Protein AF-A0A5C5VR71-F1 (afdb_monomer)

Nearest PDB structures (foldseek):
  3ign-assembly1_A  TM=9.700E-01  e=1.292E-13  Marinobacter nauticus VT8
  7e6g-assembly1_B  TM=7.782E-01  e=1.487E-12  Pseudomonas aeruginosa
  5xgb-assembly1_A-2  TM=5.331E-01  e=9.562E-09  Pseudomonas aeruginosa PAO1
  5xgd-assembly1_A  TM=5.312E-01  e=9.153E-09  Pseudomonas aeruginosa PAO1
  5xge-assembly1_A  TM=5.350E-01  e=2.390E-08  Pseudomonas aeruginosa PAO1

Mean predicted aligned error: 22.92 Å

Foldseek 3Di:
DLLVLLVVLVVVVQFQDFDPLLVVLLVQVPDPPHDLVNNLVSCVVDPQLQLLLQVCCQDVNVVDPDRDPGSSVSCVSCDSVLSSLSSRLSRSLPRDPDALADQDDPLLLQLLLQLQLLQQLLCVVVLVQDHSSLSSSLRNLLQSLLVRCCRRPHHLVSVLSVCVVVPVPDDSQRSCCVRSVGGRLSSSLSVCVVSPDDNLSSLLSNCLCVLLVPDPPPSDSSSSSSLSSNLSSLLSCQWSDPDHDLVSLVVSLVSCVSSVHHSVRVLVSSQVSLVCSCVSCVSSVRDTDRGDRSVVSVVCVVQALQEEEEEALDVVCLVVVCVLSVVVPGDYDYDNFLVVVLCCLQPVLHQHYEYEQDHPPAGLLNSLLSCVPDDHSAHHAYEYEYQDPDLVVVLSSVVSPHNYYAYPPGDSVVVVLSSVLSSVVSVVSVVVVVVVVVVVVVVVVVVVVVVVVVQVVQADPLQSAGEQVNVVVVLQVLVVVCVVVVAKKKKKKKFWPPLVVQCVPPNVVSSSLLQNQLSVLLVVLDDDQWGKYAHDRRMIMIIDTRDDLVRVQVSVLSSQVSLQPGWRDDDPDTDGIGMQMFMEIDDPQQPDPVSNVVQRVVQSVVCNVVPHSHYGYRPDDDDDDDDDDDDDDYDDDDDDDDDDDDDDPAFEEEEEAQDPVVLVVLVVLQVVVPYHYHYDNALVSVVVCCVVVVGQEYEFEQDHPDQGRLNSLLVLCVDPSRVLRAYEYEYEPDDPPSVVSNVVSPHSYYAYPVGDSSVVNSVVVSSSVVSVVVVVVVVVVVVVVLVVVLVVLLVVLLVQLVPDLDLLSLQASLQVSLCVSQQAQKKFKWFQDPVAQWIAGSDMHNDDPVLRVPATHGQCAFDFNVCQVPQDKDAAQDPVSQVVCVVVHDCPRDPGDFRIKGFLDDPNHGGIIMTGRGHPVPGGDDPVSVVSVVSSSPSSSVSSVVSVVVVVVVVVVLVVLLVLLQVLCVLAPFDSCLLVQLLVQLLLLLVLCCPPPVCVVPRDPVNSVLSSSQLSLLQSLSSQQDSCLRVPPDDDDPVSVVSNLCSLVSSLVVLVVVCVVPPPDRSSVLNSLLNNALQAFQCQPGDDRSDHHPSRPPSSLSSNLSNQLSVQQTDDPPDGRDDLVVSLVVLVVCDNTRHDVSSNVSCVVCSVVSNVSSVVVPPPPDDDPDPDPPPPDDDDDDDD

Radius of gyration: 42.45 Å; Cα contacts (8 Å, |Δi|>4): 1762; chains: 1; bounding box: 99×74×121 Å

pLDDT: mean 77.54, std 16.05, range [24.03, 97.44]

Solvent-accessible surface area (backbone atoms only — not comparable to full-atom values): 64049 Å² total; per-residue (Å²): 113,52,70,64,52,50,52,54,50,54,73,68,70,39,52,86,67,60,41,74,54,38,53,48,41,53,56,40,71,73,37,91,84,58,47,72,68,57,53,38,53,45,40,61,74,37,65,66,56,41,52,46,52,42,52,47,53,55,30,87,85,53,74,55,96,62,84,58,89,46,63,61,58,48,45,66,73,60,30,66,69,49,48,40,45,49,39,43,53,54,35,51,77,72,71,71,87,78,80,60,26,87,75,58,60,62,71,52,51,51,31,30,27,50,37,11,10,57,41,22,27,71,50,23,69,81,58,71,52,56,55,46,68,56,27,22,39,50,29,39,48,54,54,47,15,49,56,31,44,33,52,59,45,13,63,65,38,29,55,50,54,52,47,42,71,76,39,88,89,54,57,60,54,57,51,32,31,72,76,68,64,44,26,37,34,54,45,21,23,54,52,38,50,76,71,66,50,60,64,58,55,29,56,14,38,56,41,21,89,60,42,89,78,58,68,86,86,66,76,46,61,34,52,38,44,10,42,46,50,35,45,19,49,58,51,9,54,52,49,44,41,96,72,78,53,75,63,61,58,54,52,46,47,57,48,37,43,76,65,73,39,56,62,70,59,46,28,53,54,48,42,56,46,39,72,43,45,39,64,55,30,51,75,74,74,38,87,58,60,70,63,81,51,50,58,61,48,53,56,48,70,76,36,71,77,37,43,34,37,41,33,34,61,48,68,68,57,48,52,54,50,42,49,57,40,41,77,72,70,33,48,68,45,77,25,65,25,26,66,57,39,56,50,45,30,61,76,72,59,46,35,32,38,40,28,33,37,84,33,70,100,28,26,31,49,56,36,35,37,50,61,74,70,46,90,80,54,71,78,58,39,32,33,37,37,31,84,64,90,52,63,69,60,56,52,50,42,48,74,30,61,39,76,43,73,45,53,58,88,67,56,72,68,60,54,54,50,54,49,53,51,38,41,52,52,46,55,48,54,52,52,51,55,50,54,50,51,53,51,53,48,54,50,52,52,50,51,53,48,50,52,49,52,48,45,64,75,34,31,32,90,83,60,70,33,33,16,42,70,45,46,54,53,52,49,52,53,52,49,60,53,23,70,78,70,73,49,44,37,22,38,36,32,35,37,48,52,67,48,68,60,46,27,77,72,62,35,62,70,47,37,53,50,46,50,34,51,44,47,50,35,42,53,71,52,45,53,98,76,43,48,57,25,38,64,53,94,64,33,33,40,34,43,31,68,77,20,48,52,68,57,45,45,58,49,47,48,52,26,37,55,45,32,49,71,39,71,41,76,51,92,99,44,76,47,74,49,40,31,17,26,2,23,19,40,70,44,92,89,27,88,46,72,67,47,33,52,51,36,7,47,52,13,22,51,50,15,53,70,77,72,36,66,34,71,26,54,51,93,64,86,92,79,87,90,82,85,88,83,89,86,85,82,89,85,82,88,87,86,86,82,85,82,78,86,80,78,78,96,46,61,38,35,33,40,33,35,59,50,70,66,60,44,56,49,55,45,52,59,40,46,74,75,52,30,44,74,45,81,24,58,39,35,68,51,38,55,52,49,44,70,76,65,61,44,39,30,35,38,35,31,40,91,33,80,88,48,29,31,40,61,35,40,34,51,43,50,68,34,88,92,42,41,83,47,46,32,33,36,36,41,69,73,87,51,71,66,59,55,53,50,28,47,72,28,63,33,77,43,75,45,54,45,80,77,51,67,66,67,52,54,52,55,52,52,56,49,37,55,58,42,50,59,52,51,56,53,52,54,59,51,49,57,54,50,50,53,53,53,50,52,48,56,54,49,51,49,54,52,51,41,74,68,49,81,49,66,64,57,39,41,47,51,50,26,49,51,50,24,64,74,66,47,32,55,22,25,36,33,30,32,69,42,95,89,46,78,25,33,34,53,74,28,58,36,75,63,59,68,71,56,45,75,66,40,58,46,39,62,65,34,52,67,62,17,33,20,42,69,66,54,54,63,46,76,45,68,44,73,67,55,47,58,74,42,52,89,79,42,71,63,90,70,49,100,63,83,53,40,30,36,37,34,13,47,39,97,91,40,59,66,26,29,42,37,31,61,40,52,75,78,78,66,56,80,50,73,69,54,51,53,51,52,49,51,54,30,40,54,48,22,48,38,49,50,52,45,51,50,50,56,50,51,52,54,50,52,53,52,49,56,53,50,54,30,51,59,39,45,69,76,46,94,67,64,99,54,52,55,64,50,31,32,52,46,30,52,53,34,50,58,47,40,29,73,37,83,90,34,41,89,68,47,49,75,65,48,53,52,23,44,58,69,12,49,49,40,38,62,48,12,50,67,74,45,56,63,81,63,73,66,43,97,63,87,72,51,75,71,52,46,58,52,52,60,45,20,24,58,48,23,21,51,54,39,49,61,48,41,76,76,45,79,88,55,66,28,54,59,53,17,22,47,24,11,37,36,31,58,37,14,28,63,27,82,29,39,85,81,36,40,48,52,81,72,44,53,67,68,11,55,41,42,32,53,22,47,52,52,49,59,40,53,40,70,48,103,87,42,80,47,44,55,70,71,58,43,50,50,54,54,61,76,30,44,61,41,52,36,49,52,70,59,51,50,30,43,60,79,37,43,69,61,52,51,53,50,56,53,68,72,62,72,74,83,66,82,76,78,74,81,71,95,79,72,93,72,87,86,81,87,80,91,132

Structure (mmCIF, N/CA/C/O backbone):
data_AF-A0A5C5VR71-F1
#
_entry.id   AF-A0A5C5VR71-F1
#
loop_
_atom_site.group_PDB
_atom_site.id
_atom_site.type_symbol
_atom_site.label_atom_id
_atom_site.label_alt_id
_atom_site.label_comp_id
_atom_site.label_asym_id
_atom_site.label_entity_id
_atom_site.label_seq_id
_atom_site.pdbx_PDB_ins_code
_atom_site.Cartn_x
_atom_site.Cartn_y
_atom_site.Cartn_z
_atom_site.occupancy
_atom_site.B_iso_or_equiv
_atom_site.auth_seq_id
_atom_site.auth_comp_id
_atom_site.auth_asym_id
_atom_site.auth_atom_id
_atom_site.pdbx_PDB_model_num
ATOM 1 N N . MET A 1 1 ? -26.366 -9.785 -8.229 1.00 52.50 1 MET A N 1
ATOM 2 C CA . MET A 1 1 ? -25.540 -9.684 -7.004 1.00 52.50 1 MET A CA 1
ATOM 3 C C . MET A 1 1 ? -25.015 -8.266 -6.798 1.00 52.50 1 MET A C 1
ATOM 5 O O . MET A 1 1 ? -25.295 -7.715 -5.742 1.00 52.50 1 MET A O 1
ATOM 9 N N . SER A 1 2 ? -24.383 -7.645 -7.802 1.00 58.03 2 SER A N 1
ATOM 10 C CA . SER A 1 2 ? -23.853 -6.264 -7.768 1.00 58.03 2 SER A CA 1
ATOM 11 C C . SER A 1 2 ? -24.792 -5.210 -7.154 1.00 58.03 2 SER A C 1
ATOM 13 O O . SER A 1 2 ? -24.408 -4.524 -6.212 1.00 58.03 2 SER A O 1
ATOM 15 N N . ARG A 1 3 ? -26.062 -5.139 -7.584 1.00 69.50 3 ARG A N 1
ATOM 16 C CA . ARG A 1 3 ? -27.035 -4.157 -7.059 1.00 69.50 3 ARG A CA 1
ATOM 17 C C . ARG A 1 3 ? -27.318 -4.292 -5.555 1.00 69.50 3 ARG A C 1
ATOM 19 O O . ARG A 1 3 ? -27.554 -3.300 -4.882 1.00 69.50 3 ARG A O 1
ATOM 26 N N . SER A 1 4 ? -27.242 -5.505 -5.000 1.00 73.81 4 SER A N 1
ATOM 27 C CA . SER A 1 4 ? -27.402 -5.719 -3.553 1.00 73.81 4 SER A CA 1
ATOM 28 C C . SER A 1 4 ? -26.195 -5.215 -2.755 1.00 73.81 4 SER A C 1
ATOM 30 O O . SER A 1 4 ? -26.366 -4.767 -1.624 1.00 73.81 4 SER A O 1
ATOM 32 N N . ILE A 1 5 ? -24.993 -5.275 -3.332 1.00 81.56 5 ILE A N 1
ATOM 33 C CA . ILE A 1 5 ? -23.760 -4.763 -2.723 1.00 81.56 5 ILE A CA 1
ATOM 34 C C . ILE A 1 5 ? -23.736 -3.234 -2.811 1.00 81.56 5 ILE A C 1
ATOM 36 O O . ILE A 1 5 ? -23.454 -2.573 -1.816 1.00 81.56 5 ILE A O 1
ATOM 40 N N . TYR A 1 6 ? -24.136 -2.670 -3.953 1.00 82.94 6 TYR A N 1
ATOM 41 C CA . TYR A 1 6 ? -24.291 -1.226 -4.122 1.00 82.94 6 TYR A CA 1
ATOM 42 C C . TYR A 1 6 ? -25.230 -0.607 -3.076 1.00 82.94 6 TYR A C 1
ATOM 44 O O . TYR A 1 6 ? -24.843 0.352 -2.414 1.00 82.94 6 TYR A O 1
ATOM 52 N N . GLU A 1 7 ? -26.418 -1.182 -2.852 1.00 82.44 7 GLU A N 1
ATOM 53 C CA . GLU A 1 7 ? -27.359 -0.670 -1.840 1.00 82.44 7 GLU A CA 1
ATOM 54 C C . GLU A 1 7 ? -26.783 -0.733 -0.414 1.00 82.44 7 GLU A C 1
ATOM 56 O O . GLU A 1 7 ? -27.001 0.181 0.383 1.00 82.44 7 GLU A O 1
ATOM 61 N N . LYS A 1 8 ? -25.971 -1.753 -0.097 1.00 78.81 8 LYS A N 1
ATOM 62 C CA . LYS A 1 8 ? -25.251 -1.823 1.187 1.00 78.81 8 LYS A CA 1
ATOM 63 C C . LYS A 1 8 ? -24.247 -0.676 1.328 1.00 78.81 8 LYS A C 1
ATOM 65 O O . LYS A 1 8 ? -24.264 0.013 2.345 1.00 78.81 8 LYS A O 1
ATOM 70 N N . ILE A 1 9 ? -23.424 -0.426 0.307 1.00 79.38 9 ILE A N 1
ATOM 71 C CA . ILE A 1 9 ? -22.436 0.668 0.314 1.00 79.38 9 ILE A CA 1
ATOM 72 C C . ILE A 1 9 ? -23.138 2.036 0.357 1.00 79.38 9 ILE A C 1
ATOM 74 O O . ILE A 1 9 ? -22.729 2.937 1.086 1.00 79.38 9 ILE A O 1
ATOM 78 N N . LYS A 1 10 ? -24.243 2.194 -0.373 1.00 79.44 10 LYS A N 1
ATOM 79 C CA . LYS A 1 10 ? -25.051 3.418 -0.372 1.00 79.44 10 LYS A CA 1
ATOM 80 C C . LYS A 1 10 ? -25.661 3.698 1.001 1.00 79.44 10 LYS A C 1
ATOM 82 O O . LYS A 1 10 ? -25.589 4.830 1.478 1.00 79.44 10 LYS A O 1
ATOM 87 N N . SER A 1 11 ? -26.190 2.671 1.670 1.00 74.75 11 SER A N 1
ATOM 88 C CA . SER A 1 11 ? -26.779 2.792 3.011 1.00 74.75 11 SER A CA 1
ATOM 89 C C . SER A 1 11 ? -25.778 3.219 4.090 1.00 74.75 11 SER A C 1
ATOM 91 O O . SER A 1 11 ? -26.179 3.799 5.097 1.00 74.75 11 SER A O 1
ATOM 93 N N . SER A 1 12 ? -24.474 3.011 3.869 1.00 72.19 12 SER A N 1
ATOM 94 C CA . SER A 1 12 ? -23.434 3.429 4.813 1.00 72.19 12 SER A CA 1
ATOM 95 C C . SER A 1 12 ? -23.118 4.929 4.755 1.00 72.19 12 SER A C 1
ATOM 97 O O . SER A 1 12 ? -22.305 5.397 5.548 1.00 72.19 12 SER A O 1
ATOM 99 N N . GLY A 1 13 ? -23.681 5.678 3.796 1.00 67.69 13 GLY A N 1
ATOM 100 C CA . GLY A 1 13 ? -23.456 7.120 3.639 1.00 67.69 13 GLY A CA 1
ATOM 101 C C . GLY A 1 13 ? -22.035 7.512 3.209 1.00 67.69 13 GLY A C 1
ATOM 102 O O . GLY A 1 13 ? -21.664 8.675 3.339 1.00 67.69 13 GLY A O 1
ATOM 103 N N . LYS A 1 14 ? -21.231 6.559 2.714 1.00 67.19 14 LYS A N 1
ATOM 104 C CA . LYS A 1 14 ? -19.808 6.768 2.375 1.00 67.19 14 LYS A CA 1
ATOM 105 C C . LYS A 1 14 ? -19.541 7.019 0.885 1.00 67.19 14 LYS A C 1
ATOM 107 O O . LYS A 1 14 ? -18.396 7.242 0.507 1.00 67.19 14 LYS A O 1
ATOM 112 N N . LEU A 1 15 ? -20.571 6.966 0.037 1.00 74.75 15 LEU A N 1
ATOM 113 C CA . LEU A 1 15 ? -20.426 7.205 -1.401 1.00 74.75 15 LEU A CA 1
ATOM 114 C C . LEU A 1 15 ? -20.273 8.701 -1.718 1.00 74.75 15 LEU A C 1
ATOM 116 O O . LEU A 1 15 ? -20.960 9.530 -1.108 1.00 74.75 15 LEU A O 1
ATOM 120 N N . PRO A 1 16 ? -19.450 9.062 -2.722 1.00 69.25 16 PRO A N 1
ATOM 121 C CA . PRO A 1 16 ? -19.356 10.434 -3.193 1.00 69.25 16 PRO A CA 1
ATOM 122 C C . PRO A 1 16 ? -20.717 10.851 -3.755 1.00 69.25 16 PRO A C 1
ATOM 124 O O . PRO A 1 16 ? -21.227 10.265 -4.711 1.00 69.25 16 PRO A O 1
ATOM 127 N N . SER A 1 17 ? -21.324 11.847 -3.116 1.00 64.94 17 SER A N 1
ATOM 128 C CA . SER A 1 17 ? -22.650 12.348 -3.469 1.00 64.94 17 SER A CA 1
ATOM 129 C C . SER A 1 17 ? -22.520 13.717 -4.141 1.00 64.94 17 SER A C 1
ATOM 131 O O . SER A 1 17 ? -21.756 14.552 -3.649 1.00 64.94 17 SER A O 1
ATOM 133 N N . PRO A 1 18 ? -23.244 13.979 -5.246 1.00 67.94 18 PRO A N 1
ATOM 134 C CA . PRO A 1 18 ? -23.322 15.317 -5.824 1.00 67.94 18 PRO A CA 1
ATOM 135 C C . PRO A 1 18 ? -23.835 16.337 -4.797 1.00 67.94 18 PRO A C 1
ATOM 137 O O . PRO A 1 18 ? -24.562 15.984 -3.866 1.00 67.94 18 PRO A O 1
ATOM 140 N N . SER A 1 19 ? -23.477 17.609 -4.966 1.00 67.94 19 SER A N 1
ATOM 141 C CA . SER A 1 19 ? -23.917 18.693 -4.089 1.00 67.94 19 SER A CA 1
ATOM 142 C C . SER A 1 19 ? -25.442 18.791 -4.071 1.00 67.94 19 SER A C 1
ATOM 144 O O . SER A 1 19 ? -26.118 18.393 -5.025 1.00 67.94 19 SER A O 1
ATOM 146 N N . GLY A 1 20 ? -25.998 19.368 -3.000 1.00 66.06 20 GLY A N 1
ATOM 147 C CA . GLY A 1 20 ? -27.444 19.599 -2.891 1.00 66.06 20 GLY A CA 1
ATOM 148 C C . GLY A 1 20 ? -28.016 20.334 -4.110 1.00 66.06 20 GLY A C 1
ATOM 149 O O . GLY A 1 20 ? -29.088 19.981 -4.590 1.00 66.06 20 GLY A O 1
ATOM 150 N N . VAL A 1 21 ? -27.244 21.261 -4.686 1.00 68.88 21 VAL A N 1
ATOM 151 C CA . VAL A 1 21 ? -27.597 21.993 -5.910 1.00 68.88 21 VAL A CA 1
ATOM 152 C C . VAL A 1 21 ? -27.585 21.092 -7.150 1.00 68.88 21 VAL A C 1
ATOM 154 O O . VAL A 1 21 ? -28.508 21.160 -7.957 1.00 68.88 21 VAL A O 1
ATOM 157 N N . ALA A 1 22 ? -26.602 20.200 -7.306 1.00 70.06 22 ALA A N 1
ATOM 158 C CA . ALA A 1 22 ? -26.583 19.234 -8.407 1.00 70.06 22 ALA A CA 1
ATOM 159 C C . ALA A 1 22 ? -27.744 18.220 -8.315 1.00 70.06 22 ALA A C 1
ATOM 161 O O . ALA A 1 22 ? -28.361 17.897 -9.332 1.00 70.06 22 ALA A O 1
ATOM 162 N N . LEU A 1 23 ? -28.090 17.766 -7.104 1.00 70.19 23 LEU A N 1
ATOM 163 C CA . LEU A 1 23 ? -29.256 16.910 -6.844 1.00 70.19 23 LEU A CA 1
ATOM 164 C C . LEU A 1 23 ? -30.579 17.625 -7.167 1.00 70.19 23 LEU A C 1
ATOM 166 O O . LEU A 1 23 ? -31.477 17.043 -7.779 1.00 70.19 23 LEU A O 1
ATOM 170 N N . GLU A 1 24 ? -30.689 18.901 -6.804 1.00 73.62 24 GLU A N 1
ATOM 171 C CA . GLU A 1 24 ? -31.865 19.722 -7.083 1.00 73.62 24 GLU A CA 1
ATOM 172 C C . GLU A 1 24 ? -32.029 20.013 -8.583 1.00 73.62 24 GLU A C 1
ATOM 174 O O . GLU A 1 24 ? -33.131 19.880 -9.119 1.00 73.62 24 GLU A O 1
ATOM 179 N N . LEU A 1 25 ? -30.929 20.279 -9.297 1.00 75.38 25 LEU A N 1
ATOM 180 C CA . LEU A 1 25 ? -30.914 20.411 -10.758 1.00 75.38 25 LEU A CA 1
ATOM 181 C C . LEU A 1 25 ? -31.359 19.126 -11.465 1.00 75.38 25 LEU A C 1
ATOM 183 O O . LEU A 1 25 ? -32.098 19.194 -12.450 1.00 75.38 25 LEU A O 1
ATOM 187 N N . MET A 1 26 ? -30.961 17.955 -10.956 1.00 70.38 26 MET A N 1
ATOM 188 C CA . MET A 1 26 ? -31.425 16.669 -11.486 1.00 70.38 26 MET A CA 1
ATOM 189 C C . MET A 1 26 ? -32.938 16.503 -11.335 1.00 70.38 26 MET A C 1
ATOM 191 O O . MET A 1 26 ? -33.598 16.078 -12.280 1.00 70.38 26 MET A O 1
ATOM 195 N N . ARG A 1 27 ? -33.500 16.911 -10.191 1.00 72.19 27 ARG A N 1
ATOM 196 C CA . ARG A 1 27 ? -34.950 16.874 -9.959 1.00 72.19 27 ARG A CA 1
ATOM 197 C C . ARG A 1 27 ? -35.709 17.855 -10.858 1.00 72.19 27 ARG A C 1
ATOM 199 O O . ARG A 1 27 ? -36.800 17.532 -11.314 1.00 72.19 27 ARG A O 1
ATOM 206 N N . MET A 1 28 ? -35.140 19.035 -11.116 1.00 75.19 28 MET A N 1
ATOM 207 C CA . MET A 1 28 ? -35.759 20.073 -11.947 1.00 75.19 28 MET A CA 1
ATOM 208 C C . MET A 1 28 ? -35.788 19.701 -13.433 1.00 75.19 28 MET A C 1
ATOM 210 O O . MET A 1 28 ? -36.789 19.939 -14.096 1.00 75.19 28 MET A O 1
ATOM 214 N N . VAL A 1 29 ? -34.732 19.097 -13.977 1.00 70.31 29 VAL A N 1
ATOM 215 C CA . VAL A 1 29 ? -34.669 18.761 -15.417 1.00 70.31 29 VAL A CA 1
ATOM 216 C C . VAL A 1 29 ? -35.649 17.643 -15.809 1.00 70.31 29 VAL A C 1
ATOM 218 O O . VAL A 1 29 ? -36.062 17.584 -16.967 1.00 70.31 29 VAL A O 1
ATOM 221 N N . ASP A 1 30 ? -36.040 16.793 -14.855 1.00 62.41 30 ASP A N 1
ATOM 222 C CA . ASP A 1 30 ? -37.043 15.733 -15.040 1.00 62.41 30 ASP A CA 1
ATOM 223 C C . ASP A 1 30 ? -38.493 16.240 -14.877 1.00 62.41 30 ASP A C 1
ATOM 225 O O . ASP A 1 30 ? -39.435 15.539 -15.250 1.00 62.41 30 ASP A O 1
ATOM 229 N N . ASP A 1 31 ? -38.691 17.449 -14.339 1.00 73.06 31 ASP A N 1
ATOM 230 C CA . ASP A 1 31 ? -40.006 18.077 -14.207 1.00 73.06 31 ASP A CA 1
ATOM 231 C C . ASP A 1 31 ? -40.330 18.897 -15.475 1.00 73.06 31 ASP A C 1
ATOM 233 O O . ASP A 1 31 ? -39.680 19.917 -15.730 1.00 73.06 31 ASP A O 1
ATOM 237 N N . PRO A 1 32 ? -41.339 18.503 -16.279 1.00 63.09 32 PRO A N 1
ATOM 238 C CA . PRO A 1 32 ? -41.719 19.235 -17.487 1.00 63.09 32 PRO A CA 1
ATOM 239 C C . PRO A 1 32 ? -42.238 20.658 -17.210 1.00 63.09 32 PRO A C 1
ATOM 241 O O . PRO A 1 32 ? -42.348 21.444 -18.151 1.00 63.09 32 PRO A O 1
ATOM 244 N N . ALA A 1 33 ? -42.544 21.009 -15.955 1.00 67.69 33 ALA A N 1
ATOM 245 C CA . ALA A 1 33 ? -42.924 22.361 -15.545 1.00 67.69 33 ALA A CA 1
ATOM 246 C C . ALA A 1 33 ? -41.723 23.282 -15.244 1.00 67.69 33 ALA A C 1
ATOM 248 O O . ALA A 1 33 ? -41.915 24.484 -15.035 1.00 67.69 33 ALA A O 1
ATOM 249 N N . SER A 1 34 ? -40.494 22.756 -15.222 1.00 75.38 34 SER A N 1
ATOM 250 C CA . SER A 1 34 ? -39.306 23.536 -14.874 1.00 75.38 34 SER A CA 1
ATOM 251 C C . SER A 1 34 ? -38.918 24.541 -15.953 1.00 75.38 34 SER A C 1
ATOM 253 O O . SER A 1 34 ? -38.708 24.219 -17.122 1.00 75.38 34 SER A O 1
ATOM 255 N N . THR A 1 35 ? -38.746 25.787 -15.529 1.00 80.12 35 THR A N 1
ATOM 256 C CA . THR A 1 35 ? -38.334 26.904 -16.382 1.00 80.12 35 THR A CA 1
ATOM 257 C C . THR A 1 35 ? -36.819 27.115 -16.350 1.00 80.12 35 THR A C 1
ATOM 259 O O . THR A 1 35 ? -36.144 26.830 -15.358 1.00 80.12 35 THR A O 1
ATOM 262 N N . ILE A 1 36 ? -36.271 27.702 -17.422 1.00 78.44 36 ILE A N 1
ATOM 263 C CA . ILE A 1 36 ? -34.854 28.113 -17.494 1.00 78.44 36 ILE A CA 1
ATOM 264 C C . ILE A 1 36 ? -34.480 29.036 -16.319 1.00 78.44 36 ILE A C 1
ATOM 266 O O . ILE A 1 36 ? -33.361 28.967 -15.817 1.00 78.44 36 ILE A O 1
ATOM 270 N N . GLU A 1 37 ? -35.407 29.866 -15.837 1.00 78.31 37 GLU A N 1
ATOM 271 C CA . GLU A 1 37 ? -35.193 30.774 -14.700 1.00 78.31 37 GLU A CA 1
ATOM 272 C C . GLU A 1 37 ? -35.087 30.054 -13.353 1.00 78.31 37 GLU A C 1
ATOM 274 O O . GLU A 1 37 ? -34.317 30.487 -12.497 1.00 78.31 37 GLU A O 1
ATOM 279 N N . GLN A 1 38 ? -35.823 28.957 -13.153 1.00 78.19 38 GLN A N 1
ATOM 280 C CA . GLN A 1 38 ? -35.696 28.124 -11.951 1.00 78.19 38 GLN A CA 1
ATOM 281 C C . GLN A 1 38 ? -34.359 27.384 -11.935 1.00 78.19 38 GLN A C 1
ATOM 283 O O . GLN A 1 38 ? -33.668 27.393 -10.920 1.00 78.19 38 GLN A O 1
ATOM 288 N N . VAL A 1 39 ? -33.951 26.833 -13.081 1.00 80.19 39 VAL A N 1
ATOM 289 C CA . VAL A 1 39 ? -32.647 26.173 -13.233 1.00 80.19 39 VAL A CA 1
ATOM 290 C C . VAL A 1 39 ? -31.500 27.171 -13.067 1.00 80.19 39 VAL A C 1
ATOM 292 O O . VAL A 1 39 ? -30.529 26.874 -12.381 1.00 80.19 39 VAL A O 1
ATOM 295 N N . THR A 1 40 ? -31.627 28.382 -13.618 1.00 81.38 40 THR A N 1
ATOM 296 C CA . THR A 1 40 ? -30.629 29.448 -13.425 1.00 81.38 40 THR A CA 1
ATOM 297 C C . THR A 1 40 ? -30.493 29.807 -11.944 1.00 81.38 40 THR A C 1
ATOM 299 O O . THR A 1 40 ? -29.376 29.826 -11.441 1.00 81.38 40 THR A O 1
ATOM 302 N N . ARG A 1 41 ? -31.609 29.994 -11.222 1.00 81.06 41 ARG A N 1
ATOM 303 C CA . ARG A 1 41 ? -31.595 30.269 -9.773 1.00 81.06 41 ARG A CA 1
ATOM 304 C C . ARG A 1 41 ? -30.978 29.140 -8.948 1.00 81.06 41 ARG A C 1
ATOM 306 O O . ARG A 1 41 ? -30.274 29.417 -7.984 1.00 81.06 41 ARG A O 1
ATOM 313 N N . ALA A 1 42 ? -31.223 27.885 -9.322 1.00 80.44 42 ALA A N 1
ATOM 314 C CA . ALA A 1 42 ? -30.607 26.742 -8.657 1.00 80.44 42 ALA A CA 1
ATOM 315 C C . ALA A 1 42 ? -29.082 26.740 -8.848 1.00 80.44 42 ALA A C 1
ATOM 317 O O . ALA A 1 42 ? -28.353 26.576 -7.878 1.00 80.44 42 ALA A O 1
ATOM 318 N N . VAL A 1 43 ? -28.585 27.008 -10.063 1.00 80.00 43 VAL A N 1
ATOM 319 C CA . VAL A 1 43 ? -27.137 27.130 -10.311 1.00 80.00 43 VAL A CA 1
ATOM 320 C C . VAL A 1 43 ? -26.532 28.338 -9.574 1.00 80.00 43 VAL A C 1
ATOM 322 O O . VAL A 1 43 ? -25.430 28.224 -9.047 1.00 80.00 43 VAL A O 1
ATOM 325 N N . GLU A 1 44 ? -27.232 29.476 -9.489 1.00 79.94 44 GLU A N 1
ATOM 326 C CA . GLU A 1 44 ? -26.770 30.670 -8.748 1.00 79.94 44 GLU A CA 1
ATOM 327 C C . GLU A 1 44 ? -26.562 30.414 -7.249 1.00 79.94 44 GLU A C 1
ATOM 329 O O . GLU A 1 44 ? -25.741 31.089 -6.627 1.00 79.94 44 GLU A O 1
ATOM 334 N N . ALA A 1 45 ? -27.265 29.432 -6.674 1.00 77.38 45 ALA A N 1
ATOM 335 C CA . ALA A 1 45 ? -27.111 29.048 -5.274 1.00 77.38 45 ALA A CA 1
ATOM 336 C C . ALA A 1 45 ? -25.743 28.407 -4.965 1.00 77.38 45 ALA A C 1
ATOM 338 O O . ALA A 1 45 ? -25.343 28.371 -3.802 1.00 77.38 45 ALA A O 1
ATOM 339 N N . ASP A 1 46 ? -25.010 27.943 -5.986 1.00 75.94 46 ASP A N 1
ATOM 340 C CA . ASP A 1 46 ? -23.639 27.442 -5.866 1.00 75.94 46 ASP A CA 1
ATOM 341 C C . ASP A 1 46 ? -22.673 28.306 -6.708 1.00 75.94 46 ASP A C 1
ATOM 343 O O . ASP A 1 46 ? -22.512 28.092 -7.918 1.00 75.94 46 ASP A O 1
ATOM 347 N N . PRO A 1 47 ? -21.982 29.282 -6.083 1.00 70.62 47 PRO A N 1
ATOM 348 C CA . PRO A 1 47 ? -21.048 30.168 -6.776 1.00 70.62 47 PRO A CA 1
ATOM 349 C C . PRO A 1 47 ? -19.904 29.436 -7.494 1.00 70.62 47 PRO A C 1
ATOM 351 O O . PRO A 1 47 ? -19.359 29.968 -8.466 1.00 70.62 47 PRO A O 1
ATOM 354 N N . ALA A 1 48 ? -19.528 28.231 -7.048 1.00 68.56 48 ALA A N 1
ATOM 355 C CA . ALA A 1 48 ? -18.480 27.441 -7.685 1.00 68.56 48 ALA A CA 1
ATOM 356 C C . ALA A 1 48 ? -18.987 26.821 -8.994 1.00 68.56 48 ALA A C 1
ATOM 358 O O . ALA A 1 48 ? -18.327 26.967 -10.027 1.00 68.56 48 ALA A O 1
ATOM 359 N N . ILE A 1 49 ? -20.182 26.219 -8.980 1.00 74.06 49 ILE A N 1
ATOM 360 C CA . ILE A 1 49 ? -20.823 25.676 -10.188 1.00 74.06 49 ILE A CA 1
ATOM 361 C C . ILE A 1 49 ? -21.137 26.808 -11.180 1.00 74.06 49 ILE A C 1
ATOM 363 O O . ILE A 1 49 ? -20.822 26.688 -12.366 1.00 74.06 49 ILE A O 1
ATOM 367 N N . ALA A 1 50 ? -21.675 27.937 -10.707 1.00 76.12 50 ALA A N 1
ATOM 368 C CA . ALA A 1 50 ? -21.978 29.100 -11.542 1.00 76.12 50 ALA A CA 1
ATOM 369 C C . ALA A 1 50 ? -20.723 29.687 -12.218 1.00 76.12 50 ALA A C 1
ATOM 371 O O . ALA A 1 50 ? -20.728 29.963 -13.422 1.00 76.12 50 ALA A O 1
ATOM 372 N N . SER A 1 51 ? -19.624 29.837 -11.468 1.00 73.56 51 SER A N 1
ATOM 373 C CA . SER A 1 51 ? -18.345 30.336 -11.991 1.00 73.56 51 SER A CA 1
ATOM 374 C C . SER A 1 51 ? -17.736 29.385 -13.022 1.00 73.56 51 SER A C 1
ATOM 376 O O . SER A 1 51 ? -17.266 29.829 -14.072 1.00 73.56 51 SER A O 1
ATOM 378 N N . GLN A 1 52 ? -17.771 28.074 -12.765 1.00 73.00 52 GLN A N 1
ATOM 379 C CA . GLN A 1 52 ? -17.230 27.083 -13.696 1.00 73.00 52 GLN A CA 1
ATOM 380 C C . GLN A 1 52 ? -18.063 26.964 -14.975 1.00 73.00 52 GLN A C 1
ATOM 382 O O . GLN A 1 52 ? -17.480 26.924 -16.057 1.00 73.00 52 GLN A O 1
ATOM 387 N N . LEU A 1 53 ? -19.398 27.012 -14.895 1.00 76.06 53 LEU A N 1
ATOM 388 C CA . LEU A 1 53 ? -20.266 27.040 -16.078 1.00 76.06 53 LEU A CA 1
ATOM 389 C C . LEU A 1 53 ? -19.997 28.267 -16.956 1.00 76.06 53 LEU A C 1
ATOM 391 O O . LEU A 1 53 ? -19.844 28.128 -18.168 1.00 76.06 53 LEU A O 1
ATOM 395 N N . LEU A 1 54 ? -19.875 29.458 -16.363 1.00 75.62 54 LEU A N 1
ATOM 396 C CA . LEU A 1 54 ? -19.554 30.676 -17.114 1.00 75.62 54 LEU A CA 1
ATOM 397 C C . LEU A 1 54 ? -18.163 30.615 -17.751 1.00 75.62 54 LEU A C 1
ATOM 399 O O . LEU A 1 54 ? -18.004 31.006 -18.906 1.00 75.62 54 LEU A O 1
ATOM 403 N N . LYS A 1 55 ? -17.150 30.106 -17.040 1.00 72.69 55 LYS A N 1
ATOM 404 C CA . LYS A 1 55 ? -15.804 29.919 -17.607 1.00 72.69 55 LYS A CA 1
ATOM 405 C C . LYS A 1 55 ? -15.802 28.908 -18.753 1.00 72.69 55 LYS A C 1
ATOM 407 O O . LYS A 1 55 ? -15.100 29.119 -19.735 1.00 72.69 55 LYS A O 1
ATOM 412 N N . LEU A 1 56 ? -16.602 27.848 -18.652 1.00 70.62 56 LEU A N 1
ATOM 413 C CA . LEU A 1 56 ? -16.689 26.800 -19.664 1.00 70.62 56 LEU A CA 1
ATOM 414 C C . LEU A 1 56 ? -17.415 27.284 -20.927 1.00 70.62 56 LEU A C 1
ATOM 416 O O . LEU A 1 56 ? -16.905 27.077 -22.025 1.00 70.62 56 LEU A O 1
ATOM 420 N N . VAL A 1 57 ? -18.522 28.023 -20.788 1.00 71.12 57 VAL A N 1
ATOM 421 C CA . VAL A 1 57 ? -19.232 28.661 -21.919 1.00 71.12 57 VAL A CA 1
ATOM 422 C C . VAL A 1 57 ? -18.386 29.730 -22.614 1.00 71.12 57 VAL A C 1
ATOM 424 O O . VAL A 1 57 ? -18.522 29.945 -23.813 1.00 71.12 57 VAL A O 1
ATOM 427 N N . ASN A 1 58 ? -17.494 30.391 -21.877 1.00 71.06 58 ASN A N 1
ATOM 428 C CA . ASN A 1 58 ? -16.574 31.390 -22.426 1.00 71.06 58 ASN A CA 1
ATOM 429 C C . ASN A 1 58 ? -15.239 30.820 -22.896 1.00 71.06 58 ASN A C 1
ATOM 431 O O . ASN A 1 58 ? -14.377 31.568 -23.360 1.00 71.06 58 ASN A O 1
ATOM 435 N N . SER A 1 59 ? -15.043 29.513 -22.760 1.00 69.88 59 SER A N 1
ATOM 436 C CA . SER A 1 59 ? -13.854 28.855 -23.274 1.00 69.88 59 SER A CA 1
ATOM 437 C C . SER A 1 59 ? -13.998 28.603 -24.784 1.00 69.88 59 SER A C 1
ATOM 439 O O . SER A 1 59 ? -15.124 28.506 -25.284 1.00 69.88 59 SER A O 1
ATOM 441 N N . PRO A 1 60 ? -12.883 28.418 -25.519 1.00 55.66 60 PRO A N 1
ATOM 442 C CA . PRO A 1 60 ? -12.909 28.037 -26.938 1.00 55.66 60 PRO A CA 1
ATOM 443 C C . PRO A 1 60 ? -13.771 26.796 -27.228 1.00 55.66 60 PRO A C 1
ATOM 445 O O . PRO A 1 60 ? -14.230 26.596 -28.347 1.00 55.66 60 PRO A O 1
ATOM 448 N N . LEU A 1 61 ? -14.028 25.992 -26.194 1.00 55.66 61 LEU A N 1
ATOM 449 C CA . LEU A 1 61 ? -14.744 24.729 -26.238 1.00 55.66 61 LEU A CA 1
ATOM 450 C C . LEU A 1 61 ? -16.250 24.843 -26.510 1.00 55.66 61 LEU A C 1
ATOM 452 O O . LEU A 1 61 ? -16.852 23.869 -26.950 1.00 55.66 61 LEU A O 1
ATOM 456 N N . ALA A 1 62 ? -16.875 25.981 -26.204 1.00 58.88 62 ALA A N 1
ATOM 457 C CA . ALA A 1 62 ? -18.325 26.148 -26.337 1.00 58.88 62 ALA A CA 1
ATOM 458 C C . ALA A 1 62 ? -18.745 26.695 -27.714 1.00 58.88 62 ALA A C 1
ATOM 460 O O . ALA A 1 62 ? -19.936 26.844 -27.982 1.00 58.88 62 ALA A O 1
ATOM 461 N N . GLY A 1 63 ? -17.780 27.037 -28.580 1.00 54.59 63 GLY A N 1
ATOM 462 C CA . GLY A 1 63 ? -18.044 27.543 -29.932 1.00 54.59 63 GLY A CA 1
ATOM 463 C C . GLY A 1 63 ? -18.780 28.890 -29.986 1.00 54.59 63 GLY A C 1
ATOM 464 O O . GLY A 1 63 ? -19.257 29.289 -31.048 1.00 54.59 63 GLY A O 1
ATOM 465 N N . VAL A 1 64 ? -18.892 29.608 -28.862 1.00 59.25 64 VAL A N 1
ATOM 466 C CA . VAL A 1 64 ? -19.637 30.871 -28.776 1.00 59.25 64 VAL A CA 1
ATOM 467 C C . VAL A 1 64 ? -18.748 32.034 -29.221 1.00 59.25 64 VAL A C 1
ATOM 469 O O . VAL A 1 64 ? -17.700 32.295 -28.641 1.00 59.25 64 VAL A O 1
ATOM 472 N N . SER A 1 65 ? -19.174 32.785 -30.241 1.00 49.09 65 SER A N 1
ATOM 473 C CA . SER A 1 65 ? -18.373 33.873 -30.833 1.00 49.09 65 SER A CA 1
ATOM 474 C C . SER A 1 65 ? -18.287 35.153 -29.983 1.00 49.09 65 SER A C 1
ATOM 476 O O . SER A 1 65 ? -17.599 36.098 -30.366 1.00 49.09 65 SER A O 1
ATOM 478 N N . ARG A 1 66 ? -19.017 35.237 -28.861 1.00 59.88 66 ARG A N 1
ATOM 479 C CA . ARG A 1 66 ? -19.048 36.395 -27.951 1.00 59.88 66 ARG A CA 1
ATOM 480 C C . ARG A 1 66 ? -19.065 35.934 -26.499 1.00 59.88 66 ARG A C 1
ATOM 482 O O . ARG A 1 66 ? -19.798 35.010 -26.165 1.00 59.88 66 ARG A O 1
ATOM 489 N N . ALA A 1 67 ? -18.319 36.632 -25.645 1.00 69.12 67 ALA A N 1
ATOM 490 C CA . ALA A 1 67 ? -18.275 36.343 -24.218 1.00 69.12 67 ALA A CA 1
ATOM 491 C C . ALA A 1 67 ? -19.664 36.507 -23.565 1.00 69.12 67 ALA A C 1
ATOM 493 O O . ALA A 1 67 ? -20.311 37.551 -23.662 1.00 69.12 67 ALA A O 1
ATOM 494 N N . VAL A 1 68 ? -20.108 35.454 -22.892 1.00 78.50 68 VAL A N 1
ATOM 495 C CA . VAL A 1 68 ? -21.349 35.321 -22.138 1.00 78.50 68 VAL A CA 1
ATOM 496 C C . VAL A 1 68 ? -21.090 35.708 -20.683 1.00 78.50 68 VAL A C 1
ATOM 498 O O . VAL A 1 68 ? -20.486 34.959 -19.923 1.00 78.50 68 VAL A O 1
ATOM 501 N N . ALA A 1 69 ? -21.560 36.885 -20.274 1.00 72.81 69 ALA A N 1
ATOM 502 C CA . ALA A 1 69 ? -21.395 37.378 -18.900 1.00 72.81 69 ALA A CA 1
ATOM 503 C C . ALA A 1 69 ? -22.546 36.983 -17.951 1.00 72.81 69 ALA A C 1
ATOM 505 O O . ALA A 1 69 ? -22.433 37.163 -16.743 1.00 72.81 69 ALA A O 1
ATOM 506 N N . SER A 1 70 ? -23.663 36.476 -18.486 1.00 82.06 70 SER A N 1
ATOM 507 C CA . SER A 1 70 ? -24.872 36.151 -17.720 1.00 82.06 70 SER A CA 1
ATOM 508 C C . SER A 1 70 ? -25.109 34.647 -17.661 1.00 82.06 70 SER A C 1
ATOM 510 O O . SER A 1 70 ? -25.105 33.972 -18.692 1.00 82.06 70 SER A O 1
ATOM 512 N N . LEU A 1 71 ? -25.388 34.135 -16.461 1.00 80.88 71 LEU A N 1
ATOM 513 C CA . LEU A 1 71 ? -25.677 32.721 -16.246 1.00 80.88 71 LEU A CA 1
ATOM 514 C C . LEU A 1 71 ? -26.984 32.286 -16.923 1.00 80.88 71 LEU A C 1
ATOM 516 O O . LEU A 1 71 ? -27.038 31.196 -17.482 1.00 80.88 71 LEU A O 1
ATOM 520 N N . SER A 1 72 ? -28.008 33.145 -16.973 1.00 79.19 72 SER A N 1
ATOM 521 C CA . SER A 1 72 ? -29.263 32.801 -17.662 1.00 79.19 72 SER A CA 1
ATOM 522 C C . SER A 1 72 ? -29.057 32.637 -19.171 1.00 79.19 72 SER A C 1
ATOM 524 O O . SER A 1 72 ? -29.645 31.750 -19.795 1.00 79.19 72 SER A O 1
ATOM 526 N N . LEU A 1 73 ? -28.164 33.443 -19.758 1.00 77.75 73 LEU A N 1
ATOM 527 C CA . LEU A 1 73 ? -27.766 33.310 -21.155 1.00 77.75 73 LEU A CA 1
ATOM 528 C C . LEU A 1 73 ? -26.921 32.046 -21.370 1.00 77.75 73 LEU A C 1
ATOM 530 O O . LEU A 1 73 ? -27.137 31.344 -22.352 1.00 77.75 73 LEU A O 1
ATOM 534 N N . ALA A 1 74 ? -26.028 31.712 -20.434 1.00 77.56 74 ALA A N 1
ATOM 535 C CA . ALA A 1 74 ? -25.249 30.474 -20.464 1.00 77.56 74 ALA A CA 1
ATOM 536 C C . ALA A 1 74 ? -26.143 29.220 -20.412 1.00 77.56 74 ALA A C 1
ATOM 538 O O . ALA A 1 74 ? -26.002 28.332 -21.251 1.00 77.56 74 ALA A O 1
ATOM 539 N N . VAL A 1 75 ? -27.119 29.173 -19.498 1.00 80.38 75 VAL A N 1
ATOM 540 C CA . VAL A 1 75 ? -28.083 28.062 -19.381 1.00 80.38 75 VAL A CA 1
ATOM 541 C C . VAL A 1 75 ? -28.959 27.953 -20.630 1.00 80.38 75 VAL A C 1
ATOM 543 O O . VAL A 1 75 ? -29.253 26.850 -21.085 1.00 80.38 75 VAL A O 1
ATOM 546 N N . ARG A 1 76 ? -29.351 29.087 -21.224 1.00 76.19 76 ARG A N 1
ATOM 547 C CA . ARG A 1 76 ? -30.141 29.113 -22.463 1.00 76.19 76 ARG A CA 1
ATOM 548 C C . ARG A 1 76 ? -29.352 28.614 -23.677 1.00 76.19 76 ARG A C 1
ATOM 550 O O . ARG A 1 76 ? -29.939 27.955 -24.527 1.00 76.19 76 ARG A O 1
ATOM 557 N N . LEU A 1 77 ? -28.059 28.932 -23.760 1.00 71.69 77 LEU A N 1
ATOM 558 C CA . LEU A 1 77 ? -27.181 28.504 -24.854 1.00 71.69 77 LEU A CA 1
ATOM 559 C C . LEU A 1 77 ? -26.811 27.021 -24.759 1.00 71.69 77 LEU A C 1
ATOM 561 O O . LEU A 1 77 ? -26.822 26.334 -25.773 1.00 71.69 77 LEU A O 1
ATOM 565 N N . LEU A 1 78 ? -26.512 26.532 -23.553 1.00 70.56 78 LEU A N 1
ATOM 566 C CA . LEU A 1 78 ? -26.154 25.130 -23.318 1.00 70.56 78 LEU A CA 1
ATOM 567 C C . LEU A 1 78 ? -27.373 24.197 -23.301 1.00 70.56 78 LEU A C 1
ATOM 569 O O . LEU A 1 78 ? -27.281 23.039 -23.692 1.00 70.56 78 LEU A O 1
ATOM 573 N N . GLY A 1 79 ? -28.524 24.686 -22.837 1.00 72.75 79 GLY A N 1
ATOM 574 C CA . GLY A 1 79 ? -29.720 23.877 -22.626 1.00 72.75 79 GLY A CA 1
ATOM 575 C C . GLY A 1 79 ? -29.711 23.102 -21.300 1.00 72.75 79 GLY A C 1
ATOM 576 O O . GLY A 1 79 ? -28.675 22.821 -20.699 1.00 72.75 79 GLY A O 1
ATOM 577 N N . LEU A 1 80 ? -30.909 22.738 -20.830 1.00 74.38 80 LEU A N 1
ATOM 578 C CA . LEU A 1 80 ? -31.126 22.198 -19.478 1.00 74.38 80 LEU A CA 1
ATOM 579 C C . LEU A 1 80 ? -30.405 20.863 -19.227 1.00 74.38 80 LEU A C 1
ATOM 581 O O . LEU A 1 80 ? -29.844 20.658 -18.153 1.00 74.38 80 LEU A O 1
ATOM 585 N N . ARG A 1 81 ? -30.384 19.961 -20.220 1.00 69.38 81 ARG A N 1
ATOM 586 C CA . ARG A 1 81 ? -29.719 18.650 -20.096 1.00 69.38 81 ARG A CA 1
ATOM 587 C C . ARG A 1 81 ? -28.199 18.777 -20.003 1.00 69.38 81 ARG A C 1
ATOM 589 O O . ARG A 1 81 ? -27.598 18.121 -19.159 1.00 69.38 81 ARG A O 1
ATOM 596 N N . THR A 1 82 ? -27.592 19.644 -20.811 1.00 69.75 82 THR A N 1
ATOM 597 C CA . THR A 1 82 ? -26.148 19.910 -20.761 1.00 69.75 82 THR A CA 1
ATOM 598 C C . THR A 1 82 ? -25.761 20.570 -19.440 1.00 69.75 82 THR A C 1
ATOM 600 O O . THR A 1 82 ? -24.797 20.148 -18.810 1.00 69.75 82 THR A O 1
ATOM 603 N N . VAL A 1 83 ? -26.552 21.532 -18.949 1.00 75.81 83 VAL A N 1
ATOM 604 C CA . VAL A 1 83 ? -26.315 22.161 -17.637 1.00 75.81 83 VAL A CA 1
ATOM 605 C C . VAL A 1 83 ? -26.411 21.146 -16.498 1.00 75.81 83 VAL A C 1
ATOM 607 O O . VAL A 1 83 ? -25.535 21.139 -15.638 1.00 75.81 83 VAL A O 1
ATOM 610 N N . LYS A 1 84 ? -27.404 20.244 -16.519 1.00 76.25 84 LYS A N 1
ATOM 611 C CA . LYS A 1 84 ? -27.516 19.133 -15.555 1.00 76.25 84 LYS A CA 1
ATOM 612 C C . LYS A 1 84 ? -26.246 18.281 -15.532 1.00 76.25 84 LYS A C 1
ATOM 614 O O . LYS A 1 84 ? -25.659 18.049 -14.479 1.00 76.25 84 LYS A O 1
ATOM 619 N N . ASN A 1 85 ? -25.828 17.829 -16.710 1.00 70.19 85 ASN A N 1
ATOM 620 C CA . ASN A 1 85 ? -24.724 16.893 -16.879 1.00 70.19 85 ASN A CA 1
ATOM 621 C C . ASN A 1 85 ? -23.361 17.526 -16.531 1.00 70.19 85 ASN A C 1
ATOM 623 O O . ASN A 1 85 ? -22.505 16.865 -15.941 1.00 70.19 85 ASN A O 1
ATOM 627 N N . LEU A 1 86 ? -23.169 18.815 -16.836 1.00 70.44 86 LEU A N 1
ATOM 628 C CA . LEU A 1 86 ? -21.979 19.579 -16.450 1.00 70.44 86 LEU A CA 1
ATOM 629 C C . LEU A 1 86 ? -21.956 19.891 -14.951 1.00 70.44 86 LEU A C 1
ATOM 631 O O . LEU A 1 86 ? -20.911 19.742 -14.326 1.00 70.44 86 LEU A O 1
ATOM 635 N N . ALA A 1 87 ? -23.091 20.277 -14.358 1.00 72.81 87 ALA A N 1
ATOM 636 C CA . ALA A 1 87 ? -23.187 20.551 -12.924 1.00 72.81 87 ALA A CA 1
ATOM 637 C C . ALA A 1 87 ? -22.887 19.302 -12.080 1.00 72.81 87 ALA A C 1
ATOM 639 O O . ALA A 1 87 ? -22.185 19.402 -11.076 1.00 72.81 87 ALA A O 1
ATOM 640 N N . LEU A 1 88 ? -23.343 18.123 -12.523 1.00 71.12 88 LEU A N 1
ATOM 641 C CA . LEU A 1 88 ? -23.015 16.837 -11.903 1.00 71.12 88 LEU A CA 1
ATOM 642 C C . LEU A 1 88 ? -21.497 16.582 -11.906 1.00 71.12 88 LEU A C 1
ATOM 644 O O . LEU A 1 88 ? -20.915 16.262 -10.872 1.00 71.12 88 LEU A O 1
ATOM 648 N N . GLY A 1 89 ? -20.848 16.783 -13.057 1.00 67.75 89 GLY A N 1
ATOM 649 C CA . GLY A 1 89 ? -19.403 16.608 -13.212 1.00 67.75 89 GLY A CA 1
ATOM 650 C C . GLY A 1 89 ? -18.568 17.590 -12.385 1.00 67.75 89 GLY A C 1
ATOM 651 O O . GLY A 1 89 ? -17.649 17.192 -11.671 1.00 67.75 89 GLY A O 1
ATOM 652 N N . VAL A 1 90 ? -18.922 18.876 -12.441 1.00 69.44 90 VAL A N 1
ATOM 653 C CA . VAL A 1 90 ? -18.279 19.965 -11.685 1.00 69.44 90 VAL A CA 1
ATOM 654 C C . VAL A 1 90 ? -18.422 19.760 -10.178 1.00 69.44 90 VAL A C 1
ATOM 656 O O . VAL A 1 90 ? -17.465 19.944 -9.426 1.00 69.44 90 VAL A O 1
ATOM 659 N N . SER A 1 91 ? -19.613 19.363 -9.727 1.00 73.06 91 SER A N 1
ATOM 660 C CA . SER A 1 91 ? -19.886 19.161 -8.309 1.00 73.06 91 SER A CA 1
ATOM 661 C C . SER A 1 91 ? -19.018 18.061 -7.702 1.00 73.06 91 SER A C 1
ATOM 663 O O . SER A 1 91 ? -18.633 18.181 -6.541 1.00 73.06 91 SER A O 1
ATOM 665 N N . LEU A 1 92 ? -18.719 17.002 -8.454 1.00 66.00 92 LEU A N 1
ATOM 666 C CA . LEU A 1 92 ? -17.899 15.894 -7.968 1.00 66.00 92 LEU A CA 1
ATOM 667 C C . LEU A 1 92 ? -16.411 16.275 -7.916 1.00 66.00 92 LEU A C 1
ATOM 669 O O . LEU A 1 92 ? -15.749 15.955 -6.933 1.00 66.00 92 LEU A O 1
ATOM 673 N N . LEU A 1 93 ? -15.925 17.064 -8.885 1.00 63.72 93 LEU A N 1
ATOM 674 C CA . LEU A 1 93 ? -14.560 17.616 -8.895 1.00 63.72 93 LEU A CA 1
ATOM 675 C C . LEU A 1 93 ? -14.256 18.504 -7.668 1.00 63.72 93 LEU A C 1
ATOM 677 O O . LEU A 1 93 ? -13.106 18.596 -7.239 1.00 63.72 93 LEU A O 1
ATOM 681 N N . GLY A 1 94 ? -15.270 19.163 -7.095 1.00 56.25 94 GLY A N 1
ATOM 682 C CA . GLY A 1 94 ? -15.121 20.034 -5.922 1.00 56.25 94 GLY A CA 1
ATOM 683 C C . GLY A 1 94 ? -15.286 19.347 -4.557 1.00 56.25 94 GLY A C 1
ATOM 684 O O . GLY A 1 94 ? -14.795 19.871 -3.557 1.00 56.25 94 GLY A O 1
ATOM 685 N N . ALA A 1 95 ? -15.963 18.194 -4.488 1.00 52.81 95 ALA A N 1
ATOM 686 C CA . ALA A 1 95 ? -16.538 17.671 -3.241 1.00 52.81 95 ALA A CA 1
ATOM 687 C C . ALA A 1 95 ? -15.663 16.678 -2.448 1.00 52.81 95 ALA A C 1
ATOM 689 O O . ALA A 1 95 ? -16.061 16.250 -1.366 1.00 52.81 95 ALA A O 1
ATOM 690 N N . SER A 1 96 ? -14.475 16.284 -2.915 1.00 52.38 96 SER A N 1
ATOM 691 C CA . SER A 1 96 ? -13.686 15.243 -2.227 1.00 52.38 96 SER A CA 1
ATOM 692 C C . SER A 1 96 ? -12.195 15.569 -2.173 1.00 52.38 96 SER A C 1
ATOM 694 O O . SER A 1 96 ? -11.408 15.125 -3.002 1.00 52.38 96 SER A O 1
ATOM 696 N N . ARG A 1 97 ? -11.817 16.355 -1.154 1.00 50.69 97 ARG A N 1
ATOM 697 C CA . ARG A 1 97 ? -10.421 16.587 -0.722 1.00 50.69 97 ARG A CA 1
ATOM 698 C C . ARG A 1 97 ? -10.092 15.993 0.656 1.00 50.69 97 ARG A C 1
ATOM 700 O O . ARG A 1 97 ? -9.001 16.222 1.166 1.00 50.69 97 ARG A O 1
ATOM 707 N N . LYS A 1 98 ? -11.014 15.258 1.291 1.00 51.88 98 LYS A N 1
ATOM 708 C CA . LYS A 1 98 ? -10.732 14.574 2.563 1.00 51.88 98 LYS A CA 1
ATOM 709 C C . LYS A 1 98 ? -10.205 13.170 2.274 1.00 51.88 98 LYS A C 1
ATOM 711 O O . LYS A 1 98 ? -10.949 12.313 1.812 1.00 51.88 98 LYS A O 1
ATOM 716 N N . SER A 1 99 ? -8.908 12.994 2.512 1.00 49.34 99 SER A N 1
ATOM 717 C CA . SER A 1 99 ? -8.185 11.728 2.389 1.00 49.34 99 SER A CA 1
ATOM 718 C C . SER A 1 99 ? -8.722 10.706 3.399 1.00 49.34 99 SER A C 1
ATOM 720 O O . SER A 1 99 ? -8.632 10.921 4.606 1.00 49.34 99 SER A O 1
ATOM 722 N N . VAL A 1 100 ? -9.324 9.628 2.889 1.00 58.16 100 VAL A N 1
ATOM 723 C CA . VAL A 1 100 ? -9.701 8.416 3.652 1.00 58.16 100 VAL A CA 1
ATOM 724 C C . VAL A 1 100 ? -8.816 7.223 3.252 1.00 58.16 100 VAL A C 1
ATOM 726 O O . VAL A 1 100 ? -8.661 6.281 4.022 1.00 58.16 100 VAL A O 1
ATOM 729 N N . SER A 1 101 ? -8.211 7.281 2.064 1.00 56.78 101 SER A N 1
ATOM 730 C CA . SER A 1 101 ? -7.287 6.291 1.503 1.00 56.78 101 SER A CA 1
ATOM 731 C C . SER A 1 101 ? -5.945 6.983 1.245 1.00 56.78 101 SER A C 1
ATOM 733 O O . SER A 1 101 ? -5.912 8.111 0.742 1.00 56.78 101 SER A O 1
ATOM 735 N N . GLN A 1 102 ? -4.851 6.341 1.656 1.00 63.91 102 GLN A N 1
ATOM 736 C CA . GLN A 1 102 ? -3.496 6.898 1.569 1.00 63.91 102 GLN A CA 1
ATOM 737 C C . GLN A 1 102 ? -2.808 6.532 0.251 1.00 63.91 102 GLN A C 1
ATOM 739 O O . GLN A 1 102 ? -1.987 7.305 -0.243 1.00 63.91 102 GLN A O 1
ATOM 744 N N . SER A 1 103 ? -3.168 5.391 -0.342 1.00 68.62 103 SER A N 1
ATOM 745 C CA . SER A 1 103 ? -2.547 4.862 -1.559 1.00 68.62 103 SER A CA 1
ATOM 746 C C . SER A 1 103 ? -3.296 5.264 -2.847 1.00 68.62 103 SER A C 1
ATOM 748 O O . SER A 1 103 ? -2.855 4.917 -3.955 1.00 68.62 103 SER A O 1
ATOM 750 N N . PHE A 1 104 ? -4.414 5.996 -2.729 1.00 77.81 104 PHE A N 1
ATOM 751 C CA . PHE A 1 104 ? -5.182 6.570 -3.840 1.00 77.81 104 PHE A CA 1
ATOM 752 C C . PHE A 1 104 ? -4.808 8.038 -4.088 1.00 77.81 104 PHE A C 1
ATOM 754 O O . PHE A 1 104 ? -5.040 8.918 -3.259 1.00 77.81 104 PHE A O 1
ATOM 761 N N . ASP A 1 105 ? -4.268 8.322 -5.273 1.00 78.06 105 ASP A N 1
ATOM 762 C CA . ASP A 1 105 ? -3.910 9.680 -5.683 1.00 78.06 105 ASP A CA 1
ATOM 763 C C . ASP A 1 105 ? -5.143 10.434 -6.207 1.00 78.06 105 ASP A C 1
ATOM 765 O O . ASP A 1 105 ? -5.540 10.307 -7.370 1.00 78.06 105 ASP A O 1
ATOM 769 N N . PHE A 1 106 ? -5.760 11.224 -5.327 1.00 76.81 106 PHE A N 1
ATOM 770 C CA . PHE A 1 106 ? -6.930 12.037 -5.659 1.00 76.81 106 PHE A CA 1
ATOM 771 C C . PHE A 1 106 ? -6.620 13.124 -6.699 1.00 76.81 106 PHE A C 1
ATOM 773 O O . PHE A 1 106 ? -7.467 13.401 -7.546 1.00 76.81 106 PHE A O 1
ATOM 780 N N . GLU A 1 107 ? -5.434 13.743 -6.662 1.00 74.69 107 GLU A N 1
ATOM 781 C CA . GLU A 1 107 ? -5.066 14.811 -7.605 1.00 74.69 107 GLU A CA 1
ATOM 782 C C . GLU A 1 107 ? -4.935 14.235 -9.019 1.00 74.69 107 GLU A C 1
ATOM 784 O O . GLU A 1 107 ? -5.546 14.748 -9.963 1.00 74.69 107 GLU A O 1
ATOM 789 N N . ARG A 1 108 ? -4.233 13.104 -9.147 1.00 80.06 108 ARG A N 1
ATOM 790 C CA . ARG A 1 108 ? -4.096 12.375 -10.410 1.00 80.06 108 ARG A CA 1
ATOM 791 C C . ARG A 1 108 ? -5.416 11.793 -10.898 1.00 80.06 108 ARG A C 1
ATOM 793 O O . ARG A 1 108 ? -5.704 11.894 -12.087 1.00 80.06 108 ARG A O 1
ATOM 800 N N . PHE A 1 109 ? -6.245 11.231 -10.018 1.00 84.38 109 PHE A N 1
ATOM 801 C CA . PHE A 1 109 ? -7.559 10.706 -10.404 1.00 84.38 109 PHE A CA 1
ATOM 802 C C . PHE A 1 109 ? -8.431 11.784 -11.058 1.00 84.38 109 PHE A C 1
ATOM 804 O O . PHE A 1 109 ? -9.055 11.537 -12.094 1.00 84.38 109 PHE A O 1
ATOM 811 N N . TRP A 1 110 ? -8.469 12.987 -10.482 1.00 81.00 110 TRP A N 1
ATOM 812 C CA . TRP A 1 110 ? -9.248 14.088 -11.044 1.00 81.00 110 TRP A CA 1
ATOM 813 C C . TRP A 1 110 ? -8.641 14.634 -12.337 1.00 81.00 110 TRP A C 1
ATOM 815 O O . TRP A 1 110 ? -9.394 14.963 -13.256 1.00 81.00 110 TRP A O 1
ATOM 825 N N . ALA A 1 111 ? -7.310 14.666 -12.450 1.00 81.62 111 ALA A N 1
ATOM 826 C CA . ALA A 1 111 ? -6.634 14.998 -13.701 1.00 81.62 111 ALA A CA 1
ATOM 827 C C . ALA A 1 111 ? -6.970 13.997 -14.817 1.00 81.62 111 ALA A C 1
ATOM 829 O O . ALA A 1 111 ? -7.400 14.402 -15.896 1.00 81.62 111 ALA A O 1
ATOM 830 N N . GLU A 1 112 ? -6.878 12.695 -14.541 1.00 85.75 112 GLU A N 1
ATOM 831 C CA . GLU A 1 112 ? -7.242 11.632 -15.484 1.00 85.75 112 GLU A CA 1
ATOM 832 C C . GLU A 1 112 ? -8.733 11.681 -15.850 1.00 85.75 112 GLU A C 1
ATOM 834 O O . GLU A 1 112 ? -9.088 11.553 -17.021 1.00 85.75 112 GLU A O 1
ATOM 839 N N . SER A 1 113 ? -9.621 11.915 -14.880 1.00 86.81 113 SER A N 1
ATOM 840 C CA . SER A 1 113 ? -11.069 12.001 -15.117 1.00 86.81 113 SER A CA 1
ATOM 841 C C . SER A 1 113 ? -11.428 13.196 -16.003 1.00 86.81 113 SER A C 1
ATOM 843 O O . SER A 1 113 ? -12.201 13.063 -16.954 1.00 86.81 113 SER A O 1
ATOM 845 N N . LEU A 1 114 ? -10.829 14.364 -15.752 1.00 84.31 114 LEU A N 1
ATOM 846 C CA . LEU A 1 114 ? -11.035 15.540 -16.594 1.00 84.31 114 LEU A CA 1
ATOM 847 C C . LEU A 1 114 ? -10.455 15.329 -18.001 1.00 84.31 114 LEU A C 1
ATOM 849 O O . LEU A 1 114 ? -11.127 15.647 -18.983 1.00 84.31 114 LEU A O 1
ATOM 853 N N . ALA A 1 115 ? -9.258 14.741 -18.115 1.00 86.75 115 ALA A N 1
ATOM 854 C CA . ALA A 1 115 ? -8.639 14.419 -19.401 1.00 86.75 115 ALA A CA 1
ATOM 855 C C . ALA A 1 115 ? -9.511 13.461 -20.228 1.00 86.75 115 ALA A C 1
ATOM 857 O O . ALA A 1 115 ? -9.708 13.694 -21.421 1.00 86.75 115 ALA A O 1
ATOM 858 N N . ARG A 1 116 ? -10.115 12.445 -19.593 1.00 90.88 116 ARG A N 1
ATOM 859 C CA . ARG A 1 116 ? -11.088 11.541 -20.233 1.00 90.88 116 ARG A CA 1
ATOM 860 C C . ARG A 1 116 ? -12.292 12.292 -20.781 1.00 90.88 116 ARG A C 1
ATOM 862 O O . ARG A 1 116 ? -12.679 12.041 -21.916 1.00 90.88 116 ARG A O 1
ATOM 869 N N . GLY A 1 117 ? -12.872 13.213 -20.010 1.00 86.44 117 GLY A N 1
ATOM 870 C CA . GLY A 1 117 ? -14.008 14.022 -20.463 1.00 86.44 117 GLY A CA 1
ATOM 871 C C . GLY A 1 117 ? -13.662 14.886 -21.680 1.00 86.44 117 GLY A C 1
ATOM 872 O O . GLY A 1 117 ? -14.380 14.878 -22.681 1.00 86.44 117 GLY A O 1
ATOM 873 N N . VAL A 1 118 ? -12.528 15.593 -21.637 1.00 84.19 118 VAL A N 1
ATOM 874 C CA . VAL A 1 118 ? -12.079 16.452 -22.748 1.00 84.19 118 VAL A CA 1
ATOM 875 C C . VAL A 1 118 ? -11.753 15.624 -23.997 1.00 84.19 118 VAL A C 1
ATOM 877 O O . VAL A 1 118 ? -12.171 15.986 -25.100 1.00 84.19 118 VAL A O 1
ATOM 880 N N . ALA A 1 119 ? -11.062 14.494 -23.838 1.00 89.06 119 ALA A N 1
ATOM 881 C CA . ALA A 1 119 ? -10.753 13.580 -24.934 1.00 89.06 119 ALA A CA 1
ATOM 882 C C . ALA A 1 119 ? -12.024 12.955 -25.531 1.00 89.06 119 ALA A C 1
ATOM 884 O O . ALA A 1 119 ? -12.188 12.943 -26.750 1.00 89.06 119 ALA A O 1
ATOM 885 N N . ALA A 1 120 ? -12.958 12.497 -24.690 1.00 90.19 120 ALA A N 1
ATOM 886 C CA . ALA A 1 120 ? -14.213 11.893 -25.131 1.00 90.19 120 ALA A CA 1
ATOM 887 C C . ALA A 1 120 ? -15.055 12.863 -25.947 1.00 90.19 120 ALA A C 1
ATOM 889 O O . ALA A 1 120 ? -15.559 12.492 -27.003 1.00 90.19 120 ALA A O 1
ATOM 890 N N . ARG A 1 121 ? -15.144 14.123 -25.517 1.00 85.62 121 ARG A N 1
ATOM 891 C CA . ARG A 1 121 ? -15.846 15.157 -26.277 1.00 85.62 121 ARG A CA 1
ATOM 892 C C . ARG A 1 121 ? -15.267 15.351 -27.677 1.00 85.62 121 ARG A C 1
ATOM 894 O O . ARG A 1 121 ? -16.027 15.432 -28.638 1.00 85.62 121 ARG A O 1
ATOM 901 N N . ASN A 1 122 ? -13.942 15.439 -27.779 1.00 84.44 122 ASN A N 1
ATOM 902 C CA . ASN A 1 122 ? -13.251 15.684 -29.045 1.00 84.44 122 ASN A CA 1
ATOM 903 C C . ASN A 1 122 ? -13.330 14.482 -29.995 1.00 84.44 122 ASN A C 1
ATOM 905 O O . ASN A 1 122 ? -13.483 14.656 -31.201 1.00 84.44 122 ASN A O 1
ATOM 909 N N . LEU A 1 123 ? -13.284 13.263 -29.455 1.00 87.56 123 LEU A N 1
ATOM 910 C CA . LEU A 1 123 ? -13.296 12.036 -30.250 1.00 87.56 123 LEU A CA 1
ATOM 911 C C . LEU A 1 123 ? -14.714 11.521 -30.556 1.00 87.56 123 LEU A C 1
ATOM 913 O O . LEU A 1 123 ? -14.885 10.756 -31.500 1.00 87.56 123 LEU A O 1
ATOM 917 N N . ALA A 1 124 ? -15.754 11.954 -29.832 1.00 87.00 124 ALA A N 1
ATOM 918 C CA . ALA A 1 124 ? -17.122 11.441 -29.984 1.00 87.00 124 ALA A CA 1
ATOM 919 C C . ALA A 1 124 ? -17.707 11.576 -31.397 1.00 87.00 124 ALA A C 1
ATOM 921 O O . ALA A 1 124 ? -18.451 10.692 -31.830 1.00 87.00 124 ALA A O 1
ATOM 922 N N . HIS A 1 125 ? -17.359 12.645 -32.123 1.00 83.44 125 HIS A N 1
ATOM 923 C CA . HIS A 1 125 ? -17.814 12.850 -33.501 1.00 83.44 125 HIS A CA 1
ATOM 924 C C . HIS A 1 125 ? -17.357 11.713 -34.426 1.00 83.44 125 HIS A C 1
ATOM 926 O O . HIS A 1 125 ? -18.131 11.277 -35.274 1.00 83.44 125 HIS A O 1
ATOM 932 N N . HIS A 1 126 ? -16.142 11.186 -34.226 1.00 83.06 126 HIS A N 1
ATOM 933 C CA . HIS A 1 126 ? -15.608 10.065 -35.011 1.00 83.06 126 HIS A CA 1
ATOM 934 C C . HIS A 1 126 ? -16.453 8.800 -34.853 1.00 83.06 126 HIS A C 1
ATOM 936 O O . HIS A 1 126 ? -16.755 8.110 -35.820 1.00 83.06 126 HIS A O 1
ATOM 942 N N . PHE A 1 127 ? -16.882 8.519 -33.623 1.00 82.06 127 PHE A N 1
ATOM 943 C CA . PHE A 1 127 ? -17.679 7.333 -33.311 1.00 82.06 127 PHE A CA 1
ATOM 944 C C . PHE A 1 127 ? -19.172 7.516 -33.621 1.00 82.06 127 PHE A C 1
ATOM 946 O O . PHE A 1 127 ? -19.908 6.530 -33.649 1.00 82.06 127 PHE A O 1
ATOM 953 N N . GLY A 1 128 ? -19.647 8.753 -33.816 1.00 82.44 128 GLY A N 1
ATOM 954 C CA . GLY A 1 128 ? -21.053 9.058 -34.110 1.00 82.44 128 GLY A CA 1
ATOM 955 C C . GLY A 1 128 ? -22.037 8.511 -33.067 1.00 82.44 128 GLY A C 1
ATOM 956 O O . GLY A 1 128 ? -23.139 8.092 -33.418 1.00 82.44 128 GLY A O 1
ATOM 957 N N . CYS A 1 129 ? -21.627 8.434 -31.795 1.00 81.62 129 CYS A N 1
ATOM 958 C CA . CYS A 1 129 ? -22.309 7.622 -30.780 1.00 81.62 129 CYS A CA 1
ATOM 959 C C . CYS A 1 129 ? -23.151 8.419 -29.763 1.00 81.62 129 CYS A C 1
ATOM 961 O O . CYS A 1 129 ? -24.165 7.916 -29.263 1.00 81.62 129 CYS A O 1
ATOM 963 N N . CYS A 1 130 ? -22.781 9.666 -29.475 1.00 83.12 130 CYS A N 1
ATOM 964 C CA . CYS A 1 130 ? -23.512 10.584 -28.600 1.00 83.12 130 CYS A CA 1
ATOM 965 C C . CYS A 1 130 ? -23.126 12.042 -28.891 1.00 83.12 130 CYS A C 1
ATOM 967 O O . CYS A 1 130 ? -22.189 12.307 -29.649 1.00 83.12 130 CYS A O 1
ATOM 969 N N . ALA A 1 131 ? -23.872 12.993 -28.322 1.00 82.00 131 ALA A N 1
ATOM 970 C CA . ALA A 1 131 ? -23.522 14.405 -28.434 1.00 82.00 131 ALA A CA 1
ATOM 971 C C . ALA A 1 131 ? -22.231 14.712 -27.655 1.00 82.00 131 ALA A C 1
ATOM 973 O O . ALA A 1 131 ? -21.928 14.060 -26.657 1.00 82.00 131 ALA A O 1
ATOM 974 N N . ALA A 1 132 ? -21.492 15.739 -28.079 1.00 76.88 132 ALA A N 1
ATOM 975 C CA . ALA A 1 132 ? -20.204 16.109 -27.491 1.00 76.88 132 ALA A CA 1
ATOM 976 C C . ALA A 1 132 ? -20.298 16.334 -25.962 1.00 76.88 132 ALA A C 1
ATOM 978 O O . ALA A 1 132 ? -19.483 15.816 -25.201 1.00 76.88 132 ALA A O 1
ATOM 979 N N . ASP A 1 133 ? -21.339 17.022 -25.492 1.00 71.12 133 ASP A N 1
ATOM 980 C CA . ASP A 1 133 ? -21.549 17.270 -24.058 1.00 71.12 133 ASP A CA 1
ATOM 981 C C . ASP A 1 133 ? -21.869 15.989 -23.272 1.00 71.12 133 ASP A C 1
ATOM 983 O O . ASP A 1 133 ? -21.440 15.826 -22.130 1.00 71.12 133 ASP A O 1
ATOM 987 N N . GLU A 1 134 ? -22.591 15.049 -23.885 1.00 80.25 134 GLU A N 1
ATOM 988 C CA . GLU A 1 134 ? -22.869 13.744 -23.280 1.00 80.25 134 GLU A CA 1
ATOM 989 C C . GLU A 1 134 ? -21.590 12.905 -23.192 1.00 80.25 134 GLU A C 1
ATOM 991 O O . GLU A 1 134 ? -21.339 12.284 -22.160 1.00 80.25 134 GLU A O 1
ATOM 996 N N . ALA A 1 135 ? -20.757 12.944 -24.239 1.00 85.00 135 ALA A N 1
ATOM 997 C CA . ALA A 1 135 ? -19.445 12.307 -24.272 1.00 85.00 135 ALA A CA 1
ATOM 998 C C . ALA A 1 135 ? -18.501 12.875 -23.203 1.00 85.00 135 ALA A C 1
ATOM 1000 O O . ALA A 1 135 ? -17.805 12.115 -22.531 1.00 85.00 135 ALA A O 1
ATOM 1001 N N . PHE A 1 136 ? -18.516 14.196 -23.002 1.00 83.31 136 PHE A N 1
ATOM 1002 C CA . PHE A 1 136 ? -17.746 14.854 -21.948 1.00 83.31 136 PHE A CA 1
ATOM 1003 C C . PHE A 1 136 ? -18.132 14.328 -20.563 1.00 83.31 136 PHE A C 1
ATOM 1005 O O . PHE A 1 136 ? -17.269 13.903 -19.794 1.00 83.31 136 PHE A O 1
ATOM 1012 N N . THR A 1 137 ? -19.431 14.312 -20.254 1.00 80.44 137 THR A N 1
ATOM 1013 C CA . THR A 1 137 ? -19.923 13.863 -18.948 1.00 80.44 137 THR A CA 1
ATOM 1014 C C . THR A 1 137 ? -19.672 12.378 -18.718 1.00 80.44 137 THR A C 1
ATOM 1016 O O . THR A 1 137 ? -19.203 12.014 -17.642 1.00 80.44 137 THR A O 1
ATOM 1019 N N . ILE A 1 138 ? -19.929 11.509 -19.702 1.00 87.19 138 ILE A N 1
ATOM 1020 C CA . ILE A 1 138 ? -19.675 10.075 -19.511 1.00 87.19 138 ILE A CA 1
ATOM 1021 C C . ILE A 1 138 ? -18.178 9.768 -19.431 1.00 87.19 138 ILE A C 1
ATOM 1023 O O . ILE A 1 138 ? -17.782 8.950 -18.609 1.00 87.19 138 ILE A O 1
ATOM 1027 N N . GLY A 1 139 ? -17.329 10.468 -20.191 1.00 88.00 139 GLY A N 1
ATOM 1028 C CA . GLY A 1 139 ? -15.875 10.355 -20.076 1.00 88.00 139 GLY A CA 1
ATOM 1029 C C . GLY A 1 139 ? -15.382 10.730 -18.676 1.00 88.00 139 GLY A C 1
ATOM 1030 O O . GLY A 1 139 ? -14.616 9.972 -18.077 1.00 88.00 139 GLY A O 1
ATOM 1031 N N . LEU A 1 140 ? -15.898 11.835 -18.123 1.00 85.81 140 LEU A N 1
ATOM 1032 C CA . LEU A 1 140 ? -15.583 12.320 -16.775 1.00 85.81 140 LEU A CA 1
ATOM 1033 C C . LEU A 1 140 ? -16.020 11.345 -15.673 1.00 85.81 140 LEU A C 1
ATOM 1035 O O . LEU A 1 140 ? -15.293 11.146 -14.704 1.00 85.81 140 LEU A O 1
ATOM 1039 N N . LEU A 1 141 ? -17.199 10.734 -15.813 1.00 87.94 141 LEU A N 1
ATOM 1040 C CA . LEU A 1 141 ? -17.773 9.852 -14.792 1.00 87.94 141 LEU A CA 1
ATOM 1041 C C . LEU A 1 141 ? -17.407 8.372 -14.977 1.00 87.94 141 LEU A C 1
ATOM 1043 O O . LEU A 1 141 ? -17.663 7.578 -14.076 1.00 87.94 141 LEU A O 1
ATOM 1047 N N . SER A 1 142 ? -16.778 8.000 -16.098 1.00 91.31 142 SER A N 1
ATOM 1048 C CA . SER A 1 142 ? -16.484 6.607 -16.486 1.00 91.31 142 SER A CA 1
ATOM 1049 C C . SER A 1 142 ? -15.693 5.785 -15.460 1.00 91.31 142 SER A C 1
ATOM 1051 O O . SER A 1 142 ? -15.688 4.562 -15.554 1.00 91.31 142 SER A O 1
ATOM 1053 N N . ARG A 1 143 ? -15.023 6.429 -14.493 1.00 91.00 143 ARG A N 1
ATOM 1054 C CA . ARG A 1 143 ? -14.259 5.778 -13.413 1.00 91.00 143 ARG A CA 1
ATOM 1055 C C . ARG A 1 143 ? -14.631 6.248 -12.004 1.00 91.00 143 ARG A C 1
ATOM 1057 O O . ARG A 1 143 ? -13.866 6.032 -11.065 1.00 91.00 143 ARG A O 1
ATOM 1064 N N . VAL A 1 144 ? -15.798 6.870 -11.815 1.00 87.38 144 VAL A N 1
ATOM 1065 C CA . VAL A 1 144 ? -16.213 7.371 -10.487 1.00 87.38 144 VAL A CA 1
ATOM 1066 C C . VAL A 1 144 ? -16.388 6.251 -9.452 1.00 87.38 144 VAL A C 1
ATOM 1068 O O . VAL A 1 144 ? -16.211 6.487 -8.261 1.00 87.38 144 VAL A O 1
ATOM 1071 N N . GLY A 1 145 ? -16.628 5.011 -9.883 1.00 87.88 145 GLY A N 1
ATOM 1072 C CA . GLY A 1 145 ? -16.635 3.833 -9.016 1.00 87.88 145 GLY A CA 1
ATOM 1073 C C . GLY A 1 145 ? -15.291 3.583 -8.327 1.00 87.88 145 GLY A C 1
ATOM 1074 O O . GLY A 1 145 ? -15.266 3.151 -7.182 1.00 87.88 145 GLY A O 1
ATOM 1075 N N . ARG A 1 146 ? -14.167 3.955 -8.950 1.00 88.50 146 ARG A N 1
ATOM 1076 C CA . ARG A 1 146 ? -12.833 3.857 -8.335 1.00 88.50 146 ARG A CA 1
ATOM 1077 C C . ARG A 1 146 ? -12.692 4.813 -7.143 1.00 88.50 146 ARG A C 1
ATOM 1079 O O . ARG A 1 146 ? -12.177 4.443 -6.093 1.00 88.50 146 ARG A O 1
ATOM 1086 N N . LEU A 1 147 ? -13.225 6.029 -7.286 1.00 85.88 147 LEU A N 1
ATOM 1087 C CA . LEU A 1 147 ? -13.339 7.000 -6.193 1.00 85.88 147 LEU A CA 1
ATOM 1088 C C . LEU A 1 147 ? -14.310 6.509 -5.109 1.00 85.88 147 LEU A C 1
ATOM 1090 O O . LEU A 1 147 ? -14.056 6.691 -3.920 1.00 85.88 147 LEU A O 1
ATOM 1094 N N . ALA A 1 148 ? -15.415 5.877 -5.505 1.00 85.06 148 ALA A N 1
ATOM 1095 C CA . ALA A 1 148 ? -16.382 5.301 -4.579 1.00 85.06 148 ALA A CA 1
ATOM 1096 C C . ALA A 1 148 ? -15.787 4.157 -3.743 1.00 85.06 148 ALA A C 1
ATOM 1098 O O . ALA A 1 148 ? -16.021 4.114 -2.539 1.00 85.06 148 ALA A O 1
ATOM 1099 N N . LEU A 1 149 ? -14.965 3.285 -4.334 1.00 87.06 149 LEU A N 1
ATOM 1100 C CA . LEU A 1 149 ? -14.237 2.254 -3.589 1.00 87.06 149 LEU A CA 1
ATOM 1101 C C . LEU A 1 149 ? -13.231 2.877 -2.610 1.00 87.06 149 LEU A C 1
ATOM 1103 O O . LEU A 1 149 ? -13.222 2.517 -1.433 1.00 87.06 149 LEU A O 1
ATOM 1107 N N . ALA A 1 150 ? -12.463 3.877 -3.054 1.00 83.50 150 ALA A N 1
ATOM 1108 C CA . ALA A 1 150 ? -11.497 4.578 -2.204 1.00 83.50 150 ALA A CA 1
ATOM 1109 C C . ALA A 1 150 ? -12.149 5.297 -1.010 1.00 83.50 150 ALA A C 1
ATOM 1111 O O . ALA A 1 150 ? -11.608 5.302 0.094 1.00 83.50 150 ALA A O 1
ATOM 1112 N N . THR A 1 151 ? -13.328 5.885 -1.210 1.00 80.25 151 THR A N 1
ATOM 1113 C CA . THR A 1 151 ? -14.071 6.602 -0.159 1.00 80.25 151 THR A CA 1
ATOM 1114 C C . THR A 1 151 ? -14.851 5.668 0.766 1.00 80.25 151 THR A C 1
ATOM 1116 O O . THR A 1 151 ? -14.906 5.912 1.972 1.00 80.25 151 THR A O 1
ATOM 1119 N N . ALA A 1 152 ? -15.417 4.578 0.241 1.00 81.12 152 ALA A N 1
ATOM 1120 C CA . ALA A 1 152 ? -16.189 3.619 1.027 1.00 81.12 152 ALA A CA 1
ATOM 1121 C C . ALA A 1 152 ? -15.314 2.697 1.886 1.00 81.12 152 ALA A C 1
ATOM 1123 O O . ALA A 1 152 ? -15.676 2.408 3.034 1.00 81.12 152 ALA A O 1
ATOM 1124 N N . PHE A 1 153 ? -14.178 2.255 1.340 1.00 82.62 153 PHE A N 1
ATOM 1125 C CA . PHE A 1 153 ? -13.360 1.188 1.919 1.00 82.62 153 PHE A CA 1
ATOM 1126 C C . PHE A 1 153 ? -11.973 1.642 2.394 1.00 82.62 153 PHE A C 1
ATOM 1128 O O . PHE A 1 153 ? -11.335 0.897 3.135 1.00 82.62 153 PHE A O 1
ATOM 1135 N N . GLY A 1 154 ? -11.523 2.860 2.056 1.00 81.69 154 GLY A N 1
ATOM 1136 C CA . GLY A 1 154 ? -10.311 3.468 2.621 1.00 81.69 154 GLY A CA 1
ATOM 1137 C C . GLY A 1 154 ? -9.084 2.554 2.535 1.00 81.69 154 GLY A C 1
ATOM 1138 O O . GLY A 1 154 ? -8.708 2.113 1.450 1.00 81.69 154 GLY A O 1
ATOM 1139 N N . SER A 1 155 ? -8.513 2.210 3.692 1.00 77.00 155 SER A N 1
ATOM 1140 C CA . SER A 1 155 ? -7.337 1.336 3.816 1.00 77.00 155 SER A CA 1
ATOM 1141 C C . SER A 1 155 ? -7.525 -0.081 3.255 1.00 77.00 155 SER A C 1
ATOM 1143 O O . SER A 1 155 ? -6.555 -0.697 2.818 1.00 77.00 155 SER A O 1
ATOM 1145 N N . ALA A 1 156 ? -8.752 -0.609 3.209 1.00 79.75 156 ALA A N 1
ATOM 1146 C CA . ALA A 1 156 ? -9.009 -1.898 2.565 1.00 79.75 156 ALA A CA 1
ATOM 1147 C C . ALA A 1 156 ? -8.869 -1.800 1.035 1.00 79.75 156 ALA A C 1
ATOM 1149 O O . ALA A 1 156 ? -8.379 -2.726 0.393 1.00 79.75 156 ALA A O 1
ATOM 1150 N N . TYR A 1 157 ? -9.231 -0.654 0.447 1.00 86.44 157 TYR A N 1
ATOM 1151 C CA . TYR A 1 157 ? -8.988 -0.402 -0.974 1.00 86.44 157 TYR A CA 1
ATOM 1152 C C . TYR A 1 157 ? -7.509 -0.122 -1.263 1.00 86.44 157 TYR A C 1
ATOM 1154 O O . TYR A 1 157 ? -7.010 -0.545 -2.304 1.00 86.44 157 TYR A O 1
ATOM 1162 N N . ASP A 1 158 ? -6.788 0.504 -0.325 1.00 79.25 158 ASP A N 1
ATOM 1163 C CA . ASP A 1 158 ? -5.334 0.693 -0.428 1.00 79.25 158 ASP A CA 1
ATOM 1164 C C . ASP A 1 158 ? -4.607 -0.645 -0.617 1.00 79.25 158 ASP A C 1
ATOM 1166 O O . ASP A 1 158 ? -3.798 -0.773 -1.533 1.00 79.25 158 ASP A O 1
ATOM 1170 N N . ALA A 1 159 ? -4.980 -1.680 0.146 1.00 79.12 159 ALA A N 1
ATOM 1171 C CA . ALA A 1 159 ? -4.408 -3.020 0.006 1.00 79.12 159 ALA A CA 1
ATOM 1172 C C . ALA A 1 159 ? -4.631 -3.636 -1.390 1.00 79.12 159 ALA A C 1
ATOM 1174 O O . ALA A 1 159 ? -3.735 -4.286 -1.931 1.00 79.12 159 ALA A O 1
ATOM 1175 N N . VAL A 1 160 ? -5.801 -3.408 -1.998 1.00 84.12 160 VAL A N 1
ATOM 1176 C CA . VAL A 1 160 ? -6.117 -3.883 -3.357 1.00 84.12 160 VAL A CA 1
ATOM 1177 C C . VAL A 1 160 ? -5.321 -3.117 -4.414 1.00 84.12 160 VAL A C 1
ATOM 1179 O O . VAL A 1 160 ? -4.771 -3.727 -5.333 1.00 84.12 160 VAL A O 1
ATOM 1182 N N . LEU A 1 161 ? -5.208 -1.793 -4.275 1.00 80.56 161 LEU A N 1
ATOM 1183 C CA . LEU A 1 161 ? -4.408 -0.959 -5.176 1.00 80.56 161 LEU A CA 1
ATOM 1184 C C . LEU A 1 161 ? -2.914 -1.291 -5.089 1.00 80.56 161 LEU A C 1
ATOM 1186 O O . LEU A 1 161 ? -2.230 -1.306 -6.111 1.00 80.56 161 LEU A O 1
ATOM 1190 N N . ASP A 1 162 ? -2.409 -1.573 -3.891 1.00 78.50 162 ASP A N 1
ATOM 1191 C CA . ASP A 1 162 ? -1.012 -1.943 -3.667 1.00 78.50 162 ASP A CA 1
ATOM 1192 C C . ASP A 1 162 ? -0.713 -3.344 -4.209 1.00 78.50 162 ASP A C 1
ATOM 1194 O O . ASP A 1 162 ? 0.312 -3.536 -4.862 1.00 78.50 162 ASP A O 1
ATOM 1198 N N . HIS A 1 163 ? -1.643 -4.292 -4.063 1.00 76.62 163 HIS A N 1
ATOM 1199 C CA . HIS A 1 163 ? -1.533 -5.610 -4.690 1.00 76.62 163 HIS A CA 1
ATOM 1200 C C . HIS A 1 163 ? -1.537 -5.524 -6.223 1.00 76.62 163 HIS A C 1
ATOM 1202 O O . HIS A 1 163 ? -0.712 -6.149 -6.885 1.00 76.62 163 HIS A O 1
ATOM 1208 N N . ALA A 1 164 ? -2.414 -4.701 -6.804 1.00 73.19 164 ALA A N 1
ATOM 1209 C CA . ALA A 1 164 ? -2.447 -4.483 -8.250 1.00 73.19 164 ALA A CA 1
ATOM 1210 C C . ALA A 1 164 ? -1.158 -3.825 -8.784 1.00 73.19 164 ALA A C 1
ATOM 1212 O O . ALA A 1 164 ? -0.807 -4.012 -9.948 1.00 73.19 164 ALA A O 1
ATOM 1213 N N . ARG A 1 165 ? -0.440 -3.058 -7.949 1.00 68.12 165 ARG A N 1
ATOM 1214 C CA . ARG A 1 165 ? 0.855 -2.453 -8.302 1.00 68.12 165 ARG A CA 1
ATOM 1215 C C . ARG A 1 165 ? 2.019 -3.443 -8.239 1.00 68.12 165 ARG A C 1
ATOM 1217 O O . ARG A 1 165 ? 2.963 -3.296 -9.009 1.00 68.12 165 ARG A O 1
ATOM 1224 N N . THR A 1 166 ? 1.968 -4.426 -7.341 1.00 55.75 166 THR A N 1
ATOM 1225 C CA . THR A 1 166 ? 3.067 -5.379 -7.100 1.00 55.75 166 THR A CA 1
ATOM 1226 C C . THR A 1 166 ? 2.919 -6.700 -7.862 1.00 55.75 166 THR A C 1
ATOM 1228 O O . THR A 1 166 ? 3.927 -7.352 -8.132 1.00 55.75 166 THR A O 1
ATOM 1231 N N . ALA A 1 167 ? 1.702 -7.077 -8.267 1.00 54.78 167 ALA A N 1
ATOM 1232 C CA . ALA A 1 167 ? 1.406 -8.321 -8.980 1.00 54.78 167 ALA A CA 1
ATOM 1233 C C . ALA A 1 167 ? 0.806 -8.059 -10.384 1.00 54.78 167 ALA A C 1
ATOM 1235 O O . ALA A 1 167 ? -0.415 -8.007 -10.535 1.00 54.78 167 ALA A O 1
ATOM 1236 N N . PRO A 1 168 ? 1.628 -7.946 -11.449 1.00 52.75 168 PRO A N 1
ATOM 1237 C CA . PRO A 1 168 ? 1.160 -7.596 -12.799 1.00 52.75 168 PRO A CA 1
ATOM 1238 C C . PRO A 1 168 ? 0.344 -8.688 -13.521 1.00 52.75 168 PRO A C 1
ATOM 1240 O O . PRO A 1 168 ? -0.084 -8.475 -14.653 1.00 52.75 168 PRO A O 1
ATOM 1243 N N . SER A 1 169 ? 0.136 -9.862 -12.913 1.00 49.38 169 SER A N 1
ATOM 1244 C CA . SER A 1 169 ? -0.586 -10.992 -13.516 1.00 49.38 169 SER A CA 1
ATOM 1245 C C . SER A 1 169 ? -2.103 -10.993 -13.277 1.00 49.38 169 SER A C 1
ATOM 1247 O O . SER A 1 169 ? -2.799 -11.727 -13.973 1.00 49.38 169 SER A O 1
ATOM 1249 N N . ALA A 1 170 ? -2.622 -10.199 -12.331 1.00 57.25 170 ALA A N 1
ATOM 1250 C CA . ALA A 1 170 ? -4.052 -10.124 -12.008 1.00 57.25 170 ALA A CA 1
ATOM 1251 C C . ALA A 1 170 ? -4.617 -8.732 -12.330 1.00 57.25 170 ALA A C 1
ATOM 1253 O O . ALA A 1 170 ? -4.007 -7.715 -11.994 1.00 57.25 170 ALA A O 1
ATOM 1254 N N . SER A 1 171 ? -5.791 -8.657 -12.967 1.00 78.25 171 SER A N 1
ATOM 1255 C CA . SER A 1 171 ? -6.403 -7.362 -13.281 1.00 78.25 171 SER A CA 1
ATOM 1256 C C . SER A 1 171 ? -6.986 -6.708 -12.023 1.00 78.25 171 SER A C 1
ATOM 1258 O O . SER A 1 171 ? -7.547 -7.375 -11.152 1.00 78.25 171 SER A O 1
ATOM 1260 N N . LEU A 1 172 ? -6.911 -5.374 -11.931 1.00 83.38 172 LEU A N 1
ATOM 1261 C CA . LEU A 1 172 ? -7.467 -4.626 -10.794 1.00 83.38 172 LEU A CA 1
ATOM 1262 C C . LEU A 1 172 ? -8.956 -4.953 -10.563 1.00 83.38 172 LEU A C 1
ATOM 1264 O O . LEU A 1 172 ? -9.373 -5.119 -9.423 1.00 83.38 172 LEU A O 1
ATOM 1268 N N . ALA A 1 173 ? -9.737 -5.128 -11.632 1.00 84.25 173 ALA A N 1
ATOM 1269 C CA . ALA A 1 173 ? -11.153 -5.482 -11.537 1.00 84.25 173 ALA A CA 1
ATOM 1270 C C . ALA A 1 173 ? -11.393 -6.879 -10.923 1.00 84.25 173 ALA A C 1
ATOM 1272 O O . ALA A 1 173 ? -12.375 -7.089 -10.214 1.00 84.25 173 ALA A O 1
ATOM 1273 N N . GLU A 1 174 ? -10.512 -7.854 -11.168 1.00 84.81 174 GLU A N 1
ATOM 1274 C CA . GLU A 1 174 ? -10.597 -9.177 -10.529 1.00 84.81 174 GLU A CA 1
ATOM 1275 C C . GLU A 1 174 ? -10.285 -9.108 -9.037 1.00 84.81 174 GLU A C 1
ATOM 1277 O O . GLU A 1 174 ? -10.985 -9.730 -8.238 1.00 84.81 174 GLU A O 1
ATOM 1282 N N . LEU A 1 175 ? -9.273 -8.325 -8.661 1.00 86.50 175 LEU A N 1
ATOM 1283 C CA . LEU A 1 175 ? -8.909 -8.109 -7.263 1.00 86.50 175 LEU A CA 1
ATOM 1284 C C . LEU A 1 175 ? -10.033 -7.392 -6.505 1.00 86.50 175 LEU A C 1
ATOM 1286 O O . LEU A 1 175 ? -10.403 -7.813 -5.412 1.00 86.50 175 LEU A O 1
ATOM 1290 N N . GLU A 1 176 ? -10.638 -6.373 -7.118 1.00 91.69 176 GLU A N 1
ATOM 1291 C CA . GLU A 1 176 ? -11.797 -5.663 -6.571 1.00 91.69 176 GLU A CA 1
ATOM 1292 C C . GLU A 1 176 ? -13.007 -6.589 -6.388 1.00 91.69 176 GLU A C 1
ATOM 1294 O O . GLU A 1 176 ? -13.603 -6.615 -5.312 1.00 91.69 176 GLU A O 1
ATOM 1299 N N . ARG A 1 177 ? -13.345 -7.409 -7.395 1.00 89.62 177 ARG A N 1
ATOM 1300 C CA . ARG A 1 177 ? -14.428 -8.402 -7.277 1.00 89.62 177 ARG A CA 1
ATOM 1301 C C . ARG A 1 177 ? -14.163 -9.424 -6.184 1.00 89.62 177 ARG A C 1
ATOM 1303 O O . ARG A 1 177 ? -15.094 -9.806 -5.481 1.00 89.62 177 ARG A O 1
ATOM 1310 N N . ARG A 1 178 ? -12.922 -9.887 -6.058 1.00 87.81 178 ARG A N 1
ATOM 1311 C CA . ARG A 1 178 ? -12.539 -10.870 -5.046 1.00 87.81 178 ARG A CA 1
ATOM 1312 C C . ARG A 1 178 ? -12.690 -10.307 -3.633 1.00 87.81 178 ARG A C 1
ATOM 1314 O O . ARG A 1 178 ? -13.189 -11.019 -2.770 1.00 87.81 178 ARG A O 1
ATOM 1321 N N . GLU A 1 179 ? -12.276 -9.062 -3.416 1.00 89.38 179 GLU A N 1
ATOM 1322 C CA . GLU A 1 179 ? -12.273 -8.443 -2.087 1.00 89.38 179 GLU A CA 1
ATOM 1323 C C . GLU A 1 179 ? -13.642 -7.857 -1.702 1.00 89.38 179 GLU A C 1
ATOM 1325 O O . GLU A 1 179 ? -14.121 -8.057 -0.589 1.00 89.38 179 GLU A O 1
ATOM 1330 N N . PHE A 1 180 ? -14.312 -7.161 -2.627 1.00 88.38 180 PHE A N 1
ATOM 1331 C CA . PHE A 1 180 ? -15.529 -6.388 -2.335 1.00 88.38 180 PHE A CA 1
ATOM 1332 C C . PHE A 1 180 ? -16.803 -6.969 -2.959 1.00 88.38 180 PHE A C 1
ATOM 1334 O O . PHE A 1 180 ? -17.901 -6.471 -2.704 1.00 88.38 180 PHE A O 1
ATOM 1341 N N . GLY A 1 181 ? -16.688 -8.003 -3.798 1.00 86.75 181 GLY A N 1
ATOM 1342 C CA . GLY A 1 181 ? -17.819 -8.592 -4.523 1.00 86.75 181 GLY A CA 1
ATOM 1343 C C . GLY A 1 181 ? -18.382 -7.717 -5.653 1.00 86.75 181 GLY A C 1
ATOM 1344 O O . GLY A 1 181 ? -19.402 -8.077 -6.240 1.00 86.75 181 GLY A O 1
ATOM 1345 N N . ILE A 1 182 ? -17.749 -6.576 -5.945 1.00 90.94 182 ILE A N 1
ATOM 1346 C CA . ILE A 1 182 ? -18.090 -5.636 -7.021 1.00 90.94 182 ILE A CA 1
ATOM 1347 C C . ILE A 1 182 ? -16.810 -4.924 -7.481 1.00 90.94 182 ILE A C 1
ATOM 1349 O O . ILE A 1 182 ? -15.972 -4.587 -6.644 1.00 90.94 182 ILE A O 1
ATOM 1353 N N . ASP A 1 183 ? -16.644 -4.691 -8.785 1.00 92.12 183 ASP A N 1
ATOM 1354 C CA . ASP A 1 183 ? -15.524 -3.886 -9.302 1.00 92.12 183 ASP A CA 1
ATOM 1355 C C . ASP A 1 183 ? -15.890 -2.415 -9.537 1.00 92.12 183 ASP A C 1
ATOM 1357 O O . ASP A 1 183 ? -17.051 -2.001 -9.451 1.00 92.12 183 ASP A O 1
ATOM 1361 N N . GLN A 1 184 ? -14.881 -1.603 -9.855 1.00 91.19 184 GLN A N 1
ATOM 1362 C CA . GLN A 1 184 ? -15.055 -0.181 -10.144 1.00 91.19 184 GLN A CA 1
ATOM 1363 C C . GLN A 1 184 ? -15.989 0.117 -11.334 1.00 91.19 184 GLN A C 1
ATOM 1365 O O . GLN A 1 184 ? -16.655 1.156 -11.326 1.00 91.19 184 GLN A O 1
ATOM 1370 N N . ASN A 1 185 ? -16.065 -0.744 -12.353 1.00 91.88 185 ASN A N 1
ATOM 1371 C CA . ASN A 1 185 ? -16.895 -0.529 -13.544 1.00 91.88 185 ASN A CA 1
ATOM 1372 C C . ASN A 1 185 ? -18.363 -0.859 -13.250 1.00 91.88 185 ASN A C 1
ATOM 1374 O O . ASN A 1 185 ? -19.259 -0.085 -13.594 1.00 91.88 185 ASN A O 1
ATOM 1378 N N . GLU A 1 186 ? -18.611 -1.967 -12.555 1.00 92.25 186 GLU A N 1
ATOM 1379 C CA . GLU A 1 186 ? -19.920 -2.355 -12.039 1.00 92.25 186 GLU A CA 1
ATOM 1380 C C . GLU A 1 186 ? -20.448 -1.303 -11.061 1.00 92.25 186 GLU A C 1
ATOM 1382 O O . GLU A 1 186 ? -21.579 -0.843 -11.215 1.00 92.25 186 GLU A O 1
ATOM 1387 N N . LEU A 1 187 ? -19.617 -0.853 -10.115 1.00 91.19 187 LEU A N 1
ATOM 1388 C CA . LEU A 1 187 ? -19.993 0.181 -9.153 1.00 91.19 187 LEU A CA 1
ATOM 1389 C C . LEU A 1 187 ? -20.277 1.523 -9.838 1.00 91.19 187 LEU A C 1
ATOM 1391 O O . LEU A 1 187 ? -21.265 2.179 -9.507 1.00 91.19 187 LEU A O 1
ATOM 1395 N N . THR A 1 188 ? -19.470 1.908 -10.834 1.00 92.00 188 THR A N 1
ATOM 1396 C CA . THR A 1 188 ? -19.749 3.097 -11.654 1.00 92.00 188 THR A CA 1
ATOM 1397 C C . THR A 1 188 ? -21.111 2.977 -12.333 1.00 92.00 188 THR A C 1
ATOM 1399 O O . THR A 1 188 ? -21.912 3.904 -12.262 1.00 92.00 188 THR A O 1
ATOM 1402 N N . ALA A 1 189 ? -21.413 1.842 -12.965 1.00 91.62 189 ALA A N 1
ATOM 1403 C CA . ALA A 1 189 ? -22.675 1.653 -13.670 1.00 91.62 189 ALA A CA 1
ATOM 1404 C C . ALA A 1 189 ? -23.898 1.709 -12.737 1.00 91.62 189 ALA A C 1
ATOM 1406 O O . ALA A 1 189 ? -24.915 2.299 -13.108 1.00 91.62 189 ALA A O 1
ATOM 1407 N N . GLU A 1 190 ? -23.809 1.154 -11.522 1.00 91.75 190 GLU A N 1
ATOM 1408 C CA . GLU A 1 190 ? -24.881 1.277 -10.523 1.00 91.75 190 GLU A CA 1
ATOM 1409 C C . GLU A 1 190 ? -25.065 2.736 -10.069 1.00 91.75 190 GLU A C 1
ATOM 1411 O O . GLU A 1 190 ? -26.196 3.218 -10.008 1.00 91.75 190 GLU A O 1
ATOM 1416 N N . MET A 1 191 ? -23.974 3.483 -9.853 1.00 88.12 191 MET A N 1
ATOM 1417 C CA . MET A 1 191 ? -24.039 4.914 -9.518 1.00 88.12 191 MET A CA 1
ATOM 1418 C C . MET A 1 191 ? -24.660 5.753 -10.640 1.00 88.12 191 MET A C 1
ATOM 1420 O O . MET A 1 191 ? -25.518 6.592 -10.379 1.00 88.12 191 MET A O 1
ATOM 1424 N N . LEU A 1 192 ? -24.275 5.516 -11.898 1.00 87.62 192 LEU A N 1
ATOM 1425 C CA . LEU A 1 192 ? -24.850 6.219 -13.049 1.00 87.62 192 LEU A CA 1
ATOM 1426 C C . LEU A 1 192 ? -26.344 5.914 -13.219 1.00 87.62 192 LEU A C 1
ATOM 1428 O O . LEU A 1 192 ? -27.118 6.806 -13.573 1.00 87.62 192 LEU A O 1
ATOM 1432 N N . THR A 1 193 ? -26.749 4.675 -12.932 1.00 87.38 193 THR A N 1
ATOM 1433 C CA . THR A 1 193 ? -28.158 4.258 -12.939 1.00 87.38 193 THR A CA 1
ATOM 1434 C C . THR A 1 193 ? -28.944 4.999 -11.856 1.00 87.38 193 THR A C 1
ATOM 1436 O O . THR A 1 193 ? -30.024 5.524 -12.124 1.00 87.38 193 THR A O 1
ATOM 1439 N N . ASP A 1 194 ? -28.385 5.114 -10.648 1.00 84.25 194 ASP A N 1
ATOM 1440 C CA . ASP A 1 194 ? -28.992 5.866 -9.544 1.00 84.25 194 ASP A CA 1
ATOM 1441 C C . ASP A 1 194 ? -29.105 7.369 -9.850 1.00 84.25 194 ASP A C 1
ATOM 1443 O O . ASP A 1 194 ? -30.103 8.014 -9.524 1.00 84.25 194 ASP A O 1
ATOM 1447 N N . TRP A 1 195 ? -28.126 7.919 -10.574 1.00 80.31 195 TRP A N 1
ATOM 1448 C CA . TRP A 1 195 ? -28.136 9.298 -11.077 1.00 80.31 195 TRP A CA 1
ATOM 1449 C C . TRP A 1 195 ? -28.965 9.489 -12.356 1.00 80.31 195 TRP A C 1
ATOM 1451 O O . TRP A 1 195 ? -28.978 10.581 -12.930 1.00 80.31 195 TRP A O 1
ATOM 1461 N N . ARG A 1 196 ? -29.688 8.450 -12.796 1.00 76.94 196 ARG A N 1
ATOM 1462 C CA . ARG A 1 196 ? -30.604 8.472 -13.947 1.00 76.94 196 ARG A CA 1
ATOM 1463 C C . ARG A 1 196 ? -29.932 8.864 -15.267 1.00 76.94 196 ARG A C 1
ATOM 1465 O O . ARG A 1 196 ? -30.522 9.576 -16.088 1.00 76.94 196 ARG A O 1
ATOM 1472 N N . LEU A 1 197 ? -28.695 8.424 -15.489 1.00 81.88 197 LEU A N 1
ATOM 1473 C CA . LEU A 1 197 ? -28.115 8.436 -16.831 1.00 81.88 197 LEU A CA 1
ATOM 1474 C C . LEU A 1 197 ? -28.743 7.326 -17.686 1.00 81.88 197 LEU A C 1
ATOM 1476 O O . LEU A 1 197 ? -29.245 6.334 -17.169 1.00 81.88 197 LEU A O 1
ATOM 1480 N N . ALA A 1 198 ? -28.742 7.513 -19.008 1.00 82.44 198 ALA A N 1
ATOM 1481 C CA . ALA A 1 198 ? -29.326 6.545 -19.932 1.00 82.44 198 ALA A CA 1
ATOM 1482 C C . ALA A 1 198 ? -28.612 5.185 -19.852 1.00 82.44 198 ALA A C 1
ATOM 1484 O O . ALA A 1 198 ? -27.381 5.144 -19.823 1.00 82.44 198 ALA A O 1
ATOM 1485 N N . ASP A 1 199 ? -29.378 4.091 -19.918 1.00 84.50 199 ASP A N 1
ATOM 1486 C CA . ASP A 1 199 ? -28.870 2.716 -19.773 1.00 84.50 199 ASP A CA 1
ATOM 1487 C C . ASP A 1 199 ? -27.707 2.404 -20.723 1.00 84.50 199 ASP A C 1
ATOM 1489 O O . ASP A 1 199 ? -26.749 1.737 -20.337 1.00 84.50 199 ASP A O 1
ATOM 1493 N N . VAL A 1 200 ? -27.735 2.974 -21.933 1.00 85.38 200 VAL A N 1
ATOM 1494 C CA . VAL A 1 200 ? -26.664 2.860 -22.938 1.00 85.38 200 VAL A CA 1
ATOM 1495 C C . VAL A 1 200 ? -25.281 3.240 -22.375 1.00 85.38 200 VAL A C 1
ATOM 1497 O O . VAL A 1 200 ? -24.277 2.625 -22.724 1.00 85.38 200 VAL A O 1
ATOM 1500 N N . TYR A 1 201 ? -25.218 4.226 -21.472 1.00 88.62 201 TYR A N 1
ATOM 1501 C CA . TYR A 1 201 ? -23.983 4.660 -20.818 1.00 88.62 201 TYR A CA 1
ATOM 1502 C C . TYR A 1 201 ? -23.563 3.693 -19.710 1.00 88.62 201 TYR A C 1
ATOM 1504 O O . TYR A 1 201 ? -22.385 3.360 -19.598 1.00 88.62 201 TYR A O 1
ATOM 1512 N N . CYS A 1 202 ? -24.524 3.200 -18.927 1.00 88.56 202 CYS A N 1
ATOM 1513 C CA . CYS A 1 202 ? -24.280 2.214 -17.877 1.00 88.56 202 CYS A CA 1
ATOM 1514 C C . CYS A 1 202 ? -23.741 0.902 -18.465 1.00 88.56 202 CYS A C 1
ATOM 1516 O O . CYS A 1 202 ? -22.792 0.331 -17.932 1.00 88.56 202 CYS A O 1
ATOM 1518 N N . HIS A 1 203 ? -24.305 0.442 -19.585 1.00 86.94 203 HIS A N 1
ATOM 1519 C CA . HIS A 1 203 ? -23.824 -0.736 -20.306 1.00 86.94 203 HIS A CA 1
ATOM 1520 C C . HIS A 1 203 ? -22.417 -0.528 -20.870 1.00 86.94 203 HIS A C 1
ATOM 1522 O O . HIS A 1 203 ? -21.553 -1.372 -20.644 1.00 86.94 203 HIS A O 1
ATOM 1528 N N . ALA A 1 204 ? -22.159 0.612 -21.517 1.00 89.00 204 ALA A N 1
ATOM 1529 C CA . ALA A 1 204 ? -20.849 0.913 -22.090 1.00 89.00 204 ALA A CA 1
ATOM 1530 C C . ALA A 1 204 ? -19.721 0.975 -21.043 1.00 89.00 204 ALA A C 1
ATOM 1532 O O . ALA A 1 204 ? -18.608 0.526 -21.307 1.00 89.00 204 ALA A O 1
ATOM 1533 N N . VAL A 1 205 ? -19.996 1.498 -19.842 1.00 91.69 205 VAL A N 1
ATOM 1534 C CA . VAL A 1 205 ? -19.007 1.548 -18.754 1.00 91.69 205 VAL A CA 1
ATOM 1535 C C . VAL A 1 205 ? -18.664 0.154 -18.224 1.00 91.69 205 VAL A C 1
ATOM 1537 O O . VAL A 1 205 ? -17.493 -0.112 -17.960 1.00 91.69 205 VAL A O 1
ATOM 1540 N N . ARG A 1 206 ? -19.642 -0.758 -18.110 1.00 88.94 206 ARG A N 1
ATOM 1541 C CA . ARG A 1 206 ? -19.399 -2.124 -17.600 1.00 88.94 206 ARG A CA 1
ATOM 1542 C C . ARG A 1 206 ? -18.381 -2.902 -18.440 1.00 88.94 206 ARG A C 1
ATOM 1544 O O . ARG A 1 206 ? -17.673 -3.736 -17.892 1.00 88.94 206 ARG A O 1
ATOM 1551 N N . CYS A 1 207 ? -18.298 -2.635 -19.743 1.00 84.44 207 CYS A N 1
ATOM 1552 C CA . CYS A 1 207 ? -17.431 -3.370 -20.667 1.00 84.44 207 CYS A CA 1
ATOM 1553 C C . CYS A 1 207 ? -16.227 -2.573 -21.204 1.00 84.44 207 CYS A C 1
ATOM 1555 O O . CYS A 1 207 ? -15.477 -3.111 -22.017 1.00 84.44 207 CYS A O 1
ATOM 1557 N N . GLN A 1 208 ? -15.995 -1.331 -20.753 1.00 86.19 208 GLN A N 1
ATOM 1558 C CA . GLN A 1 208 ? -14.974 -0.435 -21.329 1.00 86.19 208 GLN A CA 1
ATOM 1559 C C . GLN A 1 208 ? -13.543 -1.009 -21.326 1.00 86.19 208 GLN A C 1
ATOM 1561 O O . GLN A 1 208 ? -12.785 -0.773 -22.264 1.00 86.19 208 GLN A O 1
ATOM 1566 N N . ASP A 1 209 ? -13.154 -1.781 -20.306 1.00 80.81 209 ASP A N 1
ATOM 1567 C CA . ASP A 1 209 ? -11.788 -2.317 -20.200 1.00 80.81 209 ASP A CA 1
ATOM 1568 C C . ASP A 1 209 ? -11.610 -3.648 -20.964 1.00 80.81 209 ASP A C 1
ATOM 1570 O O . ASP A 1 209 ? -10.494 -3.976 -21.351 1.00 80.81 209 ASP A O 1
ATOM 1574 N N . ALA A 1 210 ? -12.699 -4.372 -21.259 1.00 76.75 210 ALA A N 1
ATOM 1575 C CA . ALA A 1 210 ? -12.688 -5.645 -21.998 1.00 76.75 210 ALA A CA 1
ATOM 1576 C C . ALA A 1 210 ? -13.046 -5.493 -23.495 1.00 76.75 210 ALA A C 1
ATOM 1578 O O . ALA A 1 210 ? -13.043 -6.459 -24.257 1.00 76.75 210 ALA A O 1
ATOM 1579 N N . ILE A 1 211 ? -13.356 -4.272 -23.950 1.00 79.31 211 ILE A N 1
ATOM 1580 C CA . ILE A 1 211 ? -13.887 -4.016 -25.299 1.00 79.31 211 ILE A CA 1
ATOM 1581 C C . ILE A 1 211 ? -12.899 -4.336 -26.433 1.00 79.31 211 ILE A C 1
ATOM 1583 O O . ILE A 1 211 ? -13.310 -4.501 -27.581 1.00 79.31 211 ILE A O 1
ATOM 1587 N N . SER A 1 212 ? -11.601 -4.442 -26.131 1.00 66.38 212 SER A N 1
ATOM 1588 C CA . SER A 1 212 ? -10.555 -4.831 -27.085 1.00 66.38 212 SER A CA 1
ATOM 1589 C C . SER A 1 212 ? -10.707 -6.257 -27.622 1.00 66.38 212 SER A C 1
ATOM 1591 O O . SER A 1 212 ? -10.135 -6.563 -28.666 1.00 66.38 212 SER A O 1
ATOM 1593 N N . GLU A 1 213 ? -11.480 -7.109 -26.942 1.00 64.56 213 GLU A N 1
ATOM 1594 C CA . GLU A 1 213 ? -11.746 -8.499 -27.337 1.00 64.56 213 GLU A CA 1
ATOM 1595 C C . GLU A 1 213 ? -13.015 -8.645 -28.199 1.00 64.56 213 GLU A C 1
ATOM 1597 O O . GLU A 1 213 ? -13.252 -9.700 -28.787 1.00 64.56 213 GLU A O 1
ATOM 1602 N N . VAL A 1 214 ? -13.822 -7.582 -28.322 1.00 65.25 214 VAL A N 1
ATOM 1603 C CA . VAL A 1 214 ? -15.104 -7.598 -29.044 1.00 65.25 214 VAL A CA 1
ATOM 1604 C C . VAL A 1 214 ? -14.901 -7.232 -30.530 1.00 65.25 214 VAL A C 1
ATOM 1606 O O . VAL A 1 214 ? -14.456 -6.113 -30.825 1.00 65.25 214 VAL A O 1
ATOM 1609 N N . PRO A 1 215 ? -15.255 -8.115 -31.493 1.00 60.41 215 PRO A N 1
ATOM 1610 C CA . PRO A 1 215 ? -15.053 -7.893 -32.931 1.00 60.41 215 PRO A CA 1
ATOM 1611 C C . PRO A 1 215 ? -15.726 -6.624 -33.487 1.00 60.41 215 PRO A C 1
ATOM 1613 O O . PRO A 1 215 ? -16.760 -6.167 -33.001 1.00 60.41 215 PRO A O 1
ATOM 1616 N N . SER A 1 216 ? -15.182 -6.045 -34.566 1.00 59.53 216 SER A N 1
ATOM 1617 C CA . SER A 1 216 ? -15.702 -4.807 -35.1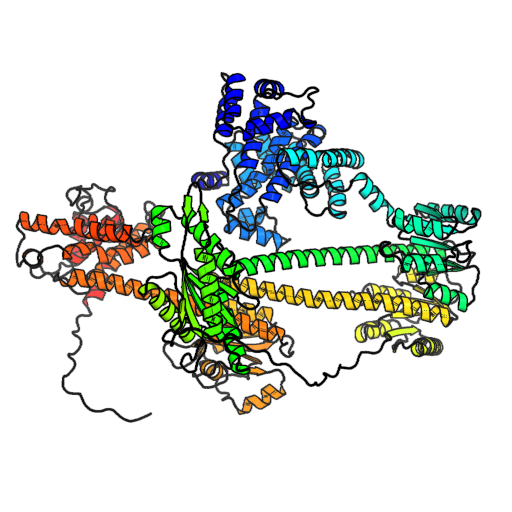87 1.00 59.53 216 SER A CA 1
ATOM 1618 C C . SER A 1 216 ? -17.094 -4.924 -35.821 1.00 59.53 216 SER A C 1
ATOM 1620 O O . SER A 1 216 ? -17.719 -3.900 -36.077 1.00 59.53 216 SER A O 1
ATOM 1622 N N . ALA A 1 217 ? -17.598 -6.142 -36.032 1.00 52.34 217 ALA A N 1
ATOM 1623 C CA . ALA A 1 217 ? -18.855 -6.405 -36.732 1.00 52.34 217 ALA A CA 1
ATOM 1624 C C . ALA A 1 217 ? -20.133 -6.142 -35.899 1.00 52.34 217 ALA A C 1
ATOM 1626 O O . ALA A 1 217 ? -21.204 -5.989 -36.482 1.00 52.34 217 ALA A O 1
ATOM 1627 N N . GLU A 1 218 ? -20.045 -6.048 -34.566 1.00 56.12 218 GLU A N 1
ATOM 1628 C CA . GLU A 1 218 ? -21.188 -5.812 -33.660 1.00 56.12 218 GLU A CA 1
ATOM 1629 C C . GLU A 1 218 ? -21.299 -4.331 -33.246 1.00 56.12 218 GLU A C 1
ATOM 1631 O O . GLU A 1 218 ? -21.182 -3.960 -32.080 1.00 56.12 218 GLU A O 1
ATOM 1636 N N . GLU A 1 219 ? -21.487 -3.434 -34.214 1.00 63.28 219 GLU A N 1
ATOM 1637 C CA . GLU A 1 219 ? -21.456 -1.983 -33.974 1.00 63.28 219 GLU A CA 1
ATOM 1638 C C . GLU A 1 219 ? -22.811 -1.398 -33.525 1.00 63.28 219 GLU A C 1
ATOM 1640 O O . GLU A 1 219 ? -23.435 -0.582 -34.208 1.00 63.28 219 GLU A O 1
ATOM 1645 N N . ASN A 1 220 ? -23.275 -1.785 -32.335 1.00 81.94 220 ASN A N 1
ATOM 1646 C CA . ASN A 1 220 ? -24.377 -1.081 -31.678 1.00 81.94 220 ASN A CA 1
ATOM 1647 C C . ASN A 1 220 ? -23.875 0.194 -30.957 1.00 81.94 220 ASN A C 1
ATOM 1649 O O . ASN A 1 220 ? -22.674 0.418 -30.779 1.00 81.94 220 ASN A O 1
ATOM 1653 N N . ARG A 1 221 ? -24.802 1.069 -30.548 1.00 84.56 221 ARG A N 1
ATOM 1654 C CA . ARG A 1 221 ? -24.466 2.353 -29.906 1.00 84.56 221 ARG A CA 1
ATOM 1655 C C . ARG A 1 221 ? -23.643 2.177 -28.618 1.00 84.56 221 ARG A C 1
ATOM 1657 O O . ARG A 1 221 ? -22.781 3.005 -28.348 1.00 84.56 221 ARG A O 1
ATOM 1664 N N . GLU A 1 222 ? -23.877 1.106 -27.864 1.00 84.94 222 GLU A N 1
ATOM 1665 C CA . GLU A 1 222 ? -23.179 0.793 -26.608 1.00 84.94 222 GLU A CA 1
ATOM 1666 C C . GLU A 1 222 ? -21.711 0.438 -26.855 1.00 84.94 222 GLU A C 1
ATOM 1668 O O . GLU A 1 222 ? -20.829 1.009 -26.219 1.00 84.94 222 GLU A O 1
ATOM 1673 N N . VAL A 1 223 ? -21.438 -0.424 -27.839 1.00 84.25 223 VAL A N 1
ATOM 1674 C CA . VAL A 1 223 ? -20.080 -0.825 -28.238 1.00 84.25 223 VAL A CA 1
ATOM 1675 C C . VAL A 1 223 ? -19.279 0.376 -28.738 1.00 84.25 223 VAL A C 1
ATOM 1677 O O . VAL A 1 223 ? -18.101 0.515 -28.408 1.00 84.25 223 VAL A O 1
ATOM 1680 N N . LYS A 1 224 ? -19.914 1.296 -29.479 1.00 86.31 224 LYS A N 1
ATOM 1681 C CA . LYS A 1 224 ? -19.260 2.538 -29.929 1.00 86.31 224 LYS A CA 1
ATOM 1682 C C . LYS A 1 224 ? -18.854 3.432 -28.756 1.00 86.31 224 LYS A C 1
ATOM 1684 O O . LYS A 1 224 ? -17.741 3.953 -28.752 1.00 86.31 224 LYS A O 1
ATOM 1689 N N . ILE A 1 225 ? -19.718 3.568 -27.748 1.00 88.94 225 ILE A N 1
ATOM 1690 C CA . ILE A 1 225 ? -19.408 4.336 -26.533 1.00 88.94 225 ILE A CA 1
ATOM 1691 C C . ILE A 1 225 ? -18.330 3.620 -25.707 1.00 88.94 225 ILE A C 1
ATOM 1693 O O . ILE A 1 225 ? -17.403 4.273 -25.241 1.00 88.94 225 ILE A O 1
ATOM 1697 N N . ALA A 1 226 ? -18.379 2.293 -25.570 1.00 89.12 226 ALA A N 1
ATOM 1698 C CA . ALA A 1 226 ? -17.369 1.525 -24.838 1.00 89.12 226 ALA A CA 1
ATOM 1699 C C . ALA A 1 226 ? -15.975 1.633 -25.485 1.00 89.12 226 ALA A C 1
ATOM 1701 O O . ALA A 1 226 ? -14.986 1.849 -24.786 1.00 89.12 226 ALA A O 1
ATOM 1702 N N . ARG A 1 227 ? -15.885 1.575 -26.824 1.00 87.75 227 ARG A N 1
ATOM 1703 C CA . ARG A 1 227 ? -14.629 1.800 -27.568 1.00 87.75 227 ARG A CA 1
ATOM 1704 C C . ARG A 1 227 ? -14.105 3.222 -27.410 1.00 87.75 227 ARG A C 1
ATOM 1706 O O . ARG A 1 227 ? -12.902 3.402 -27.221 1.00 87.75 227 ARG A O 1
ATOM 1713 N N . LEU A 1 228 ? -14.997 4.216 -27.444 1.00 90.75 228 LEU A N 1
ATOM 1714 C CA . LEU A 1 228 ? -14.644 5.600 -27.137 1.00 90.75 228 LEU A CA 1
ATOM 1715 C C . LEU A 1 228 ? -14.051 5.702 -25.723 1.00 90.75 228 LEU A C 1
ATOM 1717 O O . LEU A 1 228 ? -12.965 6.254 -25.577 1.00 90.75 228 LEU A O 1
ATOM 1721 N N . LEU A 1 229 ? -14.714 5.134 -24.707 1.00 92.19 229 LEU A N 1
ATOM 1722 C CA . LEU A 1 229 ? -14.265 5.150 -23.306 1.00 92.19 229 LEU A CA 1
ATOM 1723 C C . LEU A 1 229 ? -12.913 4.444 -23.098 1.00 92.19 229 LEU A C 1
ATOM 1725 O O . LEU A 1 229 ? -12.068 4.931 -22.343 1.00 92.19 229 LEU A O 1
ATOM 1729 N N . HIS A 1 230 ? -12.673 3.345 -23.812 1.00 89.44 230 HIS A N 1
ATOM 1730 C CA . HIS A 1 230 ? -11.392 2.642 -23.799 1.00 89.44 230 HIS A CA 1
ATOM 1731 C C . HIS A 1 230 ? -10.259 3.501 -24.378 1.00 89.44 230 HIS A C 1
ATOM 1733 O O . HIS A 1 230 ? -9.223 3.696 -23.739 1.00 89.44 230 HIS A O 1
ATOM 1739 N N . LEU A 1 231 ? -10.472 4.076 -25.569 1.00 89.31 231 LEU A N 1
ATOM 1740 C CA . LEU A 1 231 ? -9.480 4.919 -26.237 1.00 89.31 231 LEU A CA 1
ATOM 1741 C C . LEU A 1 231 ? -9.166 6.182 -25.430 1.00 89.31 231 LEU A C 1
ATOM 1743 O O . LEU A 1 231 ? -7.998 6.503 -25.218 1.00 89.31 231 LEU A O 1
ATOM 1747 N N . VAL A 1 232 ? -10.191 6.892 -24.950 1.00 91.44 232 VAL A N 1
ATOM 1748 C CA . VAL A 1 232 ? -9.995 8.119 -24.155 1.00 91.44 232 VAL A CA 1
ATOM 1749 C C . VAL A 1 232 ? -9.333 7.807 -22.819 1.00 91.44 232 VAL A C 1
ATOM 1751 O O . VAL A 1 232 ? -8.657 8.665 -22.263 1.00 91.44 232 VAL A O 1
ATOM 1754 N N . GLY A 1 233 ? -9.483 6.577 -22.322 1.00 88.94 233 GLY A N 1
ATOM 1755 C CA . GLY A 1 233 ? -8.752 6.088 -21.168 1.00 88.94 233 GLY A CA 1
ATOM 1756 C C . GLY A 1 233 ? -7.246 6.057 -21.399 1.00 88.94 233 GLY A C 1
ATOM 1757 O O . GLY A 1 233 ? -6.513 6.596 -20.575 1.00 88.94 233 GLY A O 1
ATOM 1758 N N . ALA A 1 234 ? -6.802 5.506 -22.531 1.00 85.69 234 ALA A N 1
ATOM 1759 C CA . ALA A 1 234 ? -5.392 5.504 -22.918 1.00 85.69 234 ALA A CA 1
ATOM 1760 C C . ALA A 1 234 ? -4.865 6.926 -23.193 1.00 85.69 234 ALA A C 1
ATOM 1762 O O . ALA A 1 234 ? -3.780 7.282 -22.742 1.00 85.69 234 ALA A O 1
ATOM 1763 N N . VAL A 1 235 ? -5.659 7.770 -23.866 1.00 88.38 235 VAL A N 1
ATOM 1764 C CA . VAL A 1 235 ? -5.318 9.186 -24.108 1.00 88.38 235 VAL A CA 1
ATOM 1765 C C . VAL A 1 235 ? -5.139 9.942 -22.790 1.00 88.38 235 VAL A C 1
ATOM 1767 O O . VAL A 1 235 ? -4.177 10.687 -22.626 1.00 88.38 235 VAL A O 1
ATOM 1770 N N . ALA A 1 236 ? -6.044 9.746 -21.832 1.00 87.56 236 ALA A N 1
ATOM 1771 C CA . ALA A 1 236 ? -5.998 10.425 -20.545 1.00 87.56 236 ALA A CA 1
ATOM 1772 C C . ALA A 1 236 ? -4.795 10.012 -19.694 1.00 87.56 236 ALA A C 1
ATOM 1774 O O . ALA A 1 236 ? -4.229 10.865 -19.019 1.00 87.56 236 ALA A O 1
ATOM 1775 N N . THR A 1 237 ? -4.372 8.744 -19.752 1.00 83.50 237 THR A N 1
ATOM 1776 C CA . THR A 1 237 ? -3.140 8.289 -19.088 1.00 83.50 237 THR A CA 1
ATOM 1777 C C . THR A 1 237 ? -1.915 9.049 -19.597 1.00 83.50 237 THR A C 1
ATOM 1779 O O . THR A 1 237 ? -1.066 9.427 -18.795 1.00 83.50 237 THR A O 1
ATOM 1782 N N . VAL A 1 238 ? -1.856 9.338 -20.902 1.00 82.44 238 VAL A N 1
ATOM 1783 C CA . VAL A 1 238 ? -0.779 10.138 -21.505 1.00 82.44 238 VAL A CA 1
ATOM 1784 C C . VAL A 1 238 ? -0.888 11.618 -21.120 1.00 82.44 238 VAL A C 1
ATOM 1786 O O . VAL A 1 238 ? 0.109 12.225 -20.749 1.00 82.44 238 VAL A O 1
ATOM 1789 N N . LEU A 1 239 ? -2.085 12.213 -21.175 1.00 82.00 239 LEU A N 1
ATOM 1790 C CA . LEU A 1 239 ? -2.275 13.650 -20.911 1.00 82.00 239 LEU A CA 1
ATOM 1791 C C . LEU A 1 239 ? -2.165 14.041 -19.427 1.00 82.00 239 LEU A C 1
ATOM 1793 O O . LEU A 1 239 ? -1.755 15.158 -19.114 1.00 82.00 239 LEU A O 1
ATOM 1797 N N . ALA A 1 240 ? -2.571 13.159 -18.512 1.00 76.31 240 ALA A N 1
ATOM 1798 C CA . ALA A 1 240 ? -2.560 13.408 -17.068 1.00 76.31 240 ALA A CA 1
ATOM 1799 C C . ALA A 1 240 ? -1.327 12.812 -16.355 1.00 76.31 240 ALA A C 1
ATOM 1801 O O . ALA A 1 240 ? -1.205 12.941 -15.136 1.00 76.31 240 ALA A O 1
ATOM 1802 N N . GLY A 1 241 ? -0.422 12.156 -17.091 1.00 69.88 241 GLY A N 1
ATOM 1803 C CA . GLY A 1 241 ? 0.833 11.626 -16.561 1.00 69.88 241 GLY A CA 1
ATOM 1804 C C . GLY A 1 241 ? 1.846 12.727 -16.225 1.00 69.88 241 GLY A C 1
ATOM 1805 O O . GLY A 1 241 ? 1.923 13.747 -16.904 1.00 69.88 241 GLY A O 1
ATOM 1806 N N . SER A 1 242 ? 2.645 12.518 -15.173 1.00 52.75 242 SER A N 1
ATOM 1807 C CA . SER A 1 242 ? 3.734 13.429 -14.778 1.00 52.75 242 SER A CA 1
ATOM 1808 C C . SER A 1 242 ? 4.997 13.279 -15.635 1.00 52.75 242 SER A C 1
ATOM 1810 O O . SER A 1 242 ? 5.809 14.197 -15.692 1.00 52.75 242 SER A O 1
ATOM 1812 N N . GLU A 1 243 ? 5.159 12.134 -16.303 1.00 55.03 243 GLU A N 1
ATOM 1813 C CA . GLU A 1 243 ? 6.224 11.841 -17.264 1.00 55.03 243 GLU A CA 1
ATOM 1814 C C . GLU A 1 243 ? 5.603 11.123 -18.465 1.00 55.03 243 GLU A C 1
ATOM 1816 O O . GLU A 1 243 ? 4.821 10.189 -18.290 1.00 55.03 243 GLU A O 1
ATOM 1821 N N . ILE A 1 244 ? 5.925 11.576 -19.678 1.00 54.91 244 ILE A N 1
ATOM 1822 C CA . ILE A 1 244 ? 5.299 11.092 -20.912 1.00 54.91 244 ILE A CA 1
ATOM 1823 C C . ILE A 1 244 ? 6.343 10.326 -21.717 1.00 54.91 244 ILE A C 1
ATOM 1825 O O . ILE A 1 244 ? 7.304 10.917 -22.214 1.00 54.91 244 ILE A O 1
ATOM 1829 N N . TYR A 1 245 ? 6.166 9.008 -21.834 1.00 55.94 245 TYR A N 1
ATOM 1830 C CA . TYR A 1 245 ? 7.121 8.136 -22.513 1.00 55.94 245 TYR A CA 1
ATOM 1831 C C . TYR A 1 245 ? 6.784 7.957 -23.991 1.00 55.94 245 TYR A C 1
ATOM 1833 O O . TYR A 1 245 ? 5.627 7.893 -24.405 1.00 55.94 245 TYR A O 1
ATOM 1841 N N . GLN A 1 246 ? 7.832 7.811 -24.801 1.00 57.50 246 GLN A N 1
ATOM 1842 C CA . GLN A 1 246 ? 7.716 7.557 -26.235 1.00 57.50 246 GLN A CA 1
ATOM 1843 C C . GLN A 1 246 ? 6.955 6.251 -26.536 1.00 57.50 246 GLN A C 1
ATOM 1845 O O . GLN A 1 246 ? 6.266 6.159 -27.547 1.00 57.50 246 GLN A O 1
ATOM 1850 N N . GLU A 1 247 ? 7.039 5.263 -25.645 1.00 55.34 247 GLU A N 1
ATOM 1851 C CA . GLU A 1 247 ? 6.345 3.975 -25.757 1.00 55.34 247 GLU A CA 1
ATOM 1852 C C . GLU A 1 247 ? 4.834 4.093 -25.515 1.00 55.34 247 GLU A C 1
ATOM 1854 O O . GLU A 1 247 ? 4.061 3.518 -26.280 1.00 55.34 247 GLU A O 1
ATOM 1859 N N . ASP A 1 248 ? 4.399 4.902 -24.542 1.00 61.28 248 ASP A N 1
ATOM 1860 C CA . ASP A 1 248 ? 2.973 5.166 -24.295 1.00 61.28 248 ASP A CA 1
ATOM 1861 C C . ASP A 1 248 ? 2.332 5.881 -25.489 1.00 61.28 248 ASP A C 1
ATOM 1863 O O . ASP A 1 248 ? 1.220 5.554 -25.908 1.00 61.28 248 ASP A O 1
ATOM 1867 N N . LEU A 1 249 ? 3.078 6.807 -26.099 1.00 65.75 249 LEU A N 1
ATOM 1868 C CA . LEU A 1 249 ? 2.690 7.489 -27.333 1.00 65.75 249 LEU A CA 1
ATOM 1869 C C . LEU A 1 249 ? 2.573 6.506 -28.517 1.00 65.75 249 LEU A C 1
ATOM 1871 O O . LEU A 1 249 ? 1.630 6.592 -29.304 1.00 65.75 249 LEU A O 1
ATOM 1875 N N . LEU A 1 250 ? 3.480 5.529 -28.632 1.00 64.38 250 LEU A N 1
ATOM 1876 C CA . LEU A 1 250 ? 3.421 4.495 -29.676 1.00 64.38 250 LEU A CA 1
ATOM 1877 C C . LEU A 1 250 ? 2.275 3.491 -29.451 1.00 64.38 250 LEU A C 1
ATOM 1879 O O . LEU A 1 250 ? 1.588 3.123 -30.410 1.00 64.38 250 LEU A O 1
ATOM 1883 N N . ALA A 1 251 ? 2.032 3.077 -28.205 1.00 67.44 251 ALA A N 1
ATOM 1884 C CA . ALA A 1 251 ? 0.933 2.187 -27.830 1.00 67.44 251 ALA A CA 1
ATOM 1885 C C . ALA A 1 251 ? -0.440 2.830 -28.091 1.00 67.44 251 ALA A C 1
ATOM 1887 O O . ALA A 1 251 ? -1.386 2.150 -28.506 1.00 67.44 251 ALA A O 1
ATOM 1888 N N . LEU A 1 252 ? -0.531 4.152 -27.927 1.00 79.44 252 LEU A N 1
ATOM 1889 C CA . LEU A 1 252 ? -1.738 4.924 -28.193 1.00 79.44 252 LEU A CA 1
ATOM 1890 C C . LEU A 1 252 ? -2.181 4.829 -29.662 1.00 79.44 252 LEU A C 1
ATOM 1892 O O . LEU A 1 252 ? -3.370 4.659 -29.936 1.00 79.44 252 LEU A O 1
ATOM 1896 N N . GLY A 1 253 ? -1.231 4.835 -30.604 1.00 75.25 253 GLY A N 1
ATOM 1897 C CA . GLY A 1 253 ? -1.51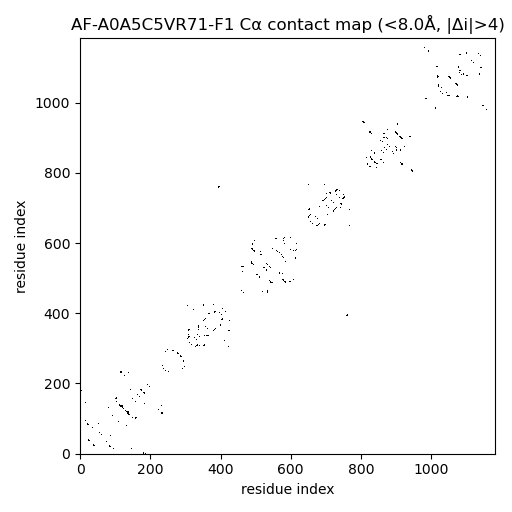3 4.645 -32.030 1.00 75.25 253 GLY A CA 1
ATOM 1898 C C . GLY A 1 253 ? -2.125 3.274 -32.352 1.00 75.25 253 GLY A C 1
ATOM 1899 O O . GLY A 1 253 ? -3.054 3.182 -33.157 1.00 75.25 253 GLY A O 1
ATOM 1900 N N . ALA A 1 254 ? -1.669 2.205 -31.689 1.00 71.56 254 ALA A N 1
ATOM 1901 C CA . ALA A 1 254 ? -2.240 0.865 -31.855 1.00 71.56 254 ALA A CA 1
ATOM 1902 C C . ALA A 1 254 ? -3.673 0.775 -31.301 1.00 71.56 254 ALA A C 1
ATOM 1904 O O . ALA A 1 254 ? -4.542 0.146 -31.909 1.00 71.56 254 ALA A O 1
ATOM 1905 N N . THR A 1 255 ? -3.941 1.436 -30.172 1.00 80.00 255 THR A N 1
ATOM 1906 C CA . THR A 1 255 ? -5.284 1.515 -29.578 1.00 80.00 255 THR A CA 1
ATOM 1907 C C . THR A 1 255 ? -6.241 2.333 -30.447 1.00 80.00 255 THR A C 1
ATOM 1909 O O . THR A 1 255 ? -7.370 1.899 -30.666 1.00 80.00 255 THR A O 1
ATOM 1912 N N . ALA A 1 256 ? -5.787 3.451 -31.022 1.00 82.56 256 ALA A N 1
ATOM 1913 C CA . ALA A 1 256 ? -6.572 4.246 -31.967 1.00 82.56 256 ALA A CA 1
ATOM 1914 C C . ALA A 1 256 ? -6.927 3.460 -33.241 1.00 82.56 256 ALA A C 1
ATOM 1916 O O . ALA A 1 256 ? -8.074 3.488 -33.689 1.00 82.56 256 ALA A O 1
ATOM 1917 N N . SER A 1 257 ? -5.976 2.686 -33.774 1.00 79.56 257 SER A N 1
ATOM 1918 C CA . SER A 1 257 ? -6.208 1.836 -34.945 1.00 79.56 257 SER A CA 1
ATOM 1919 C C . SER A 1 257 ? -7.246 0.740 -34.672 1.00 79.56 257 SER A C 1
ATOM 1921 O O . SER A 1 257 ? -8.156 0.548 -35.478 1.00 79.56 257 SER A O 1
ATOM 1923 N N . ARG A 1 258 ? -7.188 0.079 -33.503 1.00 77.56 258 ARG A N 1
ATOM 1924 C CA . ARG A 1 258 ? -8.221 -0.885 -33.068 1.00 77.56 258 ARG A CA 1
ATOM 1925 C C . ARG A 1 258 ? -9.597 -0.243 -32.881 1.00 77.56 258 ARG A C 1
ATOM 1927 O O . ARG A 1 258 ? -10.610 -0.914 -33.055 1.00 77.56 258 ARG A O 1
ATOM 1934 N N . ALA A 1 259 ? -9.636 1.045 -32.552 1.00 77.44 259 ALA A N 1
ATOM 1935 C CA . ALA A 1 259 ? -10.867 1.815 -32.439 1.00 77.44 259 ALA A CA 1
ATOM 1936 C C . ALA A 1 259 ? -11.397 2.336 -33.793 1.00 77.44 259 ALA A C 1
ATOM 1938 O O . ALA A 1 259 ? -12.425 3.008 -33.819 1.00 77.44 259 ALA A O 1
ATOM 1939 N N . GLY A 1 260 ? -10.729 2.018 -34.910 1.00 75.94 260 GLY A N 1
ATOM 1940 C CA . GLY A 1 260 ? -11.160 2.403 -36.254 1.00 75.94 260 GLY A CA 1
ATOM 1941 C C . GLY A 1 260 ? -10.813 3.843 -36.642 1.00 75.94 260 GLY A C 1
ATOM 1942 O O . GLY A 1 260 ? -11.480 4.412 -37.504 1.00 75.94 260 GLY A O 1
ATOM 1943 N N . ILE A 1 261 ? -9.803 4.450 -36.009 1.00 82.62 261 ILE A N 1
ATOM 1944 C CA . ILE A 1 261 ? -9.286 5.776 -36.378 1.00 82.62 261 ILE A CA 1
ATOM 1945 C C . ILE A 1 261 ? -7.968 5.600 -37.138 1.00 82.62 261 ILE A C 1
ATOM 1947 O O . ILE A 1 261 ? -7.084 4.856 -36.705 1.00 82.62 261 ILE A O 1
ATOM 1951 N N . ASP A 1 262 ? -7.818 6.296 -38.266 1.00 81.06 262 ASP A N 1
ATOM 1952 C CA . ASP A 1 262 ? -6.550 6.340 -38.995 1.00 81.06 262 ASP A CA 1
ATOM 1953 C C . ASP A 1 262 ? -5.445 6.997 -38.148 1.00 81.06 262 ASP A C 1
ATOM 1955 O O . ASP A 1 262 ? -5.666 8.001 -37.473 1.00 81.06 262 ASP A O 1
ATOM 1959 N N . GLY A 1 263 ? -4.220 6.467 -38.206 1.00 74.25 263 GLY A N 1
ATOM 1960 C CA . GLY A 1 263 ? -3.118 6.941 -37.361 1.00 74.25 263 GLY A CA 1
ATOM 1961 C C . GLY A 1 263 ? -2.729 8.407 -37.600 1.00 74.25 263 GLY A C 1
ATOM 1962 O O . GLY A 1 263 ? -2.341 9.106 -36.659 1.00 74.25 263 GLY A O 1
ATOM 1963 N N . ALA A 1 264 ? -2.851 8.905 -38.836 1.00 73.25 264 ALA A N 1
ATOM 1964 C CA . ALA A 1 264 ? -2.545 10.297 -39.159 1.00 73.25 264 ALA A CA 1
ATOM 1965 C C . ALA A 1 264 ? -3.687 11.239 -38.757 1.00 73.25 264 ALA A C 1
ATOM 1967 O O . ALA A 1 264 ? -3.431 12.373 -38.345 1.00 73.25 264 ALA A O 1
ATOM 1968 N N . GLU A 1 265 ? -4.936 10.789 -38.876 1.00 79.88 265 GLU A N 1
ATOM 1969 C CA . GLU A 1 265 ? -6.100 11.493 -38.334 1.00 79.88 265 GLU A CA 1
ATOM 1970 C C . GLU A 1 265 ? -6.043 11.593 -36.809 1.00 79.88 265 GLU A C 1
ATOM 1972 O O . GLU A 1 265 ? -6.153 12.695 -36.267 1.00 79.88 265 GLU A O 1
ATOM 1977 N N . PHE A 1 266 ? -5.763 10.479 -36.134 1.00 84.69 266 PHE A N 1
ATOM 1978 C CA . PHE A 1 266 ? -5.636 10.423 -34.685 1.00 84.69 266 PHE A CA 1
ATOM 1979 C C . PHE A 1 266 ? -4.516 11.329 -34.171 1.00 84.69 266 PHE A C 1
ATOM 1981 O O . PHE A 1 266 ? -4.731 12.092 -33.237 1.00 84.69 266 PHE A O 1
ATOM 1988 N N . SER A 1 267 ? -3.346 11.321 -34.821 1.00 79.81 267 SER A N 1
ATOM 1989 C CA . SER A 1 267 ? -2.227 12.194 -34.436 1.00 79.81 267 SER A CA 1
ATOM 1990 C C . SER A 1 267 ? -2.601 13.681 -34.515 1.00 79.81 267 SER A C 1
ATOM 1992 O O . SER A 1 267 ? -2.252 14.444 -33.622 1.00 79.81 267 SER A O 1
ATOM 1994 N N . ARG A 1 268 ? -3.365 14.105 -35.539 1.00 81.31 268 ARG A N 1
ATOM 1995 C CA . ARG A 1 268 ? -3.860 15.494 -35.638 1.00 81.31 268 ARG A CA 1
ATOM 1996 C C . ARG A 1 268 ? -4.853 15.832 -34.528 1.00 81.31 268 ARG A C 1
ATOM 1998 O O . ARG A 1 268 ? -4.776 16.917 -33.961 1.00 81.31 268 ARG A O 1
ATOM 2005 N N . GLN A 1 269 ? -5.791 14.928 -34.248 1.00 82.50 269 GLN A N 1
ATOM 2006 C CA . GLN A 1 269 ? -6.798 15.126 -33.204 1.00 82.50 269 GLN A CA 1
ATOM 2007 C C . GLN A 1 269 ? -6.170 15.136 -31.804 1.00 82.50 269 GLN A C 1
ATOM 2009 O O . GLN A 1 269 ? -6.559 15.950 -30.973 1.00 82.50 269 GLN A O 1
ATOM 2014 N N . PHE A 1 270 ? -5.172 14.285 -31.557 1.00 85.88 270 PHE A N 1
ATOM 2015 C CA . PHE A 1 270 ? -4.426 14.255 -30.304 1.00 85.88 270 PHE A CA 1
ATOM 2016 C C . PHE A 1 270 ? -3.578 15.510 -30.109 1.00 85.88 270 PHE A C 1
ATOM 2018 O O . PHE A 1 270 ? -3.628 16.086 -29.031 1.00 85.88 270 PHE A O 1
ATOM 2025 N N . ASP A 1 271 ? -2.839 15.966 -31.125 1.00 81.56 271 ASP A N 1
ATOM 2026 C CA . ASP A 1 271 ? -2.020 17.179 -31.003 1.00 81.56 271 ASP A CA 1
ATOM 2027 C C . ASP A 1 271 ? -2.907 18.412 -30.729 1.00 81.56 271 ASP A C 1
ATOM 2029 O O . ASP A 1 271 ? -2.614 19.200 -29.832 1.00 81.56 271 ASP A O 1
ATOM 2033 N N . ALA A 1 272 ? -4.057 18.527 -31.408 1.00 80.75 272 ALA A N 1
ATOM 2034 C CA . ALA A 1 272 ? -5.040 19.580 -31.132 1.00 80.75 272 ALA A CA 1
ATOM 2035 C C . ALA A 1 272 ? -5.619 19.485 -29.707 1.00 80.75 272 ALA A C 1
ATOM 2037 O O . ALA A 1 272 ? -5.724 20.488 -29.002 1.00 80.75 272 ALA A O 1
ATOM 2038 N N . LEU A 1 273 ? -5.955 18.273 -29.257 1.00 84.56 273 LEU A N 1
ATOM 2039 C CA . LEU A 1 273 ? -6.407 18.009 -27.890 1.00 84.56 273 LEU A CA 1
ATOM 2040 C C . LEU A 1 273 ? -5.335 18.379 -26.855 1.00 84.56 273 LEU A C 1
ATOM 2042 O O . LEU A 1 273 ? -5.650 18.952 -25.814 1.00 84.56 273 LEU A O 1
ATOM 2046 N N . ASN A 1 274 ? -4.078 18.060 -27.136 1.00 82.88 274 ASN A N 1
ATOM 2047 C CA . ASN A 1 274 ? -2.939 18.300 -26.266 1.00 82.88 274 ASN A CA 1
ATOM 2048 C C . ASN A 1 274 ? -2.629 19.800 -26.107 1.00 82.88 274 ASN A C 1
ATOM 2050 O O . ASN A 1 274 ? -2.312 20.254 -25.008 1.00 82.88 274 ASN A O 1
ATOM 2054 N N . ASP A 1 275 ? -2.827 20.592 -27.162 1.00 79.56 275 ASP A N 1
ATOM 2055 C CA . ASP A 1 275 ? -2.738 22.059 -27.118 1.00 79.56 275 ASP A CA 1
ATOM 2056 C C . ASP A 1 275 ? -3.889 22.717 -26.334 1.00 79.56 275 ASP A C 1
ATOM 2058 O O . ASP A 1 275 ? -3.779 23.852 -25.842 1.00 79.56 275 ASP A O 1
ATOM 2062 N N . GLU A 1 276 ? -5.037 22.045 -26.252 1.00 74.06 276 GLU A N 1
ATOM 2063 C CA . GLU A 1 276 ? -6.213 22.510 -25.517 1.00 74.06 276 GLU A CA 1
ATOM 2064 C C . GLU A 1 276 ? -6.198 22.079 -24.047 1.00 74.06 276 GLU A C 1
ATOM 2066 O O . GLU A 1 276 ? -6.619 22.850 -23.181 1.00 74.06 276 GLU A O 1
ATOM 2071 N N . TRP A 1 277 ? -5.683 20.885 -23.750 1.00 82.88 277 TRP A N 1
ATOM 2072 C CA . TRP A 1 277 ? -5.727 20.241 -22.437 1.00 82.88 277 TRP A CA 1
ATOM 2073 C C . TRP A 1 277 ? -5.268 21.146 -21.275 1.00 82.88 277 TRP A C 1
ATOM 2075 O O . TRP A 1 277 ? -6.071 21.355 -20.356 1.00 82.88 277 TRP A O 1
ATOM 2085 N N . PRO A 1 278 ? -4.079 21.787 -21.309 1.00 79.44 278 PRO A N 1
ATOM 2086 C CA . PRO A 1 278 ? -3.636 22.667 -20.225 1.00 79.44 278 PRO A CA 1
ATOM 2087 C C . PRO A 1 278 ? -4.565 23.865 -19.989 1.00 79.44 278 PRO A C 1
ATOM 2089 O O . PRO A 1 278 ? -4.759 24.301 -18.852 1.00 79.44 278 PRO A O 1
ATOM 2092 N N . LYS A 1 279 ? -5.187 24.387 -21.055 1.00 77.88 279 LYS A N 1
ATOM 2093 C CA . LYS A 1 279 ? -6.116 25.525 -20.971 1.00 77.88 279 LYS A CA 1
ATOM 2094 C C . LYS A 1 279 ? -7.390 25.108 -20.248 1.00 77.88 279 LYS A C 1
ATOM 2096 O O . LYS A 1 279 ? -7.854 25.833 -19.370 1.00 77.88 279 LYS A O 1
ATOM 2101 N N . VAL A 1 280 ? -7.925 23.928 -20.567 1.00 75.25 280 VAL A N 1
ATOM 2102 C CA . VAL A 1 280 ? -9.126 23.399 -19.908 1.00 75.25 280 VAL A CA 1
ATOM 2103 C C . VAL A 1 280 ? -8.839 23.036 -18.455 1.00 75.25 280 VAL A C 1
ATOM 2105 O O . VAL A 1 280 ? -9.590 23.445 -17.575 1.00 75.25 280 VAL A O 1
ATOM 2108 N N . ALA A 1 281 ? -7.728 22.352 -18.176 1.00 76.62 281 ALA A N 1
ATOM 2109 C CA . ALA A 1 281 ? -7.335 21.976 -16.819 1.00 76.62 281 ALA A CA 1
ATOM 2110 C C . ALA A 1 281 ? -7.198 23.192 -15.882 1.00 76.62 281 ALA A C 1
ATOM 2112 O O . ALA A 1 281 ? -7.634 23.144 -14.728 1.00 76.62 281 ALA A O 1
ATOM 2113 N N . SER A 1 282 ? -6.710 24.327 -16.401 1.00 76.19 282 SER A N 1
ATOM 2114 C CA . SER A 1 282 ? -6.596 25.574 -15.633 1.00 76.19 282 SER A CA 1
ATOM 2115 C C . SER A 1 282 ? -7.946 26.118 -15.131 1.00 76.19 282 SER A C 1
ATOM 2117 O O . SER A 1 282 ? -8.017 26.659 -14.027 1.00 76.19 282 SER A O 1
ATOM 2119 N N . ILE A 1 283 ? -9.040 25.914 -15.880 1.00 70.88 283 ILE A N 1
ATOM 2120 C CA . ILE A 1 283 ? -10.399 26.339 -15.488 1.00 70.88 283 ILE A CA 1
ATOM 2121 C C . ILE A 1 283 ? -10.844 25.618 -14.210 1.00 70.88 283 ILE A C 1
ATOM 2123 O O . ILE A 1 283 ? -11.486 26.223 -13.346 1.00 70.88 283 ILE A O 1
ATOM 2127 N N . PHE A 1 284 ? -10.454 24.351 -14.079 1.00 69.44 284 PHE A N 1
ATOM 2128 C CA . PHE A 1 284 ? -10.800 23.463 -12.972 1.00 69.44 284 PHE A CA 1
ATOM 2129 C C . PHE A 1 284 ? -9.731 23.418 -11.872 1.00 69.44 284 PHE A C 1
ATOM 2131 O O . PHE A 1 284 ? -9.868 22.657 -10.920 1.00 69.44 284 PHE A O 1
ATOM 2138 N N . SER A 1 285 ? -8.688 24.255 -11.961 1.00 67.44 285 SER A N 1
ATOM 2139 C CA . SER A 1 285 ? -7.546 24.255 -11.028 1.00 67.44 285 SER A CA 1
ATOM 2140 C C . SER A 1 285 ? -6.833 22.897 -10.928 1.00 67.44 285 SER A C 1
ATOM 2142 O O . SER A 1 285 ? -6.327 22.534 -9.868 1.00 67.44 285 SER A O 1
ATOM 2144 N N . VAL A 1 286 ? -6.802 22.152 -12.033 1.00 74.19 286 VAL A N 1
ATOM 2145 C CA . VAL A 1 286 ? -6.094 20.875 -12.172 1.00 74.19 286 VAL A CA 1
ATOM 2146 C C . VAL A 1 286 ? -4.717 21.147 -12.779 1.00 74.19 286 VAL A C 1
ATOM 2148 O O . VAL A 1 286 ? -4.602 21.918 -13.735 1.00 74.19 286 VAL A O 1
ATOM 2151 N N . ARG A 1 287 ? -3.659 20.534 -12.233 1.00 69.75 287 ARG A N 1
ATOM 2152 C CA . ARG A 1 287 ? -2.317 20.621 -12.826 1.00 69.75 287 ARG A CA 1
ATOM 2153 C C . ARG A 1 287 ? -2.279 19.836 -14.136 1.00 69.75 287 ARG A C 1
ATOM 2155 O O . ARG A 1 287 ? -2.665 18.675 -14.170 1.00 69.75 287 ARG A O 1
ATOM 2162 N N . ALA A 1 288 ? -1.791 20.470 -15.195 1.00 71.38 288 ALA A N 1
ATOM 2163 C CA . ALA A 1 288 ? -1.642 19.857 -16.508 1.00 71.38 288 ALA A CA 1
ATOM 2164 C C . ALA A 1 288 ? -0.386 20.384 -17.204 1.00 71.38 288 ALA A C 1
ATOM 2166 O O . ALA A 1 288 ? -0.080 21.577 -17.126 1.00 71.38 288 ALA A O 1
ATOM 2167 N N . GLN A 1 289 ? 0.312 19.492 -17.900 1.00 69.12 289 GLN A N 1
ATOM 2168 C CA . GLN A 1 289 ? 1.416 19.809 -18.801 1.00 69.12 289 GLN A CA 1
ATOM 2169 C C . GLN A 1 289 ? 1.073 19.286 -20.199 1.00 69.12 289 GLN A C 1
ATOM 2171 O O . GLN A 1 289 ? 0.314 18.328 -20.334 1.00 69.12 289 GLN A O 1
ATOM 2176 N N . ALA A 1 290 ? 1.588 19.945 -21.237 1.00 67.81 290 ALA A N 1
ATOM 2177 C CA . ALA A 1 290 ? 1.407 19.483 -22.609 1.00 67.81 290 ALA A CA 1
ATOM 2178 C C . ALA A 1 290 ? 2.332 18.289 -22.891 1.00 67.81 290 ALA A C 1
ATOM 2180 O O . ALA A 1 290 ? 3.513 18.314 -22.544 1.00 67.81 290 ALA A O 1
ATOM 2181 N N . ALA A 1 291 ? 1.794 17.269 -23.550 1.00 69.25 291 ALA A N 1
ATOM 2182 C CA . ALA A 1 291 ? 2.532 16.132 -24.073 1.00 69.25 291 ALA A CA 1
ATOM 2183 C C . ALA A 1 291 ? 3.419 16.503 -25.275 1.00 69.25 291 ALA A C 1
ATOM 2185 O O . ALA A 1 291 ? 3.169 17.509 -25.942 1.00 69.25 291 ALA A O 1
ATOM 2186 N N . PRO A 1 292 ? 4.440 15.695 -25.607 1.00 67.69 292 PRO A N 1
ATOM 2187 C CA . PRO A 1 292 ? 5.115 15.778 -26.899 1.00 67.69 292 PRO A CA 1
ATOM 2188 C C . PRO A 1 292 ? 4.139 15.497 -28.054 1.00 67.69 292 PRO A C 1
ATOM 2190 O O . PRO A 1 292 ? 3.238 14.668 -27.914 1.00 67.69 292 PRO A O 1
ATOM 2193 N N . SER A 1 293 ? 4.339 16.137 -29.214 1.00 68.00 293 SER A N 1
ATOM 2194 C CA . SER A 1 293 ? 3.512 15.878 -30.405 1.00 68.00 293 SER A CA 1
ATOM 2195 C C . SER A 1 293 ? 3.629 14.415 -30.844 1.00 68.00 293 SER A C 1
ATOM 2197 O O . SER A 1 293 ? 4.733 13.895 -31.055 1.00 68.00 293 SER A O 1
ATOM 2199 N N . LEU A 1 294 ? 2.486 13.753 -31.050 1.00 63.56 294 LEU A N 1
ATOM 2200 C CA . LEU A 1 294 ? 2.441 12.396 -31.604 1.00 63.56 294 LEU A CA 1
ATOM 2201 C C . LEU A 1 294 ? 2.970 12.376 -33.031 1.00 63.56 294 LEU A C 1
ATOM 2203 O O . LEU A 1 294 ? 3.680 11.447 -33.419 1.00 63.56 294 LEU A O 1
ATOM 2207 N N . ARG A 1 295 ? 2.658 13.418 -33.807 1.00 58.31 295 ARG A N 1
ATOM 2208 C CA . ARG A 1 295 ? 3.115 13.544 -35.188 1.00 58.31 295 ARG A CA 1
ATOM 2209 C C . ARG A 1 295 ? 4.638 13.560 -35.256 1.00 58.31 295 ARG A C 1
ATOM 2211 O O . ARG A 1 295 ? 5.198 12.763 -36.003 1.00 58.31 295 ARG A O 1
ATOM 2218 N N . GLU A 1 296 ? 5.293 14.400 -34.454 1.00 53.53 296 GLU A N 1
ATOM 2219 C CA . GLU A 1 296 ? 6.759 14.509 -34.399 1.00 53.53 296 GLU A CA 1
ATOM 2220 C C . GLU A 1 296 ? 7.418 13.224 -33.875 1.00 53.53 296 GLU A C 1
ATOM 2222 O O . GLU A 1 296 ? 8.411 12.749 -34.442 1.00 53.53 296 GLU A O 1
ATOM 2227 N N . THR A 1 297 ? 6.812 12.610 -32.857 1.00 55.75 297 THR A N 1
ATOM 2228 C CA . THR A 1 297 ? 7.282 11.376 -32.214 1.00 55.75 297 THR A CA 1
ATOM 2229 C C . THR A 1 297 ? 7.204 10.164 -33.145 1.00 55.75 297 THR A C 1
ATOM 2231 O O . THR A 1 297 ? 8.167 9.401 -33.246 1.00 55.75 297 THR A O 1
ATOM 2234 N N . HIS A 1 298 ? 6.110 10.010 -33.899 1.00 51.97 298 HIS A N 1
ATOM 2235 C CA . HIS A 1 298 ? 5.974 8.964 -34.917 1.00 51.97 298 HIS A CA 1
ATOM 2236 C C . HIS A 1 298 ? 6.952 9.159 -36.082 1.00 51.97 298 HIS A C 1
ATOM 2238 O O . HIS A 1 298 ? 7.490 8.171 -36.587 1.00 51.97 298 HIS A O 1
ATOM 2244 N N . THR A 1 299 ? 7.230 10.402 -36.501 1.00 43.81 299 THR A N 1
ATOM 2245 C CA . THR A 1 299 ? 8.279 10.661 -37.503 1.00 43.81 299 THR A CA 1
ATOM 2246 C C . THR A 1 299 ? 9.675 10.303 -37.005 1.00 43.81 299 THR A C 1
ATOM 2248 O O . THR A 1 299 ? 10.437 9.742 -37.785 1.00 43.81 299 THR A O 1
ATOM 2251 N N . ARG A 1 300 ? 10.013 10.569 -35.735 1.00 48.31 300 ARG A N 1
ATOM 2252 C CA . ARG A 1 300 ? 11.311 10.192 -35.138 1.00 48.31 300 ARG A CA 1
ATOM 2253 C C . ARG A 1 300 ? 11.446 8.677 -34.933 1.00 48.31 300 ARG A C 1
ATOM 2255 O O . ARG A 1 300 ? 12.452 8.098 -35.328 1.00 48.31 300 ARG A O 1
ATOM 2262 N N . ALA A 1 301 ? 10.414 8.014 -34.405 1.00 44.78 301 ALA A N 1
ATOM 2263 C CA . ALA A 1 301 ? 10.416 6.567 -34.158 1.00 44.78 301 ALA A CA 1
ATOM 2264 C C . ALA A 1 301 ? 10.464 5.722 -35.447 1.00 44.78 301 ALA A C 1
ATOM 2266 O O . ALA A 1 301 ? 11.064 4.652 -35.461 1.00 44.78 301 ALA A O 1
ATOM 2267 N N . ARG A 1 302 ? 9.862 6.196 -36.550 1.00 42.28 302 ARG A N 1
ATOM 2268 C CA . ARG A 1 302 ? 9.959 5.528 -37.864 1.00 42.28 302 ARG A CA 1
ATOM 2269 C C . ARG A 1 302 ? 11.323 5.699 -38.545 1.00 42.28 302 ARG A C 1
ATOM 2271 O O . ARG A 1 302 ? 11.637 4.907 -39.427 1.00 42.28 302 ARG A O 1
ATOM 2278 N N . ARG A 1 303 ? 12.100 6.713 -38.157 1.00 45.88 303 ARG A N 1
ATOM 2279 C CA . ARG A 1 303 ? 13.360 7.117 -38.801 1.00 45.88 303 ARG A CA 1
ATOM 2280 C C . ARG A 1 303 ? 14.629 6.606 -38.098 1.00 45.88 303 ARG A C 1
ATOM 2282 O O . ARG A 1 303 ? 15.599 6.250 -38.763 1.00 45.88 303 ARG A O 1
ATOM 2289 N N . GLY A 1 304 ? 14.599 6.462 -36.770 1.00 48.06 304 GLY A N 1
ATOM 2290 C CA . GLY A 1 304 ? 15.792 6.307 -35.915 1.00 48.06 304 GLY A CA 1
ATOM 2291 C C . GLY A 1 304 ? 16.744 5.120 -36.157 1.00 48.06 304 GLY A C 1
ATOM 2292 O O . GLY A 1 304 ? 17.857 5.141 -35.650 1.00 48.06 304 GLY A O 1
ATOM 2293 N N . HIS A 1 305 ? 16.380 4.101 -36.942 1.00 54.75 305 HIS A N 1
ATOM 2294 C CA . HIS A 1 305 ? 17.280 2.968 -37.245 1.00 54.75 305 HIS A CA 1
ATOM 2295 C C . HIS A 1 305 ? 17.684 2.861 -38.722 1.00 54.75 305 HIS A C 1
ATOM 2297 O O . HIS A 1 305 ? 18.369 1.913 -39.103 1.00 54.75 305 HIS A O 1
ATOM 2303 N N . ARG A 1 306 ? 17.229 3.792 -39.571 1.00 62.22 306 ARG A N 1
ATOM 2304 C CA . ARG A 1 306 ? 17.517 3.805 -41.017 1.00 62.22 306 ARG A CA 1
ATOM 2305 C C . ARG A 1 306 ? 18.122 5.115 -41.507 1.00 62.22 306 ARG A C 1
ATOM 2307 O O . ARG A 1 306 ? 18.596 5.139 -42.640 1.00 62.22 306 ARG A O 1
ATOM 2314 N N . ASP A 1 307 ? 18.127 6.150 -40.671 1.00 75.00 307 ASP A N 1
ATOM 2315 C CA . ASP A 1 307 ? 18.764 7.427 -40.964 1.00 75.00 307 ASP A CA 1
ATOM 2316 C C . ASP A 1 307 ? 20.293 7.291 -40.905 1.00 75.00 307 ASP A C 1
ATOM 2318 O O . ASP A 1 307 ? 20.872 7.045 -39.846 1.00 75.00 307 ASP A O 1
ATOM 2322 N N . VAL A 1 308 ? 20.946 7.450 -42.056 1.00 88.31 308 VAL A N 1
ATOM 2323 C CA . VAL A 1 308 ? 22.405 7.400 -42.202 1.00 88.31 308 VAL A CA 1
ATOM 2324 C C . VAL A 1 308 ? 22.898 8.753 -42.697 1.00 88.31 308 VAL A C 1
ATOM 2326 O O . VAL A 1 308 ? 22.430 9.257 -43.721 1.00 88.31 308 VAL A O 1
ATOM 2329 N N . LEU A 1 309 ? 23.867 9.334 -41.997 1.00 92.50 309 LEU A N 1
ATOM 2330 C CA . LEU A 1 309 ? 24.589 10.514 -42.458 1.00 92.50 309 LEU A CA 1
ATOM 2331 C C . LEU A 1 309 ? 25.810 10.089 -43.272 1.00 92.50 309 LEU A C 1
ATOM 2333 O O . LEU A 1 309 ? 26.651 9.359 -42.763 1.00 92.50 309 LEU A O 1
ATOM 2337 N N . VAL A 1 310 ? 25.932 10.569 -44.507 1.00 93.50 310 VAL A N 1
ATOM 2338 C CA . VAL A 1 310 ? 27.140 10.423 -45.329 1.00 93.50 310 VAL A CA 1
ATOM 2339 C C . VAL A 1 310 ? 27.862 11.765 -45.391 1.00 93.50 310 VAL A C 1
ATOM 2341 O O . VAL A 1 310 ? 27.261 12.775 -45.753 1.00 93.50 310 VAL A O 1
ATOM 2344 N N . VAL A 1 311 ? 29.146 11.780 -45.050 1.00 94.75 311 VAL A N 1
ATOM 2345 C CA . VAL A 1 311 ? 29.982 12.981 -45.012 1.00 94.75 311 VAL A CA 1
ATOM 2346 C C . VAL A 1 311 ? 31.161 12.796 -45.954 1.00 94.75 311 VAL A C 1
ATOM 2348 O O . VAL A 1 311 ? 31.945 11.868 -45.777 1.00 94.75 311 VAL A O 1
ATOM 2351 N N . ASP A 1 312 ? 31.268 13.655 -46.958 1.00 92.81 312 ASP A N 1
ATOM 2352 C CA . ASP A 1 312 ? 32.349 13.652 -47.945 1.00 92.81 312 ASP A CA 1
ATOM 2353 C C . ASP A 1 312 ? 32.400 15.045 -48.592 1.00 92.81 312 ASP A C 1
ATOM 2355 O O . ASP A 1 312 ? 31.349 15.659 -48.799 1.00 92.81 312 ASP A O 1
ATOM 2359 N N . ASP A 1 313 ? 33.589 15.571 -48.876 1.00 92.25 313 ASP A N 1
ATOM 2360 C CA . ASP A 1 313 ? 33.742 16.884 -49.507 1.00 92.25 313 ASP A CA 1
ATOM 2361 C C . ASP A 1 313 ? 33.536 16.842 -51.031 1.00 92.25 313 ASP A C 1
ATOM 2363 O O . ASP A 1 313 ? 33.306 17.891 -51.639 1.00 92.25 313 ASP A O 1
ATOM 2367 N N . ASP A 1 314 ? 33.536 15.650 -51.649 1.00 90.88 314 ASP A N 1
ATOM 2368 C CA . ASP A 1 314 ? 33.203 15.446 -53.061 1.00 90.88 314 ASP A CA 1
ATOM 2369 C C . ASP A 1 314 ? 31.686 15.200 -53.263 1.00 90.88 314 ASP A C 1
ATOM 2371 O O . ASP A 1 314 ? 31.150 14.133 -52.921 1.00 90.88 314 ASP A O 1
ATOM 2375 N N . PRO A 1 315 ? 30.960 16.126 -53.927 1.00 88.12 315 PRO A N 1
ATOM 2376 C CA . PRO A 1 315 ? 29.532 15.973 -54.217 1.00 88.12 315 PRO A CA 1
ATOM 2377 C C . PRO A 1 315 ? 29.190 14.724 -55.043 1.00 88.12 315 PRO A C 1
ATOM 2379 O O . PRO A 1 315 ? 28.072 14.205 -54.966 1.00 88.12 315 PRO A O 1
ATOM 2382 N N . SER A 1 316 ? 30.137 14.231 -55.844 1.00 86.94 316 SER A N 1
ATOM 2383 C CA . SER A 1 316 ? 29.971 13.037 -56.676 1.00 86.94 316 SER A CA 1
ATOM 2384 C C . SER A 1 316 ? 29.916 11.774 -55.817 1.00 86.94 316 SER A C 1
ATOM 2386 O O . SER A 1 316 ? 29.084 10.894 -56.064 1.00 86.94 316 SER A O 1
ATOM 2388 N N . VAL A 1 317 ? 30.758 11.703 -54.779 1.00 86.06 317 VAL A N 1
ATOM 2389 C CA . VAL A 1 317 ? 30.783 10.598 -53.811 1.00 86.06 317 VAL A CA 1
ATOM 2390 C C . VAL A 1 317 ? 29.511 10.612 -52.970 1.00 86.06 317 VAL A C 1
ATOM 2392 O O . VAL A 1 317 ? 28.852 9.574 -52.850 1.00 86.06 317 VAL A O 1
ATOM 2395 N N . LEU A 1 318 ? 29.088 11.788 -52.490 1.00 90.06 318 LEU A N 1
ATOM 2396 C CA . LEU A 1 318 ? 27.816 11.955 -51.778 1.00 90.06 318 LEU A CA 1
ATOM 2397 C C . LEU A 1 318 ? 26.621 11.464 -52.605 1.00 90.06 318 LEU A C 1
ATOM 2399 O O . LEU A 1 318 ? 25.759 10.749 -52.084 1.00 90.06 318 LEU A O 1
ATOM 2403 N N . HIS A 1 319 ? 26.563 11.811 -53.896 1.00 87.69 319 HIS A N 1
ATOM 2404 C CA . HIS A 1 319 ? 25.483 11.387 -54.787 1.00 87.69 319 HIS A CA 1
ATOM 2405 C C . HIS A 1 319 ? 25.472 9.868 -55.005 1.00 87.69 319 HIS A C 1
ATOM 2407 O O . HIS A 1 319 ? 24.420 9.231 -54.884 1.00 87.69 319 HIS A O 1
ATOM 2413 N N . LEU A 1 320 ? 26.638 9.278 -55.291 1.00 85.12 320 LEU A N 1
ATOM 2414 C CA . LEU A 1 320 ? 26.778 7.838 -55.505 1.00 85.12 320 LEU A CA 1
ATOM 2415 C C . LEU A 1 320 ? 26.374 7.049 -54.256 1.00 85.12 320 LEU A C 1
ATOM 2417 O O . LEU A 1 320 ? 25.600 6.093 -54.348 1.00 85.12 320 LEU A O 1
ATOM 2421 N N . MET A 1 321 ? 26.863 7.471 -53.091 1.00 86.12 321 MET A N 1
ATOM 2422 C CA . MET A 1 321 ? 26.635 6.759 -51.841 1.00 86.12 321 MET A CA 1
ATOM 2423 C C . MET A 1 321 ? 25.207 6.934 -51.331 1.00 86.12 321 MET A C 1
ATOM 2425 O O . MET A 1 321 ? 24.580 5.969 -50.897 1.00 86.12 321 MET A O 1
ATOM 2429 N N . SER A 1 322 ? 24.625 8.122 -51.521 1.00 89.38 322 SER A N 1
ATOM 2430 C CA . SER A 1 322 ? 23.199 8.351 -51.279 1.00 89.38 322 SER A CA 1
ATOM 2431 C C . SER A 1 322 ? 22.318 7.432 -52.109 1.00 89.38 322 SER A C 1
ATOM 2433 O O . SER A 1 322 ? 21.360 6.870 -51.583 1.00 89.38 322 SER A O 1
ATOM 2435 N N . LYS A 1 323 ? 22.627 7.261 -53.399 1.00 85.56 323 LYS A N 1
ATOM 2436 C CA . LYS A 1 323 ? 21.866 6.365 -54.272 1.00 85.56 323 LYS A CA 1
ATOM 2437 C C . LYS A 1 323 ? 21.983 4.911 -53.810 1.00 85.56 323 LYS A C 1
ATOM 2439 O O . LYS A 1 323 ? 20.963 4.255 -53.631 1.00 85.56 323 LYS A O 1
ATOM 2444 N N . LEU A 1 324 ? 23.204 4.439 -53.551 1.00 84.88 324 LEU A N 1
ATOM 2445 C CA . LEU A 1 324 ? 23.463 3.062 -53.122 1.00 84.88 324 LEU A CA 1
ATOM 2446 C C . LEU A 1 324 ? 22.717 2.703 -51.830 1.00 84.88 324 LEU A C 1
ATOM 2448 O O . LEU A 1 324 ? 22.121 1.629 -51.736 1.00 84.88 324 LEU A O 1
ATOM 2452 N N . LEU A 1 325 ? 22.749 3.595 -50.841 1.00 87.75 325 LEU A N 1
ATOM 2453 C CA . LEU A 1 325 ? 22.134 3.373 -49.534 1.00 87.75 325 LEU A CA 1
ATOM 2454 C C . LEU A 1 325 ? 20.606 3.502 -49.577 1.00 87.75 325 LEU A C 1
ATOM 2456 O O . LEU A 1 325 ? 19.912 2.704 -48.948 1.00 87.75 325 LEU A O 1
ATOM 2460 N N . ARG A 1 326 ? 20.068 4.428 -50.382 1.00 86.62 326 ARG A N 1
ATOM 2461 C CA . ARG A 1 326 ? 18.618 4.532 -50.624 1.00 86.62 326 ARG A CA 1
ATOM 2462 C C . ARG A 1 326 ? 18.070 3.301 -51.337 1.00 86.62 326 ARG A C 1
ATOM 2464 O O . ARG A 1 326 ? 17.035 2.786 -50.925 1.00 86.62 326 ARG A O 1
ATOM 2471 N N . ASP A 1 327 ? 18.790 2.779 -52.332 1.00 80.62 327 ASP A N 1
ATOM 2472 C CA . ASP A 1 327 ? 18.433 1.525 -53.013 1.00 80.62 327 ASP A CA 1
ATOM 2473 C C . ASP A 1 327 ? 18.441 0.325 -52.043 1.00 80.62 327 ASP A C 1
ATOM 2475 O O . ASP A 1 327 ? 17.708 -0.644 -52.238 1.00 80.62 327 ASP A O 1
ATOM 2479 N N . ALA A 1 328 ? 19.242 0.393 -50.975 1.00 75.38 328 ALA A N 1
ATOM 2480 C CA . ALA A 1 328 ? 19.279 -0.595 -49.897 1.00 75.38 328 ALA A CA 1
ATOM 2481 C C . ALA A 1 328 ? 18.251 -0.342 -48.771 1.00 75.38 328 ALA A C 1
ATOM 2483 O O . ALA A 1 328 ? 18.181 -1.131 -47.827 1.00 75.38 328 ALA A O 1
ATOM 2484 N N . GLY A 1 329 ? 17.434 0.713 -48.874 1.00 75.19 329 GLY A N 1
ATOM 2485 C CA . GLY A 1 329 ? 16.336 1.011 -47.951 1.00 75.19 329 GLY A CA 1
ATOM 2486 C C . GLY A 1 329 ? 16.689 1.906 -46.758 1.00 75.19 329 GLY A C 1
ATOM 2487 O O . GLY A 1 329 ? 15.918 1.927 -45.795 1.00 75.19 329 GLY A O 1
ATOM 2488 N N . TYR A 1 330 ? 17.819 2.620 -46.811 1.00 82.12 330 TYR A N 1
ATOM 2489 C CA . TYR A 1 330 ? 18.226 3.614 -45.810 1.00 82.12 330 TYR A CA 1
ATOM 2490 C C . TYR A 1 330 ? 17.792 5.031 -46.201 1.00 82.12 330 TYR A C 1
ATOM 2492 O O . TYR A 1 330 ? 17.789 5.405 -47.377 1.00 82.12 330 TYR A O 1
ATOM 2500 N N . ASP A 1 331 ? 17.479 5.842 -45.197 1.00 80.25 331 ASP A N 1
ATOM 2501 C CA . ASP A 1 331 ? 17.178 7.259 -45.351 1.00 80.25 331 ASP A CA 1
ATOM 2502 C C . ASP A 1 331 ? 18.481 8.057 -45.215 1.00 80.25 331 ASP A C 1
ATOM 2504 O O . ASP A 1 331 ? 19.104 8.103 -44.160 1.00 80.25 331 ASP A O 1
ATOM 2508 N N . VAL A 1 332 ? 18.949 8.656 -46.314 1.00 88.12 332 VAL A N 1
ATOM 2509 C CA . VAL A 1 332 ? 20.300 9.243 -46.358 1.00 88.12 332 VAL A CA 1
ATOM 2510 C C . VAL A 1 332 ? 20.270 10.760 -46.219 1.00 88.12 332 VAL A C 1
ATOM 2512 O O . VAL A 1 332 ? 19.632 11.453 -47.026 1.00 88.12 332 VAL A O 1
ATOM 2515 N N . ARG A 1 333 ? 21.024 11.267 -45.242 1.00 91.69 333 ARG A N 1
ATOM 2516 C CA . ARG A 1 333 ? 21.449 12.665 -45.107 1.00 91.69 333 ARG A CA 1
ATOM 2517 C C . ARG A 1 333 ? 22.873 12.819 -45.624 1.00 91.69 333 ARG A C 1
ATOM 2519 O O . ARG A 1 333 ? 23.662 11.885 -45.534 1.00 91.69 333 ARG A O 1
ATOM 2526 N N . THR A 1 334 ? 23.205 13.990 -46.149 1.00 93.06 334 THR A N 1
ATOM 2527 C CA . THR A 1 334 ? 24.545 14.280 -46.669 1.00 93.06 334 THR A CA 1
ATOM 2528 C C . THR A 1 334 ? 25.091 15.554 -46.055 1.00 93.06 334 THR A C 1
ATOM 2530 O O . THR A 1 334 ? 24.331 16.507 -45.903 1.00 93.06 334 THR A O 1
ATOM 2533 N N . ALA A 1 335 ? 26.388 15.582 -45.773 1.00 93.31 335 ALA A N 1
ATOM 2534 C CA . ALA A 1 335 ? 27.115 16.776 -45.355 1.00 93.31 335 ALA A CA 1
ATOM 2535 C C . ALA A 1 335 ? 28.407 16.912 -46.169 1.00 93.31 335 ALA A C 1
ATOM 2537 O O . ALA A 1 335 ? 29.075 15.913 -46.433 1.00 93.31 335 ALA A O 1
ATOM 2538 N N . GLY A 1 336 ? 28.759 18.141 -46.547 1.00 88.75 336 GLY A N 1
ATOM 2539 C CA . GLY A 1 336 ? 29.953 18.441 -47.347 1.00 88.75 336 GLY A CA 1
ATOM 2540 C C . GLY A 1 336 ? 31.248 18.558 -46.535 1.00 88.75 336 GLY A C 1
ATOM 2541 O O . GLY A 1 336 ? 32.301 18.853 -47.092 1.00 88.75 336 GLY A O 1
ATOM 2542 N N . GLY A 1 337 ? 31.187 18.397 -45.209 1.00 90.38 337 GLY A N 1
ATOM 2543 C CA . GLY A 1 337 ? 32.355 18.479 -44.332 1.00 90.38 337 GLY A CA 1
ATOM 2544 C C . GLY A 1 337 ? 32.027 18.256 -42.853 1.00 90.38 337 GLY A C 1
ATOM 2545 O O . GLY A 1 337 ? 30.863 18.261 -42.442 1.00 90.38 337 GLY A O 1
ATOM 2546 N N . GLY A 1 338 ? 33.064 18.083 -42.026 1.00 88.19 338 GLY A N 1
ATOM 2547 C CA . GLY A 1 338 ? 32.911 17.640 -40.635 1.00 88.19 338 GLY A CA 1
ATOM 2548 C C . GLY A 1 338 ? 32.105 18.582 -39.728 1.00 88.19 338 GLY A C 1
ATOM 2549 O O . GLY A 1 338 ? 31.328 18.117 -38.898 1.00 88.19 338 GLY A O 1
ATOM 2550 N N . LYS A 1 339 ? 32.204 19.908 -39.897 1.00 88.44 339 LYS A N 1
ATOM 2551 C CA . LYS A 1 339 ? 31.448 20.864 -39.057 1.00 88.44 339 LYS A CA 1
ATOM 2552 C C . LYS A 1 339 ? 29.937 20.780 -39.275 1.00 88.44 339 LYS A C 1
ATOM 2554 O O . LYS A 1 339 ? 29.180 20.803 -38.307 1.00 88.44 339 LYS A O 1
ATOM 2559 N N . GLU A 1 340 ? 29.513 20.693 -40.534 1.00 91.06 340 GLU A N 1
ATOM 2560 C CA . GLU A 1 340 ? 28.104 20.520 -40.902 1.00 91.06 340 GLU A CA 1
ATOM 2561 C C . GLU A 1 340 ? 27.588 19.172 -40.387 1.00 91.06 340 GLU A C 1
ATOM 2563 O O . GLU A 1 340 ? 26.523 19.102 -39.774 1.00 91.06 340 GLU A O 1
ATOM 2568 N N . ALA A 1 341 ? 28.392 18.114 -40.534 1.00 89.81 341 ALA A N 1
ATOM 2569 C CA . ALA A 1 341 ? 28.057 16.791 -40.025 1.00 89.81 341 ALA A CA 1
ATOM 2570 C C . ALA A 1 341 ? 27.845 16.774 -38.503 1.00 89.81 341 ALA A C 1
ATOM 2572 O O . ALA A 1 341 ? 26.840 16.250 -38.028 1.00 89.81 341 ALA A O 1
ATOM 2573 N N . PHE A 1 342 ? 28.744 17.395 -37.734 1.00 88.50 342 PHE A N 1
ATOM 2574 C CA . PHE A 1 342 ? 28.621 17.494 -36.278 1.00 88.50 342 PHE A CA 1
ATOM 2575 C C . PHE A 1 342 ? 27.325 18.202 -35.848 1.00 88.50 342 PHE A C 1
ATOM 2577 O O . PHE A 1 342 ? 26.654 17.759 -34.911 1.00 88.50 342 PHE A O 1
ATOM 2584 N N . GLN A 1 343 ? 26.941 19.272 -36.555 1.00 84.00 343 GLN A N 1
ATOM 2585 C CA . GLN A 1 343 ? 25.689 19.993 -36.308 1.00 84.00 343 GLN A CA 1
ATOM 2586 C C . GLN A 1 343 ? 24.460 19.138 -36.625 1.00 84.00 343 GLN A C 1
ATOM 2588 O O . GLN A 1 343 ? 23.507 19.133 -35.845 1.00 84.00 343 GLN A O 1
ATOM 2593 N N . LEU A 1 344 ? 24.471 18.397 -37.735 1.00 82.44 344 LEU A N 1
ATOM 2594 C CA . LEU A 1 344 ? 23.366 17.514 -38.121 1.00 82.44 344 LEU A CA 1
ATOM 2595 C C . LEU A 1 344 ? 23.192 16.350 -37.142 1.00 82.44 344 LEU A C 1
ATOM 2597 O O . LEU A 1 344 ? 22.066 16.052 -36.756 1.00 82.44 344 LEU A O 1
ATOM 2601 N N . VAL A 1 345 ? 24.289 15.747 -36.669 1.00 82.00 345 VAL A N 1
ATOM 2602 C CA . VAL A 1 345 ? 24.248 14.693 -35.640 1.00 82.00 345 VAL A CA 1
ATOM 2603 C C . VAL A 1 345 ? 23.540 15.189 -34.376 1.00 82.00 345 VAL A C 1
ATOM 2605 O O . VAL A 1 345 ? 22.651 14.511 -33.871 1.00 82.00 345 VAL A O 1
ATOM 2608 N N . HIS A 1 346 ? 23.857 16.400 -33.910 1.00 76.00 346 HIS A N 1
ATOM 2609 C CA . HIS A 1 346 ? 23.258 16.969 -32.698 1.00 76.00 346 HIS A CA 1
ATOM 2610 C C . HIS A 1 346 ? 21.829 17.492 -32.887 1.00 76.00 346 HIS A C 1
ATOM 2612 O O . HIS A 1 346 ? 20.997 17.348 -31.995 1.00 76.00 346 HIS A O 1
ATOM 2618 N N . SER A 1 347 ? 21.541 18.138 -34.019 1.00 73.50 347 SER A N 1
ATOM 2619 C CA . SER A 1 347 ? 20.243 18.784 -34.264 1.00 73.50 347 SER A CA 1
ATOM 2620 C C . SER A 1 347 ? 19.169 17.810 -34.748 1.00 73.50 347 SER A C 1
ATOM 2622 O O . SER A 1 347 ? 18.007 17.945 -34.361 1.00 73.50 347 SER A O 1
ATOM 2624 N N . GLU A 1 348 ? 19.544 16.818 -35.561 1.00 74.12 348 GLU A N 1
ATOM 2625 C CA . GLU A 1 348 ? 18.629 15.802 -36.090 1.00 74.12 348 GLU A CA 1
ATOM 2626 C C . GLU A 1 348 ? 18.685 14.474 -35.310 1.00 74.12 348 GLU A C 1
ATOM 2628 O O . GLU A 1 348 ? 17.788 13.651 -35.479 1.00 74.12 348 GLU A O 1
ATOM 2633 N N . GLY A 1 349 ? 19.663 14.279 -34.413 1.00 68.12 349 GLY A N 1
ATOM 2634 C CA . GLY A 1 349 ? 19.776 13.074 -33.579 1.00 68.12 349 GLY A CA 1
ATOM 2635 C C . GLY A 1 349 ? 20.198 11.831 -34.366 1.00 68.12 349 GLY A C 1
ATOM 2636 O O . GLY A 1 349 ? 19.646 10.752 -34.159 1.00 68.12 349 GLY A O 1
ATOM 2637 N N . LEU A 1 350 ? 21.128 11.989 -35.312 1.00 81.69 350 LEU A N 1
ATOM 2638 C CA . LEU A 1 350 ? 21.547 10.922 -36.227 1.00 81.69 350 LEU A CA 1
ATOM 2639 C C . LEU A 1 350 ? 22.497 9.941 -35.527 1.00 81.69 350 LEU A C 1
ATOM 2641 O O . LEU A 1 350 ? 23.545 10.339 -35.024 1.00 81.69 350 LEU A O 1
ATOM 2645 N N . GLN A 1 351 ? 22.146 8.653 -35.533 1.00 78.50 351 GLN A N 1
ATOM 2646 C CA . GLN A 1 351 ? 22.864 7.606 -34.790 1.00 78.50 351 GLN A CA 1
ATOM 2647 C C . GLN A 1 351 ? 23.769 6.726 -35.668 1.00 78.50 351 GLN A C 1
ATOM 2649 O O . GLN A 1 351 ? 24.524 5.918 -35.133 1.00 78.50 351 GLN A O 1
ATOM 2654 N N . LEU A 1 352 ? 23.722 6.877 -36.998 1.00 87.38 352 LEU A N 1
ATOM 2655 C CA . LEU A 1 352 ? 24.640 6.235 -37.946 1.00 87.38 352 LEU A CA 1
ATOM 2656 C C . LEU A 1 352 ? 25.328 7.280 -38.828 1.00 87.38 352 LEU A C 1
ATOM 2658 O O . LEU A 1 352 ? 24.661 8.055 -39.517 1.00 87.38 352 LEU A O 1
ATOM 2662 N N . VAL A 1 353 ? 26.661 7.266 -38.842 1.00 91.75 353 VAL A N 1
ATOM 2663 C CA . VAL A 1 353 ? 27.490 8.212 -39.601 1.00 91.75 353 VAL A CA 1
ATOM 2664 C C . VAL A 1 353 ? 28.543 7.461 -40.411 1.00 91.75 353 VAL A C 1
ATOM 2666 O O . VAL A 1 353 ? 29.266 6.625 -39.882 1.00 91.75 353 VAL A O 1
ATOM 2669 N N . ILE A 1 354 ? 28.655 7.784 -41.695 1.00 93.25 354 ILE A N 1
ATOM 2670 C CA . ILE A 1 354 ? 29.753 7.394 -42.579 1.00 93.25 354 ILE A CA 1
ATOM 2671 C C . ILE A 1 354 ? 30.483 8.677 -42.953 1.00 93.25 354 ILE A C 1
ATOM 2673 O O . ILE A 1 354 ? 29.867 9.565 -43.538 1.00 93.25 354 ILE A O 1
ATOM 2677 N N . ALA A 1 355 ? 31.769 8.791 -42.639 1.00 93.38 355 ALA A N 1
ATOM 2678 C CA . ALA A 1 355 ? 32.527 10.010 -42.896 1.00 93.38 355 ALA A CA 1
ATOM 2679 C C . ALA A 1 355 ? 33.830 9.727 -43.631 1.00 93.38 355 ALA A C 1
ATOM 2681 O O . ALA A 1 355 ? 34.549 8.793 -43.281 1.00 93.38 355 ALA A O 1
ATOM 2682 N N . ASP A 1 356 ? 34.161 10.551 -44.623 1.00 92.62 356 ASP A N 1
ATOM 2683 C CA . ASP A 1 356 ? 35.497 10.545 -45.195 1.00 92.62 356 ASP A CA 1
ATOM 2684 C C . ASP A 1 356 ? 36.536 10.927 -44.146 1.00 92.62 356 ASP A C 1
ATOM 2686 O O . ASP A 1 356 ? 36.321 11.793 -43.297 1.00 92.62 356 ASP A O 1
ATOM 2690 N N . TRP A 1 357 ? 37.695 10.287 -44.220 1.00 90.19 357 TRP A N 1
ATOM 2691 C CA . TRP A 1 357 ? 38.842 10.684 -43.438 1.00 90.19 357 TRP A CA 1
ATOM 2692 C C . TRP A 1 357 ? 39.246 12.107 -43.803 1.00 90.19 357 TRP A C 1
ATOM 2694 O O . TRP A 1 357 ? 39.357 12.951 -42.919 1.00 90.19 357 TRP A O 1
ATOM 2704 N N . LYS A 1 358 ? 39.542 12.380 -45.079 1.00 86.25 358 LYS A N 1
ATOM 2705 C CA . LYS A 1 358 ? 40.194 13.629 -45.495 1.00 86.25 358 LYS A CA 1
ATOM 2706 C C . LYS A 1 358 ? 39.159 14.626 -45.979 1.00 86.25 358 LYS A C 1
ATOM 2708 O O . LYS A 1 358 ? 38.718 14.537 -47.108 1.00 86.25 358 LYS A O 1
ATOM 2713 N N . MET A 1 359 ? 38.841 15.607 -45.141 1.00 90.69 359 MET A N 1
ATOM 2714 C CA . MET A 1 359 ? 37.912 16.683 -45.486 1.00 90.69 359 MET A CA 1
ATOM 2715 C C . MET A 1 359 ? 38.484 18.050 -45.075 1.00 90.69 359 MET A C 1
ATOM 2717 O O . MET A 1 359 ? 39.278 18.119 -44.129 1.00 90.69 359 MET A O 1
ATOM 2721 N N . PRO A 1 360 ? 38.096 19.151 -45.744 1.00 79.31 360 PRO A N 1
ATOM 2722 C CA . PRO A 1 360 ? 38.507 20.501 -45.374 1.00 79.31 360 PRO A CA 1
ATOM 2723 C C . PRO A 1 360 ? 37.976 20.921 -43.997 1.00 79.31 360 PRO A C 1
ATOM 2725 O O . PRO A 1 360 ? 36.875 20.551 -43.597 1.00 79.31 360 PRO A O 1
ATOM 2728 N N . GLU A 1 361 ? 38.739 21.777 -43.310 1.00 85.81 361 GLU A N 1
ATOM 2729 C CA . GLU A 1 361 ? 38.454 22.369 -41.988 1.00 85.81 361 GLU A CA 1
ATOM 2730 C C . GLU A 1 361 ? 38.360 21.393 -40.805 1.00 85.81 361 GLU A C 1
ATOM 2732 O O . GLU A 1 361 ? 39.042 21.592 -39.802 1.00 85.81 361 GLU A O 1
ATOM 2737 N N . MET A 1 362 ? 37.498 20.383 -40.896 1.00 88.38 362 MET A N 1
ATOM 2738 C CA . MET A 1 362 ? 37.301 19.339 -39.897 1.00 88.38 362 MET A CA 1
ATOM 2739 C C . MET A 1 362 ? 37.303 17.993 -40.615 1.00 88.38 362 MET A C 1
ATOM 2741 O O . MET A 1 362 ? 36.345 17.654 -41.310 1.00 88.38 362 MET A O 1
ATOM 2745 N N . ASP A 1 363 ? 38.395 17.257 -40.433 1.00 89.75 363 ASP A N 1
ATOM 2746 C CA . ASP A 1 363 ? 38.585 15.920 -40.984 1.00 89.75 363 ASP A CA 1
ATOM 2747 C C . ASP A 1 363 ? 37.761 14.867 -40.209 1.00 89.75 363 ASP A C 1
ATOM 2749 O O . ASP A 1 363 ? 37.183 15.149 -39.152 1.00 89.75 363 ASP A O 1
ATOM 2753 N N . GLY A 1 364 ? 37.658 13.650 -40.745 1.00 86.19 364 GLY A N 1
ATOM 2754 C CA . GLY A 1 364 ? 36.828 12.586 -40.171 1.00 86.19 364 GLY A CA 1
ATOM 2755 C C . GLY A 1 364 ? 37.255 12.174 -38.759 1.00 86.19 364 GLY A C 1
ATOM 2756 O O . GLY A 1 364 ? 36.411 11.850 -37.922 1.00 86.19 364 GLY A O 1
ATOM 2757 N N . LEU A 1 365 ? 38.553 12.259 -38.448 1.00 87.75 365 LEU A N 1
ATOM 2758 C CA . LEU A 1 365 ? 39.075 11.967 -37.111 1.00 87.75 365 LEU A CA 1
ATOM 2759 C C . LEU A 1 365 ? 38.708 13.062 -36.105 1.00 87.75 365 LEU A C 1
ATOM 2761 O O . LEU A 1 365 ? 38.308 12.759 -34.980 1.00 87.75 365 LEU A O 1
ATOM 2765 N N . ALA A 1 366 ? 38.823 14.332 -36.496 1.00 86.19 366 ALA A N 1
ATOM 2766 C CA . ALA A 1 366 ? 38.410 15.468 -35.685 1.00 86.19 366 ALA A CA 1
ATOM 2767 C C . ALA A 1 366 ? 36.894 15.462 -35.445 1.00 86.19 366 ALA A C 1
ATOM 2769 O O . ALA A 1 366 ? 36.466 15.719 -34.319 1.00 86.19 366 ALA A O 1
ATOM 2770 N N . LEU A 1 367 ? 36.095 15.104 -36.457 1.00 89.00 367 LEU A N 1
ATOM 2771 C CA . LEU A 1 367 ? 34.652 14.883 -36.321 1.00 89.00 367 LEU A CA 1
ATOM 2772 C C . LEU A 1 367 ? 34.353 13.775 -35.303 1.00 89.00 367 LEU A C 1
ATOM 2774 O O . LEU A 1 367 ? 33.531 13.967 -34.409 1.00 89.00 367 LEU A O 1
ATOM 2778 N N . CYS A 1 368 ? 35.047 12.639 -35.400 1.00 86.75 368 CYS A N 1
ATOM 2779 C CA . CYS A 1 368 ? 34.869 11.527 -34.474 1.00 86.75 368 CYS A CA 1
ATOM 2780 C C . CYS A 1 368 ? 35.172 11.939 -33.026 1.00 86.75 368 CYS A C 1
ATOM 2782 O O . CYS A 1 368 ? 34.332 11.762 -32.143 1.00 86.75 368 CYS A O 1
ATOM 2784 N N . ARG A 1 369 ? 36.318 12.587 -32.779 1.00 85.50 369 ARG A N 1
ATOM 2785 C CA . ARG A 1 369 ? 36.663 13.094 -31.439 1.00 85.50 369 ARG A CA 1
ATOM 2786 C C . ARG A 1 369 ? 35.649 14.115 -30.929 1.00 85.50 369 ARG A C 1
ATOM 2788 O O . ARG A 1 369 ? 35.328 14.098 -29.745 1.00 85.50 369 ARG A O 1
ATOM 2795 N N . ALA A 1 370 ? 35.132 14.980 -31.803 1.00 83.75 370 ALA A N 1
ATOM 2796 C CA . ALA A 1 370 ? 34.108 15.953 -31.437 1.00 83.75 370 ALA A CA 1
ATOM 2797 C C . ALA A 1 370 ? 32.807 15.266 -30.990 1.00 83.75 370 ALA A C 1
ATOM 2799 O O . ALA A 1 370 ? 32.271 15.629 -29.947 1.00 83.75 370 ALA A O 1
ATOM 2800 N N . ILE A 1 371 ? 32.338 14.244 -31.719 1.00 82.75 371 ILE A N 1
ATOM 2801 C CA . ILE A 1 371 ? 31.144 13.458 -31.356 1.00 82.75 371 ILE A CA 1
ATOM 2802 C C . ILE A 1 371 ? 31.364 12.683 -30.047 1.00 82.75 371 ILE A C 1
ATOM 2804 O O . ILE A 1 371 ? 30.467 12.603 -29.213 1.00 82.75 371 ILE A O 1
ATOM 2808 N N . ARG A 1 372 ? 32.559 12.119 -29.829 1.00 79.88 372 ARG A N 1
ATOM 2809 C CA . ARG A 1 372 ? 32.878 11.394 -28.584 1.00 79.88 372 ARG A CA 1
ATOM 2810 C C . ARG A 1 372 ? 33.047 12.311 -27.373 1.00 79.88 372 ARG A C 1
ATOM 2812 O O . ARG A 1 372 ? 32.799 11.875 -26.256 1.00 79.88 372 ARG A O 1
ATOM 2819 N N . GLY A 1 373 ? 33.469 13.556 -27.589 1.00 74.25 373 GLY A N 1
ATOM 2820 C CA . GLY A 1 373 ? 33.645 14.562 -26.541 1.00 74.25 373 GLY A CA 1
ATOM 2821 C C . GLY A 1 373 ? 32.392 15.380 -26.215 1.00 74.25 373 GLY A C 1
ATOM 2822 O O . GLY A 1 373 ? 32.438 16.194 -25.296 1.00 74.25 373 GLY A O 1
ATOM 2823 N N . SER A 1 374 ? 31.292 15.211 -26.955 1.00 73.69 374 SER A N 1
ATOM 2824 C CA . SER A 1 374 ? 30.056 15.971 -26.750 1.00 73.69 374 SER A CA 1
ATOM 2825 C C . SER A 1 374 ? 29.073 15.259 -25.819 1.00 73.69 374 SER A C 1
ATOM 2827 O O . SER A 1 374 ? 28.620 14.151 -26.110 1.00 73.69 374 SER A O 1
ATOM 2829 N N . GLU A 1 375 ? 28.665 15.927 -24.740 1.00 50.66 375 GLU A N 1
ATOM 2830 C CA . GLU A 1 375 ? 27.536 15.495 -23.911 1.00 50.66 375 GLU A CA 1
ATOM 2831 C C . GLU A 1 375 ? 26.212 15.797 -24.640 1.00 50.66 375 GLU A C 1
ATOM 2833 O O . GLU A 1 375 ? 25.873 16.957 -24.866 1.00 50.66 375 GLU A O 1
ATOM 2838 N N . GLY A 1 376 ? 25.458 14.757 -25.025 1.00 48.06 376 GLY A N 1
ATOM 2839 C CA . GLY A 1 376 ? 24.086 14.901 -25.546 1.00 48.06 376 GLY A CA 1
ATOM 2840 C C . GLY A 1 376 ? 23.763 14.202 -26.873 1.00 48.06 376 GLY A C 1
ATOM 2841 O O . GLY A 1 376 ? 22.584 14.042 -27.175 1.00 48.06 376 GLY A O 1
ATOM 2842 N N . ALA A 1 377 ? 24.755 13.732 -27.638 1.00 52.78 377 ALA A N 1
ATOM 2843 C CA . ALA A 1 377 ? 24.518 13.071 -28.933 1.00 52.78 377 ALA A CA 1
ATOM 2844 C C . ALA A 1 377 ? 23.978 11.624 -28.832 1.00 52.78 377 ALA A C 1
ATOM 2846 O O . ALA A 1 377 ? 23.537 11.059 -29.830 1.00 52.78 377 ALA A O 1
ATOM 2847 N N . GLY A 1 378 ? 23.986 11.019 -27.636 1.00 62.09 378 GLY A N 1
ATOM 2848 C CA . GLY A 1 378 ? 23.695 9.591 -27.463 1.00 62.09 378 GLY A CA 1
ATOM 2849 C C . GLY A 1 378 ? 24.761 8.697 -28.113 1.00 62.09 378 GLY A C 1
ATOM 2850 O O . GLY A 1 378 ? 25.806 9.176 -28.554 1.00 62.09 378 GLY A O 1
ATOM 2851 N N . PHE A 1 379 ? 24.526 7.385 -28.156 1.00 72.06 379 PHE A N 1
ATOM 2852 C CA . PHE A 1 379 ? 25.407 6.470 -28.881 1.00 72.06 379 PHE A CA 1
ATOM 2853 C C . PHE A 1 379 ? 25.270 6.687 -30.396 1.00 72.06 379 PHE A C 1
ATOM 2855 O O . PHE A 1 379 ? 24.184 6.532 -30.960 1.00 72.06 379 PHE A O 1
ATOM 2862 N N . VAL A 1 380 ? 26.382 7.044 -31.045 1.00 79.81 380 VAL A N 1
ATOM 2863 C CA . VAL A 1 380 ? 26.485 7.254 -32.497 1.00 79.81 380 VAL A CA 1
ATOM 2864 C C . VAL A 1 380 ? 27.486 6.258 -33.061 1.00 79.81 380 VAL A C 1
ATOM 2866 O O . VAL A 1 380 ? 28.660 6.310 -32.693 1.00 79.81 380 VAL A O 1
ATOM 2869 N N . TYR A 1 381 ? 27.030 5.399 -33.969 1.00 82.50 381 TYR A N 1
ATOM 2870 C CA . TYR A 1 381 ? 27.869 4.438 -34.674 1.00 82.50 381 TYR A CA 1
ATOM 2871 C C . TYR A 1 381 ? 28.527 5.093 -35.897 1.00 82.50 381 TYR A C 1
ATOM 2873 O O . TYR A 1 381 ? 27.827 5.533 -36.816 1.00 82.50 381 TYR A O 1
ATOM 2881 N N . LEU A 1 382 ? 29.858 5.179 -35.911 1.00 87.25 382 LEU A N 1
ATOM 2882 C CA . LEU A 1 382 ? 30.631 5.971 -36.868 1.00 87.25 382 LEU A CA 1
ATOM 2883 C C . LEU A 1 382 ? 31.638 5.123 -37.661 1.00 87.25 382 LEU A C 1
ATOM 2885 O O . LEU A 1 382 ? 32.536 4.507 -37.088 1.00 87.25 382 LEU A O 1
ATOM 2889 N N . ILE A 1 383 ? 31.499 5.154 -38.989 1.00 89.31 383 ILE A N 1
ATOM 2890 C CA . ILE A 1 383 ? 32.336 4.446 -39.965 1.00 89.31 383 ILE A CA 1
ATOM 2891 C C . ILE A 1 383 ? 33.221 5.458 -40.706 1.00 89.31 383 ILE A C 1
ATOM 2893 O O . ILE A 1 383 ? 32.705 6.353 -41.378 1.00 89.31 383 ILE A O 1
ATOM 2897 N N . ILE A 1 384 ? 34.546 5.306 -40.635 1.00 89.88 384 ILE A N 1
ATOM 2898 C CA . ILE A 1 384 ? 35.499 6.157 -41.370 1.00 89.88 384 ILE A CA 1
ATOM 2899 C C . ILE A 1 384 ? 35.841 5.549 -42.735 1.00 89.88 384 ILE A C 1
ATOM 2901 O O . ILE A 1 384 ? 36.308 4.417 -42.821 1.00 89.88 384 ILE A O 1
ATOM 2905 N N . LEU A 1 385 ? 35.681 6.311 -43.815 1.00 88.38 385 LEU A N 1
ATOM 2906 C CA . LEU A 1 385 ? 36.172 5.945 -45.141 1.00 88.38 385 LEU A CA 1
ATOM 2907 C C . LEU A 1 385 ? 37.613 6.448 -45.310 1.00 88.38 385 LEU A C 1
ATOM 2909 O O . LEU A 1 385 ? 37.862 7.642 -45.205 1.00 88.38 385 LEU A O 1
ATOM 2913 N N . THR A 1 386 ? 38.571 5.568 -45.599 1.00 84.38 386 THR A N 1
ATOM 2914 C CA . THR A 1 386 ? 39.990 5.928 -45.773 1.00 84.38 386 THR A CA 1
ATOM 2915 C C . THR A 1 386 ? 40.507 5.576 -47.162 1.00 84.38 386 THR A C 1
ATOM 2917 O O . THR A 1 386 ? 40.175 4.535 -47.716 1.00 84.38 386 THR A O 1
ATOM 2920 N N . GLY A 1 387 ? 41.351 6.430 -47.743 1.00 77.69 387 GLY A N 1
ATOM 2921 C CA . GLY A 1 387 ? 42.049 6.138 -49.002 1.00 77.69 387 GLY A CA 1
ATOM 2922 C C . GLY A 1 387 ? 43.347 5.339 -48.835 1.00 77.69 387 GLY A C 1
ATOM 2923 O O . GLY A 1 387 ? 43.989 5.034 -49.836 1.00 77.69 387 GLY A O 1
ATOM 2924 N N . SER A 1 388 ? 43.762 5.041 -47.598 1.00 72.38 388 SER A N 1
ATOM 2925 C CA . SER A 1 388 ? 45.031 4.370 -47.308 1.00 72.38 388 SER A CA 1
ATOM 2926 C C . SER A 1 388 ? 44.844 3.080 -46.517 1.00 72.38 388 SER A C 1
ATOM 2928 O O . SER A 1 388 ? 43.960 2.978 -45.670 1.00 72.38 388 SER A O 1
ATOM 2930 N N . THR A 1 389 ? 45.708 2.104 -46.788 1.00 65.88 389 THR A N 1
ATOM 2931 C CA . THR A 1 389 ? 45.752 0.800 -46.109 1.00 65.88 389 THR A CA 1
ATOM 2932 C C . THR A 1 389 ? 46.917 0.684 -45.121 1.00 65.88 389 THR A C 1
ATOM 2934 O O . THR A 1 389 ? 47.256 -0.432 -44.725 1.00 65.88 389 THR A O 1
ATOM 2937 N N . ASP A 1 390 ? 47.599 1.789 -44.798 1.00 72.25 390 ASP A N 1
ATOM 2938 C CA . ASP A 1 390 ? 48.714 1.783 -43.845 1.00 72.25 390 ASP A CA 1
ATOM 2939 C C . ASP A 1 390 ? 48.230 1.607 -42.397 1.00 72.25 390 ASP A C 1
ATOM 2941 O O . ASP A 1 390 ? 47.180 2.116 -42.003 1.00 72.25 390 ASP A O 1
ATOM 2945 N N . GLU A 1 391 ? 48.995 0.843 -41.612 1.00 59.97 391 GLU A N 1
ATOM 2946 C CA . GLU A 1 391 ? 48.621 0.436 -40.250 1.00 59.97 391 GLU A CA 1
ATOM 2947 C C . GLU A 1 391 ? 48.517 1.622 -39.281 1.00 59.97 391 GLU A C 1
ATOM 2949 O O . GLU A 1 391 ? 47.638 1.629 -38.418 1.00 59.97 391 GLU A O 1
ATOM 2954 N N . ASP A 1 392 ? 49.371 2.634 -39.454 1.00 68.94 392 ASP A N 1
ATOM 2955 C CA . ASP A 1 392 ? 49.387 3.834 -38.614 1.00 68.94 392 ASP A CA 1
ATOM 2956 C C . ASP A 1 392 ? 48.095 4.638 -38.782 1.00 68.94 392 ASP A C 1
ATOM 2958 O O . ASP A 1 392 ? 47.528 5.131 -37.805 1.00 68.94 392 ASP A O 1
ATOM 2962 N N . SER A 1 393 ? 47.583 4.724 -40.011 1.00 67.12 393 SER A N 1
ATOM 2963 C CA . SER A 1 393 ? 46.308 5.374 -40.285 1.00 67.12 393 SER A CA 1
ATOM 2964 C C . SER A 1 393 ? 45.137 4.604 -39.652 1.00 67.12 393 SER A C 1
ATOM 2966 O O . SER A 1 393 ? 44.267 5.176 -38.997 1.00 67.12 393 SER A O 1
ATOM 2968 N N . LEU A 1 394 ? 45.113 3.278 -39.757 1.00 66.62 394 LEU A N 1
ATOM 2969 C CA . LEU A 1 394 ? 44.038 2.489 -39.145 1.00 66.62 394 LEU A CA 1
ATOM 2970 C C . LEU A 1 394 ? 44.004 2.630 -37.617 1.00 66.62 394 LEU A C 1
ATOM 2972 O O . LEU A 1 394 ? 42.929 2.802 -37.041 1.00 66.62 394 LEU A O 1
ATOM 2976 N N . ALA A 1 395 ? 45.169 2.635 -36.966 1.00 66.44 395 ALA A N 1
ATOM 2977 C CA . ALA A 1 395 ? 45.270 2.864 -35.528 1.00 66.44 395 ALA A CA 1
ATOM 2978 C C . ALA A 1 395 ? 44.722 4.244 -35.121 1.00 66.44 395 ALA A C 1
ATOM 2980 O O . ALA A 1 395 ? 43.934 4.340 -34.179 1.00 66.44 395 ALA A O 1
ATOM 2981 N N . GLN A 1 396 ? 45.046 5.296 -35.881 1.00 71.88 396 GLN A N 1
ATOM 2982 C CA . GLN A 1 396 ? 44.563 6.657 -35.620 1.00 71.88 396 GLN A CA 1
ATOM 2983 C C . GLN A 1 396 ? 43.034 6.788 -35.710 1.00 71.88 396 GLN A C 1
ATOM 2985 O O . GLN A 1 396 ? 42.446 7.572 -34.960 1.00 71.88 396 GLN A O 1
ATOM 2990 N N . ALA A 1 397 ? 42.378 6.026 -36.592 1.00 72.50 397 ALA A N 1
ATOM 2991 C CA . ALA A 1 397 ? 40.918 6.014 -36.704 1.00 72.50 397 ALA A CA 1
ATOM 2992 C C . ALA A 1 397 ? 40.237 5.479 -35.435 1.00 72.50 397 ALA A C 1
ATOM 2994 O O . ALA A 1 397 ? 39.312 6.106 -34.912 1.00 72.50 397 ALA A O 1
ATOM 2995 N N . PHE A 1 398 ? 40.740 4.374 -34.886 1.00 67.44 398 PHE A N 1
ATOM 2996 C CA . PHE A 1 398 ? 40.212 3.800 -33.647 1.00 67.44 398 PHE A CA 1
ATOM 2997 C C . PHE A 1 398 ? 40.591 4.612 -32.406 1.00 67.44 398 PHE A C 1
ATOM 2999 O O . PHE A 1 398 ? 39.756 4.783 -31.520 1.00 67.44 398 PHE A O 1
ATOM 3006 N N . GLU A 1 399 ? 41.805 5.167 -32.343 1.00 70.75 399 GLU A N 1
ATOM 3007 C CA . GLU A 1 399 ? 42.212 6.073 -31.257 1.00 70.75 399 GLU A CA 1
ATOM 3008 C C . GLU A 1 399 ? 41.351 7.343 -31.210 1.00 70.75 399 GLU A C 1
ATOM 3010 O O . GLU A 1 399 ? 41.045 7.853 -30.133 1.00 70.75 399 GLU A O 1
ATOM 3015 N N . ALA A 1 400 ? 40.902 7.834 -32.370 1.00 74.19 400 ALA A N 1
ATOM 3016 C CA . ALA A 1 400 ? 39.937 8.929 -32.456 1.00 74.19 400 ALA A CA 1
ATOM 3017 C C . ALA A 1 400 ? 38.514 8.527 -32.016 1.00 74.19 400 ALA A C 1
ATOM 3019 O O . ALA A 1 400 ? 37.671 9.406 -31.820 1.00 74.19 400 ALA A O 1
ATOM 3020 N N . GLY A 1 401 ? 38.255 7.228 -31.837 1.00 71.06 401 GLY A N 1
ATOM 3021 C CA . GLY A 1 401 ? 37.005 6.670 -31.329 1.00 71.06 401 GLY A CA 1
ATOM 3022 C C . GLY A 1 401 ? 36.027 6.174 -32.394 1.00 71.06 401 GLY A C 1
ATOM 3023 O O . GLY A 1 401 ? 34.843 6.050 -32.069 1.00 71.06 401 GLY A O 1
ATOM 3024 N N . ALA A 1 402 ? 36.476 5.932 -33.633 1.00 81.19 402 ALA A N 1
ATOM 3025 C CA . ALA A 1 402 ? 35.628 5.369 -34.684 1.00 81.19 402 ALA A CA 1
ATOM 3026 C C . ALA A 1 402 ? 35.213 3.934 -34.328 1.00 81.19 402 ALA A C 1
ATOM 3028 O O . ALA A 1 402 ? 36.003 3.188 -33.747 1.00 81.19 402 ALA A O 1
ATOM 3029 N N . ASP A 1 403 ? 33.978 3.557 -34.663 1.00 75.00 403 ASP A N 1
ATOM 3030 C CA . ASP A 1 403 ? 33.477 2.202 -34.404 1.00 75.00 403 ASP A CA 1
ATOM 3031 C C . ASP A 1 403 ? 33.906 1.227 -35.502 1.00 75.00 403 ASP A C 1
ATOM 3033 O O . ASP A 1 403 ? 34.092 0.043 -35.232 1.00 75.00 403 ASP A O 1
ATOM 3037 N N . ASP A 1 404 ? 34.081 1.728 -36.729 1.00 79.31 404 ASP A N 1
ATOM 3038 C CA . ASP A 1 404 ? 34.531 0.935 -37.870 1.00 79.31 404 ASP A CA 1
ATOM 3039 C C . ASP A 1 404 ? 35.237 1.803 -38.932 1.00 79.31 404 ASP A C 1
ATOM 3041 O O . ASP A 1 404 ? 35.192 3.039 -38.895 1.00 79.31 404 ASP A O 1
ATOM 3045 N N . TYR A 1 405 ? 35.869 1.162 -39.915 1.00 83.69 405 TYR A N 1
ATOM 3046 C CA . TYR A 1 405 ? 36.454 1.832 -41.076 1.00 83.69 405 TYR A CA 1
ATOM 3047 C C . TYR A 1 405 ? 36.283 1.017 -42.367 1.00 83.69 405 TYR A C 1
ATOM 3049 O O . TYR A 1 405 ? 36.116 -0.199 -42.350 1.00 83.69 405 TYR A O 1
ATOM 3057 N N . LEU A 1 406 ? 36.362 1.693 -43.515 1.00 81.75 406 LEU A N 1
ATOM 3058 C CA . LEU A 1 406 ? 36.315 1.088 -44.848 1.00 81.75 406 LEU A CA 1
ATOM 3059 C C . LEU A 1 406 ? 37.330 1.747 -45.781 1.00 81.75 406 LEU A C 1
ATOM 3061 O O . LEU A 1 406 ? 37.465 2.969 -45.810 1.00 81.75 406 LEU A O 1
ATOM 3065 N N . VAL A 1 407 ? 38.018 0.944 -46.590 1.00 80.69 407 VAL A N 1
ATOM 3066 C CA . VAL A 1 407 ? 38.996 1.447 -47.565 1.00 80.69 407 VAL A CA 1
ATOM 3067 C C . VAL A 1 407 ? 38.287 1.845 -48.866 1.00 80.69 407 VAL A C 1
ATOM 3069 O O . VAL A 1 407 ? 37.487 1.081 -49.403 1.00 80.69 407 VAL A O 1
ATOM 3072 N N . LYS A 1 408 ? 38.574 3.040 -49.395 1.00 78.69 408 LYS A N 1
ATOM 3073 C CA . LYS A 1 408 ? 38.074 3.532 -50.688 1.00 78.69 408 LYS A CA 1
ATOM 3074 C C . LYS A 1 408 ? 38.938 2.972 -51.840 1.00 78.69 408 LYS A C 1
ATOM 3076 O O . LYS A 1 408 ? 40.162 3.067 -51.758 1.00 78.69 408 LYS A O 1
ATOM 3081 N N . PRO A 1 409 ? 38.348 2.478 -52.949 1.00 74.69 409 PRO A N 1
ATOM 3082 C CA . PRO A 1 409 ? 36.916 2.290 -53.193 1.00 74.69 409 PRO A CA 1
ATOM 3083 C C . PRO A 1 409 ? 36.372 1.040 -52.477 1.00 74.69 409 PRO A C 1
ATOM 3085 O O . PRO A 1 409 ? 36.917 -0.050 -52.630 1.00 74.69 409 PRO A O 1
ATOM 3088 N N . CYS A 1 410 ? 35.270 1.190 -51.737 1.00 72.94 410 CYS A N 1
ATOM 3089 C CA . CYS A 1 410 ? 34.652 0.102 -50.976 1.00 72.94 410 CYS A CA 1
ATOM 3090 C C . CYS A 1 410 ? 33.634 -0.686 -51.819 1.00 72.94 410 CYS A C 1
ATOM 3092 O O . CYS A 1 410 ? 32.955 -0.131 -52.690 1.00 72.94 410 CYS A O 1
ATOM 3094 N N . LYS A 1 411 ? 33.511 -1.995 -51.560 1.00 77.94 411 LYS A N 1
ATOM 3095 C CA . LYS A 1 411 ? 32.483 -2.840 -52.187 1.00 77.94 411 LYS A CA 1
ATOM 3096 C C . LYS A 1 411 ? 31.114 -2.587 -51.544 1.00 77.94 411 LYS A C 1
ATOM 3098 O O . LYS A 1 411 ? 31.015 -2.329 -50.343 1.00 77.94 411 LYS A O 1
ATOM 3103 N N . LYS A 1 412 ? 30.040 -2.719 -52.331 1.00 76.88 412 LYS A N 1
ATOM 3104 C CA . LYS A 1 412 ? 28.652 -2.512 -51.876 1.00 76.88 412 LYS A CA 1
ATOM 3105 C C . LYS A 1 412 ? 28.298 -3.428 -50.703 1.00 76.88 412 LYS A C 1
ATOM 3107 O O . LYS A 1 412 ? 27.698 -2.986 -49.728 1.00 76.88 412 LYS A O 1
ATOM 3112 N N . GLU A 1 413 ? 28.646 -4.701 -50.815 1.00 70.12 413 GLU A N 1
ATOM 3113 C CA . GLU A 1 413 ? 28.299 -5.744 -49.852 1.00 70.12 413 GLU A CA 1
ATOM 3114 C C . GLU A 1 413 ? 28.989 -5.501 -48.504 1.00 70.12 413 GLU A C 1
ATOM 3116 O O . GLU A 1 413 ? 28.362 -5.634 -47.452 1.00 70.12 413 GLU A O 1
ATOM 3121 N N . GLU A 1 414 ? 30.245 -5.055 -48.548 1.00 70.69 414 GLU A N 1
ATOM 3122 C CA . GLU A 1 414 ? 31.052 -4.724 -47.374 1.00 70.69 414 GLU A CA 1
ATOM 3123 C C . GLU A 1 414 ? 30.446 -3.539 -46.611 1.00 70.69 414 GLU A C 1
ATOM 3125 O O . GLU A 1 414 ? 30.159 -3.648 -45.420 1.00 70.69 414 GLU A O 1
ATOM 3130 N N . LEU A 1 415 ? 30.126 -2.446 -47.313 1.00 80.00 415 LEU A N 1
ATOM 3131 C CA . LEU A 1 415 ? 29.495 -1.270 -46.713 1.00 80.00 415 LEU A CA 1
ATOM 3132 C C . LEU A 1 415 ? 28.131 -1.587 -46.079 1.00 80.00 415 LEU A C 1
ATOM 3134 O O . LEU A 1 415 ? 27.844 -1.157 -44.960 1.00 80.00 415 LEU A O 1
ATOM 3138 N N . LEU A 1 416 ? 27.285 -2.356 -46.770 1.00 76.69 416 LEU A N 1
ATOM 3139 C CA . LEU A 1 416 ? 25.967 -2.729 -46.249 1.00 76.69 416 LEU A CA 1
ATOM 3140 C C . LEU A 1 416 ? 26.061 -3.660 -45.035 1.00 76.69 416 LEU A C 1
ATOM 3142 O O . LEU A 1 416 ? 25.205 -3.598 -44.152 1.00 76.69 416 LEU A O 1
ATOM 3146 N N . SER A 1 417 ? 27.082 -4.514 -44.973 1.00 63.94 417 SER A N 1
ATOM 3147 C CA . SER A 1 417 ? 27.336 -5.365 -43.810 1.00 63.94 417 SER A CA 1
ATOM 3148 C C . SER A 1 417 ? 27.691 -4.533 -42.572 1.00 63.94 417 SER A C 1
ATOM 3150 O O . SER A 1 417 ? 27.074 -4.689 -41.514 1.00 63.94 417 SER A O 1
ATOM 3152 N N . ARG A 1 418 ? 28.600 -3.566 -42.741 1.00 76.06 418 ARG A N 1
ATOM 3153 C CA . ARG A 1 418 ? 29.057 -2.639 -41.691 1.00 76.06 418 ARG A CA 1
ATOM 3154 C C . ARG A 1 418 ? 27.908 -1.783 -41.157 1.00 76.06 418 ARG A C 1
ATOM 3156 O O . ARG A 1 418 ? 27.709 -1.661 -39.951 1.00 76.06 418 ARG A O 1
ATOM 3163 N N . LEU A 1 419 ? 27.053 -1.294 -42.052 1.00 77.81 419 LEU A N 1
ATOM 3164 C CA . LEU A 1 419 ? 25.836 -0.577 -41.671 1.00 77.81 419 LEU A CA 1
ATOM 3165 C C . LEU A 1 419 ? 24.841 -1.439 -40.891 1.00 77.81 419 LEU A C 1
ATOM 3167 O O . LEU A 1 419 ? 24.249 -0.964 -39.926 1.00 77.81 419 LEU A O 1
ATOM 3171 N N . LYS A 1 420 ? 24.646 -2.711 -41.261 1.00 68.62 420 LYS A N 1
ATOM 3172 C CA . LYS A 1 420 ? 23.780 -3.626 -40.495 1.00 68.62 420 LYS A CA 1
ATOM 3173 C C . LYS A 1 420 ? 24.325 -3.890 -39.089 1.00 68.62 420 LYS A C 1
ATOM 3175 O O . LYS A 1 420 ? 23.529 -4.006 -38.156 1.00 68.62 420 LYS A O 1
ATOM 3180 N N . ALA A 1 421 ? 25.646 -3.981 -38.923 1.00 62.97 421 ALA A N 1
ATOM 3181 C CA . ALA A 1 421 ? 26.276 -4.068 -37.606 1.00 62.97 421 ALA A CA 1
ATOM 3182 C C . ALA A 1 421 ? 26.002 -2.802 -36.779 1.00 62.97 421 ALA A C 1
ATOM 3184 O O . ALA A 1 421 ? 25.498 -2.910 -35.660 1.00 62.97 421 ALA A O 1
ATOM 3185 N N . GLY A 1 422 ? 26.182 -1.622 -37.378 1.00 68.69 422 GLY A N 1
ATOM 3186 C CA . GLY A 1 422 ? 25.872 -0.343 -36.740 1.00 68.69 422 GLY A CA 1
ATOM 3187 C C . GLY A 1 422 ? 24.416 -0.197 -36.300 1.00 68.69 422 GLY A C 1
ATOM 3188 O O . GLY A 1 422 ? 24.146 0.184 -35.165 1.00 68.69 422 GLY A O 1
ATOM 3189 N N . VAL A 1 423 ? 23.460 -0.595 -37.146 1.00 65.38 423 VAL A N 1
ATOM 3190 C CA . VAL A 1 423 ? 22.026 -0.578 -36.800 1.00 65.38 423 VAL A CA 1
ATOM 3191 C C . VAL A 1 423 ? 21.725 -1.463 -35.586 1.00 65.38 423 VAL A C 1
ATOM 3193 O O . VAL A 1 423 ? 20.951 -1.070 -34.713 1.00 65.38 423 VAL A O 1
ATOM 3196 N N . ARG A 1 424 ? 22.345 -2.648 -35.496 1.00 59.84 424 ARG A N 1
ATOM 3197 C CA . ARG A 1 424 ? 22.177 -3.546 -34.340 1.00 59.84 424 ARG A CA 1
ATOM 3198 C C . ARG A 1 424 ? 22.794 -2.967 -33.067 1.00 59.84 424 ARG A C 1
ATOM 3200 O O . ARG A 1 424 ? 22.179 -3.078 -32.007 1.00 59.84 424 ARG A O 1
ATOM 3207 N N . ALA A 1 425 ? 23.961 -2.333 -33.171 1.00 60.56 425 ALA A N 1
ATOM 3208 C CA . ALA A 1 425 ? 24.622 -1.682 -32.042 1.00 60.56 425 ALA A CA 1
ATOM 3209 C C . ALA A 1 425 ? 23.761 -0.540 -31.477 1.00 60.56 425 ALA A C 1
ATOM 3211 O O . ALA A 1 425 ? 23.463 -0.528 -30.284 1.00 60.56 425 ALA A O 1
ATOM 3212 N N . VAL A 1 426 ? 23.251 0.338 -32.347 1.00 64.69 426 VAL A N 1
ATOM 3213 C CA . VAL A 1 426 ? 22.349 1.440 -31.968 1.00 64.69 426 VAL A CA 1
ATOM 3214 C C . VAL A 1 426 ? 21.059 0.923 -31.322 1.00 64.69 426 VAL A C 1
ATOM 3216 O O . VAL A 1 426 ? 20.623 1.445 -30.294 1.00 64.69 426 VAL A O 1
ATOM 3219 N N . ALA A 1 427 ? 20.447 -0.124 -31.883 1.00 55.31 427 ALA A N 1
ATOM 3220 C CA . ALA A 1 427 ? 19.230 -0.715 -31.324 1.00 55.31 427 ALA A CA 1
ATOM 3221 C C . ALA A 1 427 ? 19.459 -1.337 -29.932 1.00 55.31 427 ALA A C 1
ATOM 3223 O O . ALA A 1 427 ? 18.596 -1.242 -29.057 1.00 55.31 427 ALA A O 1
ATOM 3224 N N . THR A 1 428 ? 20.623 -1.953 -29.717 1.00 53.12 428 THR A N 1
ATOM 3225 C CA . THR A 1 428 ? 20.988 -2.578 -28.437 1.00 53.12 428 THR A CA 1
ATOM 3226 C C . THR A 1 428 ? 21.260 -1.529 -27.363 1.00 53.12 428 THR A C 1
ATOM 3228 O O . THR A 1 428 ? 20.695 -1.625 -26.275 1.00 53.12 428 THR A O 1
ATOM 3231 N N . ASP A 1 429 ? 22.043 -0.496 -27.682 1.00 60.59 429 ASP A N 1
ATOM 3232 C CA . ASP A 1 429 ? 22.317 0.622 -26.771 1.00 60.59 429 ASP A CA 1
ATOM 3233 C C . ASP A 1 429 ? 21.022 1.329 -26.346 1.00 60.59 429 ASP A C 1
ATOM 3235 O O . ASP A 1 429 ? 20.758 1.516 -25.157 1.00 60.59 429 ASP A O 1
ATOM 3239 N N . THR A 1 430 ? 20.134 1.586 -27.313 1.00 53.22 430 THR A N 1
ATOM 3240 C CA . THR A 1 430 ? 18.818 2.180 -27.050 1.00 53.22 430 THR A CA 1
ATOM 3241 C C . THR A 1 430 ? 18.006 1.324 -26.072 1.00 53.22 430 THR A C 1
ATOM 3243 O O . THR A 1 430 ? 17.423 1.848 -25.123 1.00 53.22 430 THR A O 1
ATOM 3246 N N . ARG A 1 431 ? 17.995 -0.005 -26.247 1.00 50.41 431 ARG A N 1
ATOM 3247 C CA . ARG A 1 431 ? 17.277 -0.931 -25.357 1.00 50.41 431 ARG A CA 1
ATOM 3248 C C . ARG A 1 431 ? 17.848 -0.936 -23.936 1.00 50.41 431 ARG A C 1
ATOM 3250 O O . ARG A 1 431 ? 17.075 -0.945 -22.979 1.00 50.41 431 ARG A O 1
ATOM 3257 N N . ILE A 1 432 ? 19.172 -0.906 -23.793 1.00 51.31 432 ILE A N 1
ATOM 3258 C CA . ILE A 1 432 ? 19.852 -0.866 -22.490 1.00 51.31 432 ILE A CA 1
ATOM 3259 C C . ILE A 1 432 ? 19.548 0.451 -21.772 1.00 51.31 432 ILE A C 1
ATOM 3261 O O . ILE A 1 432 ? 19.147 0.438 -20.607 1.00 51.31 432 ILE A O 1
ATOM 3265 N N . ALA A 1 433 ? 19.660 1.581 -22.473 1.00 51.56 433 ALA A N 1
ATOM 3266 C CA . ALA A 1 433 ? 19.352 2.895 -21.921 1.00 51.56 433 ALA A CA 1
ATOM 3267 C C . ALA A 1 433 ? 17.888 2.992 -21.448 1.00 51.56 433 ALA A C 1
ATOM 3269 O O . ALA A 1 433 ? 17.610 3.572 -20.395 1.00 51.56 433 ALA A O 1
ATOM 3270 N N . LEU A 1 434 ? 16.949 2.385 -22.184 1.00 45.78 434 LEU A N 1
ATOM 3271 C CA . LEU A 1 434 ? 15.535 2.311 -21.797 1.00 45.78 434 LEU A CA 1
ATOM 3272 C C . LEU A 1 434 ? 15.323 1.464 -20.534 1.00 45.78 434 LEU A C 1
ATOM 3274 O O . LEU A 1 434 ? 14.660 1.916 -19.599 1.00 45.78 434 LEU A O 1
ATOM 3278 N N . GLN A 1 435 ? 15.935 0.279 -20.456 1.00 45.84 435 GLN A N 1
ATOM 3279 C CA . GLN A 1 435 ? 15.851 -0.580 -19.268 1.00 45.84 435 GLN A CA 1
ATOM 3280 C C . GLN A 1 435 ? 16.461 0.084 -18.024 1.00 45.84 435 GLN A C 1
ATOM 3282 O O . GLN A 1 435 ? 15.887 0.007 -16.938 1.00 45.84 435 GLN A O 1
ATOM 3287 N N . GLN A 1 436 ? 17.586 0.786 -18.174 1.00 48.81 436 GLN A N 1
ATOM 3288 C CA . GLN A 1 436 ? 18.226 1.525 -17.082 1.00 48.81 436 GLN A CA 1
ATOM 3289 C C . GLN A 1 436 ? 17.358 2.676 -16.575 1.00 48.81 436 GLN A C 1
ATOM 3291 O O . GLN A 1 436 ? 17.236 2.867 -15.366 1.00 48.81 436 GLN A O 1
ATOM 3296 N N . ARG A 1 437 ? 16.719 3.429 -17.477 1.00 48.19 437 ARG A N 1
ATOM 3297 C CA . ARG A 1 437 ? 15.798 4.506 -17.088 1.00 48.19 437 ARG A CA 1
ATOM 3298 C C . ARG A 1 437 ? 14.587 3.964 -16.333 1.00 48.19 437 ARG A C 1
ATOM 3300 O O . ARG A 1 437 ? 14.244 4.520 -15.292 1.00 48.19 437 ARG A O 1
ATOM 3307 N N . ALA A 1 438 ? 13.995 2.864 -16.802 1.00 43.38 438 ALA A N 1
ATOM 3308 C CA . ALA A 1 438 ? 12.874 2.213 -16.124 1.00 43.38 438 ALA A CA 1
ATOM 3309 C C . ALA A 1 438 ? 13.253 1.746 -14.708 1.00 43.38 438 ALA A C 1
ATOM 3311 O O . ALA A 1 438 ? 12.509 1.974 -13.755 1.00 43.38 438 ALA A O 1
ATOM 3312 N N . LEU A 1 439 ? 14.444 1.163 -14.554 1.00 44.97 439 LEU A N 1
ATOM 3313 C CA . LEU A 1 439 ? 14.940 0.699 -13.261 1.00 44.97 439 LEU A CA 1
ATOM 3314 C C . LEU A 1 439 ? 15.259 1.859 -12.302 1.00 44.97 439 LEU A C 1
ATOM 3316 O O . LEU A 1 439 ? 14.871 1.817 -11.137 1.00 44.97 439 LEU A O 1
ATOM 3320 N N . THR A 1 440 ? 15.925 2.916 -12.776 1.00 48.16 440 THR A N 1
ATOM 3321 C CA . THR A 1 440 ? 16.208 4.114 -11.965 1.00 48.16 440 THR A CA 1
ATOM 3322 C C . THR A 1 440 ? 14.921 4.790 -11.507 1.00 48.16 440 THR A C 1
ATOM 3324 O O . THR A 1 440 ? 14.832 5.206 -10.352 1.00 48.16 440 THR A O 1
ATOM 3327 N N . LYS A 1 441 ? 13.904 4.846 -12.373 1.00 43.22 441 LYS A N 1
ATOM 3328 C CA . LYS A 1 441 ? 12.586 5.375 -12.023 1.00 43.22 441 LYS A CA 1
ATOM 3329 C C . LYS A 1 441 ? 11.907 4.541 -10.935 1.00 43.22 441 LYS A C 1
ATOM 3331 O O . LYS A 1 441 ? 11.523 5.098 -9.911 1.00 43.22 441 LYS A O 1
ATOM 3336 N N . ALA A 1 442 ? 11.825 3.221 -11.113 1.00 43.22 442 ALA A N 1
ATOM 3337 C CA . ALA A 1 442 ? 11.234 2.324 -10.117 1.00 43.22 442 ALA A CA 1
ATOM 3338 C C . ALA A 1 442 ? 11.941 2.437 -8.752 1.00 43.22 442 ALA A C 1
ATOM 3340 O O . ALA A 1 442 ? 11.295 2.470 -7.706 1.00 43.22 442 ALA A O 1
ATOM 3341 N N . ASN A 1 443 ? 13.268 2.590 -8.755 1.00 43.50 443 ASN A N 1
ATOM 3342 C CA . ASN A 1 443 ? 14.054 2.790 -7.537 1.00 43.50 443 ASN A CA 1
ATOM 3343 C C . ASN A 1 443 ? 13.816 4.159 -6.880 1.00 43.50 443 ASN A C 1
ATOM 3345 O O . ASN A 1 443 ? 13.786 4.245 -5.654 1.00 43.50 443 ASN A O 1
ATOM 3349 N N . ALA A 1 444 ? 13.641 5.229 -7.659 1.00 44.59 444 ALA A N 1
ATOM 3350 C CA . ALA A 1 444 ? 13.338 6.558 -7.127 1.00 44.59 444 ALA A CA 1
ATOM 3351 C C . ALA A 1 444 ? 11.926 6.622 -6.516 1.00 44.59 444 ALA A C 1
ATOM 3353 O O . ALA A 1 444 ? 11.737 7.207 -5.444 1.00 44.59 444 ALA A O 1
ATOM 3354 N N . GLU A 1 445 ? 10.950 5.973 -7.155 1.00 43.94 445 GLU A N 1
ATOM 3355 C CA . GLU A 1 445 ? 9.586 5.825 -6.634 1.00 43.94 445 GLU A CA 1
ATOM 3356 C C . GLU A 1 445 ? 9.588 5.028 -5.326 1.00 43.94 445 GLU A C 1
ATOM 3358 O O . GLU A 1 445 ? 9.035 5.486 -4.324 1.00 43.94 445 GLU A O 1
ATOM 3363 N N . LEU A 1 446 ? 10.305 3.901 -5.292 1.00 44.59 446 LEU A N 1
ATOM 3364 C CA . LEU A 1 446 ? 10.459 3.084 -4.091 1.00 44.59 446 LEU A CA 1
ATOM 3365 C C . LEU A 1 446 ? 11.182 3.837 -2.963 1.00 44.59 446 LEU A C 1
ATOM 3367 O O . LEU A 1 446 ? 10.777 3.748 -1.807 1.00 44.59 446 LEU A O 1
ATOM 3371 N N . ALA A 1 447 ? 12.216 4.624 -3.271 1.00 42.94 447 ALA A N 1
ATOM 3372 C CA . ALA A 1 447 ? 12.920 5.442 -2.282 1.00 42.94 447 ALA A CA 1
ATOM 3373 C C . ALA A 1 447 ? 12.018 6.537 -1.689 1.00 42.94 447 ALA A C 1
ATOM 3375 O O . ALA A 1 447 ? 12.021 6.753 -0.476 1.00 42.94 447 ALA A O 1
ATOM 3376 N N . THR A 1 448 ? 11.213 7.195 -2.524 1.00 40.22 448 THR A N 1
ATOM 3377 C CA . THR A 1 448 ? 10.248 8.221 -2.091 1.00 40.22 448 THR A CA 1
ATOM 3378 C C . THR A 1 448 ? 9.133 7.605 -1.242 1.00 40.22 448 THR A C 1
ATOM 3380 O O . THR A 1 448 ? 8.736 8.161 -0.213 1.00 40.22 448 THR A O 1
ATOM 3383 N N . PHE A 1 449 ? 8.671 6.414 -1.623 1.00 40.56 449 PHE A N 1
ATOM 3384 C CA . PHE A 1 449 ? 7.695 5.637 -0.867 1.00 40.56 449 PHE A CA 1
ATOM 3385 C C . PHE A 1 449 ? 8.254 5.191 0.491 1.00 40.56 449 PHE A C 1
ATOM 3387 O O . PHE A 1 449 ? 7.628 5.435 1.519 1.00 40.56 449 PHE A O 1
ATOM 3394 N N . ASN A 1 450 ? 9.483 4.669 0.527 1.00 42.97 450 ASN A N 1
ATOM 3395 C CA . ASN A 1 450 ? 10.179 4.295 1.760 1.00 42.97 450 ASN A CA 1
ATOM 3396 C C . ASN A 1 450 ? 10.420 5.495 2.680 1.00 42.97 450 ASN A C 1
ATOM 3398 O O . ASN A 1 450 ? 10.245 5.384 3.889 1.00 42.97 450 ASN A O 1
ATOM 3402 N N . GLN A 1 451 ? 10.778 6.660 2.135 1.00 44.16 451 GLN A N 1
ATOM 3403 C CA . GLN A 1 451 ? 10.883 7.891 2.923 1.00 44.16 451 GLN A CA 1
ATOM 3404 C C . GLN A 1 451 ? 9.533 8.302 3.513 1.00 44.16 451 GLN A C 1
ATOM 3406 O O . GLN A 1 451 ? 9.477 8.728 4.665 1.00 44.16 451 GLN A O 1
ATOM 3411 N N . THR A 1 452 ? 8.449 8.146 2.754 1.00 43.62 452 THR A N 1
ATOM 3412 C CA . THR A 1 452 ? 7.092 8.462 3.217 1.00 43.62 452 THR A CA 1
ATOM 3413 C C . THR A 1 452 ? 6.650 7.499 4.317 1.00 43.62 452 THR A C 1
ATOM 3415 O O . THR A 1 452 ? 6.218 7.954 5.374 1.00 43.62 452 THR A O 1
ATOM 3418 N N . LEU A 1 453 ? 6.853 6.192 4.130 1.00 41.75 453 LEU A N 1
ATOM 3419 C CA . LEU A 1 453 ? 6.587 5.169 5.143 1.00 41.75 453 LEU A CA 1
ATOM 3420 C C . LEU A 1 453 ? 7.416 5.390 6.407 1.00 41.75 453 LEU A C 1
ATOM 3422 O O . LEU A 1 453 ? 6.879 5.350 7.511 1.00 41.75 453 LEU A O 1
ATOM 3426 N N . ASN A 1 454 ? 8.708 5.687 6.259 1.00 45.16 454 ASN A N 1
ATOM 3427 C CA . ASN A 1 454 ? 9.573 5.958 7.398 1.00 45.16 454 ASN A CA 1
ATOM 3428 C C . ASN A 1 454 ? 9.131 7.233 8.128 1.00 45.16 454 ASN A C 1
ATOM 3430 O O . ASN A 1 454 ? 9.136 7.273 9.354 1.00 45.16 454 ASN A O 1
ATOM 3434 N N . ARG A 1 455 ? 8.656 8.257 7.403 1.00 47.28 455 ARG A N 1
ATOM 3435 C CA . ARG A 1 455 ? 8.077 9.459 8.017 1.00 47.28 455 ARG A CA 1
ATOM 3436 C C . ARG A 1 455 ? 6.811 9.123 8.805 1.00 47.28 455 ARG A C 1
ATOM 3438 O O . ARG A 1 455 ? 6.697 9.559 9.942 1.00 47.28 455 ARG A O 1
ATOM 3445 N N . VAL A 1 456 ? 5.904 8.313 8.265 1.00 48.72 456 VAL A N 1
ATOM 3446 C CA . VAL A 1 456 ? 4.685 7.876 8.975 1.00 48.72 456 VAL A CA 1
ATOM 3447 C C . VAL A 1 456 ? 5.026 7.022 10.206 1.00 48.72 456 VAL A C 1
ATOM 3449 O O . VAL A 1 456 ? 4.418 7.185 11.257 1.00 48.72 456 VAL A O 1
ATOM 3452 N N . ALA A 1 457 ? 6.047 6.166 10.121 1.00 49.50 457 ALA A N 1
ATOM 3453 C CA . ALA A 1 457 ? 6.461 5.300 11.225 1.00 49.50 457 ALA A CA 1
ATOM 3454 C C . ALA A 1 457 ? 7.217 6.037 12.347 1.00 49.50 457 ALA A C 1
ATOM 3456 O O . ALA A 1 457 ? 7.159 5.620 13.507 1.00 49.50 457 ALA A O 1
ATOM 3457 N N . THR A 1 458 ? 7.936 7.117 12.021 1.00 63.88 458 THR A N 1
ATOM 3458 C CA . THR A 1 458 ? 8.846 7.809 12.957 1.00 63.88 458 THR A CA 1
ATOM 3459 C C . THR A 1 458 ? 8.362 9.182 13.410 1.00 63.88 458 THR A C 1
ATOM 3461 O O . THR A 1 458 ? 8.894 9.699 14.391 1.00 63.88 458 THR A O 1
ATOM 3464 N N . THR A 1 459 ? 7.354 9.775 12.762 1.00 71.31 459 THR A N 1
ATOM 3465 C CA . THR A 1 459 ? 6.839 11.115 13.102 1.00 71.31 459 THR A CA 1
ATOM 3466 C C . THR A 1 459 ? 5.415 11.085 13.655 1.00 71.31 459 THR A C 1
ATOM 3468 O O . THR A 1 459 ? 4.686 10.111 13.500 1.00 71.31 459 THR A O 1
ATOM 3471 N N . ASP A 1 460 ? 5.050 12.132 14.388 1.00 85.44 460 ASP A N 1
ATOM 3472 C CA . ASP A 1 460 ? 3.713 12.398 14.908 1.00 85.44 460 ASP A CA 1
ATOM 3473 C C . ASP A 1 460 ? 2.885 13.153 13.858 1.00 85.44 460 ASP A C 1
ATOM 3475 O O . ASP A 1 460 ? 3.309 14.198 13.358 1.00 85.44 460 ASP A O 1
ATOM 3479 N N . GLU A 1 461 ? 1.690 12.646 13.548 1.00 73.75 461 GLU A N 1
ATOM 3480 C CA . GLU A 1 461 ? 0.851 13.133 12.442 1.00 73.75 461 GLU A CA 1
ATOM 3481 C C . GLU A 1 461 ? 0.408 14.595 12.596 1.00 73.75 461 GLU A C 1
ATOM 3483 O O . GLU A 1 461 ? 0.270 15.313 11.605 1.00 73.75 461 GLU A O 1
ATOM 3488 N N . LEU A 1 462 ? 0.200 15.057 13.833 1.00 80.50 462 LEU A N 1
ATOM 3489 C CA . LEU A 1 462 ? -0.319 16.398 14.096 1.00 80.50 462 LEU A CA 1
ATOM 3490 C C . LEU A 1 462 ? 0.781 17.464 14.054 1.00 80.50 462 LEU A C 1
ATOM 3492 O O . LEU A 1 462 ? 0.561 18.557 13.529 1.00 80.50 462 LEU A O 1
ATOM 3496 N N . THR A 1 463 ? 1.947 17.179 14.639 1.00 85.31 463 THR A N 1
ATOM 3497 C CA . THR A 1 463 ? 3.017 18.170 14.839 1.00 85.31 463 THR A CA 1
ATOM 3498 C C . THR A 1 463 ? 4.169 18.051 13.845 1.00 85.31 463 THR A C 1
ATOM 3500 O O . THR A 1 463 ? 4.925 19.010 13.684 1.00 85.31 463 THR A O 1
ATOM 3503 N N . GLY A 1 464 ? 4.318 16.905 13.173 1.00 81.81 464 GLY A N 1
ATOM 3504 C CA . GLY A 1 464 ? 5.438 16.618 12.272 1.00 81.81 464 GLY A CA 1
ATOM 3505 C C . GLY A 1 464 ? 6.786 16.418 12.980 1.00 81.81 464 GLY A C 1
ATOM 3506 O O . GLY A 1 464 ? 7.808 16.283 12.308 1.00 81.81 464 GLY A O 1
ATOM 3507 N N . LEU A 1 465 ? 6.806 16.413 14.318 1.00 89.75 465 LEU A N 1
ATOM 3508 C CA . LEU A 1 465 ? 7.972 16.039 15.122 1.00 89.75 465 LEU A CA 1
ATOM 3509 C C . LEU A 1 465 ? 8.140 14.520 15.151 1.00 89.75 465 LEU A C 1
ATOM 3511 O O . LEU A 1 465 ? 7.213 13.788 14.821 1.00 89.75 465 LEU A O 1
ATOM 3515 N N . TYR A 1 466 ? 9.297 14.029 15.590 1.00 89.00 466 TYR A N 1
ATOM 3516 C CA . TYR A 1 466 ? 9.468 12.595 15.820 1.00 89.00 466 TYR A CA 1
ATOM 3517 C C . TYR A 1 466 ? 8.537 12.101 16.939 1.00 89.00 466 TYR A C 1
ATOM 3519 O O . TYR A 1 466 ? 8.299 12.806 17.922 1.00 89.00 466 TYR A O 1
ATOM 3527 N N . ASN A 1 467 ? 7.998 10.896 16.786 1.00 84.25 467 ASN A N 1
ATOM 3528 C CA . ASN A 1 467 ? 7.055 10.311 17.732 1.00 84.25 467 ASN A CA 1
ATOM 3529 C C . ASN A 1 467 ? 7.768 9.664 18.932 1.00 84.25 467 ASN A C 1
ATOM 3531 O O . ASN A 1 467 ? 8.994 9.527 18.976 1.00 84.25 467 ASN A O 1
ATOM 3535 N N . ARG A 1 468 ? 6.981 9.226 19.919 1.00 85.81 468 ARG A N 1
ATOM 3536 C CA . ARG A 1 468 ? 7.473 8.575 21.142 1.00 85.81 468 ARG A CA 1
ATOM 3537 C C . ARG A 1 468 ? 8.402 7.386 20.886 1.00 85.81 468 ARG A C 1
ATOM 3539 O O . ARG A 1 468 ? 9.391 7.229 21.599 1.00 85.81 468 ARG A O 1
ATOM 3546 N N . ARG A 1 469 ? 8.083 6.541 19.901 1.00 78.06 469 ARG A N 1
ATOM 3547 C CA . ARG A 1 469 ? 8.861 5.330 19.595 1.00 78.06 469 ARG A CA 1
ATOM 3548 C C . ARG A 1 469 ? 10.266 5.700 19.127 1.00 78.06 469 ARG A C 1
ATOM 3550 O O . ARG A 1 469 ? 11.243 5.135 19.611 1.00 78.06 469 ARG A O 1
ATOM 3557 N N . GLU A 1 470 ? 10.356 6.692 18.249 1.00 85.19 470 GLU A N 1
ATOM 3558 C CA . GLU A 1 470 ? 11.628 7.214 17.753 1.00 85.19 470 GLU A CA 1
ATOM 3559 C C . GLU A 1 470 ? 12.428 7.939 18.848 1.00 85.19 470 GLU A C 1
ATOM 3561 O O . GLU A 1 470 ? 13.652 7.816 18.913 1.00 85.19 470 GLU A O 1
ATOM 3566 N N . ALA A 1 471 ? 11.741 8.616 19.771 1.00 86.19 471 ALA A N 1
ATOM 3567 C CA . ALA A 1 471 ? 12.364 9.265 20.921 1.00 86.19 471 ALA A CA 1
ATOM 3568 C C . ALA A 1 471 ? 13.110 8.279 21.832 1.00 86.19 471 ALA A C 1
ATOM 3570 O O . ALA A 1 471 ? 14.268 8.510 22.188 1.00 86.19 471 ALA A O 1
ATOM 3571 N N . LEU A 1 472 ? 12.467 7.155 22.166 1.00 84.81 472 LEU A N 1
ATOM 3572 C CA . LEU A 1 472 ? 13.061 6.105 22.996 1.00 84.81 472 LEU A CA 1
ATOM 3573 C C . LEU A 1 472 ? 14.208 5.393 22.274 1.00 84.81 472 LEU A C 1
ATOM 3575 O O . LEU A 1 472 ? 15.255 5.164 22.876 1.00 84.81 472 LEU A O 1
ATOM 3579 N N . ARG A 1 473 ? 14.047 5.077 20.983 1.00 86.06 473 ARG A N 1
ATOM 3580 C CA . ARG A 1 473 ? 15.104 4.458 20.167 1.00 86.06 473 ARG A CA 1
ATOM 3581 C C . ARG A 1 473 ? 16.370 5.320 20.166 1.00 86.06 473 ARG A C 1
ATOM 3583 O O . ARG A 1 473 ? 17.449 4.836 20.496 1.00 86.06 473 ARG A O 1
ATOM 3590 N N . ARG A 1 474 ? 16.223 6.617 19.878 1.00 85.75 474 ARG A N 1
ATOM 3591 C CA . ARG A 1 474 ? 17.343 7.561 19.784 1.00 85.75 474 ARG A CA 1
ATOM 3592 C C . ARG A 1 474 ? 18.007 7.848 21.129 1.00 85.75 474 ARG A C 1
ATOM 3594 O O . ARG A 1 474 ? 19.226 7.987 21.186 1.00 85.75 474 ARG A O 1
ATOM 3601 N N . LEU A 1 475 ? 17.239 7.903 22.220 1.00 85.69 475 LEU A N 1
ATOM 3602 C CA . LEU A 1 475 ? 17.804 7.988 23.570 1.00 85.69 475 LEU A CA 1
ATOM 3603 C C . LEU A 1 475 ? 18.669 6.768 23.909 1.00 85.69 475 LEU A C 1
ATOM 3605 O O . LEU A 1 475 ? 19.769 6.954 24.421 1.00 85.69 475 LEU A O 1
ATOM 3609 N N . HIS A 1 476 ? 18.224 5.549 23.585 1.00 84.88 476 HIS A N 1
ATOM 3610 C CA . HIS A 1 476 ? 19.012 4.330 23.812 1.00 84.88 476 HIS A CA 1
ATOM 3611 C C . HIS A 1 476 ? 20.290 4.274 22.958 1.00 84.88 476 HIS A C 1
ATOM 3613 O O . HIS A 1 476 ? 21.339 3.848 23.449 1.00 84.88 476 HIS A O 1
ATOM 3619 N N . GLU A 1 477 ? 20.247 4.751 21.710 1.00 82.12 477 GLU A N 1
ATOM 3620 C CA . GLU A 1 477 ? 21.439 4.878 20.856 1.00 82.12 477 GLU A CA 1
ATOM 3621 C C . GLU A 1 477 ? 22.464 5.857 21.439 1.00 82.12 477 GLU A C 1
ATOM 3623 O O . GLU A 1 477 ? 23.657 5.544 21.535 1.00 82.12 477 GLU A O 1
ATOM 3628 N N . LEU A 1 478 ? 21.998 7.037 21.864 1.00 85.19 478 LEU A N 1
ATOM 3629 C CA . LEU A 1 478 ? 22.840 8.049 22.504 1.00 85.19 478 LEU A CA 1
ATOM 3630 C C . LEU A 1 478 ? 23.399 7.550 23.840 1.00 85.19 478 LEU A C 1
ATOM 3632 O O . LEU A 1 478 ? 24.566 7.793 24.141 1.00 85.19 478 LEU A O 1
ATOM 3636 N N . TRP A 1 479 ? 22.604 6.807 24.612 1.00 83.69 479 TRP A N 1
ATOM 3637 C CA . TRP A 1 479 ? 23.034 6.190 25.864 1.00 83.69 479 TRP A CA 1
ATOM 3638 C C . TRP A 1 479 ? 24.170 5.188 25.643 1.00 83.69 479 TRP A C 1
ATOM 3640 O O . TRP A 1 479 ? 25.232 5.306 26.258 1.00 83.69 479 TRP A O 1
ATOM 3650 N N . SER A 1 480 ? 23.978 4.261 24.699 1.00 78.00 480 SER A N 1
ATOM 3651 C CA . SER A 1 480 ? 24.946 3.214 24.348 1.00 78.00 480 SER A CA 1
ATOM 3652 C C . SER A 1 480 ? 26.247 3.786 23.779 1.00 78.00 480 SER A C 1
ATOM 3654 O O . SER A 1 480 ? 27.332 3.265 24.034 1.00 78.00 480 SER A O 1
ATOM 3656 N N . THR A 1 481 ? 26.157 4.869 23.004 1.00 71.94 481 THR A N 1
ATOM 3657 C CA . THR A 1 481 ? 27.329 5.552 22.436 1.00 71.94 481 THR A CA 1
ATOM 3658 C C . THR A 1 481 ? 28.080 6.344 23.506 1.00 71.94 481 THR A C 1
ATOM 3660 O O . THR A 1 481 ? 29.307 6.267 23.583 1.00 71.94 481 THR A O 1
ATOM 3663 N N . GLY A 1 482 ? 27.353 7.036 24.389 1.00 67.88 482 GLY A N 1
ATOM 3664 C CA . GLY A 1 482 ? 27.936 7.785 25.499 1.00 67.88 482 GLY A CA 1
ATOM 3665 C C . GLY A 1 482 ? 28.626 6.897 26.537 1.00 67.88 482 GLY A C 1
ATOM 3666 O O . GLY A 1 482 ? 29.616 7.320 27.125 1.00 67.88 482 GLY A O 1
ATOM 3667 N N . ASP A 1 483 ? 28.162 5.655 26.727 1.00 64.19 483 ASP A N 1
ATOM 3668 C CA . ASP A 1 483 ? 28.782 4.690 27.648 1.00 64.19 483 ASP A CA 1
ATOM 3669 C C . ASP A 1 483 ? 30.191 4.262 27.205 1.00 64.19 483 ASP A C 1
ATOM 3671 O O . ASP A 1 483 ? 31.093 4.113 28.024 1.00 64.19 483 ASP A O 1
ATOM 3675 N N . ARG A 1 484 ? 30.418 4.164 25.889 1.00 59.25 484 ARG A N 1
ATOM 3676 C CA . ARG A 1 484 ? 31.719 3.785 25.313 1.00 59.25 484 ARG A CA 1
ATOM 3677 C C . ARG A 1 484 ? 32.742 4.923 25.284 1.00 59.25 484 ARG A C 1
ATOM 3679 O O . ARG A 1 484 ? 33.940 4.655 25.320 1.00 59.25 484 ARG A O 1
ATOM 3686 N N . HIS A 1 485 ? 32.287 6.174 25.201 1.00 62.44 485 HIS A N 1
ATOM 3687 C CA . HIS A 1 485 ? 33.154 7.342 24.979 1.00 62.44 485 HIS A CA 1
ATOM 3688 C C . HIS A 1 485 ? 33.147 8.372 26.120 1.00 62.44 485 HIS A C 1
ATOM 3690 O O . HIS A 1 485 ? 33.844 9.380 26.027 1.00 62.44 485 HIS A O 1
ATOM 3696 N N . GLY A 1 486 ? 32.386 8.142 27.197 1.00 65.19 486 GLY A N 1
ATOM 3697 C CA . GLY A 1 486 ? 32.303 9.056 28.343 1.00 65.19 486 GLY A CA 1
ATOM 3698 C C . GLY A 1 486 ? 31.655 10.408 28.018 1.00 65.19 486 GLY A C 1
ATOM 3699 O O . GLY A 1 486 ? 31.931 11.400 28.692 1.00 65.19 486 GLY A O 1
ATOM 3700 N N . GLN A 1 487 ? 30.828 10.469 26.971 1.00 78.88 487 GLN A N 1
ATOM 3701 C CA . GLN A 1 487 ? 30.193 11.708 26.520 1.00 78.88 487 GLN A CA 1
ATOM 3702 C C . GLN A 1 487 ? 28.996 12.089 27.411 1.00 78.88 487 GLN A C 1
ATOM 3704 O O . GLN A 1 487 ? 28.187 11.220 27.756 1.00 78.88 487 GLN A O 1
ATOM 3709 N N . PRO A 1 488 ? 28.850 13.375 27.790 1.00 84.00 488 PRO A N 1
ATOM 3710 C CA . PRO A 1 488 ? 27.730 13.829 28.605 1.00 84.00 488 PRO A CA 1
ATOM 3711 C C . PRO A 1 488 ? 26.420 13.784 27.805 1.00 84.00 488 PRO A C 1
ATOM 3713 O O . PRO A 1 488 ? 26.374 14.171 26.642 1.00 84.00 488 PRO A O 1
ATOM 3716 N N . LEU A 1 489 ? 25.339 13.323 28.431 1.00 90.44 489 LEU A N 1
ATOM 3717 C CA . LEU A 1 489 ? 24.014 13.217 27.818 1.00 90.44 489 LEU A CA 1
ATOM 3718 C C . LEU A 1 489 ? 22.975 13.822 28.757 1.00 90.44 489 LEU A C 1
ATOM 3720 O O . LEU A 1 489 ? 22.936 13.474 29.937 1.00 90.44 489 LEU A O 1
ATOM 3724 N N . ALA A 1 490 ? 22.105 14.678 28.232 1.00 92.75 490 ALA A N 1
ATOM 3725 C CA . ALA A 1 490 ? 20.972 15.226 28.967 1.00 92.75 490 ALA A CA 1
ATOM 3726 C C . ALA A 1 490 ? 19.672 15.129 28.162 1.00 92.75 490 ALA A C 1
ATOM 3728 O O . ALA A 1 490 ? 19.679 14.958 26.941 1.00 92.75 490 ALA A O 1
ATOM 3729 N N . CYS A 1 491 ? 18.539 15.248 28.848 1.00 95.31 491 CYS A N 1
ATOM 3730 C CA . CYS A 1 491 ? 17.229 15.358 28.220 1.00 95.31 491 CYS A CA 1
ATOM 3731 C C . CYS A 1 491 ? 16.354 16.401 28.924 1.00 95.31 491 CYS A C 1
ATOM 3733 O O . CYS A 1 491 ? 16.572 16.741 30.092 1.00 95.31 491 CYS A O 1
ATOM 3735 N N . MET A 1 492 ? 15.376 16.921 28.186 1.00 96.06 492 MET A N 1
ATOM 3736 C CA . MET A 1 492 ? 14.390 17.881 28.673 1.00 96.06 492 MET A CA 1
ATOM 3737 C C . MET A 1 492 ? 12.991 17.316 28.441 1.00 96.06 492 MET A C 1
ATOM 3739 O O . MET A 1 492 ? 12.665 16.989 27.302 1.00 96.06 492 MET A O 1
ATOM 3743 N N . MET A 1 493 ? 12.171 17.233 29.484 1.00 95.94 493 MET A N 1
ATOM 3744 C CA . MET A 1 493 ? 10.749 16.905 29.392 1.00 95.94 493 MET A CA 1
ATOM 3745 C C . MET A 1 493 ? 9.931 18.190 29.456 1.00 95.94 493 MET A C 1
ATOM 3747 O O . MET A 1 493 ? 10.171 19.016 30.335 1.00 95.94 493 MET A O 1
ATOM 3751 N N . LEU A 1 494 ? 8.987 18.379 28.539 1.00 96.75 494 LEU A N 1
ATOM 3752 C CA . LEU A 1 494 ? 8.216 19.611 28.411 1.00 96.75 494 LEU A CA 1
ATOM 3753 C C . LEU A 1 494 ? 6.720 19.313 28.369 1.00 96.75 494 LEU A C 1
ATOM 3755 O O . LEU A 1 494 ? 6.297 18.356 27.727 1.00 96.75 494 LEU A O 1
ATOM 3759 N N . ASP A 1 495 ? 5.923 20.178 28.989 1.00 96.50 495 ASP A N 1
ATOM 3760 C CA . ASP A 1 495 ? 4.464 20.057 29.023 1.00 96.50 495 ASP A CA 1
ATOM 3761 C C . ASP A 1 495 ? 3.795 21.430 28.942 1.00 96.50 495 ASP A C 1
ATOM 3763 O O . ASP A 1 495 ? 4.211 22.371 29.629 1.00 96.50 495 ASP A O 1
ATOM 3767 N N . ILE A 1 496 ? 2.785 21.549 28.073 1.00 94.31 496 ILE A N 1
ATOM 3768 C CA . ILE A 1 496 ? 2.053 22.805 27.872 1.00 94.31 496 ILE A CA 1
ATOM 3769 C C . ILE A 1 496 ? 1.162 23.086 29.081 1.00 94.31 496 ILE A C 1
ATOM 3771 O O . ILE A 1 496 ? 0.220 22.355 29.389 1.00 94.31 496 ILE A O 1
ATOM 3775 N N . ASP A 1 497 ? 1.393 24.229 29.716 1.00 91.19 497 ASP A N 1
ATOM 3776 C CA . ASP A 1 497 ? 0.651 24.616 30.902 1.00 91.19 497 ASP A CA 1
ATOM 3777 C C . ASP A 1 497 ? -0.825 24.875 30.581 1.00 91.19 497 ASP A C 1
ATOM 3779 O O . ASP A 1 497 ? -1.178 25.606 29.656 1.00 91.19 497 ASP A O 1
ATOM 3783 N N . HIS A 1 498 ? -1.711 24.316 31.409 1.00 89.62 498 HIS A N 1
ATOM 3784 C CA . HIS A 1 498 ? -3.161 24.512 31.311 1.00 89.62 498 HIS A CA 1
ATOM 3785 C C . HIS A 1 498 ? -3.779 24.112 29.956 1.00 89.62 498 HIS A C 1
ATOM 3787 O O . HIS A 1 498 ? -4.873 24.582 29.630 1.00 89.62 498 HIS A O 1
ATOM 3793 N N . PHE A 1 499 ? -3.150 23.206 29.200 1.00 90.56 499 PHE A N 1
ATOM 3794 C CA . PHE A 1 499 ? -3.623 22.791 27.877 1.00 90.56 499 PHE A CA 1
ATOM 3795 C C . PHE A 1 499 ? -5.079 22.297 27.870 1.00 90.56 499 PHE A C 1
ATOM 3797 O O . PHE A 1 499 ? -5.885 22.750 27.058 1.00 90.56 499 PHE A O 1
ATOM 3804 N N . LYS A 1 500 ? -5.472 21.476 28.854 1.00 81.06 500 LYS A N 1
ATOM 3805 C CA . LYS A 1 500 ? -6.866 21.028 29.015 1.00 81.06 500 LYS A CA 1
ATOM 3806 C C . LYS A 1 500 ? -7.871 22.186 29.091 1.00 81.06 500 LYS A C 1
ATOM 3808 O O . LYS A 1 500 ? -8.914 22.132 28.457 1.00 81.06 500 LYS A O 1
ATOM 3813 N N . ARG A 1 501 ? -7.537 23.272 29.799 1.00 85.06 501 ARG A N 1
ATOM 3814 C CA . ARG A 1 501 ? -8.401 24.463 29.895 1.00 85.06 501 ARG A CA 1
ATOM 3815 C C . ARG A 1 501 ? -8.522 25.186 28.552 1.00 85.06 501 ARG A C 1
ATOM 3817 O O . ARG A 1 501 ? -9.563 25.776 28.289 1.00 85.06 501 ARG A O 1
ATOM 3824 N N . CYS A 1 502 ? -7.478 25.151 27.723 1.00 82.06 502 CYS A N 1
ATOM 3825 C CA . CYS A 1 502 ? -7.529 25.674 26.359 1.00 82.06 502 CYS A CA 1
ATOM 3826 C C . CYS A 1 502 ? -8.515 24.862 25.505 1.00 82.06 502 CYS A C 1
ATOM 3828 O O . CYS A 1 502 ? -9.418 25.446 24.909 1.00 82.06 502 CYS A O 1
ATOM 3830 N N . ASN A 1 503 ? -8.415 23.528 25.538 1.00 80.94 503 ASN A N 1
ATOM 3831 C CA . ASN A 1 503 ? -9.336 22.638 24.819 1.00 80.94 503 ASN A CA 1
ATOM 3832 C C . ASN A 1 503 ? -10.784 22.801 25.290 1.00 80.94 503 ASN A C 1
ATOM 3834 O O . ASN A 1 503 ? -11.685 22.937 24.467 1.00 80.94 503 ASN A O 1
ATOM 3838 N N . ASP A 1 504 ? -10.998 22.844 26.605 1.00 81.94 504 ASP A N 1
ATOM 3839 C CA . ASP A 1 504 ? -12.332 22.963 27.200 1.00 81.94 504 ASP A CA 1
ATOM 3840 C C . ASP A 1 504 ? -12.992 24.323 26.889 1.00 81.94 504 ASP A C 1
ATOM 3842 O O . ASP A 1 504 ? -14.216 24.429 26.877 1.00 81.94 504 ASP A O 1
ATOM 3846 N N . MET A 1 505 ? -12.197 25.374 26.647 1.00 79.00 505 MET A N 1
ATOM 3847 C CA . MET A 1 505 ? -12.690 26.738 26.417 1.00 79.00 505 MET A CA 1
ATOM 3848 C C . MET A 1 505 ? -12.826 27.103 24.934 1.00 79.00 505 MET A C 1
ATOM 3850 O O . MET A 1 505 ? -13.742 27.842 24.582 1.00 79.00 505 MET A O 1
ATOM 3854 N N . TYR A 1 506 ? -11.929 26.610 24.076 1.00 78.94 506 TYR A N 1
ATOM 3855 C CA . TYR A 1 506 ? -11.833 27.014 22.666 1.00 78.94 506 TYR A CA 1
ATOM 3856 C C . TYR A 1 506 ? -12.005 25.852 21.671 1.00 78.94 506 TYR A C 1
ATOM 3858 O O . TYR A 1 506 ? -11.987 26.080 20.462 1.00 78.94 506 TYR A O 1
ATOM 3866 N N . GLY A 1 507 ? -12.209 24.625 22.160 1.00 81.69 507 GLY A N 1
ATOM 3867 C CA . GLY A 1 507 ? -12.398 23.420 21.351 1.00 81.69 507 GLY A CA 1
ATOM 3868 C C . GLY A 1 507 ? -11.092 22.724 20.953 1.00 81.69 507 GLY A C 1
ATOM 3869 O O . GLY A 1 507 ? -10.001 23.291 21.032 1.00 81.69 507 GLY A O 1
ATOM 3870 N N . HIS A 1 508 ? -11.207 21.471 20.503 1.00 79.44 508 HIS A N 1
ATOM 3871 C CA . HIS A 1 508 ? -10.057 20.637 20.130 1.00 79.44 508 HIS A CA 1
ATOM 3872 C C . HIS A 1 508 ? -9.265 21.190 18.934 1.00 79.44 508 HIS A C 1
ATOM 3874 O O . HIS A 1 508 ? -8.041 21.121 18.952 1.00 79.44 508 HIS A O 1
ATOM 3880 N N . ASP A 1 509 ? -9.921 21.836 17.964 1.00 79.06 509 ASP A N 1
ATOM 3881 C CA . ASP A 1 509 ? -9.239 22.456 16.815 1.00 79.06 509 ASP A CA 1
ATOM 3882 C C . ASP A 1 509 ? -8.278 23.585 17.242 1.00 79.06 509 ASP A C 1
ATOM 3884 O O . ASP A 1 509 ? -7.174 23.725 16.704 1.00 79.06 509 ASP A O 1
ATOM 3888 N N . ALA A 1 510 ? -8.666 24.367 18.259 1.00 82.56 510 ALA A N 1
ATOM 3889 C CA . ALA A 1 510 ? -7.808 25.389 18.854 1.00 82.56 510 ALA A CA 1
ATOM 3890 C C . ALA A 1 510 ? -6.646 24.756 19.639 1.00 82.56 510 ALA A C 1
ATOM 3892 O O . ALA A 1 510 ? -5.515 25.243 19.570 1.00 82.56 510 ALA A O 1
ATOM 3893 N N . GLY A 1 511 ? -6.904 23.637 20.322 1.00 85.69 511 GLY A N 1
ATOM 3894 C CA . GLY A 1 511 ? -5.885 22.783 20.932 1.00 85.69 511 GLY A CA 1
ATOM 3895 C C . GLY A 1 511 ? -4.830 22.297 19.944 1.00 85.69 511 GLY A C 1
ATOM 3896 O O . GLY A 1 511 ? -3.632 22.445 20.180 1.00 85.69 511 GLY A O 1
ATOM 3897 N N . ASP A 1 512 ? -5.264 21.794 18.794 1.00 87.88 512 ASP A N 1
ATOM 3898 C CA . ASP A 1 512 ? -4.397 21.317 17.716 1.00 87.88 512 ASP A CA 1
ATOM 3899 C C . ASP A 1 512 ? -3.574 22.446 17.083 1.00 87.88 512 ASP A C 1
ATOM 3901 O O . ASP A 1 512 ? -2.416 22.258 16.693 1.00 87.88 512 ASP A O 1
ATOM 3905 N N . ALA A 1 513 ? -4.146 23.649 16.978 1.00 85.19 513 ALA A N 1
ATOM 3906 C CA . ALA A 1 513 ? -3.410 24.841 16.563 1.00 85.19 513 ALA A CA 1
ATOM 3907 C C . ALA A 1 513 ? -2.323 25.222 17.584 1.00 85.19 513 ALA A C 1
ATOM 3909 O O . ALA A 1 513 ? -1.192 25.519 17.191 1.00 85.19 513 ALA A O 1
ATOM 3910 N N . VAL A 1 514 ? -2.636 25.151 18.883 1.00 89.38 514 VAL A N 1
ATOM 3911 C CA . VAL A 1 514 ? -1.677 25.376 19.975 1.00 89.38 514 VAL A CA 1
ATOM 3912 C C . VAL A 1 514 ? -0.556 24.338 19.951 1.00 89.38 514 VAL A C 1
ATOM 3914 O O . VAL A 1 514 ? 0.612 24.714 20.001 1.00 89.38 514 VAL A O 1
ATOM 3917 N N . LEU A 1 515 ? -0.874 23.051 19.797 1.00 91.88 515 LEU A N 1
ATOM 3918 C CA . LEU A 1 515 ? 0.119 21.975 19.724 1.00 91.88 515 LEU A CA 1
ATOM 3919 C C . LEU A 1 515 ? 1.084 22.161 18.549 1.00 91.88 515 LEU A C 1
ATOM 3921 O O . LEU A 1 515 ? 2.297 22.067 18.734 1.00 91.88 515 LEU A O 1
ATOM 3925 N N . ARG A 1 516 ? 0.569 22.492 17.357 1.00 92.19 516 ARG A N 1
ATOM 3926 C CA . ARG A 1 516 ? 1.396 22.772 16.169 1.00 92.19 516 ARG A CA 1
ATOM 3927 C C . ARG A 1 516 ? 2.286 23.995 16.356 1.00 92.19 516 ARG A C 1
ATOM 3929 O O . ARG A 1 516 ? 3.467 23.957 16.010 1.00 92.19 516 ARG A O 1
ATOM 3936 N N . ALA A 1 517 ? 1.741 25.072 16.914 1.00 88.44 517 ALA A N 1
ATOM 3937 C CA . ALA A 1 517 ? 2.492 26.299 17.141 1.00 88.44 517 ALA A CA 1
ATOM 3938 C C . ALA A 1 517 ? 3.592 26.113 18.200 1.00 88.44 517 ALA A C 1
ATOM 3940 O O . ALA A 1 517 ? 4.715 26.579 17.997 1.00 88.44 517 ALA A O 1
ATOM 3941 N N . THR A 1 518 ? 3.302 25.396 19.288 1.00 92.44 518 THR A N 1
ATOM 3942 C CA . THR A 1 518 ? 4.288 25.052 20.320 1.00 92.44 518 THR A CA 1
ATOM 3943 C C . THR A 1 518 ? 5.370 24.136 19.761 1.00 92.44 518 THR A C 1
ATOM 3945 O O . THR A 1 518 ? 6.549 24.447 19.910 1.00 92.44 518 THR A O 1
ATOM 3948 N N . ALA A 1 519 ? 5.004 23.074 19.037 1.00 92.94 519 ALA A N 1
ATOM 3949 C CA . ALA A 1 519 ? 5.960 22.181 18.379 1.00 92.94 519 ALA A CA 1
ATOM 3950 C C . ALA A 1 519 ? 6.927 22.947 17.462 1.00 92.94 519 ALA A C 1
ATOM 3952 O O . ALA A 1 519 ? 8.142 22.749 17.519 1.00 92.94 519 ALA A O 1
ATOM 3953 N N . HIS A 1 520 ? 6.399 23.881 16.664 1.00 91.56 520 HIS A N 1
ATOM 3954 C CA . HIS A 1 520 ? 7.208 24.727 15.794 1.00 91.56 520 HIS A CA 1
ATOM 3955 C C . HIS A 1 520 ? 8.145 25.658 16.582 1.00 91.56 520 HIS A C 1
ATOM 3957 O O . HIS A 1 520 ? 9.319 25.793 16.229 1.00 91.56 520 HIS A O 1
ATOM 3963 N N . ALA A 1 521 ? 7.658 26.280 17.661 1.00 91.50 521 ALA A N 1
ATOM 3964 C CA . ALA A 1 521 ? 8.462 27.156 18.515 1.00 91.50 521 ALA A CA 1
ATOM 3965 C C . ALA A 1 521 ? 9.598 26.401 19.226 1.00 91.50 521 ALA A C 1
ATOM 3967 O O . ALA A 1 521 ? 10.730 26.892 19.261 1.00 91.50 521 ALA A O 1
ATOM 3968 N N . VAL A 1 522 ? 9.321 25.195 19.734 1.00 92.94 522 VAL A N 1
ATOM 3969 C CA . VAL A 1 522 ? 10.316 24.318 20.368 1.00 92.94 522 VAL A CA 1
ATOM 3970 C C . VAL A 1 522 ? 11.359 23.865 19.342 1.00 92.94 522 VAL A C 1
ATOM 3972 O O . VAL A 1 522 ? 12.552 24.045 19.575 1.00 92.94 522 VAL A O 1
ATOM 3975 N N . ALA A 1 523 ? 10.940 23.373 18.170 1.00 91.25 523 ALA A N 1
ATOM 3976 C CA . ALA A 1 523 ? 11.850 22.916 17.115 1.00 91.25 523 ALA A CA 1
ATOM 3977 C C . ALA A 1 523 ? 12.754 24.033 16.575 1.00 91.25 523 ALA A C 1
ATOM 3979 O O . ALA A 1 523 ? 13.957 23.838 16.423 1.00 91.25 523 ALA A O 1
ATOM 3980 N N . LYS A 1 524 ? 12.206 25.233 16.343 1.00 90.69 524 LYS A N 1
ATOM 3981 C CA . LYS A 1 524 ? 12.985 26.407 15.910 1.00 90.69 524 LYS A CA 1
ATOM 3982 C C . LYS A 1 524 ? 13.987 26.868 16.971 1.00 90.69 524 LYS A C 1
ATOM 3984 O O . LYS A 1 524 ? 15.003 27.482 16.645 1.00 90.69 524 LYS A O 1
ATOM 3989 N N . SER A 1 525 ? 13.685 26.587 18.235 1.00 90.94 525 SER A N 1
ATOM 3990 C CA . SER A 1 525 ? 14.538 26.910 19.372 1.00 90.94 525 SER A CA 1
ATOM 3991 C C . SER A 1 525 ? 15.528 25.792 19.699 1.00 90.94 525 SER A C 1
ATOM 3993 O O . SER A 1 525 ? 16.426 26.030 20.494 1.00 90.94 525 SER A O 1
ATOM 3995 N N . ALA A 1 526 ? 15.460 24.608 19.096 1.00 87.75 526 ALA A N 1
ATOM 3996 C CA . ALA A 1 526 ? 16.467 23.563 19.285 1.00 87.75 526 ALA A CA 1
ATOM 3997 C C . ALA A 1 526 ? 17.778 23.903 18.539 1.00 87.75 526 ALA A C 1
ATOM 3999 O O . ALA A 1 526 ? 17.772 24.524 17.474 1.00 87.75 526 ALA A O 1
ATOM 4000 N N . ARG A 1 527 ? 18.934 23.551 19.111 1.00 87.81 527 ARG A N 1
ATOM 4001 C CA . ARG A 1 527 ? 20.264 23.714 18.493 1.00 87.81 527 ARG A CA 1
ATOM 4002 C C . ARG A 1 527 ? 20.613 22.534 17.591 1.00 87.81 527 ARG A C 1
ATOM 4004 O O . ARG A 1 527 ? 20.035 21.459 17.677 1.00 87.81 527 ARG A O 1
ATOM 4011 N N . LYS A 1 528 ? 21.636 22.716 16.750 1.00 74.06 528 LYS A N 1
ATOM 4012 C CA . LYS A 1 528 ? 22.218 21.633 15.947 1.00 74.06 528 LYS A CA 1
ATOM 4013 C C . LYS A 1 528 ? 22.718 20.519 16.880 1.00 74.06 528 LYS A C 1
ATOM 4015 O O . LYS A 1 528 ? 23.628 20.761 17.664 1.00 74.06 528 LYS A O 1
ATOM 4020 N N . GLY A 1 529 ? 22.108 19.339 16.787 1.00 79.31 529 GLY A N 1
ATOM 4021 C CA . GLY A 1 529 ? 22.365 18.192 17.669 1.00 79.31 529 GLY A CA 1
ATOM 4022 C C . GLY A 1 529 ? 21.235 17.914 18.667 1.00 79.31 529 GLY A C 1
ATOM 4023 O O . GLY A 1 529 ? 21.031 16.757 19.020 1.00 79.31 529 GLY A O 1
ATOM 4024 N N . GLU A 1 530 ? 20.446 18.925 19.049 1.00 90.00 530 GLU A N 1
ATOM 4025 C CA . GLU A 1 530 ? 19.225 18.736 19.840 1.00 90.00 530 GLU A CA 1
ATOM 4026 C C . GLU A 1 530 ? 18.096 18.239 18.928 1.00 90.00 530 GLU A C 1
ATOM 4028 O O . GLU A 1 530 ? 17.875 18.778 17.841 1.00 90.00 530 GLU A O 1
ATOM 4033 N N . VAL A 1 531 ? 17.377 17.205 19.362 1.00 91.56 531 VAL A N 1
ATOM 4034 C CA . VAL A 1 531 ? 16.262 16.626 18.597 1.00 91.56 531 VAL A CA 1
ATOM 4035 C C . VAL A 1 531 ? 15.006 16.672 19.442 1.00 91.56 531 VAL A C 1
ATOM 4037 O O . VAL A 1 531 ? 15.046 16.335 20.623 1.00 91.56 531 VAL A O 1
ATOM 4040 N N . VAL A 1 532 ? 13.914 17.124 18.830 1.00 94.81 532 VAL A N 1
ATOM 4041 C CA . VAL A 1 532 ? 12.625 17.344 19.487 1.00 94.81 532 VAL A CA 1
ATOM 4042 C C . VAL A 1 532 ? 11.652 16.245 19.084 1.00 94.81 532 VAL A C 1
ATOM 4044 O O . VAL A 1 532 ? 11.505 15.932 17.901 1.00 94.81 532 VAL A O 1
ATOM 4047 N N . PHE A 1 533 ? 10.966 15.701 20.078 1.00 95.19 533 PHE A N 1
ATOM 4048 C CA . PHE A 1 533 ? 10.000 14.624 19.950 1.00 95.19 533 PHE A CA 1
ATOM 4049 C C . PHE A 1 533 ? 8.682 15.025 20.611 1.00 95.19 533 PHE A C 1
ATOM 4051 O O . PHE A 1 533 ? 8.679 15.781 21.585 1.00 95.19 533 PHE A O 1
ATOM 4058 N N . ARG A 1 534 ? 7.568 14.473 20.128 1.00 94.75 534 ARG A N 1
ATOM 4059 C CA . ARG A 1 534 ? 6.280 14.510 20.825 1.00 94.75 534 ARG A CA 1
ATOM 4060 C C . ARG A 1 534 ? 5.983 13.128 21.395 1.00 94.75 534 ARG A C 1
ATOM 4062 O O . ARG A 1 534 ? 5.941 12.142 20.659 1.00 94.75 534 ARG A O 1
ATOM 4069 N N . LEU A 1 535 ? 5.786 13.057 22.709 1.00 86.00 535 LEU A N 1
ATOM 4070 C CA . LEU A 1 535 ? 5.518 11.793 23.399 1.00 86.00 535 LEU A CA 1
ATOM 4071 C C . LEU A 1 535 ? 4.033 11.404 23.343 1.00 86.00 535 LEU A C 1
ATOM 4073 O O . LEU A 1 535 ? 3.715 10.214 23.348 1.00 86.00 535 LEU A O 1
ATOM 4077 N N . GLY A 1 536 ? 3.147 12.399 23.244 1.00 79.31 536 GLY A N 1
ATOM 4078 C CA . GLY A 1 536 ? 1.695 12.246 23.137 1.00 79.31 536 GLY A CA 1
ATOM 4079 C C . GLY A 1 536 ? 0.966 13.368 23.880 1.00 79.31 536 GLY A C 1
ATOM 4080 O O . GLY A 1 536 ? 1.516 13.950 24.808 1.00 79.31 536 GLY A O 1
ATOM 4081 N N . GLY A 1 537 ? -0.258 13.713 23.466 1.00 87.88 537 GLY A N 1
ATOM 4082 C CA . GLY A 1 537 ? -1.016 14.802 24.106 1.00 87.88 537 GLY A CA 1
ATOM 4083 C C . GLY A 1 537 ? -0.270 16.142 24.047 1.00 87.88 537 GLY A C 1
ATOM 4084 O O . GLY A 1 537 ? 0.156 16.550 22.961 1.00 87.88 537 GLY A O 1
ATOM 4085 N N . GLU A 1 538 ? -0.112 16.804 25.195 1.00 91.56 538 GLU A N 1
ATOM 4086 C CA . GLU A 1 538 ? 0.669 18.038 25.379 1.00 91.56 538 GLU A CA 1
ATOM 4087 C C . GLU A 1 538 ? 2.153 17.847 25.758 1.00 91.56 538 GLU A C 1
ATOM 4089 O O . GLU A 1 538 ? 2.834 18.839 26.036 1.00 91.56 538 GLU A O 1
ATOM 4094 N N . GLU A 1 539 ? 2.666 16.612 25.753 1.00 93.25 539 GLU A N 1
ATOM 4095 C CA . GLU A 1 539 ? 4.016 16.283 26.230 1.00 93.25 539 GLU A CA 1
ATOM 4096 C C . GLU A 1 539 ? 5.056 16.192 25.098 1.00 93.25 539 GLU A C 1
ATOM 4098 O O . GLU A 1 539 ? 4.864 15.518 24.075 1.00 93.25 539 GLU A O 1
ATOM 4103 N N . PHE A 1 540 ? 6.210 16.825 25.316 1.00 96.44 540 PHE A N 1
ATOM 4104 C CA . PHE A 1 540 ? 7.351 16.848 24.400 1.00 96.44 540 PHE A CA 1
ATOM 4105 C C . PHE A 1 540 ? 8.643 16.449 25.113 1.00 96.44 540 PHE A C 1
ATOM 4107 O O . PHE A 1 540 ? 8.800 16.638 26.316 1.00 96.44 540 PHE A O 1
ATOM 4114 N N . LEU A 1 541 ? 9.603 15.946 24.342 1.00 96.19 541 LEU A N 1
ATOM 4115 C CA . LEU A 1 541 ? 10.926 15.556 24.818 1.00 96.19 541 LEU A CA 1
ATOM 4116 C C . LEU A 1 541 ? 11.996 16.164 23.913 1.00 96.19 541 LEU A C 1
ATOM 4118 O O . LEU A 1 541 ? 11.839 16.194 22.694 1.00 96.19 541 LEU A O 1
ATOM 4122 N N . VAL A 1 542 ? 13.104 16.610 24.499 1.00 96.00 542 VAL A N 1
ATOM 4123 C CA . VAL A 1 542 ? 14.290 17.052 23.757 1.00 96.00 542 VAL A CA 1
ATOM 4124 C C . VAL A 1 542 ? 15.511 16.276 24.227 1.00 96.00 542 VAL A C 1
ATOM 4126 O O . VAL A 1 542 ? 15.835 16.281 25.415 1.00 96.00 542 VAL A O 1
ATOM 4129 N N . THR A 1 543 ? 16.216 15.627 23.301 1.00 94.00 543 THR A N 1
ATOM 4130 C CA . THR A 1 543 ? 17.500 14.968 23.591 1.00 94.00 543 THR A CA 1
ATOM 4131 C C . THR A 1 543 ? 18.652 15.928 23.363 1.00 94.00 543 THR A C 1
ATOM 4133 O O . THR A 1 543 ? 18.717 16.561 22.310 1.00 94.00 543 THR A O 1
ATOM 4136 N N . CYS A 1 544 ? 19.581 15.986 24.313 1.00 92.38 544 CYS A N 1
ATOM 4137 C CA . CYS A 1 544 ? 20.728 16.888 24.301 1.00 92.38 544 CYS A CA 1
ATOM 4138 C C . CYS A 1 544 ? 22.020 16.056 24.360 1.00 92.38 544 CYS A C 1
ATOM 4140 O O . CYS A 1 544 ? 22.542 15.818 25.456 1.00 92.38 544 CYS A O 1
ATOM 4142 N N . PRO A 1 545 ? 22.507 15.547 23.213 1.00 89.81 545 PRO A N 1
ATOM 4143 C CA . PRO A 1 545 ? 23.801 14.879 23.159 1.00 89.81 545 PRO A CA 1
ATOM 4144 C C . PRO A 1 545 ? 24.924 15.877 23.461 1.00 89.81 545 PRO A C 1
ATOM 4146 O O . PRO A 1 545 ? 24.806 17.063 23.151 1.00 89.81 545 PRO A O 1
ATOM 4149 N N . ASP A 1 546 ? 25.999 15.389 24.075 1.00 87.88 546 ASP A N 1
ATOM 4150 C CA . ASP A 1 546 ? 27.177 16.172 24.466 1.00 87.88 546 ASP A CA 1
ATOM 4151 C C . ASP A 1 546 ? 26.859 17.384 25.371 1.00 87.88 546 ASP A C 1
ATOM 4153 O O . ASP A 1 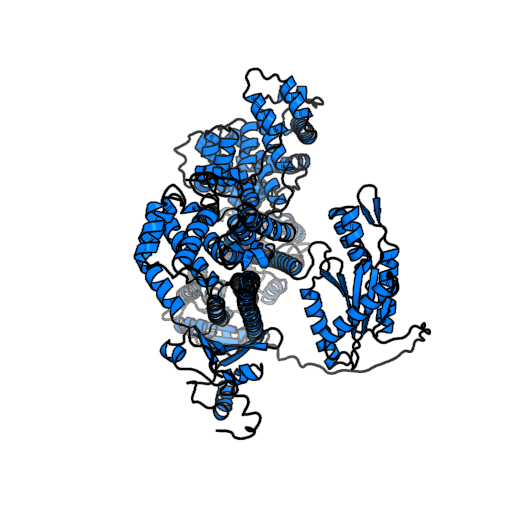546 ? 27.521 18.423 25.307 1.00 87.88 546 ASP A O 1
ATOM 4157 N N . ALA A 1 547 ? 25.844 17.267 26.236 1.00 86.94 547 ALA A N 1
ATOM 4158 C CA . ALA A 1 547 ? 25.380 18.354 27.100 1.00 86.94 547 ALA A CA 1
ATOM 4159 C C . ALA A 1 547 ? 25.368 17.975 28.588 1.00 86.94 547 ALA A C 1
ATOM 4161 O O . ALA A 1 547 ? 24.861 16.922 28.978 1.00 86.94 547 ALA A O 1
ATOM 4162 N N . THR A 1 548 ? 25.878 18.876 29.435 1.00 88.88 548 THR A N 1
ATOM 4163 C CA . THR A 1 548 ? 25.713 18.798 30.897 1.00 88.88 548 THR A CA 1
ATOM 4164 C C . THR A 1 548 ? 24.333 19.303 31.328 1.00 88.88 548 THR A C 1
ATOM 4166 O O . THR A 1 548 ? 23.609 19.925 30.542 1.00 88.88 548 THR A O 1
ATOM 4169 N N . ALA A 1 549 ? 23.971 19.090 32.598 1.00 87.38 549 ALA A N 1
ATOM 4170 C CA . ALA A 1 549 ? 22.714 19.581 33.164 1.00 87.38 549 ALA A CA 1
ATOM 4171 C C . ALA A 1 549 ? 22.564 21.107 33.025 1.00 87.38 549 ALA A C 1
ATOM 4173 O O . ALA A 1 549 ? 21.485 21.592 32.699 1.00 87.38 549 ALA A O 1
ATOM 4174 N N . GLU A 1 550 ? 23.646 21.869 33.206 1.00 87.00 550 GLU A N 1
ATOM 4175 C CA . GLU A 1 550 ? 23.651 23.333 33.106 1.00 87.00 550 GLU A CA 1
ATOM 4176 C C . GLU A 1 550 ? 23.454 23.804 31.662 1.00 87.00 550 GLU A C 1
ATOM 4178 O O . GLU A 1 550 ? 22.711 24.755 31.405 1.00 87.00 550 GLU A O 1
ATOM 4183 N N . MET A 1 551 ? 24.095 23.126 30.704 1.00 86.69 551 MET A N 1
ATOM 4184 C CA . MET A 1 551 ? 23.934 23.418 29.277 1.00 86.69 551 MET A CA 1
ATOM 4185 C C . MET A 1 551 ? 22.505 23.126 28.817 1.00 86.69 551 MET A C 1
ATOM 4187 O O . MET A 1 551 ? 21.897 23.956 28.135 1.00 86.69 551 MET A O 1
ATOM 4191 N N . ALA A 1 552 ? 21.954 21.985 29.237 1.00 90.75 552 ALA A N 1
ATOM 4192 C CA . ALA A 1 552 ? 20.575 21.614 28.956 1.00 90.75 552 ALA A CA 1
ATOM 4193 C C . ALA A 1 552 ? 19.577 22.570 29.635 1.00 90.75 552 ALA A C 1
ATOM 4195 O O . ALA A 1 552 ? 18.607 22.977 29.005 1.00 90.75 552 ALA A O 1
ATOM 4196 N N . ALA A 1 553 ? 19.841 23.029 30.862 1.00 91.25 553 ALA A N 1
ATOM 4197 C CA . ALA A 1 553 ? 19.004 24.014 31.551 1.00 91.25 553 ALA A CA 1
ATOM 4198 C C . ALA A 1 553 ? 18.962 25.369 30.826 1.00 91.25 553 ALA A C 1
ATOM 4200 O O . ALA A 1 553 ? 17.893 25.957 30.658 1.00 91.25 553 ALA A O 1
ATOM 4201 N N . ALA A 1 554 ? 20.106 25.849 30.330 1.00 88.94 554 ALA A N 1
ATOM 4202 C CA . ALA A 1 554 ? 20.157 27.064 29.519 1.00 88.94 554 ALA A CA 1
ATOM 4203 C C . ALA A 1 554 ? 19.414 26.900 28.176 1.00 88.94 554 ALA A C 1
ATOM 4205 O O . ALA A 1 554 ? 18.795 27.846 27.681 1.00 88.94 554 ALA A O 1
ATOM 4206 N N . GLY A 1 555 ? 19.465 25.704 27.580 1.00 90.00 555 GLY A N 1
ATOM 4207 C CA . GLY A 1 555 ? 18.681 25.357 26.394 1.00 90.00 555 GLY A CA 1
ATOM 4208 C C . GLY A 1 555 ? 17.175 25.335 26.671 1.00 90.00 555 GLY A C 1
ATOM 4209 O O . GLY A 1 555 ? 16.416 25.941 25.914 1.00 90.00 555 GLY A O 1
ATOM 4210 N N . ALA A 1 556 ? 16.765 24.731 27.787 1.00 93.62 556 ALA A N 1
ATOM 4211 C CA . ALA A 1 556 ? 15.383 24.674 28.245 1.00 93.62 556 ALA A CA 1
ATOM 4212 C C . ALA A 1 556 ? 14.797 26.072 28.480 1.00 93.62 556 ALA A C 1
ATOM 4214 O O . ALA A 1 556 ? 13.717 26.368 27.979 1.00 93.62 556 ALA A O 1
ATOM 4215 N N . GLU A 1 557 ? 15.520 26.975 29.150 1.00 94.31 557 GLU A N 1
ATOM 4216 C CA . GLU A 1 557 ? 15.007 28.327 29.436 1.00 94.31 557 GLU A CA 1
ATOM 4217 C C . GLU A 1 557 ? 14.783 29.134 28.153 1.00 94.31 557 GLU A C 1
ATOM 4219 O O . GLU A 1 557 ? 13.810 29.874 28.012 1.00 94.31 557 GLU A O 1
ATOM 4224 N N . ARG A 1 558 ? 15.649 28.930 27.160 1.00 93.62 558 ARG A N 1
ATOM 4225 C CA . ARG A 1 558 ? 15.490 29.526 25.833 1.00 93.62 558 ARG A CA 1
ATOM 4226 C C . ARG A 1 558 ? 14.260 28.987 25.103 1.00 93.62 558 ARG A C 1
ATOM 4228 O O . ARG A 1 558 ? 13.552 29.772 24.478 1.00 93.62 558 ARG A O 1
ATOM 4235 N N . ILE A 1 559 ? 14.005 27.679 25.177 1.00 93.81 559 ILE A N 1
ATOM 4236 C CA . ILE A 1 559 ? 12.792 27.070 24.612 1.00 93.81 559 ILE A CA 1
ATOM 4237 C C . ILE A 1 559 ? 11.549 27.622 25.321 1.00 93.81 559 ILE A C 1
ATOM 4239 O O . ILE A 1 559 ? 10.608 28.046 24.653 1.00 93.81 559 ILE A O 1
ATOM 4243 N N . ARG A 1 560 ? 11.567 27.688 26.656 1.00 96.38 560 ARG A N 1
ATOM 4244 C CA . ARG A 1 560 ? 10.469 28.216 27.470 1.00 96.38 560 ARG A CA 1
ATOM 4245 C C . ARG A 1 560 ? 10.108 29.652 27.088 1.00 96.38 560 ARG A C 1
ATOM 4247 O O . ARG A 1 560 ? 8.953 29.927 26.772 1.00 96.38 560 ARG A O 1
ATOM 4254 N N . ALA A 1 561 ? 11.101 30.541 27.044 1.00 92.06 561 ALA A N 1
ATOM 4255 C CA . ALA A 1 561 ? 10.909 31.939 26.666 1.00 92.06 561 ALA A CA 1
ATOM 4256 C C . ALA A 1 561 ? 10.383 32.094 25.225 1.00 92.06 561 ALA A C 1
ATOM 4258 O O . ALA A 1 561 ? 9.582 32.985 24.948 1.00 92.06 561 ALA A O 1
ATOM 4259 N N . ALA A 1 562 ? 10.803 31.220 24.303 1.00 91.19 562 ALA A N 1
ATOM 4260 C CA . ALA A 1 562 ? 10.313 31.231 22.927 1.00 91.19 562 ALA A CA 1
ATOM 4261 C C . ALA A 1 562 ? 8.848 30.781 22.812 1.00 91.19 562 ALA A C 1
ATOM 4263 O O . ALA A 1 562 ? 8.111 31.342 22.003 1.00 91.19 562 ALA A O 1
ATOM 4264 N N . VAL A 1 563 ? 8.422 29.796 23.611 1.00 92.25 563 VAL A N 1
ATOM 4265 C CA . VAL A 1 563 ? 7.017 29.363 23.669 1.00 92.25 563 VAL A CA 1
ATOM 4266 C C . VAL A 1 563 ? 6.145 30.439 24.317 1.00 92.25 563 VAL A C 1
ATOM 4268 O O . VAL A 1 563 ? 5.107 30.772 23.760 1.00 92.25 563 VAL A O 1
ATOM 4271 N N . GLU A 1 564 ? 6.593 31.051 25.416 1.00 92.81 564 GLU A N 1
ATOM 4272 C CA . GLU A 1 564 ? 5.873 32.144 26.091 1.00 92.81 564 GLU A CA 1
ATOM 4273 C C . GLU A 1 564 ? 5.679 33.375 25.188 1.00 92.81 564 GLU A C 1
ATOM 4275 O O . GLU A 1 564 ? 4.628 34.016 25.207 1.00 92.81 564 GLU A O 1
ATOM 4280 N N . ALA A 1 565 ? 6.673 33.699 24.357 1.00 88.88 565 ALA A N 1
ATOM 4281 C CA . ALA A 1 565 ? 6.576 34.786 23.385 1.00 88.88 565 ALA A CA 1
ATOM 4282 C C . ALA A 1 565 ? 5.687 34.446 22.170 1.00 88.88 565 ALA A C 1
ATOM 4284 O O . ALA A 1 565 ? 5.392 35.332 21.361 1.00 88.88 565 ALA A O 1
ATOM 4285 N N . ASN A 1 566 ? 5.279 33.183 22.004 1.00 87.19 566 ASN A N 1
ATOM 4286 C CA . ASN A 1 566 ? 4.512 32.732 20.852 1.00 87.19 566 ASN A CA 1
ATOM 4287 C C . ASN A 1 566 ? 3.013 33.005 21.041 1.00 87.19 566 ASN A C 1
ATOM 4289 O O . ASN A 1 566 ? 2.390 32.554 21.999 1.00 87.19 566 ASN A O 1
ATOM 4293 N N . GLN A 1 567 ? 2.415 33.717 20.086 1.00 85.31 567 GLN A N 1
ATOM 4294 C CA . GLN A 1 567 ? 0.981 33.997 20.066 1.00 85.31 567 GLN A CA 1
ATOM 4295 C C . GLN A 1 567 ? 0.300 33.178 18.971 1.00 85.31 567 GLN A C 1
ATOM 4297 O O . GLN A 1 567 ? 0.541 33.385 17.780 1.00 85.31 567 GLN A O 1
ATOM 4302 N N . VAL A 1 568 ? -0.585 32.265 19.370 1.00 84.31 568 VAL A N 1
ATOM 4303 C CA . VAL A 1 568 ? -1.305 31.379 18.451 1.00 84.31 568 VAL A CA 1
ATOM 4304 C C . VAL A 1 568 ? -2.590 32.063 18.001 1.00 84.31 568 VAL A C 1
ATOM 4306 O O . VAL A 1 568 ? -3.481 32.321 18.808 1.00 84.31 568 VAL A O 1
ATOM 4309 N N . ARG A 1 569 ? -2.697 32.374 16.707 1.00 80.44 569 ARG A N 1
ATOM 4310 C CA . ARG A 1 569 ? -3.934 32.905 16.116 1.00 80.44 569 ARG A CA 1
ATOM 4311 C C . ARG A 1 569 ? -4.817 31.754 15.649 1.00 80.44 569 ARG A C 1
ATOM 4313 O O . ARG A 1 569 ? -4.393 30.973 14.801 1.00 80.44 569 ARG A O 1
ATOM 4320 N N . HIS A 1 570 ? -6.036 31.676 16.171 1.00 79.25 570 HIS A N 1
ATOM 4321 C CA . HIS A 1 570 ? -7.039 30.704 15.743 1.00 79.25 570 HIS A CA 1
ATOM 4322 C C . HIS A 1 570 ? -8.420 31.368 15.719 1.00 79.25 570 HIS A C 1
ATOM 4324 O O . HIS A 1 570 ? -8.882 31.872 16.744 1.00 79.25 570 HIS A O 1
ATOM 4330 N N . ALA A 1 571 ? -9.063 31.381 14.546 1.00 77.75 571 ALA A N 1
ATOM 4331 C CA . ALA A 1 571 ? -10.260 32.186 14.278 1.00 77.75 571 ALA A CA 1
ATOM 4332 C C . ALA A 1 571 ? -10.051 33.668 14.677 1.00 77.75 571 ALA A C 1
ATOM 4334 O O . ALA A 1 571 ? -9.065 34.271 14.251 1.00 77.75 571 ALA A O 1
ATOM 4335 N N . ASP A 1 572 ? -10.932 34.233 15.509 1.00 74.81 572 ASP A N 1
ATOM 4336 C CA . ASP A 1 572 ? -10.868 35.624 15.989 1.00 74.81 572 ASP A CA 1
ATOM 4337 C C . ASP A 1 572 ? -10.089 35.786 17.313 1.00 74.81 572 ASP A C 1
ATOM 4339 O O . ASP A 1 572 ? -10.051 36.871 17.899 1.00 74.81 572 ASP A O 1
ATOM 4343 N N . HIS A 1 573 ? -9.454 34.718 17.811 1.00 73.06 573 HIS A N 1
ATOM 4344 C CA . HIS A 1 573 ? -8.764 34.708 19.102 1.00 73.06 573 HIS A CA 1
ATOM 4345 C C . HIS A 1 573 ? -7.240 34.634 18.954 1.00 73.06 573 HIS A C 1
ATOM 4347 O O . HIS A 1 573 ? -6.694 33.991 18.054 1.00 73.06 573 HIS A O 1
ATOM 4353 N N . THR A 1 574 ? -6.541 35.293 19.881 1.00 82.75 574 THR A N 1
ATOM 4354 C CA . THR A 1 574 ? -5.087 35.179 20.057 1.00 82.75 574 THR A CA 1
ATOM 4355 C C . THR A 1 574 ? -4.818 34.498 21.394 1.00 82.75 574 THR A C 1
ATOM 4357 O O . THR A 1 574 ? -5.141 35.048 22.445 1.00 82.75 574 THR A O 1
ATOM 4360 N N . LEU A 1 575 ? -4.263 33.290 21.345 1.00 83.94 575 LEU A N 1
ATOM 4361 C CA . LEU A 1 575 ? -4.009 32.435 22.500 1.00 83.94 575 LEU A CA 1
ATOM 4362 C C . LEU A 1 575 ? -2.523 32.509 22.868 1.00 83.94 575 LEU A C 1
ATOM 4364 O O . LEU A 1 575 ? -1.658 32.219 22.041 1.00 83.94 575 LEU A O 1
ATOM 4368 N N . GLY A 1 576 ? -2.233 32.907 24.105 1.00 83.75 576 GLY A N 1
ATOM 4369 C CA . GLY A 1 576 ? -0.900 32.793 24.698 1.00 83.75 576 GLY A CA 1
ATOM 4370 C C . GLY A 1 576 ? -0.814 31.521 25.533 1.00 83.75 576 GLY A C 1
ATOM 4371 O O . GLY A 1 576 ? -1.735 31.234 26.299 1.00 83.75 576 GLY A O 1
ATOM 4372 N N . VAL A 1 577 ? 0.274 30.769 25.385 1.00 90.31 577 VAL A N 1
ATOM 4373 C CA . VAL A 1 577 ? 0.524 29.542 26.151 1.00 90.31 577 VAL A CA 1
ATOM 4374 C C . VAL A 1 577 ? 1.915 29.566 26.761 1.00 90.31 577 VAL A C 1
ATOM 4376 O O . VAL A 1 577 ? 2.838 30.159 26.210 1.00 90.31 577 VAL A O 1
ATOM 4379 N N . THR A 1 578 ? 2.057 28.915 27.909 1.00 93.56 578 THR A N 1
ATOM 4380 C CA . THR A 1 578 ? 3.342 28.728 28.585 1.00 93.56 578 THR A CA 1
ATOM 4381 C C . THR A 1 578 ? 3.682 27.246 28.658 1.00 93.56 578 THR A C 1
ATOM 4383 O O . THR A 1 578 ? 2.843 26.386 28.375 1.00 93.56 578 THR A O 1
ATOM 4386 N N . ILE A 1 579 ? 4.931 26.939 28.996 1.00 95.81 579 ILE A N 1
ATOM 4387 C CA . ILE A 1 579 ? 5.425 25.566 29.070 1.00 95.81 579 ILE A CA 1
ATOM 4388 C C . ILE A 1 579 ? 6.244 25.383 30.346 1.00 95.81 579 ILE A C 1
ATOM 4390 O O . ILE A 1 579 ? 7.058 26.237 30.703 1.00 95.81 579 ILE A O 1
ATOM 4394 N N . SER A 1 580 ? 6.044 24.259 31.024 1.00 96.12 580 SER A N 1
ATOM 4395 C CA . SER A 1 580 ? 6.898 23.827 32.130 1.00 96.12 580 SER A CA 1
ATOM 4396 C C . SER A 1 580 ? 7.935 22.838 31.601 1.00 96.12 580 SER A C 1
ATOM 4398 O O . SER A 1 580 ? 7.604 22.012 30.750 1.00 96.12 580 SER A O 1
ATOM 4400 N N . ILE A 1 581 ? 9.185 22.919 32.077 1.00 96.94 581 ILE A N 1
ATOM 4401 C CA . ILE A 1 581 ? 10.280 22.066 31.585 1.00 96.94 581 ILE A CA 1
ATOM 4402 C C . ILE A 1 581 ? 11.066 21.445 32.744 1.00 96.94 581 ILE A C 1
ATOM 4404 O O . ILE A 1 581 ? 11.554 22.146 33.630 1.00 96.94 581 ILE A O 1
ATOM 4408 N N . GLY A 1 582 ? 11.231 20.125 32.709 1.00 96.06 582 GLY A N 1
ATOM 4409 C CA . GLY A 1 582 ? 12.119 19.368 33.586 1.00 96.06 582 GLY A CA 1
ATOM 4410 C C . GLY A 1 582 ? 13.382 18.935 32.855 1.00 96.06 582 GLY A C 1
ATOM 4411 O O . GLY A 1 582 ? 13.304 18.369 31.770 1.00 96.06 582 GLY A O 1
ATOM 4412 N N . VAL A 1 583 ? 14.553 19.185 33.432 1.00 95.62 583 VAL A N 1
ATOM 4413 C CA . VAL A 1 583 ? 15.852 18.832 32.845 1.00 95.62 583 VAL A CA 1
ATOM 4414 C C . VAL A 1 583 ? 16.537 17.787 33.707 1.00 95.62 583 VAL A C 1
ATOM 4416 O O . VAL A 1 583 ? 16.651 17.963 34.919 1.00 95.62 583 VAL A O 1
ATOM 4419 N N . ALA A 1 584 ? 17.053 16.731 33.085 1.00 94.06 584 ALA A N 1
ATOM 4420 C CA . ALA A 1 584 ? 17.915 15.763 33.748 1.00 94.06 584 ALA A CA 1
ATOM 4421 C C . ALA A 1 584 ? 19.133 15.441 32.885 1.00 94.06 584 ALA A C 1
ATOM 4423 O O . ALA A 1 584 ? 19.067 15.451 31.655 1.00 94.06 584 ALA A O 1
ATOM 4424 N N . ALA A 1 585 ? 20.249 15.145 33.543 1.00 91.12 585 ALA A N 1
ATOM 4425 C CA . ALA A 1 585 ? 21.478 14.717 32.897 1.00 91.12 585 ALA A CA 1
ATOM 4426 C C . ALA A 1 585 ? 21.902 13.349 33.415 1.00 91.12 585 ALA A C 1
ATOM 4428 O O . ALA A 1 585 ? 21.587 12.965 34.543 1.00 91.12 585 ALA A O 1
ATOM 4429 N N . ARG A 1 586 ? 22.652 12.636 32.580 1.00 86.62 586 ARG A N 1
ATOM 4430 C CA . ARG A 1 586 ? 23.280 11.378 32.940 1.00 86.62 586 ARG A CA 1
ATOM 4431 C C . ARG A 1 586 ? 24.288 11.618 34.064 1.00 86.62 586 ARG A C 1
ATOM 4433 O O . ARG A 1 586 ? 25.241 12.381 33.921 1.00 86.62 586 ARG A O 1
ATOM 4440 N N . THR A 1 587 ? 24.073 10.936 35.178 1.00 81.81 587 THR A N 1
ATOM 4441 C CA . THR A 1 587 ? 24.929 10.909 36.366 1.00 81.81 587 THR A CA 1
ATOM 4442 C C . THR A 1 587 ? 25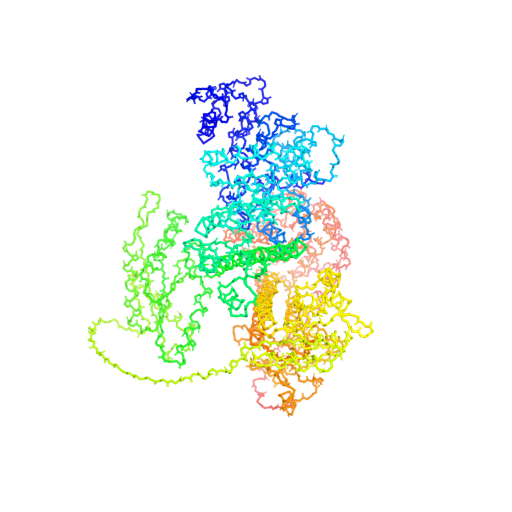.056 9.474 36.877 1.00 81.81 587 THR A C 1
ATOM 4444 O O . THR A 1 587 ? 24.360 8.576 36.410 1.00 81.81 587 THR A O 1
ATOM 4447 N N . VAL A 1 588 ? 25.893 9.251 37.892 1.00 72.06 588 VAL A N 1
ATOM 4448 C CA . VAL A 1 588 ? 25.99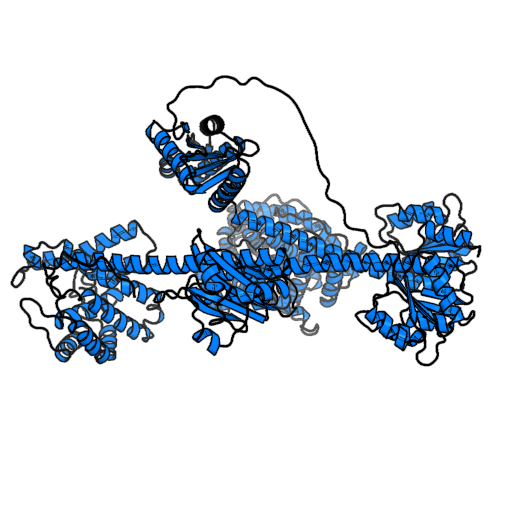3 7.948 38.581 1.00 72.06 588 VAL A CA 1
ATOM 4449 C C . VAL A 1 588 ? 24.650 7.516 39.200 1.00 72.06 588 VAL A C 1
ATOM 4451 O O . VAL A 1 588 ? 24.397 6.327 39.351 1.00 72.06 588 VAL A O 1
ATOM 4454 N N . ALA A 1 589 ? 23.768 8.467 39.530 1.00 68.19 589 ALA A N 1
ATOM 4455 C CA . ALA A 1 589 ? 22.447 8.198 40.102 1.00 68.19 589 ALA A CA 1
ATOM 4456 C C . ALA A 1 589 ? 21.365 7.866 39.052 1.00 68.19 589 ALA A C 1
ATOM 4458 O O . ALA A 1 589 ? 20.260 7.476 39.423 1.00 68.19 589 ALA A O 1
ATOM 4459 N N . THR A 1 590 ? 21.667 8.010 37.758 1.00 78.31 590 THR A N 1
ATOM 4460 C CA . THR A 1 590 ? 20.788 7.631 36.640 1.00 78.31 590 THR A CA 1
ATOM 4461 C C . THR A 1 590 ? 21.471 6.498 35.861 1.00 78.31 590 THR A C 1
ATOM 4463 O O . THR A 1 590 ? 22.265 6.786 34.964 1.00 78.31 590 THR A O 1
ATOM 4466 N N . PRO A 1 591 ? 21.260 5.225 36.240 1.00 76.44 591 PRO A N 1
ATOM 4467 C CA . PRO A 1 591 ? 21.988 4.093 35.658 1.00 76.44 591 PRO A CA 1
ATOM 4468 C C . PRO A 1 591 ? 21.527 3.714 34.245 1.00 76.44 591 PRO A C 1
ATOM 4470 O O . PRO A 1 591 ? 22.282 3.072 33.519 1.00 76.44 591 PRO A O 1
ATOM 4473 N N . ASP A 1 592 ? 20.330 4.136 33.840 1.00 82.69 592 ASP A N 1
ATOM 4474 C CA . ASP A 1 592 ? 19.708 3.804 32.560 1.00 82.69 592 ASP A CA 1
ATOM 4475 C C . ASP A 1 592 ? 18.853 4.973 32.019 1.00 82.69 592 ASP A C 1
ATOM 4477 O O . ASP A 1 592 ? 18.684 6.021 32.661 1.00 82.69 592 ASP A O 1
ATOM 4481 N N . VAL A 1 593 ? 18.334 4.797 30.799 1.00 86.06 593 VAL A N 1
ATOM 4482 C CA . VAL A 1 593 ? 17.474 5.777 30.117 1.00 86.06 593 VAL A CA 1
ATOM 4483 C C . VAL A 1 593 ? 16.177 6.023 30.894 1.00 86.06 593 VAL A C 1
ATOM 4485 O O . VAL A 1 593 ? 15.727 7.168 30.972 1.00 86.06 593 VAL A O 1
ATOM 4488 N N . ASP A 1 594 ? 15.601 4.994 31.515 1.00 85.75 594 ASP A N 1
ATOM 4489 C CA . ASP A 1 594 ? 14.354 5.109 32.277 1.00 85.75 594 ASP A CA 1
ATOM 4490 C C . ASP A 1 594 ? 14.534 5.959 33.539 1.00 85.75 594 ASP A C 1
ATOM 4492 O O . ASP A 1 594 ? 13.700 6.813 33.846 1.00 85.75 594 ASP A O 1
ATOM 4496 N N . ALA A 1 595 ? 15.652 5.804 34.247 1.00 83.94 595 ALA A N 1
ATOM 4497 C CA . ALA A 1 595 ? 16.019 6.629 35.387 1.00 83.94 595 ALA A CA 1
ATOM 4498 C C . ALA A 1 595 ? 16.283 8.082 34.974 1.00 83.94 595 ALA A C 1
ATOM 4500 O O . ALA A 1 595 ? 15.893 9.000 35.700 1.00 83.94 595 ALA A O 1
ATOM 4501 N N . LEU A 1 596 ? 16.897 8.307 33.805 1.00 88.56 596 LEU A N 1
ATOM 4502 C CA . LEU A 1 596 ? 17.086 9.648 33.246 1.00 88.56 596 LEU A CA 1
ATOM 4503 C C . LEU A 1 596 ? 15.738 10.320 32.930 1.00 88.56 596 LEU A C 1
ATOM 4505 O O . LEU A 1 596 ? 15.513 11.462 33.336 1.00 88.56 596 LEU A O 1
ATOM 4509 N N . LEU A 1 597 ? 14.829 9.611 32.256 1.00 90.19 597 LEU A N 1
ATOM 4510 C CA . LEU A 1 597 ? 13.487 10.109 31.940 1.00 90.19 597 LEU A CA 1
ATOM 4511 C C . LEU A 1 597 ? 12.668 10.365 33.207 1.00 90.19 597 LEU A C 1
ATOM 4513 O O . LEU A 1 597 ? 12.037 11.412 33.328 1.00 90.19 597 LEU A O 1
ATOM 4517 N N . LYS A 1 598 ? 12.731 9.459 34.186 1.00 87.19 598 LYS A N 1
ATOM 4518 C CA . LYS A 1 598 ? 12.063 9.612 35.483 1.00 87.19 598 LYS A CA 1
ATOM 4519 C C . LYS A 1 598 ? 12.582 10.822 36.259 1.00 87.19 598 LYS A C 1
ATOM 4521 O O . LYS A 1 598 ? 11.794 11.530 36.880 1.00 87.19 598 LYS A O 1
ATOM 4526 N N . ALA A 1 599 ? 13.887 11.089 36.217 1.00 87.75 599 ALA A N 1
ATOM 4527 C CA . ALA A 1 599 ? 14.466 12.282 36.828 1.00 87.75 599 ALA A CA 1
ATOM 4528 C C . ALA A 1 599 ? 13.998 13.570 36.123 1.00 87.75 599 ALA A C 1
ATOM 4530 O O . ALA A 1 599 ? 13.685 14.555 36.794 1.00 87.75 599 ALA A O 1
ATOM 4531 N N . ALA A 1 600 ? 13.899 13.560 34.788 1.00 92.12 600 ALA A N 1
ATOM 4532 C CA . ALA A 1 600 ? 13.374 14.692 34.022 1.00 92.12 600 ALA A CA 1
ATOM 4533 C C . ALA A 1 600 ? 11.885 14.936 34.314 1.00 92.12 600 ALA A C 1
ATOM 4535 O O . ALA A 1 600 ? 11.480 16.081 34.504 1.00 92.12 600 ALA A O 1
ATOM 4536 N N . ASP A 1 601 ? 11.087 13.873 34.427 1.00 89.88 601 ASP A N 1
ATOM 4537 C CA . ASP A 1 601 ? 9.666 13.943 34.777 1.00 89.88 601 ASP A CA 1
ATOM 4538 C C . ASP A 1 601 ? 9.444 14.478 36.203 1.00 89.88 601 ASP A C 1
ATOM 4540 O O . ASP A 1 601 ? 8.628 15.370 36.429 1.00 89.88 601 ASP A O 1
ATOM 4544 N N . GLN A 1 602 ? 10.250 14.040 37.175 1.00 89.19 602 GLN A N 1
ATOM 4545 C CA . GLN A 1 602 ? 10.219 14.590 38.537 1.00 89.19 602 GLN A CA 1
ATOM 4546 C C . GLN A 1 602 ? 10.561 16.085 38.570 1.00 89.19 602 GLN A C 1
ATOM 4548 O O . GLN A 1 602 ? 9.922 16.856 39.292 1.00 89.19 602 GLN A O 1
ATOM 4553 N N . ALA A 1 603 ? 11.547 16.512 37.778 1.00 90.06 603 ALA A N 1
ATOM 4554 C CA . ALA A 1 603 ? 11.884 17.923 37.642 1.00 90.06 603 ALA A CA 1
ATOM 4555 C C . ALA A 1 603 ? 10.748 18.715 36.968 1.00 90.06 603 ALA A C 1
ATOM 4557 O O . ALA A 1 603 ? 10.423 19.818 37.409 1.00 90.06 603 ALA A O 1
ATOM 4558 N N . LEU A 1 604 ? 10.085 18.142 35.960 1.00 93.00 604 LEU A N 1
ATOM 4559 C CA . LEU A 1 604 ? 8.920 18.743 35.309 1.00 93.00 604 LEU A CA 1
ATOM 4560 C C . LEU A 1 604 ? 7.749 18.887 36.291 1.00 93.00 604 LEU A C 1
ATOM 4562 O O . LEU A 1 604 ? 7.112 19.940 36.360 1.00 93.00 604 LEU A O 1
ATOM 4566 N N . TYR A 1 605 ? 7.495 17.860 37.100 1.00 87.81 605 TYR A N 1
ATOM 4567 C CA . TYR A 1 605 ? 6.484 17.895 38.150 1.00 87.81 605 TYR A CA 1
ATOM 4568 C C . TYR A 1 605 ? 6.762 19.012 39.168 1.00 87.81 605 TYR A C 1
ATOM 4570 O O . TYR A 1 605 ? 5.853 19.770 39.519 1.00 87.81 605 TYR A O 1
ATOM 4578 N N . ALA A 1 606 ? 8.023 19.187 39.579 1.00 85.62 606 ALA A N 1
ATOM 4579 C CA . ALA A 1 606 ? 8.435 20.291 40.445 1.00 85.62 606 ALA A CA 1
ATOM 4580 C C . ALA A 1 606 ? 8.211 21.666 39.787 1.00 85.62 606 ALA A C 1
ATOM 4582 O O . ALA A 1 606 ? 7.683 22.572 40.434 1.00 85.62 606 ALA A O 1
ATOM 4583 N N . ALA A 1 607 ? 8.517 21.818 38.492 1.00 87.75 607 ALA A N 1
ATOM 4584 C CA . ALA A 1 607 ? 8.231 23.045 37.743 1.00 87.75 607 ALA A CA 1
ATOM 4585 C C . ALA A 1 607 ? 6.723 23.363 37.714 1.00 87.75 607 ALA A C 1
ATOM 4587 O O . ALA A 1 607 ? 6.326 24.514 37.930 1.00 87.75 607 ALA A O 1
ATOM 4588 N N . LYS A 1 608 ? 5.868 22.344 37.538 1.00 85.12 608 LYS A N 1
ATOM 4589 C CA . LYS A 1 608 ? 4.404 22.503 37.576 1.00 85.12 608 LYS A CA 1
ATOM 4590 C C . LYS A 1 608 ? 3.892 22.908 38.964 1.00 85.12 608 LYS A C 1
ATOM 4592 O O . LYS A 1 608 ? 2.957 23.707 39.055 1.00 85.12 608 LYS A O 1
ATOM 4597 N N . GLN A 1 609 ? 4.480 22.380 40.041 1.00 86.50 609 GLN A N 1
ATOM 4598 C CA . GLN A 1 609 ? 4.093 22.723 41.416 1.00 86.50 609 GLN A CA 1
ATOM 4599 C C . GLN A 1 609 ? 4.560 24.119 41.843 1.00 86.50 609 GLN A C 1
ATOM 4601 O O . GLN A 1 609 ? 3.822 24.828 42.523 1.00 86.50 609 GLN A O 1
ATOM 4606 N N . ASN A 1 610 ? 5.739 24.546 41.396 1.00 85.00 610 ASN A N 1
ATOM 4607 C CA . ASN A 1 610 ? 6.349 25.817 41.789 1.00 85.00 610 ASN A CA 1
ATOM 4608 C C . ASN A 1 610 ? 5.812 27.033 41.008 1.00 85.00 610 ASN A C 1
ATOM 4610 O O . ASN A 1 610 ? 6.478 28.063 40.952 1.00 85.00 610 ASN A O 1
ATOM 4614 N N . GLY A 1 611 ? 4.638 26.929 40.377 1.00 81.31 611 GLY A N 1
ATOM 4615 C CA . GLY A 1 611 ? 4.000 28.044 39.666 1.00 81.31 611 GLY A CA 1
ATOM 4616 C C . GLY A 1 611 ? 3.967 27.947 38.138 1.00 81.31 611 GLY A C 1
ATOM 4617 O O . GLY A 1 611 ? 3.440 28.873 37.526 1.00 81.31 611 GLY A O 1
ATOM 4618 N N . ARG A 1 612 ? 4.417 26.826 37.541 1.00 93.31 612 ARG A N 1
ATOM 4619 C CA . ARG A 1 612 ? 4.477 26.599 36.078 1.00 93.31 612 ARG A CA 1
ATOM 4620 C C . ARG A 1 612 ? 5.374 27.607 35.347 1.00 93.31 612 ARG A C 1
ATOM 4622 O O . ARG A 1 612 ? 6.069 28.379 35.999 1.00 93.31 612 ARG A O 1
ATOM 4629 N N . ASN A 1 613 ? 5.413 27.557 34.011 1.00 94.25 613 ASN A N 1
ATOM 4630 C CA . ASN A 1 613 ? 6.188 28.470 33.168 1.00 94.25 613 ASN A CA 1
ATOM 4631 C C . ASN A 1 613 ? 7.637 28.674 33.651 1.00 94.25 613 ASN A C 1
ATOM 4633 O O . ASN A 1 613 ? 8.122 29.800 33.771 1.00 94.25 613 ASN A O 1
ATOM 4637 N N . GLN A 1 614 ? 8.332 27.579 33.959 1.00 93.38 614 GLN A N 1
ATOM 4638 C CA . GLN A 1 614 ? 9.707 27.617 34.456 1.00 93.38 614 GLN A CA 1
ATOM 4639 C C . GLN A 1 614 ? 10.458 26.325 34.140 1.00 93.38 614 GLN A C 1
ATOM 4641 O O . GLN A 1 614 ? 9.858 25.298 33.811 1.00 93.38 614 GLN A O 1
ATOM 4646 N N . VAL A 1 615 ? 11.780 26.387 34.289 1.00 94.19 615 VAL A N 1
ATOM 4647 C CA . VAL A 1 615 ? 12.682 25.242 34.161 1.00 94.19 615 VAL A CA 1
ATOM 4648 C C . VAL A 1 615 ? 13.107 24.764 35.544 1.00 94.19 615 VAL A C 1
ATOM 4650 O O . VAL A 1 615 ? 13.522 25.562 36.382 1.00 94.19 615 VAL A O 1
ATOM 4653 N N . CYS A 1 616 ? 13.056 23.457 35.781 1.00 91.75 616 CYS A N 1
ATOM 4654 C CA . CYS A 1 616 ? 13.640 22.821 36.960 1.00 91.75 616 CYS A CA 1
ATOM 4655 C C . CYS A 1 616 ? 14.659 21.764 36.527 1.00 91.75 616 CYS A C 1
ATOM 4657 O O . CYS A 1 616 ? 14.439 21.045 35.556 1.00 91.75 616 CYS A O 1
ATOM 4659 N N . VAL A 1 617 ? 15.776 21.666 37.250 1.00 91.75 617 VAL A N 1
ATOM 4660 C CA . VAL A 1 617 ? 16.843 20.691 36.983 1.00 91.75 617 VAL A CA 1
ATOM 4661 C C . VAL A 1 617 ? 16.832 19.634 38.079 1.00 91.75 617 VAL A C 1
ATOM 4663 O O . VAL A 1 617 ? 16.805 19.964 39.266 1.00 91.75 617 VAL A O 1
ATOM 4666 N N . ALA A 1 618 ? 16.871 18.362 37.695 1.00 84.19 618 ALA A N 1
ATOM 4667 C CA . ALA A 1 618 ? 16.969 17.251 38.625 1.00 84.19 618 ALA A CA 1
ATOM 4668 C C . ALA A 1 618 ? 18.285 17.338 39.424 1.00 84.19 618 ALA A C 1
ATOM 4670 O O . ALA A 1 618 ? 19.372 17.272 38.854 1.00 84.19 618 ALA A O 1
ATOM 4671 N N . GLY A 1 619 ? 18.183 17.483 40.750 1.00 70.81 619 GLY A N 1
ATOM 4672 C CA . GLY A 1 619 ? 19.322 17.394 41.672 1.00 70.81 619 GLY A CA 1
ATOM 4673 C C . GLY A 1 619 ? 20.034 18.699 42.066 1.00 70.81 619 GLY A C 1
ATOM 4674 O O . GLY A 1 619 ? 21.025 18.607 42.786 1.00 70.81 619 GLY A O 1
ATOM 4675 N N . ALA A 1 620 ? 19.562 19.896 41.685 1.00 49.94 620 ALA A N 1
ATOM 4676 C CA . ALA A 1 620 ? 20.219 21.162 42.061 1.00 49.94 620 ALA A CA 1
ATOM 4677 C C . ALA A 1 620 ? 19.303 22.155 42.822 1.00 49.94 620 ALA A C 1
ATOM 4679 O O . ALA A 1 620 ? 18.189 22.424 42.369 1.00 49.94 620 ALA A O 1
ATOM 4680 N N . PRO A 1 621 ? 19.770 22.776 43.930 1.00 35.12 621 PRO A N 1
ATOM 4681 C CA . PRO A 1 621 ? 19.257 24.051 44.437 1.00 35.12 621 PRO A CA 1
ATOM 4682 C C . PRO A 1 621 ? 19.750 25.228 43.568 1.00 35.12 621 PRO A C 1
ATOM 4684 O O . PRO A 1 621 ? 20.889 25.248 43.106 1.00 35.12 621 PRO A O 1
ATOM 4687 N N . VAL A 1 622 ? 18.885 26.222 43.359 1.00 30.59 622 VAL A N 1
ATOM 4688 C CA . VAL A 1 622 ? 19.029 27.335 42.399 1.00 30.59 622 VAL A CA 1
ATOM 4689 C C . VAL A 1 622 ? 20.157 28.326 42.756 1.00 30.59 622 VAL A C 1
ATOM 4691 O O . VAL A 1 622 ? 20.130 28.910 43.839 1.00 30.59 622 VAL A O 1
ATOM 4694 N N . SER A 1 623 ? 21.091 28.604 41.827 1.00 26.97 623 SER A N 1
ATOM 4695 C CA . SER A 1 623 ? 21.862 29.872 41.707 1.00 26.97 623 SER A CA 1
ATOM 4696 C C . SER A 1 623 ? 22.588 30.004 40.339 1.00 26.97 623 SER A C 1
ATOM 4698 O O . SER A 1 623 ? 22.869 28.981 39.720 1.00 26.97 623 SER A O 1
ATOM 4700 N N . PRO A 1 624 ? 22.872 31.229 39.826 1.00 28.50 624 PRO A N 1
ATOM 4701 C CA . PRO A 1 624 ? 23.119 31.511 38.399 1.00 28.50 624 PRO A CA 1
ATOM 4702 C C . PRO A 1 624 ? 24.608 31.483 37.955 1.00 28.50 624 PRO A C 1
ATOM 4704 O O . PRO A 1 624 ? 25.502 31.483 38.802 1.00 28.50 624 PRO A O 1
ATOM 4707 N N . PRO A 1 625 ? 24.898 31.486 36.629 1.00 28.77 625 PRO A N 1
ATOM 4708 C CA . PRO A 1 625 ? 26.159 31.004 36.053 1.00 28.77 625 PRO A CA 1
ATOM 4709 C C . PRO A 1 625 ? 27.252 32.076 35.868 1.00 28.77 625 PRO A C 1
ATOM 4711 O O . PRO A 1 625 ? 26.975 33.255 35.644 1.00 28.77 625 PRO A O 1
ATOM 4714 N N . ALA A 1 626 ? 28.516 31.633 35.870 1.00 25.75 626 ALA A N 1
ATOM 4715 C CA . ALA A 1 626 ? 29.698 32.421 35.506 1.00 25.75 626 ALA A CA 1
ATOM 4716 C C . ALA A 1 626 ? 30.144 32.160 34.046 1.00 25.75 626 ALA A C 1
ATOM 4718 O O . ALA A 1 626 ? 29.957 31.077 33.501 1.00 25.75 626 ALA A O 1
ATOM 4719 N N . ARG A 1 627 ? 30.719 33.197 33.416 1.00 25.73 627 ARG A N 1
ATOM 4720 C CA . ARG A 1 627 ? 31.090 33.323 31.985 1.00 25.73 627 ARG A CA 1
ATOM 4721 C C . ARG A 1 627 ? 32.174 32.331 31.504 1.00 25.73 627 ARG A C 1
ATOM 4723 O O . ARG A 1 627 ? 33.059 32.009 32.291 1.00 25.73 627 ARG A O 1
ATOM 4730 N N . PRO A 1 628 ? 32.226 31.980 30.199 1.00 28.22 628 PRO A N 1
ATOM 4731 C CA . PRO A 1 628 ? 33.321 31.192 29.631 1.00 28.22 628 PRO A CA 1
ATOM 4732 C C . PRO A 1 628 ? 34.489 32.068 29.134 1.00 28.22 628 PRO A C 1
ATOM 4734 O O . PRO A 1 628 ? 34.289 33.170 28.619 1.00 28.22 628 PRO A O 1
ATOM 4737 N N . GLN A 1 629 ? 35.713 31.545 29.250 1.00 25.91 629 GLN A N 1
ATOM 4738 C CA . GLN A 1 629 ? 36.915 31.999 28.533 1.00 25.91 629 GLN A CA 1
ATOM 4739 C C . GLN A 1 629 ? 37.298 30.955 27.466 1.00 25.91 629 GLN A C 1
ATOM 4741 O O . GLN A 1 629 ? 37.057 29.769 27.692 1.00 25.91 629 GLN A O 1
ATOM 4746 N N . PRO A 1 630 ? 37.922 31.342 26.337 1.00 30.72 630 PRO A N 1
ATOM 4747 C CA . PRO A 1 630 ? 38.348 30.405 25.304 1.00 30.72 630 PRO A CA 1
ATOM 4748 C C . PRO A 1 630 ? 39.813 29.986 25.493 1.00 30.72 630 PRO A C 1
ATOM 4750 O O . PRO A 1 630 ? 40.660 30.820 25.824 1.00 30.72 630 PRO A O 1
ATOM 4753 N N . ARG A 1 631 ? 40.142 28.723 25.195 1.00 26.08 631 ARG A N 1
ATOM 4754 C CA . ARG A 1 631 ? 41.515 28.307 24.873 1.00 26.08 631 ARG A CA 1
ATOM 4755 C C . ARG A 1 631 ? 41.555 27.309 23.720 1.00 26.08 631 ARG A C 1
ATOM 4757 O O . ARG A 1 631 ? 40.621 26.552 23.490 1.00 26.08 631 ARG A O 1
ATOM 4764 N N . GLN A 1 632 ? 42.655 27.439 22.991 1.00 25.28 632 GLN A N 1
ATOM 4765 C CA . GLN A 1 632 ? 43.025 26.856 21.711 1.00 25.28 632 GLN A CA 1
ATOM 4766 C C . GLN A 1 632 ? 43.749 25.505 21.859 1.00 25.28 632 GLN A C 1
ATOM 4768 O O . GLN A 1 632 ? 44.266 25.207 22.933 1.00 25.28 632 GLN A O 1
ATOM 4773 N N . ALA A 1 633 ? 43.906 24.865 20.691 1.00 25.36 633 ALA A N 1
ATOM 4774 C CA . ALA A 1 633 ? 45.089 24.150 20.185 1.00 25.36 633 ALA A CA 1
ATOM 4775 C C . ALA A 1 633 ? 45.117 22.606 20.250 1.00 25.36 633 ALA A C 1
ATOM 4777 O O . ALA A 1 633 ? 45.097 22.037 21.332 1.00 25.36 633 ALA A O 1
ATOM 4778 N N . GLU A 1 634 ? 45.255 22.032 19.034 1.00 24.48 634 GLU A N 1
ATOM 4779 C CA . GLU A 1 634 ? 46.229 20.995 18.593 1.00 24.48 634 GLU A CA 1
ATOM 4780 C C . GLU A 1 634 ? 46.173 19.593 19.245 1.00 24.48 634 GLU A C 1
ATOM 4782 O O . GLU A 1 634 ? 45.846 19.459 20.410 1.00 24.48 634 GLU A O 1
ATOM 4787 N N . ALA A 1 635 ? 46.533 18.461 18.628 1.00 24.52 635 ALA A N 1
ATOM 4788 C CA . ALA A 1 635 ? 46.876 18.012 17.275 1.00 24.52 635 ALA A CA 1
ATOM 4789 C C . ALA A 1 635 ? 47.008 16.458 17.327 1.00 24.52 635 ALA A C 1
ATOM 4791 O O . ALA A 1 635 ? 47.010 15.877 18.406 1.00 24.52 635 ALA A O 1
ATOM 4792 N N . GLU A 1 636 ? 47.214 15.844 16.151 1.00 25.19 636 GLU A N 1
ATOM 4793 C CA . GLU A 1 636 ? 47.884 14.545 15.882 1.00 25.19 636 GLU A CA 1
ATOM 4794 C C . GLU A 1 636 ? 47.062 13.284 15.505 1.00 25.19 636 GLU A C 1
ATOM 4796 O O . GLU A 1 636 ? 46.376 12.680 16.319 1.00 25.19 636 GLU A O 1
ATOM 4801 N N . ARG A 1 637 ? 47.214 12.916 14.208 1.00 25.62 637 ARG A N 1
ATOM 4802 C CA . ARG A 1 637 ? 47.683 11.637 13.591 1.00 25.62 637 ARG A CA 1
ATOM 4803 C C . ARG A 1 637 ? 47.219 10.318 14.246 1.00 25.62 637 ARG A C 1
ATOM 4805 O O . ARG A 1 637 ? 47.403 10.134 15.433 1.00 25.62 637 ARG A O 1
ATOM 4812 N N . GLY A 1 638 ? 46.749 9.274 13.561 1.00 24.16 638 GLY A N 1
ATOM 4813 C CA . GLY A 1 638 ? 46.780 8.841 12.158 1.00 24.16 638 GLY A CA 1
ATOM 4814 C C . GLY A 1 638 ? 46.997 7.313 12.129 1.00 24.16 638 GLY A C 1
ATOM 4815 O O . GLY A 1 638 ? 47.698 6.818 13.002 1.00 24.16 638 GLY A O 1
ATOM 4816 N N . ALA A 1 639 ? 46.416 6.572 11.175 1.00 24.19 639 ALA A N 1
ATOM 4817 C CA . ALA A 1 639 ? 46.918 5.283 10.650 1.00 24.19 639 ALA A CA 1
ATOM 4818 C C . ALA A 1 639 ? 45.958 4.735 9.579 1.00 24.19 639 ALA A C 1
ATOM 4820 O O . ALA A 1 639 ? 44.741 4.785 9.741 1.00 24.19 639 ALA A O 1
ATOM 4821 N N . GLY A 1 640 ? 46.539 4.261 8.476 1.00 24.03 640 GLY A N 1
ATOM 4822 C CA . GLY A 1 640 ? 45.859 3.889 7.238 1.00 24.03 640 GLY A CA 1
ATOM 4823 C C . GLY A 1 640 ? 45.301 2.467 7.209 1.00 24.03 640 GLY A C 1
ATOM 4824 O O . GLY A 1 640 ? 45.802 1.565 7.880 1.00 24.03 640 GLY A O 1
ATOM 4825 N N . ALA A 1 641 ? 44.287 2.291 6.365 1.00 24.83 641 ALA A N 1
ATOM 4826 C CA . ALA A 1 641 ? 43.807 0.998 5.909 1.00 24.83 641 ALA A CA 1
ATOM 4827 C C . ALA A 1 641 ? 44.452 0.690 4.549 1.00 24.83 641 ALA A C 1
ATOM 4829 O O . ALA A 1 641 ? 44.461 1.533 3.653 1.00 24.83 641 ALA A O 1
ATOM 4830 N N . ALA A 1 642 ? 45.040 -0.498 4.444 1.00 24.53 642 ALA A N 1
ATOM 4831 C CA . ALA A 1 642 ? 45.634 -1.035 3.232 1.00 24.53 642 ALA A CA 1
ATOM 4832 C C . ALA A 1 642 ? 44.529 -1.482 2.262 1.00 24.53 642 ALA A C 1
ATOM 4834 O O . ALA A 1 642 ? 43.661 -2.269 2.637 1.00 24.53 642 ALA A O 1
ATOM 4835 N N . GLU A 1 643 ? 44.578 -0.986 1.027 1.00 25.33 643 GLU A N 1
ATOM 4836 C CA . GLU A 1 643 ? 43.751 -1.459 -0.086 1.00 25.33 643 GLU A CA 1
ATOM 4837 C C . GLU A 1 643 ? 44.236 -2.834 -0.574 1.00 25.33 643 GLU A C 1
ATOM 4839 O O . GLU A 1 643 ? 45.435 -3.087 -0.722 1.00 25.33 643 GLU A O 1
ATOM 4844 N N . ALA A 1 644 ? 43.274 -3.731 -0.788 1.00 26.14 644 ALA A N 1
ATOM 4845 C CA . ALA A 1 644 ? 43.445 -5.044 -1.402 1.00 26.14 644 ALA A CA 1
ATOM 4846 C C . ALA A 1 644 ? 43.772 -4.909 -2.912 1.00 26.14 644 ALA A C 1
ATOM 4848 O O . ALA A 1 644 ? 43.448 -3.885 -3.510 1.00 26.14 644 ALA A O 1
ATOM 4849 N N . PRO A 1 645 ? 44.419 -5.90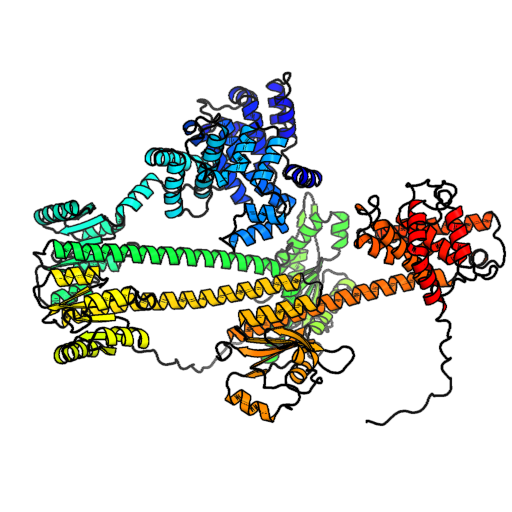8 -3.543 1.00 25.47 645 PRO A N 1
ATOM 4850 C CA . PRO A 1 645 ? 44.998 -5.760 -4.878 1.00 25.47 645 PRO A CA 1
ATOM 4851 C C . PRO A 1 645 ? 43.925 -5.668 -5.973 1.00 25.47 645 PRO A C 1
ATOM 4853 O O . PRO A 1 645 ? 43.026 -6.507 -6.038 1.00 25.47 645 PRO A O 1
ATOM 4856 N N . GLU A 1 646 ? 44.054 -4.680 -6.862 1.00 25.08 646 GLU A N 1
ATOM 4857 C CA . GLU A 1 646 ? 43.241 -4.576 -8.078 1.00 25.08 646 GLU A CA 1
ATOM 4858 C C . GLU A 1 646 ? 43.483 -5.775 -9.025 1.00 25.08 646 GLU A C 1
ATOM 4860 O O . GLU A 1 646 ? 44.636 -6.182 -9.222 1.00 25.08 646 GLU A O 1
ATOM 4865 N N . PRO A 1 647 ? 42.434 -6.351 -9.644 1.00 31.88 647 PRO A N 1
ATOM 4866 C CA . PRO A 1 647 ? 42.577 -7.372 -10.681 1.00 31.88 647 PRO A CA 1
ATOM 4867 C C . PRO A 1 647 ? 43.160 -6.779 -11.979 1.00 31.88 647 PRO A C 1
ATOM 4869 O O . PRO A 1 647 ? 42.933 -5.617 -12.312 1.00 31.88 647 PRO A O 1
ATOM 4872 N N . SER A 1 648 ? 43.929 -7.585 -12.719 1.00 35.41 648 SER A N 1
ATOM 4873 C CA . SER A 1 648 ? 44.715 -7.157 -13.886 1.00 35.41 648 SER A CA 1
ATOM 4874 C C . SER A 1 648 ? 43.886 -6.465 -14.985 1.00 35.41 648 SER A C 1
ATOM 4876 O O . SER A 1 648 ? 42.748 -6.818 -15.288 1.00 35.41 648 SER A O 1
ATOM 4878 N N . ALA A 1 649 ? 44.491 -5.464 -15.631 1.00 50.88 649 ALA A N 1
ATOM 4879 C CA . ALA A 1 649 ? 43.823 -4.543 -16.552 1.00 50.88 649 ALA A CA 1
ATOM 4880 C C . ALA A 1 649 ? 43.356 -5.144 -17.901 1.00 50.88 649 ALA A C 1
ATOM 4882 O O . ALA A 1 649 ? 42.646 -4.466 -18.646 1.00 50.88 649 ALA A O 1
ATOM 4883 N N . ALA A 1 650 ? 43.693 -6.390 -18.243 1.00 62.19 650 ALA A N 1
ATOM 4884 C CA . ALA A 1 650 ? 43.450 -6.953 -19.575 1.00 62.19 650 ALA A CA 1
ATOM 4885 C C . ALA A 1 650 ? 42.588 -8.230 -19.529 1.00 62.19 650 ALA A C 1
ATOM 4887 O O . ALA A 1 650 ? 42.768 -9.078 -18.664 1.00 62.19 650 ALA A O 1
ATOM 4888 N N . GLY A 1 651 ? 41.599 -8.312 -20.431 1.00 80.62 651 GLY A N 1
ATOM 4889 C CA . GLY A 1 651 ? 40.547 -9.343 -20.429 1.00 80.62 651 GLY A CA 1
ATOM 4890 C C . GLY A 1 651 ? 40.985 -10.701 -20.991 1.00 80.62 651 GLY A C 1
ATOM 4891 O O . GLY A 1 651 ? 42.110 -10.862 -21.462 1.00 80.62 651 GLY A O 1
ATOM 4892 N N . THR A 1 652 ? 40.069 -11.669 -20.977 1.00 89.44 652 THR A N 1
ATOM 4893 C CA . THR A 1 652 ? 40.311 -13.057 -21.422 1.00 89.44 652 THR A CA 1
ATOM 4894 C C . THR A 1 652 ? 39.741 -13.307 -22.821 1.00 89.44 652 THR A C 1
ATOM 4896 O O . THR A 1 652 ? 38.568 -13.023 -23.061 1.00 89.44 652 THR A O 1
ATOM 4899 N N . VAL A 1 653 ? 40.528 -13.876 -23.735 1.00 92.69 653 VAL A N 1
ATOM 4900 C CA . VAL A 1 653 ? 40.156 -14.151 -25.134 1.00 92.69 653 VAL A CA 1
ATOM 4901 C C . VAL A 1 653 ? 40.309 -15.642 -25.436 1.00 92.69 653 VAL A C 1
ATOM 4903 O O . VAL A 1 653 ? 41.350 -16.228 -25.153 1.00 92.69 653 VAL A O 1
ATOM 4906 N N . LEU A 1 654 ? 39.295 -16.265 -26.036 1.00 94.19 654 LEU A N 1
ATOM 4907 C CA . LEU A 1 654 ? 39.360 -17.645 -26.526 1.00 94.19 654 LEU A CA 1
ATOM 4908 C C . LEU A 1 654 ? 39.725 -17.649 -28.013 1.00 94.19 654 LEU A C 1
ATOM 4910 O O . LEU A 1 654 ? 38.990 -17.094 -28.819 1.00 94.19 654 LEU A O 1
ATOM 4914 N N . VAL A 1 655 ? 40.833 -18.286 -28.381 1.00 94.75 655 VAL A N 1
ATOM 4915 C CA . VAL A 1 655 ? 41.280 -18.466 -29.767 1.00 94.75 655 VAL A CA 1
ATOM 4916 C C . VAL A 1 655 ? 40.998 -19.898 -30.211 1.00 94.75 655 VAL A C 1
ATOM 4918 O O . VAL A 1 655 ? 41.477 -20.848 -29.591 1.00 94.75 655 VAL A O 1
ATOM 4921 N N . VAL A 1 656 ? 40.253 -20.038 -31.303 1.00 94.00 656 VAL A N 1
ATOM 4922 C CA . VAL A 1 656 ? 39.829 -21.311 -31.887 1.00 94.00 656 VAL A CA 1
ATOM 4923 C C . VAL A 1 656 ? 40.323 -21.385 -33.327 1.00 94.00 656 VAL A C 1
ATOM 4925 O O . VAL A 1 656 ? 39.912 -20.581 -34.156 1.00 94.00 656 VAL A O 1
ATOM 4928 N N . ASP A 1 657 ? 41.228 -22.312 -33.615 1.00 92.12 657 ASP A N 1
ATOM 4929 C CA . ASP A 1 657 ? 41.771 -22.572 -34.960 1.00 92.12 657 ASP A CA 1
ATOM 4930 C C . ASP A 1 657 ? 42.358 -23.991 -34.939 1.00 92.12 657 ASP A C 1
ATOM 4932 O O . ASP A 1 657 ? 42.912 -24.384 -33.911 1.00 92.12 657 ASP A O 1
ATOM 4936 N N . ASP A 1 658 ? 42.231 -24.798 -35.990 1.00 90.31 658 ASP A N 1
ATOM 4937 C CA . ASP A 1 658 ? 42.732 -26.180 -36.005 1.00 90.31 658 ASP A CA 1
ATOM 4938 C C . ASP A 1 658 ? 44.249 -26.253 -36.280 1.00 90.31 658 ASP A C 1
ATOM 4940 O O . ASP A 1 658 ? 44.945 -27.142 -35.759 1.00 90.31 658 ASP A O 1
ATOM 4944 N N . ASP A 1 659 ? 44.817 -25.240 -36.940 1.00 90.31 659 ASP A N 1
ATOM 4945 C CA . ASP A 1 659 ? 46.249 -25.100 -37.177 1.00 90.31 659 ASP A CA 1
ATOM 4946 C C . ASP A 1 659 ? 46.999 -24.566 -35.944 1.00 90.31 659 ASP A C 1
ATOM 4948 O O . ASP A 1 659 ? 46.864 -23.428 -35.481 1.00 90.31 659 ASP A O 1
ATOM 4952 N N . ALA A 1 660 ? 47.909 -25.393 -35.424 1.00 85.56 660 ALA A N 1
ATOM 4953 C CA . ALA A 1 660 ? 48.725 -25.048 -34.263 1.00 85.56 660 ALA A CA 1
ATOM 4954 C C . ALA A 1 660 ? 49.653 -23.846 -34.511 1.00 85.56 660 ALA A C 1
ATOM 4956 O O . ALA A 1 660 ? 50.090 -23.198 -33.557 1.00 85.56 660 ALA A O 1
ATOM 4957 N N . SER A 1 661 ? 50.019 -23.563 -35.763 1.00 83.56 661 SER A N 1
ATOM 4958 C CA . SER A 1 661 ? 50.880 -22.422 -36.091 1.00 83.56 661 SER A CA 1
ATOM 4959 C C . SER A 1 661 ? 50.101 -21.106 -36.066 1.00 83.56 661 SER A C 1
ATOM 4961 O O . SER A 1 661 ? 50.586 -20.145 -35.465 1.00 83.56 661 SER A O 1
ATOM 4963 N N . SER A 1 662 ? 48.883 -21.099 -36.610 1.00 83.44 662 SER A N 1
ATOM 4964 C CA . SER A 1 662 ? 47.910 -20.008 -36.539 1.00 83.44 662 SER A CA 1
ATOM 4965 C C . SER A 1 662 ? 47.542 -19.672 -35.090 1.00 83.44 662 SER A C 1
ATOM 4967 O O . SER A 1 662 ? 47.740 -18.532 -34.663 1.00 83.44 662 SER A O 1
ATOM 4969 N N . ARG A 1 663 ? 47.172 -20.669 -34.265 1.00 91.69 663 ARG A N 1
ATOM 4970 C CA . ARG A 1 663 ? 46.901 -20.461 -32.823 1.00 91.69 663 ARG A CA 1
ATOM 4971 C C . ARG A 1 663 ? 48.070 -19.803 -32.085 1.00 91.69 663 ARG A C 1
ATOM 4973 O O . ARG A 1 663 ? 47.892 -18.804 -31.391 1.00 91.69 663 ARG A O 1
ATOM 4980 N N . ARG A 1 664 ? 49.295 -20.305 -32.301 1.00 85.62 664 ARG A N 1
ATOM 4981 C CA . ARG A 1 664 ? 50.518 -19.738 -31.699 1.00 85.62 664 ARG A CA 1
ATOM 4982 C C . ARG A 1 664 ? 50.787 -18.303 -32.138 1.00 85.62 664 ARG A C 1
ATOM 4984 O O . ARG A 1 664 ? 51.320 -17.531 -31.342 1.00 85.62 664 ARG A O 1
ATOM 4991 N N . LEU A 1 665 ? 50.472 -17.953 -33.386 1.00 84.44 665 LEU A N 1
ATOM 4992 C CA . LEU A 1 665 ? 50.583 -16.582 -33.872 1.00 84.44 665 LEU A CA 1
ATOM 4993 C C . LEU A 1 665 ? 49.575 -15.691 -33.143 1.00 84.44 665 LEU A C 1
ATOM 4995 O O . LEU A 1 665 ? 50.000 -14.754 -32.476 1.00 84.44 665 LEU A O 1
ATOM 4999 N N . LEU A 1 666 ? 48.280 -16.017 -33.201 1.00 87.25 666 LEU A N 1
ATOM 5000 C CA . LEU A 1 666 ? 47.205 -15.225 -32.591 1.00 87.25 666 LEU A CA 1
ATOM 5001 C C . LEU A 1 666 ? 47.400 -15.042 -31.081 1.00 87.25 666 LEU A C 1
ATOM 5003 O O . LEU A 1 666 ? 47.292 -13.917 -30.593 1.00 87.25 666 LEU A O 1
ATOM 5007 N N . ARG A 1 667 ? 47.794 -16.105 -30.363 1.00 89.56 667 ARG A N 1
ATOM 5008 C CA . ARG A 1 667 ? 48.174 -16.035 -28.944 1.00 89.56 667 ARG A CA 1
ATOM 5009 C C . ARG A 1 667 ? 49.248 -14.974 -28.706 1.00 89.56 667 ARG A C 1
ATOM 5011 O O . ARG A 1 667 ? 49.060 -14.101 -27.869 1.00 89.56 667 ARG A O 1
ATOM 5018 N N . ARG A 1 668 ? 50.358 -15.019 -29.454 1.00 85.31 668 ARG A N 1
ATOM 5019 C CA . ARG A 1 668 ? 51.470 -14.069 -29.274 1.00 85.31 668 ARG A CA 1
ATOM 5020 C C . ARG A 1 668 ? 51.057 -12.624 -29.538 1.00 85.31 668 ARG A C 1
ATOM 5022 O O . ARG A 1 668 ? 51.571 -11.739 -28.864 1.00 85.31 668 ARG A O 1
ATOM 5029 N N . LEU A 1 669 ? 50.176 -12.382 -30.516 1.00 83.69 669 LEU A N 1
ATOM 5030 C CA . LEU A 1 669 ? 49.667 -11.032 -30.797 1.00 83.69 669 LEU A CA 1
ATOM 5031 C C . LEU A 1 669 ? 48.840 -10.509 -29.611 1.00 83.69 669 LEU A C 1
ATOM 5033 O O . LEU A 1 669 ? 49.030 -9.377 -29.187 1.00 83.69 669 LEU A O 1
ATOM 5037 N N . LEU A 1 670 ? 47.970 -11.349 -29.042 1.00 86.94 670 LEU A N 1
ATOM 5038 C CA . LEU A 1 670 ? 47.073 -10.981 -27.941 1.00 86.94 670 LEU A CA 1
ATOM 5039 C C . LEU A 1 670 ? 47.789 -10.841 -26.591 1.00 86.94 670 LEU A C 1
ATOM 5041 O O . LEU A 1 670 ? 47.564 -9.863 -25.880 1.00 86.94 670 LEU A O 1
ATOM 5045 N N . GLU A 1 671 ? 48.684 -11.772 -26.254 1.00 85.06 671 GLU A N 1
ATOM 5046 C CA . GLU A 1 671 ? 49.469 -11.732 -25.011 1.00 85.06 671 GLU A CA 1
ATOM 5047 C C . GLU A 1 671 ? 50.401 -10.514 -24.972 1.00 85.06 671 GLU A C 1
ATOM 5049 O O . GLU A 1 671 ? 50.587 -9.910 -23.915 1.00 85.06 671 GLU A O 1
ATOM 5054 N N . ARG A 1 672 ? 50.949 -10.098 -26.127 1.00 79.81 672 ARG A N 1
ATOM 5055 C CA . ARG A 1 672 ? 51.769 -8.877 -26.235 1.00 79.81 672 ARG A CA 1
ATOM 5056 C C . ARG A 1 672 ? 50.999 -7.621 -25.826 1.00 79.81 672 ARG A C 1
ATOM 5058 O O . ARG A 1 672 ? 51.600 -6.676 -25.325 1.00 79.81 672 ARG A O 1
ATOM 5065 N N . ASP A 1 673 ? 49.686 -7.633 -26.023 1.00 73.75 673 ASP A N 1
ATOM 5066 C CA . ASP A 1 673 ? 48.774 -6.542 -25.697 1.00 73.75 673 ASP A CA 1
ATOM 5067 C C . ASP A 1 673 ? 48.013 -6.757 -24.375 1.00 73.75 673 ASP A C 1
ATOM 5069 O O . ASP A 1 673 ? 47.092 -5.998 -24.062 1.00 73.75 673 ASP A O 1
ATOM 5073 N N . GLY A 1 674 ? 48.448 -7.744 -23.580 1.00 78.50 674 GLY A N 1
ATOM 5074 C CA . GLY A 1 674 ? 48.056 -7.968 -22.189 1.00 78.50 674 GLY A CA 1
ATOM 5075 C C . GLY A 1 674 ? 46.938 -8.987 -21.972 1.00 78.50 674 GLY A C 1
ATOM 5076 O O . GLY A 1 674 ? 46.667 -9.318 -20.823 1.00 78.50 674 GLY A O 1
ATOM 5077 N N . PHE A 1 675 ? 46.286 -9.491 -23.022 1.00 85.00 675 PHE A N 1
ATOM 5078 C CA . PHE A 1 675 ? 45.140 -10.396 -22.881 1.00 85.00 675 PHE A CA 1
ATOM 5079 C C . PHE A 1 675 ? 45.544 -11.782 -22.361 1.00 85.00 675 PHE A C 1
ATOM 5081 O O . PHE A 1 675 ? 46.559 -12.340 -22.780 1.00 85.00 675 PHE A O 1
ATOM 5088 N N . GLU A 1 676 ? 44.706 -12.377 -21.508 1.00 89.81 676 GLU A N 1
ATOM 5089 C CA . GLU A 1 676 ? 44.806 -13.803 -21.176 1.00 89.81 676 GLU A CA 1
ATOM 5090 C C . GLU A 1 676 ? 44.207 -14.622 -22.327 1.00 89.81 676 GLU A C 1
ATOM 5092 O O . GLU A 1 676 ? 43.060 -14.396 -22.709 1.00 89.81 676 GLU A O 1
ATOM 5097 N N . VAL A 1 677 ? 44.960 -15.573 -22.888 1.00 91.00 677 VAL A N 1
ATOM 5098 C CA . VAL A 1 677 ? 44.522 -16.349 -24.059 1.00 91.00 677 VAL A CA 1
ATOM 5099 C C . VAL A 1 677 ? 44.227 -17.800 -23.695 1.00 91.00 677 VAL A C 1
ATOM 5101 O O . VAL A 1 677 ? 45.099 -18.532 -23.225 1.00 91.00 677 VAL A O 1
ATOM 5104 N N . ILE A 1 678 ? 43.009 -18.239 -23.999 1.00 93.06 678 ILE A N 1
ATOM 5105 C CA . ILE A 1 678 ? 42.580 -19.639 -23.951 1.00 93.06 678 ILE A CA 1
ATOM 5106 C C . ILE A 1 678 ? 42.634 -20.187 -25.379 1.00 93.06 678 ILE A C 1
ATOM 5108 O O . ILE A 1 678 ? 42.266 -19.486 -26.316 1.00 93.06 678 ILE A O 1
ATOM 5112 N N . GLU A 1 679 ? 43.088 -21.424 -25.568 1.00 93.69 679 GLU A N 1
ATOM 5113 C CA . GLU A 1 679 ? 43.131 -22.061 -26.889 1.00 93.69 679 GLU A CA 1
ATOM 5114 C C . GLU A 1 679 ? 42.160 -23.236 -26.972 1.00 93.69 679 GLU A C 1
ATOM 5116 O O . GLU A 1 679 ? 42.097 -24.055 -26.057 1.00 93.69 679 GLU A O 1
ATOM 5121 N N . ALA A 1 680 ? 41.485 -23.356 -28.111 1.00 93.19 680 ALA A N 1
ATOM 5122 C CA . ALA A 1 680 ? 40.789 -24.560 -28.542 1.00 93.19 680 ALA A CA 1
ATOM 5123 C C . ALA A 1 680 ? 41.225 -24.908 -29.972 1.00 93.19 680 ALA A C 1
ATOM 5125 O O . ALA A 1 680 ? 41.534 -24.023 -30.768 1.00 93.19 680 ALA A O 1
ATOM 5126 N N . ASN A 1 681 ? 41.298 -26.197 -30.295 1.00 90.44 681 ASN A N 1
ATOM 5127 C CA . ASN A 1 681 ? 41.723 -26.682 -31.614 1.00 90.44 681 ASN A CA 1
ATOM 5128 C C . ASN A 1 681 ? 40.567 -27.219 -32.478 1.00 90.44 681 ASN A C 1
ATOM 5130 O O . ASN A 1 681 ? 40.815 -27.648 -33.599 1.00 90.44 681 ASN A O 1
ATOM 5134 N N . ASP A 1 682 ? 39.339 -27.230 -31.957 1.00 90.31 682 ASP A N 1
ATOM 5135 C CA . ASP A 1 682 ? 38.121 -27.622 -32.664 1.00 90.31 682 ASP A CA 1
ATOM 5136 C C . ASP A 1 682 ? 36.881 -26.962 -32.015 1.00 90.31 682 ASP A C 1
ATOM 5138 O O . ASP A 1 682 ? 36.961 -26.391 -30.920 1.00 90.31 682 ASP A O 1
ATOM 5142 N N . GLY A 1 683 ? 35.728 -27.020 -32.693 1.00 86.94 683 GLY A N 1
ATOM 5143 C CA . GLY A 1 683 ? 34.485 -26.390 -32.226 1.00 86.94 683 GLY A CA 1
ATOM 5144 C C . GLY A 1 683 ? 33.875 -27.004 -30.954 1.00 86.94 683 GLY A C 1
ATOM 5145 O O . GLY A 1 683 ? 33.234 -26.296 -30.178 1.00 86.94 683 GLY A O 1
ATOM 5146 N N . GLU A 1 684 ? 34.094 -28.294 -30.679 1.00 89.00 684 GLU A N 1
ATOM 5147 C CA . GLU A 1 684 ? 33.580 -28.942 -29.457 1.00 89.00 684 GLU A CA 1
ATOM 5148 C C . GLU A 1 684 ? 34.385 -28.498 -28.226 1.00 89.00 684 GLU A C 1
ATOM 5150 O O . GLU A 1 684 ? 33.815 -28.137 -27.191 1.00 89.00 684 GLU A O 1
ATOM 5155 N N . GLN A 1 685 ? 35.713 -28.425 -28.354 1.00 91.25 685 GLN A N 1
ATOM 5156 C CA . GLN A 1 685 ? 36.584 -27.853 -27.330 1.00 91.25 685 GLN A CA 1
ATOM 5157 C C . GLN A 1 685 ? 36.321 -26.364 -27.128 1.00 91.25 685 GLN A C 1
ATOM 5159 O O . GLN A 1 685 ? 36.368 -25.899 -25.990 1.00 91.25 685 GLN A O 1
ATOM 5164 N N . ALA A 1 686 ? 35.986 -25.623 -28.187 1.00 89.62 686 ALA A N 1
ATOM 5165 C CA . ALA A 1 686 ? 35.606 -24.220 -28.071 1.00 89.62 686 ALA A CA 1
ATOM 5166 C C . ALA A 1 686 ? 34.344 -24.028 -27.217 1.00 89.62 686 ALA A C 1
ATOM 5168 O O . ALA A 1 686 ? 34.335 -23.179 -26.327 1.00 89.62 686 ALA A O 1
ATOM 5169 N N . LEU A 1 687 ? 33.300 -24.835 -27.433 1.00 88.56 687 LEU A N 1
ATOM 5170 C CA . LEU A 1 687 ? 32.068 -24.790 -26.635 1.00 88.56 687 LEU A CA 1
ATOM 5171 C C . LEU A 1 687 ? 32.319 -25.162 -25.166 1.00 88.56 687 LEU A C 1
ATOM 5173 O O . LEU A 1 687 ? 31.808 -24.491 -24.267 1.00 88.56 687 LEU A O 1
ATOM 5177 N N . ALA A 1 688 ? 33.115 -26.205 -24.912 1.00 87.19 688 ALA A N 1
ATOM 5178 C CA . ALA A 1 688 ? 33.469 -26.620 -23.555 1.00 87.19 688 ALA A CA 1
ATOM 5179 C C . ALA A 1 688 ? 34.282 -25.538 -22.823 1.00 87.19 688 ALA A C 1
ATOM 5181 O O . ALA A 1 688 ? 33.909 -25.122 -21.724 1.00 87.19 688 ALA A O 1
ATOM 5182 N N . ALA A 1 689 ? 35.332 -25.019 -23.468 1.00 86.50 689 ALA A N 1
ATOM 5183 C CA . ALA A 1 689 ? 36.182 -23.972 -22.915 1.00 86.50 689 ALA A CA 1
ATOM 5184 C C . ALA A 1 689 ? 35.410 -22.665 -22.683 1.00 86.50 689 ALA A C 1
ATOM 5186 O O . ALA A 1 689 ? 35.611 -22.010 -21.661 1.00 86.50 689 ALA A O 1
ATOM 5187 N N . ALA A 1 690 ? 34.492 -22.298 -23.585 1.00 87.00 690 ALA A N 1
ATOM 5188 C CA . ALA A 1 690 ? 33.660 -21.110 -23.427 1.00 87.00 690 ALA A CA 1
ATOM 5189 C C . ALA A 1 690 ? 32.744 -21.202 -22.195 1.00 87.00 690 ALA A C 1
ATOM 5191 O O . ALA A 1 690 ? 32.623 -20.224 -21.460 1.00 87.00 690 ALA A O 1
ATOM 5192 N N . ARG A 1 691 ? 32.146 -22.372 -21.925 1.00 85.06 691 ARG A N 1
ATOM 5193 C CA . ARG A 1 691 ? 31.308 -22.591 -20.730 1.00 85.06 691 ARG A CA 1
ATOM 5194 C C . ARG A 1 691 ? 32.109 -22.616 -19.433 1.00 85.06 691 ARG A C 1
ATOM 5196 O O . ARG A 1 691 ? 31.643 -22.092 -18.429 1.00 85.06 691 ARG A O 1
ATOM 5203 N N . GLU A 1 692 ? 33.283 -23.239 -19.445 1.00 83.69 692 GLU A N 1
ATOM 5204 C CA . GLU A 1 692 ? 34.105 -23.397 -18.242 1.00 83.69 692 GLU A CA 1
ATOM 5205 C C . GLU A 1 692 ? 34.811 -22.096 -17.847 1.00 83.69 692 GLU A C 1
ATOM 5207 O O . GLU A 1 692 ? 34.897 -21.761 -16.667 1.00 83.69 692 GLU A O 1
ATOM 5212 N N . ARG A 1 693 ? 35.338 -21.367 -18.835 1.00 83.56 693 ARG A N 1
ATOM 5213 C CA . ARG A 1 693 ? 36.249 -20.238 -18.606 1.00 83.56 693 ARG A CA 1
ATOM 5214 C C . ARG A 1 693 ? 35.624 -18.871 -18.878 1.00 83.56 693 ARG A C 1
ATOM 5216 O O . ARG A 1 693 ? 36.282 -17.876 -18.597 1.00 83.56 693 ARG A O 1
ATOM 5223 N N . ALA A 1 694 ? 34.405 -18.821 -19.424 1.00 80.69 694 ALA A N 1
ATOM 5224 C CA . ALA A 1 694 ? 33.635 -17.601 -19.695 1.00 80.69 694 ALA A CA 1
ATOM 5225 C C . ALA A 1 694 ? 34.476 -16.460 -20.321 1.00 80.69 694 ALA A C 1
ATOM 5227 O O . ALA A 1 694 ? 34.671 -15.413 -19.699 1.00 80.69 694 ALA A O 1
ATOM 5228 N N . PRO A 1 695 ? 35.017 -16.648 -21.541 1.00 88.94 695 PRO A N 1
ATOM 5229 C CA . PRO A 1 695 ? 35.866 -15.650 -22.182 1.00 88.94 695 PRO A CA 1
ATOM 5230 C C . PRO A 1 695 ? 35.097 -14.357 -22.487 1.00 88.94 695 PRO A C 1
ATOM 5232 O O . PRO A 1 695 ? 33.885 -14.357 -22.707 1.00 88.94 695 PRO A O 1
ATOM 5235 N N . HIS A 1 696 ? 35.826 -13.245 -22.560 1.00 86.38 696 HIS A N 1
ATOM 5236 C CA . HIS A 1 696 ? 35.274 -11.932 -22.895 1.00 86.38 696 HIS A CA 1
ATOM 5237 C C . HIS A 1 696 ? 35.137 -11.723 -24.408 1.00 86.38 696 HIS A C 1
ATOM 5239 O O . HIS A 1 696 ? 34.294 -10.943 -24.835 1.00 86.38 696 HIS A O 1
ATOM 5245 N N . VAL A 1 697 ? 35.966 -12.393 -25.215 1.00 90.94 697 VAL A N 1
ATOM 5246 C CA . VAL A 1 697 ? 35.912 -12.387 -26.686 1.00 90.94 697 VAL A CA 1
ATOM 5247 C C . VAL A 1 697 ? 36.308 -13.770 -27.203 1.00 90.94 697 VAL A C 1
ATOM 5249 O O . VAL A 1 697 ? 37.200 -14.404 -26.638 1.00 90.94 697 VAL A O 1
ATOM 5252 N N . ILE A 1 698 ? 35.685 -14.227 -28.288 1.00 93.00 698 ILE A N 1
ATOM 5253 C CA . ILE A 1 698 ? 36.043 -15.460 -28.997 1.00 93.00 698 ILE A CA 1
ATOM 5254 C C . ILE A 1 698 ? 36.566 -15.096 -30.389 1.00 93.00 698 ILE A C 1
ATOM 5256 O O . ILE A 1 698 ? 35.928 -14.349 -31.121 1.00 93.00 698 ILE A O 1
ATOM 5260 N N . VAL A 1 699 ? 37.719 -15.632 -30.769 1.00 92.69 699 VAL A N 1
ATOM 5261 C CA . VAL A 1 699 ? 38.298 -15.557 -32.113 1.00 92.69 699 VAL A CA 1
ATOM 5262 C C . VAL A 1 699 ? 38.181 -16.944 -32.734 1.00 92.69 699 VAL A C 1
ATOM 5264 O O . VAL A 1 699 ? 38.685 -17.903 -32.159 1.00 92.69 699 VAL A O 1
ATOM 5267 N N . MET A 1 700 ? 37.498 -17.054 -33.870 1.00 92.56 700 MET A N 1
ATOM 5268 C CA . MET A 1 700 ? 37.025 -18.318 -34.437 1.00 92.56 700 MET A CA 1
ATOM 5269 C C . MET A 1 700 ? 37.484 -18.487 -35.882 1.00 92.56 700 MET A C 1
ATOM 5271 O O . MET A 1 700 ? 37.074 -17.714 -36.743 1.00 92.56 700 MET A O 1
ATOM 5275 N N . ASP A 1 701 ? 38.279 -19.510 -36.172 1.00 91.88 701 ASP A N 1
ATOM 5276 C CA . ASP A 1 701 ? 38.566 -19.907 -37.548 1.00 91.88 701 ASP A CA 1
ATOM 5277 C C . ASP A 1 701 ? 37.339 -20.530 -38.223 1.00 91.88 701 ASP A C 1
ATOM 5279 O O . ASP A 1 701 ? 36.554 -21.224 -37.579 1.00 91.88 701 ASP A O 1
ATOM 5283 N N . VAL A 1 702 ? 37.162 -20.288 -39.523 1.00 85.00 702 VAL A N 1
ATOM 5284 C CA . VAL A 1 702 ? 36.044 -20.870 -40.289 1.00 85.00 702 VAL A CA 1
ATOM 5285 C C . VAL A 1 702 ? 36.309 -22.332 -40.632 1.00 85.00 702 VAL A C 1
ATOM 5287 O O . VAL A 1 702 ? 35.444 -23.185 -40.416 1.00 85.00 702 VAL A O 1
ATOM 5290 N N . ASP A 1 703 ? 37.494 -22.610 -41.170 1.00 83.88 703 ASP A N 1
ATOM 5291 C CA . ASP A 1 703 ? 37.813 -23.864 -41.848 1.00 83.88 703 ASP A CA 1
ATOM 5292 C C . ASP A 1 703 ? 38.394 -24.894 -40.873 1.00 83.88 703 ASP A C 1
ATOM 5294 O O . ASP A 1 703 ? 39.579 -25.200 -40.908 1.00 83.88 703 ASP A O 1
ATOM 5298 N N . MET A 1 704 ? 37.542 -25.460 -40.014 1.00 88.06 704 MET A N 1
ATOM 5299 C CA . MET A 1 704 ? 37.943 -26.477 -39.035 1.00 88.06 704 MET A CA 1
ATOM 5300 C C . MET A 1 704 ? 37.344 -27.863 -39.343 1.00 88.06 704 MET A C 1
ATOM 5302 O O . MET A 1 704 ? 36.185 -27.963 -39.759 1.00 88.06 704 MET A O 1
ATOM 5306 N N . PRO A 1 705 ? 38.083 -28.965 -39.112 1.00 73.81 705 PRO A N 1
ATOM 5307 C CA . PRO A 1 705 ? 37.574 -30.319 -39.291 1.00 73.81 705 PRO A CA 1
ATOM 5308 C C . PRO A 1 705 ? 36.508 -30.676 -38.243 1.00 73.81 705 PRO A C 1
ATOM 5310 O O . PRO A 1 705 ? 36.665 -30.436 -37.048 1.00 73.81 705 PRO A O 1
ATOM 5313 N N . GLY A 1 706 ? 35.431 -31.329 -38.689 1.00 86.12 706 GLY A N 1
ATOM 5314 C CA . GLY A 1 706 ? 34.312 -31.718 -37.829 1.00 86.12 706 GLY A CA 1
ATOM 5315 C C . GLY A 1 706 ? 33.244 -30.628 -37.757 1.00 86.12 706 GLY A C 1
ATOM 5316 O O . GLY A 1 706 ? 32.431 -30.518 -38.673 1.00 86.12 706 GLY A O 1
ATOM 5317 N N . MET A 1 707 ? 33.216 -29.867 -36.660 1.00 87.00 707 MET A N 1
ATOM 5318 C CA . MET A 1 707 ? 32.342 -28.699 -36.521 1.00 87.00 707 MET A CA 1
ATOM 5319 C C . MET A 1 707 ? 33.061 -27.465 -37.064 1.00 87.00 707 MET A C 1
ATOM 5321 O O . MET A 1 707 ? 34.038 -27.018 -36.466 1.00 87.00 707 MET A O 1
ATOM 5325 N N . ASP A 1 708 ? 32.559 -26.917 -38.171 1.00 86.31 708 ASP A N 1
ATOM 5326 C CA . ASP A 1 708 ? 33.094 -25.682 -38.745 1.00 86.31 708 ASP A CA 1
ATOM 5327 C C . ASP A 1 708 ? 32.827 -24.462 -37.839 1.00 86.31 708 ASP A C 1
ATOM 5329 O O . ASP A 1 708 ? 31.947 -24.471 -36.966 1.00 86.31 708 ASP A O 1
ATOM 5333 N N . GLY A 1 709 ? 33.597 -23.388 -38.032 1.00 84.94 709 GLY A N 1
ATOM 5334 C CA . GLY A 1 709 ? 33.504 -22.187 -37.196 1.00 84.94 709 GLY A CA 1
ATOM 5335 C C . GLY A 1 709 ? 32.159 -21.467 -37.275 1.00 84.94 709 GLY A C 1
ATOM 5336 O O . GLY A 1 709 ? 31.757 -20.786 -36.327 1.00 84.94 709 GLY A O 1
ATOM 5337 N N . ILE A 1 710 ? 31.418 -21.635 -38.372 1.00 87.19 710 ILE A N 1
ATOM 5338 C CA . ILE A 1 710 ? 30.113 -21.001 -38.592 1.00 87.19 710 ILE A CA 1
ATOM 5339 C C . ILE A 1 710 ? 29.035 -21.727 -37.776 1.00 87.19 710 ILE A C 1
ATOM 5341 O O . ILE A 1 710 ? 28.234 -21.088 -37.090 1.00 87.19 710 ILE A O 1
ATOM 5345 N N . GLU A 1 711 ? 29.016 -23.057 -37.809 1.00 87.19 711 GLU A N 1
ATOM 5346 C CA . GLU A 1 711 ? 28.161 -23.906 -36.981 1.00 87.19 711 GLU A CA 1
ATOM 5347 C C . GLU A 1 711 ? 28.512 -23.756 -35.496 1.00 87.19 711 GLU A C 1
ATOM 5349 O O . GLU A 1 711 ? 27.607 -23.616 -34.670 1.00 87.19 711 GLU A O 1
ATOM 5354 N N . CYS A 1 712 ? 29.801 -23.679 -35.149 1.00 89.06 712 CYS A N 1
ATOM 5355 C CA . CYS A 1 712 ? 30.231 -23.410 -33.776 1.00 89.06 712 CYS A CA 1
ATOM 5356 C C . CYS A 1 712 ? 29.721 -22.048 -33.279 1.00 89.06 712 CYS A C 1
ATOM 5358 O O . CYS A 1 712 ? 29.157 -21.953 -32.187 1.00 89.06 712 CYS A O 1
ATOM 5360 N N . THR A 1 713 ? 29.841 -21.000 -34.101 1.00 88.12 713 THR A N 1
ATOM 5361 C CA . THR A 1 713 ? 29.304 -19.662 -33.796 1.00 88.12 713 THR A CA 1
ATOM 5362 C C . THR A 1 713 ? 27.794 -19.712 -33.572 1.00 88.12 713 THR A C 1
ATOM 5364 O O . THR A 1 713 ? 27.296 -19.181 -32.581 1.00 88.12 713 THR A O 1
ATOM 5367 N N . ARG A 1 714 ? 27.052 -20.413 -34.436 1.00 87.19 714 ARG A N 1
ATOM 5368 C CA . ARG A 1 714 ? 25.595 -20.559 -34.312 1.00 87.19 714 ARG A CA 1
ATOM 5369 C C . ARG A 1 714 ? 25.191 -21.204 -32.986 1.00 87.19 714 ARG A C 1
ATOM 5371 O O . ARG A 1 714 ? 24.223 -20.769 -32.366 1.00 87.19 714 ARG A O 1
ATOM 5378 N N . ARG A 1 715 ? 25.938 -22.215 -32.531 1.00 87.88 715 ARG A N 1
ATOM 5379 C CA . ARG A 1 715 ? 25.695 -22.889 -31.244 1.00 87.88 715 ARG A CA 1
ATOM 5380 C C . ARG A 1 715 ? 26.057 -22.021 -30.045 1.00 87.88 715 ARG A C 1
ATOM 5382 O O . ARG A 1 715 ? 25.270 -21.965 -29.106 1.00 87.88 715 ARG A O 1
ATOM 5389 N N . LEU A 1 716 ? 27.182 -21.305 -30.097 1.00 85.19 716 LEU A N 1
ATOM 5390 C CA . LEU A 1 716 ? 27.565 -20.328 -29.068 1.00 85.19 716 LEU A CA 1
ATOM 5391 C C . LEU A 1 716 ? 26.483 -19.254 -28.892 1.00 85.19 716 LEU A C 1
ATOM 5393 O O . LEU A 1 716 ? 26.123 -18.911 -27.770 1.00 85.19 716 LEU A O 1
ATOM 5397 N N . LYS A 1 717 ? 25.914 -18.769 -30.000 1.00 80.25 717 LYS A N 1
ATOM 5398 C CA . LYS A 1 717 ? 24.857 -17.748 -29.990 1.00 80.25 717 LYS A CA 1
ATOM 5399 C C . LYS A 1 717 ? 23.479 -18.276 -29.593 1.00 80.25 717 LYS A C 1
ATOM 5401 O O . LYS A 1 717 ? 22.641 -17.490 -29.163 1.00 80.25 717 LYS A O 1
ATOM 5406 N N . ALA A 1 718 ? 23.242 -19.580 -29.705 1.00 75.25 718 ALA A N 1
ATOM 5407 C CA . ALA A 1 718 ? 22.013 -20.218 -29.241 1.00 75.25 718 ALA A CA 1
ATOM 5408 C C . ALA A 1 718 ? 22.022 -20.540 -27.733 1.00 75.25 718 ALA A C 1
ATOM 5410 O O . ALA A 1 718 ? 20.956 -20.761 -27.159 1.00 75.25 718 ALA A O 1
ATOM 5411 N N . ASP A 1 719 ? 23.193 -20.580 -27.091 1.00 72.69 719 ASP A N 1
ATOM 5412 C CA . ASP A 1 719 ? 23.339 -20.862 -25.661 1.00 72.69 719 ASP A CA 1
ATOM 5413 C C . ASP A 1 719 ? 23.076 -19.592 -24.820 1.00 72.69 719 ASP A C 1
ATOM 5415 O O . ASP A 1 719 ? 23.834 -18.628 -24.940 1.00 72.69 719 ASP A O 1
ATOM 5419 N N . PRO A 1 720 ? 22.054 -19.558 -23.938 1.00 64.88 720 PRO A N 1
ATOM 5420 C CA . PRO A 1 720 ? 21.724 -18.375 -23.137 1.00 64.88 720 PRO A CA 1
ATOM 5421 C C . PRO A 1 720 ? 22.858 -17.866 -22.238 1.00 64.88 720 PRO A C 1
ATOM 5423 O O . PRO A 1 720 ? 22.877 -16.684 -21.903 1.00 64.88 720 PRO A O 1
ATOM 5426 N N . ALA A 1 721 ? 23.791 -18.736 -21.834 1.00 66.69 721 ALA A N 1
ATOM 5427 C CA . ALA A 1 721 ? 24.925 -18.352 -20.996 1.00 66.69 721 ALA A CA 1
ATOM 5428 C C . ALA A 1 721 ? 26.072 -17.717 -21.801 1.00 66.69 721 ALA A C 1
ATOM 5430 O O . ALA A 1 721 ? 26.894 -16.999 -21.235 1.00 66.69 721 ALA A O 1
ATOM 5431 N N . LEU A 1 722 ? 26.134 -17.968 -23.114 1.00 75.25 722 LEU A N 1
ATOM 5432 C CA . LEU A 1 722 ? 27.247 -17.566 -23.982 1.00 75.25 722 LEU A CA 1
ATOM 5433 C C . LEU A 1 722 ? 26.831 -16.626 -25.117 1.00 75.25 722 LEU A C 1
ATOM 5435 O O . LEU A 1 722 ? 27.695 -16.024 -25.753 1.00 75.25 722 LEU A O 1
ATOM 5439 N N . CYS A 1 723 ? 25.531 -16.438 -25.352 1.00 72.38 723 CYS A N 1
ATOM 5440 C CA . CYS A 1 723 ? 25.016 -15.678 -26.489 1.00 72.38 723 CYS A CA 1
ATOM 5441 C C . CYS A 1 723 ? 25.455 -14.208 -26.503 1.00 72.38 723 CYS A C 1
ATOM 5443 O O . CYS A 1 723 ? 25.515 -13.595 -27.567 1.00 72.38 723 CYS A O 1
ATOM 5445 N N . ALA A 1 724 ? 25.773 -13.653 -25.331 1.00 68.38 724 ALA A N 1
ATOM 5446 C CA . ALA A 1 724 ? 26.271 -12.292 -25.176 1.00 68.38 724 ALA A CA 1
ATOM 5447 C C . ALA A 1 724 ? 27.784 -12.157 -25.433 1.00 68.38 724 ALA A C 1
ATOM 5449 O O . ALA A 1 724 ? 28.268 -11.038 -25.546 1.00 68.38 724 ALA A O 1
ATOM 5450 N N . CYS A 1 725 ? 28.544 -13.255 -25.506 1.00 79.69 725 CYS A N 1
ATOM 5451 C CA . CYS A 1 725 ? 29.985 -13.208 -25.752 1.00 79.69 725 CYS A CA 1
ATOM 5452 C C . CYS A 1 725 ? 30.265 -12.903 -27.239 1.00 79.69 725 CYS A C 1
ATOM 5454 O O . CYS A 1 725 ? 29.748 -13.626 -28.099 1.00 79.69 725 CYS A O 1
ATOM 5456 N N . PRO A 1 726 ? 31.045 -11.859 -27.579 1.00 82.75 726 PRO A N 1
ATOM 5457 C CA . PRO A 1 726 ? 31.337 -11.499 -28.965 1.00 82.75 726 PRO A CA 1
ATOM 5458 C C . PRO A 1 726 ? 32.271 -12.509 -29.654 1.00 82.75 726 PRO A C 1
ATOM 5460 O O . PRO A 1 726 ? 33.242 -12.979 -29.061 1.00 82.75 726 PRO A O 1
ATOM 5463 N N . VAL A 1 727 ? 31.994 -12.806 -30.927 1.00 88.50 727 VAL A N 1
ATOM 5464 C CA . VAL A 1 727 ? 32.724 -13.745 -31.788 1.00 88.50 727 VAL A CA 1
ATOM 5465 C C . VAL A 1 727 ? 33.282 -13.009 -33.011 1.00 88.50 727 VAL A C 1
ATOM 5467 O O . VAL A 1 727 ? 32.536 -12.395 -33.775 1.00 88.50 727 VAL A O 1
ATOM 5470 N N . ILE A 1 728 ? 34.596 -13.107 -33.212 1.00 88.50 728 ILE A N 1
ATOM 5471 C CA . ILE A 1 728 ? 35.340 -12.580 -34.359 1.00 88.50 728 ILE A CA 1
ATOM 5472 C C . ILE A 1 728 ? 35.752 -13.752 -35.245 1.00 88.50 728 ILE A C 1
ATOM 5474 O O . ILE A 1 728 ? 36.523 -14.608 -34.819 1.00 88.50 728 ILE A O 1
ATOM 5478 N N . ILE A 1 729 ? 35.274 -13.781 -36.484 1.00 87.75 729 ILE A N 1
ATOM 5479 C CA . ILE A 1 729 ? 35.608 -14.838 -37.439 1.00 87.75 729 ILE A CA 1
ATOM 5480 C C . ILE A 1 729 ? 36.944 -14.556 -38.128 1.00 87.75 729 ILE A C 1
ATOM 5482 O O . ILE A 1 729 ? 37.214 -13.430 -38.524 1.00 87.75 729 ILE A O 1
ATOM 5486 N N . VAL A 1 730 ? 37.771 -15.576 -38.325 1.00 85.38 730 VAL A N 1
ATOM 5487 C CA . VAL A 1 730 ? 39.015 -15.507 -39.092 1.00 85.38 730 VAL A CA 1
ATOM 5488 C C . VAL A 1 730 ? 38.863 -16.394 -40.329 1.00 85.38 730 VAL A C 1
ATOM 5490 O O . VAL A 1 730 ? 38.582 -17.576 -40.187 1.00 85.38 730 VAL A O 1
ATOM 5493 N N . SER A 1 731 ? 39.009 -15.847 -41.542 1.00 81.50 731 SER A N 1
ATOM 5494 C CA . SER A 1 731 ? 38.782 -16.598 -42.796 1.00 81.50 731 SER A CA 1
ATOM 5495 C C . SER A 1 731 ? 39.900 -16.407 -43.830 1.00 81.50 731 SER A C 1
ATOM 5497 O O . SER A 1 731 ? 40.614 -15.402 -43.814 1.00 81.50 731 SER A O 1
ATOM 5499 N N . GLY A 1 732 ? 40.071 -17.358 -44.756 1.00 75.69 732 GLY A N 1
ATOM 5500 C CA . GLY A 1 732 ? 41.021 -17.255 -45.874 1.00 75.69 732 GLY A CA 1
ATOM 5501 C C . GLY A 1 732 ? 40.707 -16.091 -46.829 1.00 75.69 732 GLY A C 1
ATOM 5502 O O . GLY A 1 732 ? 39.542 -15.788 -47.084 1.00 75.69 732 GLY A O 1
ATOM 5503 N N . HIS A 1 733 ? 41.729 -15.407 -47.366 1.00 51.88 733 HIS A N 1
ATOM 5504 C CA . HIS A 1 733 ? 41.515 -14.322 -48.337 1.00 51.88 733 HIS A CA 1
ATOM 5505 C C . HIS A 1 733 ? 40.753 -14.841 -49.571 1.00 51.88 733 HIS A C 1
ATOM 5507 O O . HIS A 1 733 ? 41.238 -15.751 -50.240 1.00 51.88 733 HIS A O 1
ATOM 5513 N N . SER A 1 734 ? 39.635 -14.176 -49.900 1.00 53.00 734 SER A N 1
ATOM 5514 C CA . SER A 1 734 ? 38.777 -14.296 -51.101 1.00 53.00 734 SER A CA 1
ATOM 5515 C C . SER A 1 734 ? 37.524 -15.190 -51.076 1.00 53.00 734 SER A C 1
ATOM 5517 O O . SER A 1 734 ? 36.993 -15.469 -52.149 1.00 53.00 734 SER A O 1
ATOM 5519 N N . ASP A 1 735 ? 36.965 -15.529 -49.907 1.00 61.62 735 ASP A N 1
ATOM 5520 C CA . ASP A 1 735 ? 35.644 -16.185 -49.839 1.00 61.62 735 ASP A CA 1
ATOM 5521 C C . ASP A 1 735 ? 34.553 -15.300 -49.195 1.00 61.62 735 ASP A C 1
ATOM 5523 O O . ASP A 1 735 ? 34.223 -15.411 -48.011 1.00 61.62 735 ASP A O 1
ATOM 5527 N N . ASP A 1 736 ? 33.983 -14.387 -49.996 1.00 61.38 736 ASP A N 1
ATOM 5528 C CA . ASP A 1 736 ? 32.894 -13.478 -49.585 1.00 61.38 736 ASP A CA 1
ATOM 5529 C C . ASP A 1 736 ? 31.666 -14.264 -49.045 1.00 61.38 736 ASP A C 1
ATOM 5531 O O . ASP A 1 736 ? 30.914 -13.755 -48.208 1.00 61.38 736 ASP A O 1
ATOM 5535 N N . ALA A 1 737 ? 31.490 -15.532 -49.453 1.00 69.44 737 ALA A N 1
ATOM 5536 C CA . ALA A 1 737 ? 30.401 -16.395 -48.994 1.00 69.44 737 ALA A CA 1
ATOM 5537 C C . ALA A 1 737 ? 30.585 -16.877 -47.543 1.00 69.44 737 ALA A C 1
ATOM 5539 O O . ALA A 1 737 ? 29.606 -16.962 -46.795 1.00 69.44 737 ALA A O 1
ATOM 5540 N N . GLN A 1 738 ? 31.823 -17.154 -47.119 1.00 69.94 738 GLN A N 1
ATOM 5541 C CA . GLN A 1 738 ? 32.126 -17.562 -45.742 1.00 69.94 738 GLN A CA 1
ATOM 5542 C C . GLN A 1 738 ? 31.927 -16.409 -44.753 1.00 69.94 738 GLN A C 1
ATOM 5544 O O . GLN A 1 738 ? 31.344 -16.601 -43.684 1.00 69.94 738 GLN A O 1
ATOM 5549 N N . VAL A 1 739 ? 32.340 -15.195 -45.133 1.00 67.62 739 VAL A N 1
ATOM 5550 C CA . VAL A 1 739 ? 32.122 -13.981 -44.331 1.00 67.62 739 VAL A CA 1
ATOM 5551 C C . VAL A 1 739 ? 30.626 -13.729 -44.138 1.00 67.62 739 VAL A C 1
ATOM 5553 O O . VAL A 1 739 ? 30.165 -13.505 -43.016 1.00 67.62 739 VAL A O 1
ATOM 5556 N N . GLU A 1 740 ? 29.836 -13.823 -45.212 1.00 68.06 740 GLU A N 1
ATOM 5557 C CA . GLU A 1 740 ? 28.385 -13.654 -45.132 1.00 68.06 740 GLU A CA 1
ATOM 5558 C C . GLU A 1 740 ? 27.727 -14.720 -44.239 1.00 68.06 740 GLU A C 1
ATOM 5560 O O . GLU A 1 740 ? 26.872 -14.399 -43.405 1.00 68.06 740 GLU A O 1
ATOM 5565 N N . ALA A 1 741 ? 28.125 -15.984 -44.388 1.00 73.94 741 ALA A N 1
ATOM 5566 C CA . ALA A 1 741 ? 27.593 -17.087 -43.596 1.00 73.94 741 ALA A CA 1
ATOM 5567 C C . ALA A 1 741 ? 27.936 -16.949 -42.102 1.00 73.94 741 ALA A C 1
ATOM 5569 O O . ALA A 1 741 ? 27.069 -17.169 -41.251 1.00 73.94 741 ALA A O 1
ATOM 5570 N N . GLY A 1 742 ? 29.153 -16.510 -41.785 1.00 74.06 742 GLY A N 1
ATOM 5571 C CA . GLY A 1 742 ? 29.613 -16.247 -40.427 1.00 74.06 742 GLY A CA 1
ATOM 5572 C C . GLY A 1 742 ? 28.845 -15.132 -39.714 1.00 74.06 742 GLY A C 1
ATOM 5573 O O . GLY A 1 742 ? 28.358 -15.310 -38.595 1.00 74.06 742 GLY A O 1
ATOM 5574 N N . LEU A 1 743 ? 28.629 -14.004 -40.393 1.00 69.06 743 LEU A N 1
ATOM 5575 C CA . LEU A 1 743 ? 27.843 -12.890 -39.849 1.00 69.06 743 LEU A CA 1
ATOM 5576 C C . LEU A 1 743 ? 26.358 -13.248 -39.680 1.00 69.06 743 LEU A C 1
ATOM 5578 O O . LEU A 1 743 ? 25.711 -12.806 -38.727 1.00 69.06 743 LEU A O 1
ATOM 5582 N N . ARG A 1 744 ? 25.802 -14.078 -40.576 1.00 69.94 744 ARG A N 1
ATOM 5583 C CA . ARG A 1 744 ? 24.439 -14.627 -40.433 1.00 69.94 744 ARG A CA 1
ATOM 5584 C C . ARG A 1 744 ? 24.323 -15.617 -39.275 1.00 69.94 744 ARG A C 1
ATOM 5586 O O . ARG A 1 744 ? 23.252 -15.709 -38.683 1.00 69.94 744 ARG A O 1
ATOM 5593 N N . ALA A 1 745 ? 25.396 -16.336 -38.947 1.00 75.31 745 ALA A N 1
ATOM 5594 C CA . ALA A 1 745 ? 25.451 -17.227 -37.789 1.00 75.31 745 ALA A CA 1
ATOM 5595 C C . ALA A 1 745 ? 25.547 -16.480 -36.447 1.00 75.31 745 ALA A C 1
ATOM 5597 O O . ALA A 1 745 ? 25.408 -17.106 -35.399 1.00 75.31 745 ALA A O 1
ATOM 5598 N N . GLY A 1 746 ? 25.718 -15.155 -36.480 1.00 70.62 746 GLY A N 1
ATOM 5599 C CA . GLY A 1 746 ? 25.696 -14.292 -35.304 1.00 70.62 746 GLY A CA 1
ATOM 5600 C C . GLY A 1 746 ? 27.065 -13.780 -34.869 1.00 70.62 746 GLY A C 1
ATOM 5601 O O . GLY A 1 746 ? 27.134 -13.176 -33.807 1.00 70.62 746 GLY A O 1
ATOM 5602 N N . ALA A 1 747 ? 28.126 -13.983 -35.659 1.00 80.31 747 ALA A N 1
ATOM 5603 C CA . ALA A 1 747 ? 29.406 -13.329 -35.401 1.00 80.31 747 ALA A CA 1
ATOM 5604 C C . ALA A 1 747 ? 29.283 -11.803 -35.505 1.00 80.31 747 ALA A C 1
ATOM 5606 O O . ALA A 1 747 ? 28.577 -11.269 -36.370 1.00 80.31 747 ALA A O 1
ATOM 5607 N N . GLU A 1 748 ? 29.992 -11.113 -34.621 1.00 74.75 748 GLU A N 1
ATOM 5608 C CA . GLU A 1 748 ? 30.038 -9.657 -34.555 1.00 74.75 748 GLU A CA 1
ATOM 5609 C C . GLU A 1 748 ? 30.986 -9.070 -35.605 1.00 74.75 748 GLU A C 1
ATOM 5611 O O . GLU A 1 748 ? 30.742 -7.972 -36.100 1.00 74.75 748 GLU A O 1
ATOM 5616 N N . GLU A 1 749 ? 32.042 -9.801 -35.966 1.00 76.31 749 GLU A N 1
ATOM 5617 C CA . GLU A 1 749 ? 33.178 -9.265 -36.717 1.00 76.31 749 GLU A CA 1
ATOM 5618 C C . GLU A 1 749 ? 33.862 -10.356 -37.563 1.00 76.31 749 GLU A C 1
ATOM 5620 O O . GLU A 1 749 ? 33.716 -11.547 -37.278 1.00 76.31 749 GLU A O 1
ATOM 5625 N N . TYR A 1 750 ? 34.654 -9.965 -38.572 1.00 82.81 750 TYR A N 1
ATOM 5626 C CA . TYR A 1 750 ? 35.560 -10.877 -39.284 1.00 82.81 750 TYR A CA 1
ATOM 5627 C C . TYR A 1 750 ? 36.955 -10.270 -39.542 1.00 82.81 750 TYR A C 1
ATOM 5629 O O . TYR A 1 750 ? 37.113 -9.049 -39.582 1.00 82.81 750 TYR A O 1
ATOM 5637 N N . VAL A 1 751 ? 37.958 -11.129 -39.756 1.00 79.88 751 VAL A N 1
ATOM 5638 C CA . VAL A 1 751 ? 39.363 -10.807 -40.060 1.00 79.88 751 VAL A CA 1
ATOM 5639 C C . VAL A 1 751 ? 39.887 -11.744 -41.154 1.00 79.88 751 VAL A C 1
ATOM 5641 O O . VAL A 1 751 ? 39.753 -12.961 -41.060 1.00 79.88 751 VAL A O 1
ATOM 5644 N N . GLY A 1 752 ? 40.513 -11.196 -42.198 1.00 75.19 752 GLY A N 1
ATOM 5645 C CA . GLY A 1 752 ? 41.089 -11.997 -43.287 1.00 75.19 752 GLY A CA 1
ATOM 5646 C C . GLY A 1 752 ? 42.496 -12.539 -42.979 1.00 75.19 752 GLY A C 1
ATOM 5647 O O . GLY A 1 752 ? 43.327 -11.827 -42.419 1.00 75.19 752 GLY A O 1
ATOM 5648 N N . LYS A 1 753 ? 42.804 -13.773 -43.406 1.00 75.88 753 LYS A N 1
ATOM 5649 C CA . LYS A 1 753 ? 44.149 -14.390 -43.380 1.00 75.88 753 LYS A CA 1
ATOM 5650 C C . LYS A 1 753 ? 44.945 -13.969 -44.634 1.00 75.88 753 LYS A C 1
ATOM 5652 O O . LYS A 1 753 ? 44.406 -14.133 -45.727 1.00 75.88 753 LYS A O 1
ATOM 5657 N N . PRO A 1 754 ? 46.200 -13.478 -44.552 1.00 72.38 754 PRO A N 1
ATOM 5658 C CA . PRO A 1 754 ? 47.056 -13.456 -43.369 1.00 72.38 754 PRO A CA 1
ATOM 5659 C C . PRO A 1 754 ? 46.665 -12.354 -42.377 1.00 72.38 754 PRO A C 1
ATOM 5661 O O . PRO A 1 754 ? 46.457 -11.204 -42.757 1.00 72.38 754 PRO A O 1
ATOM 5664 N N . VAL A 1 755 ? 46.605 -12.724 -41.095 1.00 75.25 755 VAL A N 1
ATOM 5665 C CA . VAL A 1 755 ? 46.174 -11.841 -40.005 1.00 75.25 755 VAL A CA 1
ATOM 5666 C C . VAL A 1 755 ? 47.226 -10.760 -39.756 1.00 75.25 755 VAL A C 1
ATOM 5668 O O . VAL A 1 755 ? 48.364 -11.059 -39.386 1.00 75.25 755 VAL A O 1
ATOM 5671 N N . ARG A 1 756 ? 46.845 -9.493 -39.950 1.00 73.50 756 ARG A N 1
ATOM 5672 C CA . ARG A 1 756 ? 47.687 -8.325 -39.656 1.00 73.50 756 ARG A CA 1
ATOM 5673 C C . ARG A 1 756 ? 47.563 -7.942 -38.181 1.00 73.50 756 ARG A C 1
ATOM 5675 O O . ARG A 1 756 ? 46.454 -7.824 -37.666 1.00 73.50 756 ARG A O 1
ATOM 5682 N N . HIS A 1 757 ? 48.701 -7.751 -37.505 1.00 71.31 757 HIS A N 1
ATOM 5683 C CA . HIS A 1 757 ? 48.761 -7.506 -36.057 1.00 71.31 757 HIS A CA 1
ATOM 5684 C C . HIS A 1 757 ? 47.887 -6.320 -35.636 1.00 71.31 757 HIS A C 1
ATOM 5686 O O . HIS A 1 757 ? 47.095 -6.431 -34.702 1.00 71.31 757 HIS A O 1
ATOM 5692 N N . SER A 1 758 ? 48.085 -5.173 -36.287 1.00 62.41 758 SER A N 1
ATOM 5693 C CA . SER A 1 758 ? 47.431 -3.902 -35.960 1.00 62.41 758 SER A CA 1
ATOM 5694 C C . SER A 1 758 ? 45.905 -4.025 -36.025 1.00 62.41 758 SER A C 1
ATOM 5696 O O . SER A 1 758 ? 45.211 -3.760 -35.047 1.00 62.41 758 SER A O 1
ATOM 5698 N N . GLU A 1 759 ? 45.398 -4.529 -37.148 1.00 67.88 759 GLU A N 1
ATOM 5699 C CA . GLU A 1 759 ? 43.976 -4.726 -37.417 1.00 67.88 759 GLU A CA 1
ATOM 5700 C C . GLU A 1 759 ? 43.318 -5.713 -36.438 1.00 67.88 759 GLU A C 1
ATOM 5702 O O . GLU A 1 759 ? 42.242 -5.445 -35.904 1.00 67.88 759 GLU A O 1
ATOM 5707 N N . PHE A 1 760 ? 43.969 -6.848 -36.176 1.00 78.25 760 PHE A N 1
ATOM 5708 C CA . PHE A 1 760 ? 43.418 -7.916 -35.344 1.00 78.25 760 PHE A CA 1
ATOM 5709 C C . PHE A 1 760 ? 43.271 -7.514 -33.871 1.00 78.25 760 PHE A C 1
ATOM 5711 O O . PHE A 1 760 ? 42.200 -7.675 -33.284 1.00 78.25 760 PHE A O 1
ATOM 5718 N N . VAL A 1 761 ? 44.324 -6.950 -33.275 1.00 76.44 761 VAL A N 1
ATOM 5719 C CA . VAL A 1 761 ? 44.315 -6.565 -31.854 1.00 76.44 761 VAL A CA 1
ATOM 5720 C C . VAL A 1 761 ? 43.318 -5.437 -31.587 1.00 76.44 761 VAL A C 1
ATOM 5722 O O . VAL A 1 761 ? 42.642 -5.444 -30.556 1.00 76.44 761 VAL A O 1
ATOM 5725 N N . LEU A 1 762 ? 43.191 -4.474 -32.507 1.00 66.25 762 LEU A N 1
ATOM 5726 C CA . LEU A 1 762 ? 42.252 -3.358 -32.360 1.00 66.25 762 LEU A CA 1
ATOM 5727 C C . LEU A 1 762 ? 40.794 -3.839 -32.322 1.00 66.25 762 LEU A C 1
ATOM 5729 O O . LEU A 1 762 ? 40.041 -3.418 -31.439 1.00 66.25 762 LEU A O 1
ATOM 5733 N N . ARG A 1 763 ? 40.419 -4.786 -33.195 1.00 72.19 763 ARG A N 1
ATOM 5734 C CA . ARG A 1 763 ? 39.075 -5.395 -33.193 1.00 72.19 763 ARG A CA 1
ATOM 5735 C C . ARG A 1 763 ? 38.784 -6.122 -31.874 1.00 72.19 763 ARG A C 1
ATOM 5737 O O . ARG A 1 763 ? 37.721 -5.936 -31.282 1.00 72.19 763 ARG A O 1
ATOM 5744 N N . VAL A 1 764 ? 39.755 -6.873 -31.350 1.00 79.88 764 VAL A N 1
ATOM 5745 C CA . VAL A 1 764 ? 39.615 -7.585 -30.067 1.00 79.88 764 VAL A CA 1
ATOM 5746 C C . VAL A 1 764 ? 39.475 -6.617 -28.883 1.00 79.88 764 VAL A C 1
ATOM 5748 O O . VAL A 1 764 ? 38.631 -6.831 -28.011 1.00 79.88 764 VAL A O 1
ATOM 5751 N N . ARG A 1 765 ? 40.233 -5.511 -28.859 1.00 72.38 765 ARG A N 1
ATOM 5752 C CA . ARG A 1 765 ? 40.113 -4.468 -27.820 1.00 72.38 765 ARG A CA 1
ATOM 5753 C C . ARG A 1 765 ? 38.736 -3.811 -27.796 1.00 72.38 765 ARG A C 1
ATOM 5755 O O . ARG A 1 765 ? 38.182 -3.633 -26.710 1.00 72.38 765 ARG A O 1
ATOM 5762 N N . SER A 1 766 ? 38.197 -3.470 -28.967 1.00 64.25 766 SER A N 1
ATOM 5763 C CA . SER A 1 766 ? 36.868 -2.859 -29.088 1.00 64.25 766 SER A CA 1
ATOM 5764 C C . SER A 1 766 ? 35.784 -3.768 -28.495 1.00 64.25 766 SER A C 1
ATOM 5766 O O . SER A 1 766 ? 35.032 -3.354 -27.609 1.00 64.25 766 SER A O 1
ATOM 5768 N N . MET A 1 767 ? 35.786 -5.048 -28.885 1.00 75.50 767 MET A N 1
ATOM 5769 C CA . MET A 1 767 ? 34.815 -6.034 -28.400 1.00 75.50 767 MET A CA 1
ATOM 5770 C C . MET A 1 767 ? 34.946 -6.315 -26.898 1.00 75.50 767 MET A C 1
ATOM 5772 O O . MET A 1 767 ? 33.942 -6.358 -26.186 1.00 75.50 767 MET A O 1
ATOM 5776 N N . ASN A 1 768 ? 36.174 -6.429 -26.383 1.00 75.56 768 ASN A N 1
ATOM 5777 C CA . ASN A 1 768 ? 36.409 -6.657 -24.956 1.00 75.56 768 ASN A CA 1
ATOM 5778 C C . ASN A 1 768 ? 35.898 -5.495 -24.085 1.00 75.56 768 ASN A C 1
ATOM 5780 O O . ASN A 1 768 ? 35.340 -5.722 -23.012 1.00 75.56 768 ASN A O 1
ATOM 5784 N N . ARG A 1 769 ? 36.063 -4.246 -24.542 1.00 66.56 769 ARG A N 1
ATOM 5785 C CA . ARG A 1 769 ? 35.574 -3.066 -23.813 1.00 66.56 769 ARG A CA 1
ATOM 5786 C C . ARG A 1 769 ? 34.049 -3.079 -23.689 1.00 66.56 769 ARG A C 1
ATOM 5788 O O . ARG A 1 769 ? 33.537 -2.874 -22.593 1.00 66.56 769 ARG A O 1
ATOM 5795 N N . LEU A 1 770 ? 33.341 -3.348 -24.788 1.00 62.00 770 LEU A N 1
ATOM 5796 C CA . LEU A 1 770 ? 31.876 -3.420 -24.795 1.00 62.00 770 LEU A CA 1
ATOM 5797 C C . LEU A 1 770 ? 31.356 -4.532 -23.874 1.00 62.00 770 LEU A C 1
ATOM 5799 O O . LEU A 1 770 ? 30.418 -4.309 -23.108 1.00 62.00 770 LEU A O 1
ATOM 5803 N N . GLN A 1 771 ? 31.997 -5.704 -23.895 1.00 72.62 771 GLN A N 1
ATOM 5804 C CA . GLN A 1 771 ? 31.549 -6.844 -23.098 1.00 72.62 771 GLN A CA 1
ATOM 5805 C C . GLN A 1 771 ? 31.742 -6.637 -21.590 1.00 72.62 771 GLN A C 1
ATOM 5807 O O . GLN A 1 771 ? 30.863 -6.981 -20.800 1.00 72.62 771 GLN A O 1
ATOM 5812 N N . ARG A 1 772 ? 32.858 -6.030 -21.171 1.00 67.62 772 ARG A N 1
ATOM 5813 C CA . ARG A 1 772 ? 33.122 -5.761 -19.747 1.00 67.62 772 ARG A CA 1
ATOM 5814 C C . ARG A 1 772 ? 32.123 -4.778 -19.143 1.00 67.62 772 ARG A C 1
ATOM 5816 O O . ARG A 1 772 ? 31.578 -5.061 -18.080 1.00 67.62 772 ARG A O 1
ATOM 5823 N N . SER A 1 773 ? 31.802 -3.690 -19.848 1.00 57.50 773 SER A N 1
ATOM 5824 C CA . SER A 1 773 ? 30.779 -2.739 -19.389 1.00 57.50 773 SER A CA 1
ATOM 5825 C C . SER A 1 773 ? 29.402 -3.395 -19.220 1.00 57.50 773 SER A C 1
ATOM 5827 O O . SER A 1 773 ? 28.664 -3.055 -18.298 1.00 57.50 773 SER A O 1
ATOM 5829 N N . ASN A 1 774 ? 29.058 -4.364 -20.072 1.00 58.16 774 ASN A N 1
ATOM 5830 C CA . ASN A 1 774 ? 27.799 -5.102 -19.971 1.00 58.16 774 ASN A CA 1
ATOM 5831 C C . ASN A 1 774 ? 27.756 -6.007 -18.721 1.00 58.16 774 ASN A C 1
ATOM 5833 O O . ASN A 1 774 ? 26.772 -6.005 -17.980 1.00 58.16 774 ASN A O 1
ATOM 5837 N N . ILE A 1 775 ? 28.850 -6.726 -18.438 1.00 62.56 775 ILE A N 1
ATOM 5838 C CA . ILE A 1 775 ? 28.974 -7.608 -17.264 1.00 62.56 775 ILE A CA 1
ATOM 5839 C C . ILE A 1 775 ? 28.886 -6.811 -15.951 1.00 62.56 775 ILE A C 1
ATOM 5841 O O . ILE A 1 775 ? 28.132 -7.192 -15.053 1.00 62.56 775 ILE A O 1
ATOM 5845 N N . GLU A 1 776 ? 29.596 -5.684 -15.847 1.00 56.00 776 GLU A N 1
ATOM 5846 C CA . GLU A 1 776 ? 29.600 -4.828 -14.648 1.00 56.00 776 GLU A CA 1
ATOM 5847 C C . GLU A 1 776 ? 28.195 -4.292 -14.314 1.00 56.00 776 GLU A C 1
ATOM 5849 O O . GLU A 1 776 ? 27.755 -4.306 -13.159 1.00 56.00 776 GLU A O 1
ATOM 5854 N N . LEU A 1 777 ? 27.442 -3.880 -15.337 1.00 51.91 777 LEU A N 1
ATOM 5855 C CA . LEU A 1 777 ? 26.063 -3.414 -15.187 1.00 51.91 777 LEU A CA 1
ATOM 5856 C C . LEU A 1 777 ? 25.111 -4.531 -14.738 1.00 51.91 777 LEU A C 1
ATOM 5858 O O . LEU A 1 777 ? 24.254 -4.302 -13.878 1.00 51.91 777 LEU A O 1
ATOM 5862 N N . MET A 1 778 ? 25.254 -5.740 -15.288 1.00 53.28 778 MET A N 1
ATOM 5863 C CA . MET A 1 778 ? 24.441 -6.894 -14.890 1.00 53.28 778 MET A CA 1
ATOM 5864 C C . MET A 1 778 ? 24.667 -7.274 -13.423 1.00 53.28 778 MET A C 1
ATOM 5866 O O . MET A 1 778 ? 23.702 -7.521 -12.697 1.00 53.28 778 MET A O 1
ATOM 5870 N N . GLN A 1 779 ? 25.919 -7.255 -12.963 1.00 50.25 779 GLN A N 1
ATOM 5871 C CA . GLN A 1 779 ? 26.269 -7.558 -11.573 1.00 50.25 779 GLN A CA 1
ATOM 5872 C C . GLN A 1 779 ? 25.710 -6.515 -10.594 1.00 50.25 779 GLN A C 1
ATOM 5874 O O . GLN A 1 779 ? 25.116 -6.880 -9.578 1.00 50.25 779 GLN A O 1
ATOM 5879 N N . SER A 1 780 ? 25.811 -5.220 -10.920 1.00 48.56 780 SER A N 1
ATOM 5880 C CA . SER A 1 780 ? 25.250 -4.145 -10.085 1.00 48.56 780 SER A CA 1
ATOM 5881 C C . SER A 1 780 ? 23.724 -4.247 -9.938 1.00 48.56 780 SER A C 1
ATOM 5883 O O . SER A 1 780 ? 23.171 -4.010 -8.859 1.00 48.56 780 SER A O 1
ATOM 5885 N N . ASN A 1 781 ? 23.031 -4.653 -11.004 1.00 45.06 781 ASN A N 1
ATOM 5886 C CA . ASN A 1 781 ? 21.581 -4.837 -10.986 1.00 45.06 781 ASN A CA 1
ATOM 5887 C C . ASN A 1 781 ? 21.144 -6.092 -10.214 1.00 45.06 781 ASN A C 1
ATOM 5889 O O . ASN A 1 781 ? 20.096 -6.065 -9.569 1.00 45.06 781 ASN A O 1
ATOM 5893 N N . ALA A 1 782 ? 21.940 -7.166 -10.228 1.00 46.47 782 ALA A N 1
ATOM 5894 C CA . ALA A 1 782 ? 21.645 -8.390 -9.484 1.00 46.47 782 ALA A CA 1
ATOM 5895 C C . ALA A 1 782 ? 21.666 -8.166 -7.960 1.00 46.47 782 ALA A C 1
ATOM 5897 O O . ALA A 1 782 ? 20.702 -8.521 -7.281 1.00 46.47 782 ALA A O 1
ATOM 5898 N N . VAL A 1 783 ? 22.701 -7.491 -7.438 1.00 52.19 783 VAL A N 1
ATOM 5899 C CA . VAL A 1 783 ? 22.837 -7.185 -5.997 1.00 52.19 783 VAL A CA 1
ATOM 5900 C C . VAL A 1 783 ? 21.680 -6.313 -5.498 1.00 52.19 783 VAL A C 1
ATOM 5902 O O . VAL A 1 783 ? 21.087 -6.578 -4.452 1.00 52.19 783 VAL A O 1
ATOM 5905 N N . ARG A 1 784 ? 21.298 -5.292 -6.277 1.00 50.88 784 ARG A N 1
ATOM 5906 C CA . ARG A 1 784 ? 20.147 -4.430 -5.954 1.00 50.88 784 ARG A CA 1
ATOM 5907 C C . ARG A 1 784 ? 18.822 -5.197 -5.980 1.00 50.88 784 ARG A C 1
ATOM 5909 O O . ARG A 1 784 ? 17.948 -4.936 -5.156 1.00 50.88 784 ARG A O 1
ATOM 5916 N N . GLY A 1 785 ? 18.676 -6.150 -6.902 1.00 50.41 785 GLY A N 1
ATOM 5917 C CA . GLY A 1 785 ? 17.502 -7.016 -6.986 1.00 50.41 785 GLY A CA 1
ATOM 5918 C C . GLY A 1 785 ? 17.343 -7.937 -5.772 1.00 50.41 785 GLY A C 1
ATOM 5919 O O . GLY A 1 785 ? 16.227 -8.119 -5.289 1.00 50.41 785 GLY A O 1
ATOM 5920 N N . GLU A 1 786 ? 18.442 -8.481 -5.248 1.00 57.53 786 GLU A N 1
ATOM 5921 C CA . GLU A 1 786 ? 18.432 -9.333 -4.052 1.00 57.53 786 GLU A CA 1
ATOM 5922 C C . GLU A 1 786 ? 18.020 -8.549 -2.796 1.00 57.53 786 GLU A C 1
ATOM 5924 O O . GLU A 1 786 ? 17.123 -8.978 -2.067 1.00 57.53 786 GLU A O 1
ATOM 5929 N N . GLN A 1 787 ? 18.566 -7.342 -2.605 1.00 60.97 787 GLN A N 1
ATOM 5930 C CA . GLN A 1 787 ? 18.173 -6.456 -1.502 1.00 60.97 787 GLN A CA 1
ATOM 5931 C C . GLN A 1 787 ? 16.686 -6.063 -1.560 1.00 60.97 787 GLN A C 1
ATOM 5933 O O . GLN A 1 787 ? 16.009 -6.032 -0.530 1.00 60.97 787 GLN A O 1
ATOM 5938 N N . ALA A 1 788 ? 16.145 -5.803 -2.755 1.00 53.47 788 ALA A N 1
ATOM 5939 C CA . ALA A 1 788 ? 14.727 -5.484 -2.927 1.00 53.47 788 ALA A CA 1
ATOM 5940 C C . ALA A 1 788 ? 13.808 -6.671 -2.577 1.00 53.47 788 ALA A C 1
ATOM 5942 O O . ALA A 1 788 ? 12.778 -6.491 -1.918 1.00 53.47 788 ALA A O 1
ATOM 5943 N N . ARG A 1 789 ? 14.192 -7.898 -2.962 1.00 66.44 789 ARG A N 1
ATOM 5944 C CA . ARG A 1 789 ? 13.460 -9.119 -2.580 1.00 66.44 789 ARG A CA 1
ATOM 5945 C C . ARG A 1 789 ? 13.476 -9.332 -1.071 1.00 66.44 789 ARG A C 1
ATOM 5947 O O . ARG A 1 789 ? 12.424 -9.590 -0.492 1.00 66.44 789 ARG A O 1
ATOM 5954 N N . ALA A 1 790 ? 14.638 -9.168 -0.440 1.00 67.38 790 ALA A N 1
ATOM 5955 C CA . ALA A 1 790 ? 14.776 -9.309 1.003 1.00 67.38 790 ALA A CA 1
ATOM 5956 C C . ALA A 1 790 ? 13.869 -8.334 1.767 1.00 67.38 790 ALA A C 1
ATOM 5958 O O . ALA A 1 790 ? 13.145 -8.736 2.677 1.00 67.38 790 ALA A O 1
ATOM 5959 N N . MET A 1 791 ? 13.839 -7.069 1.338 1.00 68.81 791 MET A N 1
ATOM 5960 C CA . MET A 1 791 ? 12.981 -6.047 1.939 1.00 68.81 791 MET A CA 1
ATOM 5961 C C . MET A 1 791 ? 11.488 -6.378 1.806 1.00 68.81 791 MET A C 1
ATOM 5963 O O . MET A 1 791 ? 10.720 -6.134 2.732 1.00 68.81 791 MET A O 1
ATOM 5967 N N . THR A 1 792 ? 11.082 -6.971 0.680 1.00 64.06 792 THR A N 1
ATOM 5968 C CA . THR A 1 792 ? 9.688 -7.379 0.446 1.00 64.06 792 THR A CA 1
ATOM 5969 C C . THR A 1 792 ? 9.261 -8.464 1.435 1.00 64.06 792 THR A C 1
ATOM 5971 O O . THR A 1 792 ? 8.248 -8.303 2.110 1.00 64.06 792 THR A O 1
ATOM 5974 N N . ILE A 1 793 ? 10.072 -9.516 1.595 1.00 70.31 793 ILE A N 1
ATOM 5975 C CA . ILE A 1 793 ? 9.791 -10.618 2.534 1.00 70.31 793 ILE A CA 1
ATOM 5976 C C . ILE A 1 793 ? 9.730 -10.101 3.980 1.00 70.31 793 ILE A C 1
ATOM 5978 O O . ILE A 1 793 ? 8.836 -10.468 4.740 1.00 70.31 793 ILE A O 1
ATOM 5982 N N . LEU A 1 794 ? 10.652 -9.212 4.367 1.00 72.62 794 LEU A N 1
ATOM 5983 C CA . LEU A 1 794 ? 10.670 -8.615 5.708 1.00 72.62 794 LEU A CA 1
ATOM 5984 C C . LEU A 1 794 ? 9.445 -7.723 5.965 1.00 72.62 794 LEU A C 1
ATOM 5986 O O . LEU A 1 794 ? 8.887 -7.741 7.063 1.00 72.62 794 LEU A O 1
ATOM 5990 N N . PHE A 1 795 ? 8.993 -6.970 4.961 1.00 68.69 795 PHE A N 1
ATOM 5991 C CA . PHE A 1 795 ? 7.785 -6.153 5.059 1.00 68.69 795 PHE A CA 1
ATOM 5992 C C . PHE A 1 795 ? 6.517 -7.010 5.174 1.00 68.69 795 PHE A C 1
ATOM 5994 O O . PHE A 1 795 ? 5.670 -6.744 6.030 1.00 68.69 795 PHE A O 1
ATOM 6001 N N . GLU A 1 796 ? 6.400 -8.062 4.360 1.00 68.31 796 GLU A N 1
ATOM 6002 C CA . GLU A 1 796 ? 5.290 -9.016 4.433 1.00 68.31 796 GLU A CA 1
ATOM 6003 C C . GLU A 1 796 ? 5.224 -9.692 5.802 1.00 68.31 796 GLU A C 1
ATOM 6005 O O . GLU A 1 796 ? 4.154 -9.710 6.417 1.00 68.31 796 GLU A O 1
ATOM 6010 N N . LEU A 1 797 ? 6.373 -10.133 6.325 1.00 82.62 797 LEU A N 1
ATOM 6011 C CA . LEU A 1 797 ? 6.475 -10.665 7.679 1.00 82.62 797 LEU A CA 1
ATOM 6012 C C . LEU A 1 797 ? 6.003 -9.631 8.712 1.00 82.62 797 LEU A C 1
ATOM 6014 O O . LEU A 1 797 ? 5.175 -9.949 9.558 1.00 82.62 797 LEU A O 1
ATOM 6018 N N . SER A 1 798 ? 6.453 -8.373 8.630 1.00 80.44 798 SER A N 1
ATOM 6019 C CA . SER A 1 798 ? 6.032 -7.322 9.572 1.00 80.44 798 SER A CA 1
ATOM 6020 C C . SER A 1 798 ? 4.533 -7.072 9.548 1.00 80.44 798 SER A C 1
ATOM 6022 O O . SER A 1 798 ? 3.946 -6.802 10.597 1.00 80.44 798 SER A O 1
ATOM 6024 N N . ARG A 1 799 ? 3.911 -7.147 8.371 1.00 73.38 799 ARG A N 1
ATOM 6025 C CA . ARG A 1 799 ? 2.467 -6.981 8.229 1.00 73.38 799 ARG A CA 1
ATOM 6026 C C . ARG A 1 799 ? 1.715 -8.175 8.810 1.00 73.38 799 ARG A C 1
ATOM 6028 O O . ARG A 1 799 ? 0.772 -7.963 9.566 1.00 73.38 799 ARG A O 1
ATOM 6035 N N . SER A 1 800 ? 2.150 -9.396 8.491 1.00 74.62 800 SER A N 1
ATOM 6036 C CA . SER A 1 800 ? 1.526 -10.626 8.994 1.00 74.62 800 SER A CA 1
ATOM 6037 C C . SER A 1 800 ? 1.581 -10.672 10.524 1.00 74.62 800 SER A C 1
ATOM 6039 O O . SER A 1 800 ? 0.542 -10.720 11.188 1.00 74.62 800 SER A O 1
ATOM 6041 N N . LEU A 1 801 ? 2.775 -10.462 11.091 1.00 83.00 801 LEU A N 1
ATOM 6042 C CA . LEU A 1 801 ? 2.996 -10.414 12.537 1.00 83.00 801 LEU A CA 1
ATOM 6043 C C . LEU A 1 801 ? 2.187 -9.312 13.239 1.00 83.00 801 LEU A C 1
ATOM 6045 O O . LEU A 1 801 ? 1.707 -9.527 14.347 1.00 83.00 801 LEU A O 1
ATOM 6049 N N . GLY A 1 802 ? 1.995 -8.150 12.603 1.00 69.25 802 GLY A N 1
ATOM 6050 C CA . GLY A 1 802 ? 1.200 -7.049 13.162 1.00 69.25 802 GLY A CA 1
ATOM 6051 C C . GLY A 1 802 ? -0.309 -7.317 13.224 1.00 69.25 802 GLY A C 1
ATOM 6052 O O . GLY A 1 802 ? -1.024 -6.622 13.945 1.00 69.25 802 GLY A O 1
ATOM 6053 N N . THR A 1 803 ? -0.802 -8.310 12.480 1.00 77.06 803 THR A N 1
ATOM 6054 C CA . THR A 1 803 ? -2.224 -8.699 12.458 1.00 77.06 803 THR A CA 1
ATOM 6055 C C . THR A 1 803 ? -2.514 -10.024 13.155 1.00 77.06 803 THR A C 1
ATOM 6057 O O . THR A 1 803 ? -3.685 -10.356 13.361 1.00 77.06 803 THR A O 1
ATOM 6060 N N . ALA A 1 804 ? -1.470 -10.765 13.530 1.00 76.56 804 ALA A N 1
ATOM 6061 C CA . ALA A 1 804 ? -1.595 -12.063 14.168 1.00 76.56 804 ALA A CA 1
ATOM 6062 C C . ALA A 1 804 ? -2.324 -11.956 15.515 1.00 76.56 804 ALA A C 1
ATOM 6064 O O . ALA A 1 804 ? -2.058 -11.071 16.332 1.00 76.56 804 ALA A O 1
ATOM 6065 N N . ARG A 1 805 ? -3.271 -12.872 15.740 1.00 77.25 805 ARG A N 1
ATOM 6066 C CA . ARG A 1 805 ? -4.037 -12.971 16.996 1.00 77.25 805 ARG A CA 1
ATOM 6067 C C . ARG A 1 805 ? -3.631 -14.179 17.833 1.00 77.25 805 ARG A C 1
ATOM 6069 O O . ARG A 1 805 ? -3.911 -14.191 19.029 1.00 77.25 805 ARG A O 1
ATOM 6076 N N . ASP A 1 806 ? -2.973 -15.155 17.214 1.00 85.69 806 ASP A N 1
ATOM 6077 C CA . ASP A 1 806 ? -2.460 -16.363 17.850 1.00 85.69 806 ASP A CA 1
ATOM 6078 C C . ASP A 1 806 ? -0.921 -16.355 17.849 1.00 85.69 806 ASP A C 1
ATOM 6080 O O . ASP A 1 806 ? -0.272 -15.840 16.937 1.00 85.69 806 ASP A O 1
ATOM 6084 N N . MET A 1 807 ? -0.330 -16.944 18.889 1.00 88.56 807 MET A N 1
ATOM 6085 C CA . MET A 1 807 ? 1.102 -17.218 18.940 1.00 88.56 807 MET A CA 1
ATOM 6086 C C . MET A 1 807 ? 1.531 -18.188 17.834 1.00 88.56 807 MET A C 1
ATOM 6088 O O . MET A 1 807 ? 2.642 -18.042 17.331 1.00 88.56 807 MET A O 1
ATOM 6092 N N . GLN A 1 808 ? 0.688 -19.150 17.444 1.00 90.75 808 GLN A N 1
ATOM 6093 C CA . GLN A 1 808 ? 1.058 -20.139 16.428 1.00 90.75 808 GLN A CA 1
ATOM 6094 C C . GLN A 1 808 ? 1.280 -19.497 15.050 1.00 90.75 808 GLN A C 1
ATOM 6096 O O . GLN A 1 808 ? 2.281 -19.797 14.402 1.00 90.75 808 GLN A O 1
ATOM 6101 N N . ASP A 1 809 ? 0.432 -18.540 14.659 1.00 88.44 809 ASP A N 1
ATOM 6102 C CA . ASP A 1 809 ? 0.576 -17.793 13.401 1.00 88.44 809 ASP A CA 1
ATOM 6103 C C . ASP A 1 809 ? 1.927 -17.065 13.340 1.00 88.44 809 ASP A C 1
ATOM 6105 O O . ASP A 1 809 ? 2.644 -17.122 12.342 1.00 88.44 809 ASP A O 1
ATOM 6109 N N . ILE A 1 810 ? 2.315 -16.423 14.448 1.00 91.62 810 ILE A N 1
ATOM 6110 C CA . ILE A 1 810 ? 3.596 -15.714 14.564 1.00 91.62 810 ILE A CA 1
ATOM 6111 C C . ILE A 1 810 ? 4.762 -16.679 14.389 1.00 91.62 810 ILE A C 1
ATOM 6113 O O . ILE A 1 810 ? 5.732 -16.380 13.688 1.00 91.62 810 ILE A O 1
ATOM 6117 N N . VAL A 1 811 ? 4.682 -17.831 15.049 1.00 94.94 811 VAL A N 1
ATOM 6118 C CA . VAL A 1 811 ? 5.722 -18.852 15.005 1.00 94.94 811 VAL A CA 1
ATOM 6119 C C . VAL A 1 811 ? 5.901 -19.382 13.582 1.00 94.94 811 VAL A C 1
ATOM 6121 O O . VAL A 1 811 ? 7.036 -19.411 13.100 1.00 94.94 811 VAL A O 1
ATOM 6124 N N . ASP A 1 812 ? 4.809 -19.751 12.912 1.00 93.00 812 ASP A N 1
ATOM 6125 C CA . ASP A 1 812 ? 4.829 -20.359 11.579 1.00 93.00 812 ASP A CA 1
ATOM 6126 C C . ASP A 1 812 ? 5.294 -19.374 10.496 1.00 93.00 812 ASP A C 1
ATOM 6128 O O . ASP A 1 812 ? 6.136 -19.720 9.659 1.00 93.00 812 ASP A O 1
ATOM 6132 N N . GLU A 1 813 ? 4.848 -18.119 10.559 1.00 92.00 813 GLU A N 1
ATOM 6133 C CA . GLU A 1 813 ? 5.302 -17.056 9.653 1.00 92.00 813 GLU A CA 1
ATOM 6134 C C . GLU A 1 813 ? 6.788 -16.750 9.847 1.00 92.00 813 GLU A C 1
ATOM 6136 O O . GLU A 1 813 ? 7.544 -16.621 8.881 1.00 92.00 813 GLU A O 1
ATOM 6141 N N . THR A 1 814 ? 7.254 -16.718 11.099 1.00 94.75 814 THR A N 1
ATOM 6142 C CA . THR A 1 814 ? 8.662 -16.444 11.411 1.00 94.75 814 THR A CA 1
ATOM 6143 C C . THR A 1 814 ? 9.584 -17.521 10.843 1.00 94.75 814 THR A C 1
ATOM 6145 O O . THR A 1 814 ? 10.596 -17.198 10.213 1.00 94.75 814 THR A O 1
ATOM 6148 N N . VAL A 1 815 ? 9.261 -18.808 11.033 1.00 95.00 815 VAL A N 1
ATOM 6149 C CA . VAL A 1 815 ? 10.102 -19.896 10.502 1.00 95.00 815 VAL A CA 1
ATOM 6150 C C . VAL A 1 815 ? 10.047 -19.965 8.976 1.00 95.00 815 VAL A C 1
ATOM 6152 O O . VAL A 1 815 ? 11.080 -20.215 8.354 1.00 95.00 815 VAL A O 1
ATOM 6155 N N . THR A 1 816 ? 8.890 -19.678 8.372 1.00 93.00 816 THR A N 1
ATOM 6156 C CA . THR A 1 816 ? 8.700 -19.681 6.913 1.00 93.00 816 THR A CA 1
ATOM 6157 C C . THR A 1 816 ? 9.469 -18.544 6.248 1.00 93.00 816 THR A C 1
ATOM 6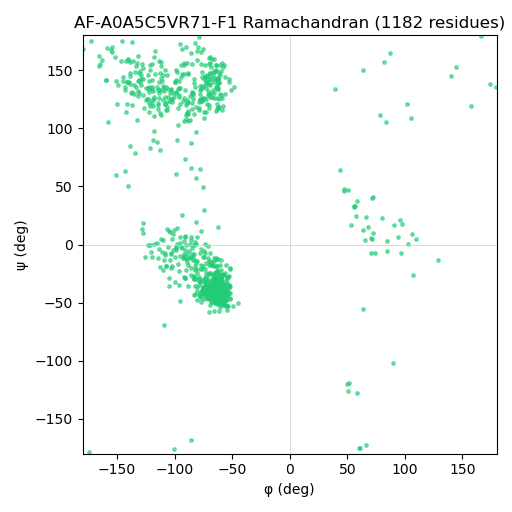159 O O . THR A 1 816 ? 10.250 -18.787 5.326 1.00 93.00 816 THR A O 1
ATOM 6162 N N . ALA A 1 817 ? 9.333 -17.318 6.760 1.00 89.19 817 ALA A N 1
ATOM 6163 C CA . ALA A 1 817 ? 10.064 -16.161 6.259 1.00 89.19 817 ALA A CA 1
ATOM 6164 C C . ALA A 1 817 ? 11.580 -16.337 6.418 1.00 89.19 817 ALA A C 1
ATOM 6166 O O . ALA A 1 817 ? 12.329 -16.049 5.488 1.00 89.19 817 ALA A O 1
ATOM 6167 N N . THR A 1 818 ? 12.037 -16.887 7.550 1.00 94.00 818 THR A N 1
ATOM 6168 C CA . THR A 1 818 ? 13.461 -17.202 7.762 1.00 94.00 818 THR A CA 1
ATOM 6169 C C . THR A 1 818 ? 13.964 -18.217 6.735 1.00 94.00 818 THR A C 1
ATOM 6171 O O . THR A 1 818 ? 15.023 -18.014 6.141 1.00 94.00 818 THR A O 1
ATOM 6174 N N . ALA A 1 819 ? 13.215 -19.303 6.506 1.00 90.62 819 ALA A N 1
ATOM 6175 C CA . ALA A 1 819 ? 13.600 -20.346 5.560 1.00 90.62 819 ALA A CA 1
ATOM 6176 C C . ALA A 1 819 ? 13.693 -19.815 4.123 1.00 90.62 819 ALA A C 1
ATOM 6178 O O . ALA A 1 819 ? 14.678 -20.086 3.435 1.00 90.62 819 ALA A O 1
ATOM 6179 N N . GLY A 1 820 ? 12.712 -19.012 3.699 1.00 85.19 820 GLY A N 1
ATOM 6180 C CA . GLY A 1 820 ? 12.683 -18.408 2.368 1.00 85.19 820 GLY A CA 1
ATOM 6181 C C . GLY A 1 820 ? 13.759 -17.341 2.165 1.00 85.19 820 GLY A C 1
ATOM 6182 O O . GLY A 1 820 ? 14.464 -17.367 1.160 1.00 85.19 820 GLY A O 1
ATOM 6183 N N . LEU A 1 821 ? 13.924 -16.432 3.130 1.00 85.81 821 LEU A N 1
ATOM 6184 C CA . LEU A 1 821 ? 14.853 -15.307 3.015 1.00 85.81 821 LEU A CA 1
ATOM 6185 C C . LEU A 1 821 ? 16.318 -15.750 3.022 1.00 85.81 821 LEU A C 1
ATOM 6187 O O . LEU A 1 821 ? 17.130 -15.205 2.282 1.00 85.81 821 LEU A O 1
ATOM 6191 N N . LEU A 1 822 ? 16.653 -16.733 3.861 1.00 87.00 822 LEU A N 1
ATOM 6192 C CA . LEU A 1 822 ? 18.029 -17.197 4.058 1.00 87.00 822 LEU A CA 1
ATOM 6193 C C . LEU A 1 822 ? 18.334 -18.503 3.307 1.00 87.00 822 LEU A C 1
ATOM 6195 O O . LEU A 1 822 ? 19.382 -19.109 3.534 1.00 87.00 822 LEU A O 1
ATOM 6199 N N . ASN A 1 823 ? 17.420 -18.957 2.440 1.00 85.19 823 ASN A N 1
ATOM 6200 C CA . ASN A 1 823 ? 17.533 -20.195 1.663 1.00 85.19 823 ASN A CA 1
ATOM 6201 C C . ASN A 1 823 ? 17.897 -21.422 2.533 1.00 85.19 823 ASN A C 1
ATOM 6203 O O . ASN A 1 823 ? 18.827 -22.189 2.248 1.00 85.19 823 ASN A O 1
ATOM 6207 N N . CYS A 1 824 ? 17.193 -21.563 3.657 1.00 85.75 824 CYS A N 1
ATOM 6208 C CA . CYS A 1 824 ? 17.472 -22.567 4.680 1.00 85.75 824 CYS A CA 1
ATOM 6209 C C . CYS A 1 824 ? 16.553 -23.786 4.547 1.00 85.75 824 CYS A C 1
ATOM 6211 O O . CYS A 1 824 ? 15.334 -23.649 4.512 1.00 85.75 824 CYS A O 1
ATOM 6213 N N . GLY A 1 825 ? 17.143 -24.985 4.559 1.00 82.75 825 GLY A N 1
ATOM 6214 C CA . GLY A 1 825 ? 16.409 -26.250 4.471 1.00 82.75 825 GLY A CA 1
ATOM 6215 C C . GLY A 1 825 ? 15.833 -26.720 5.807 1.00 82.75 825 GLY A C 1
ATOM 6216 O O . GLY A 1 825 ? 14.877 -27.493 5.819 1.00 82.75 825 GLY A O 1
ATOM 6217 N N . ARG A 1 826 ? 16.391 -26.255 6.938 1.00 88.88 826 ARG A N 1
ATOM 6218 C CA . ARG A 1 826 ? 15.893 -26.583 8.283 1.00 88.88 826 ARG A CA 1
ATOM 6219 C C . ARG A 1 826 ? 15.972 -25.411 9.250 1.00 88.88 826 ARG A C 1
ATOM 6221 O O . ARG A 1 826 ? 17.065 -25.010 9.664 1.00 88.88 826 ARG A O 1
ATOM 6228 N N . VAL A 1 827 ? 14.804 -24.941 9.673 1.00 93.06 827 VAL A N 1
ATOM 6229 C CA . VAL A 1 827 ? 14.622 -23.843 10.632 1.00 93.06 827 VAL A CA 1
ATOM 6230 C C . VAL A 1 827 ? 13.651 -24.289 11.717 1.00 93.06 827 VAL A C 1
ATOM 6232 O O . VAL A 1 827 ? 12.657 -24.934 11.411 1.00 93.06 827 VAL A O 1
ATOM 6235 N N . SER A 1 828 ? 13.896 -23.949 12.978 1.00 93.69 828 SER A N 1
ATOM 6236 C CA . SER A 1 828 ? 12.956 -24.201 14.077 1.00 93.69 828 SER A CA 1
ATOM 6237 C C . SER A 1 828 ? 12.939 -23.041 15.056 1.00 93.69 828 SER A C 1
ATOM 6239 O O . SER A 1 828 ? 14.005 -22.548 15.422 1.00 93.69 828 SER A O 1
ATOM 6241 N N . LEU A 1 829 ? 11.761 -22.673 15.541 1.00 95.75 829 LEU A N 1
ATOM 6242 C CA . LEU A 1 829 ? 11.578 -21.700 16.608 1.00 95.75 829 LEU A CA 1
ATOM 6243 C C . LEU A 1 829 ? 11.124 -22.427 17.877 1.00 95.75 829 LEU A C 1
ATOM 6245 O O . LEU A 1 829 ? 10.179 -23.218 17.866 1.00 95.75 829 LEU A O 1
ATOM 6249 N N . MET A 1 830 ? 11.844 -22.181 18.968 1.00 94.06 830 MET A N 1
ATOM 6250 C CA . MET A 1 830 ? 11.623 -22.791 20.272 1.00 94.06 830 MET A CA 1
ATOM 6251 C C . MET A 1 830 ? 11.091 -21.772 21.280 1.00 94.06 830 MET A C 1
ATOM 6253 O O . MET A 1 830 ? 11.622 -20.665 21.378 1.00 94.06 830 MET A O 1
ATOM 6257 N N . LEU A 1 831 ? 10.085 -22.167 22.060 1.00 94.12 831 LEU A N 1
ATOM 6258 C CA . LEU A 1 831 ? 9.484 -21.372 23.138 1.00 94.12 831 LEU A CA 1
ATOM 6259 C C . LEU A 1 831 ? 9.633 -22.098 24.488 1.00 94.12 831 LEU A C 1
ATOM 6261 O O . LEU A 1 831 ? 9.776 -23.323 24.498 1.00 94.12 831 LEU A O 1
ATOM 6265 N N . PRO A 1 832 ? 9.627 -21.384 25.629 1.00 91.75 832 PRO A N 1
ATOM 6266 C CA . PRO A 1 832 ? 9.658 -22.015 26.948 1.00 91.75 832 PRO A CA 1
ATOM 6267 C C . PRO A 1 832 ? 8.369 -22.796 27.234 1.00 91.75 832 PRO A C 1
ATOM 6269 O O . PRO A 1 832 ? 7.274 -22.334 26.917 1.00 91.75 832 PRO A O 1
ATOM 6272 N N . ASP A 1 833 ? 8.511 -23.967 27.854 1.00 87.88 833 ASP A N 1
ATOM 6273 C CA . ASP A 1 833 ? 7.399 -24.739 28.411 1.00 87.88 833 ASP A CA 1
ATOM 6274 C C . ASP A 1 833 ? 6.939 -24.092 29.727 1.00 87.88 833 ASP A C 1
ATOM 6276 O O . ASP A 1 833 ? 7.728 -23.929 30.655 1.00 87.88 833 ASP A O 1
ATOM 6280 N N . GLU A 1 834 ? 5.664 -23.719 29.844 1.00 75.88 834 GLU A N 1
ATOM 6281 C CA . GLU A 1 834 ? 5.150 -23.076 31.063 1.00 75.88 834 GLU A CA 1
ATOM 6282 C C . GLU A 1 834 ? 5.106 -24.026 32.275 1.00 75.88 834 GLU A C 1
ATOM 6284 O O . GLU A 1 834 ? 5.027 -23.569 33.415 1.00 75.88 834 GLU A O 1
ATOM 6289 N N . GLN A 1 835 ? 5.171 -25.345 32.059 1.00 76.31 835 GLN A N 1
ATOM 6290 C CA . GLN A 1 835 ? 5.086 -26.349 33.126 1.00 76.31 835 GLN A CA 1
ATOM 6291 C C . GLN A 1 835 ? 6.440 -26.969 33.491 1.00 76.31 835 GLN A C 1
ATOM 6293 O O . GLN A 1 835 ? 6.548 -27.661 34.508 1.00 76.31 835 GLN A O 1
ATOM 6298 N N . ARG A 1 836 ? 7.473 -26.771 32.664 1.00 78.06 836 ARG A N 1
ATOM 6299 C CA . ARG A 1 836 ? 8.779 -27.436 32.789 1.00 78.06 836 ARG A CA 1
ATOM 6300 C C . ARG A 1 836 ? 9.902 -26.443 32.509 1.00 78.06 836 ARG A C 1
ATOM 6302 O O . ARG A 1 836 ? 9.784 -25.606 31.631 1.00 78.06 836 ARG A O 1
ATOM 6309 N N . ALA A 1 837 ? 11.040 -26.562 33.190 1.00 84.81 837 ALA A N 1
ATOM 6310 C CA . ALA A 1 837 ? 12.213 -25.706 32.951 1.00 84.81 837 ALA A CA 1
ATOM 6311 C C . ALA A 1 837 ? 12.980 -26.081 31.655 1.00 84.81 837 ALA A C 1
ATOM 6313 O O . ALA A 1 837 ? 14.196 -26.280 31.662 1.00 84.81 837 ALA A O 1
ATOM 6314 N N . SER A 1 838 ? 12.264 -26.222 30.539 1.00 89.88 838 SER A N 1
ATOM 6315 C CA . SER A 1 838 ? 12.769 -26.671 29.237 1.00 89.88 838 SER A CA 1
ATOM 6316 C C . SER A 1 838 ? 12.143 -25.883 28.088 1.00 89.88 838 SER A C 1
ATOM 6318 O O . SER A 1 838 ? 11.069 -25.306 28.237 1.00 89.88 838 SER A O 1
ATOM 6320 N N . LEU A 1 839 ? 12.793 -25.890 26.926 1.00 90.31 839 LEU A N 1
ATOM 6321 C CA . LEU A 1 839 ? 12.236 -25.347 25.686 1.00 90.31 839 LEU A CA 1
ATOM 6322 C C . LEU A 1 839 ? 11.511 -26.433 24.885 1.00 90.31 839 LEU A C 1
ATOM 6324 O O . LEU A 1 839 ? 11.826 -27.618 24.998 1.00 90.31 839 LEU A O 1
ATOM 6328 N N . ILE A 1 840 ? 10.577 -26.019 24.035 1.00 91.56 840 ILE A N 1
ATOM 6329 C CA . ILE A 1 840 ? 9.836 -26.884 23.110 1.00 91.56 840 ILE A CA 1
ATOM 6330 C C . ILE A 1 840 ? 9.864 -26.284 21.708 1.00 91.56 840 ILE A C 1
ATOM 6332 O O . ILE A 1 840 ? 9.875 -25.063 21.565 1.00 91.56 840 ILE A O 1
ATOM 6336 N N . ILE A 1 841 ? 9.871 -27.122 20.668 1.00 91.56 841 ILE A N 1
ATOM 6337 C CA . ILE A 1 841 ? 9.753 -26.642 19.285 1.00 91.56 841 ILE A CA 1
ATOM 6338 C C . ILE A 1 841 ? 8.299 -26.229 19.051 1.00 91.56 841 ILE A C 1
ATOM 6340 O O . ILE A 1 841 ? 7.420 -27.083 18.995 1.00 91.56 841 ILE A O 1
ATOM 6344 N N . ALA A 1 842 ? 8.062 -24.923 18.932 1.00 91.12 842 ALA A N 1
ATOM 6345 C CA . ALA A 1 842 ? 6.736 -24.364 18.676 1.00 91.12 842 ALA A CA 1
ATOM 6346 C C . ALA A 1 842 ? 6.386 -24.396 17.178 1.00 91.12 842 ALA A C 1
ATOM 6348 O O . ALA A 1 842 ? 5.229 -24.547 16.805 1.00 91.12 842 ALA A O 1
ATOM 6349 N N . GLY A 1 843 ? 7.398 -24.300 16.311 1.00 92.50 843 GLY A N 1
ATOM 6350 C CA . GLY A 1 843 ? 7.238 -24.420 14.865 1.00 92.50 843 GLY A CA 1
ATOM 6351 C C . GLY A 1 843 ? 8.572 -24.609 14.161 1.00 92.50 843 GLY A C 1
ATOM 6352 O O . GLY A 1 843 ? 9.643 -24.390 14.735 1.00 92.50 843 GLY A O 1
ATOM 6353 N N . ALA A 1 844 ? 8.521 -25.092 12.923 1.00 93.25 844 ALA A N 1
ATOM 6354 C CA . ALA A 1 844 ? 9.710 -25.423 12.143 1.00 93.25 844 ALA A CA 1
ATOM 6355 C C . ALA A 1 844 ? 9.423 -25.600 10.646 1.00 93.25 844 ALA A C 1
ATOM 6357 O O . ALA A 1 844 ? 8.343 -26.034 10.267 1.00 93.25 844 ALA A O 1
ATOM 6358 N N . VAL A 1 845 ? 10.435 -25.405 9.812 1.00 92.00 845 VAL A N 1
ATOM 6359 C CA . VAL A 1 845 ? 10.462 -25.804 8.401 1.00 92.00 845 VAL A CA 1
ATOM 6360 C C . VAL A 1 845 ? 11.524 -26.890 8.244 1.00 92.00 845 VAL A C 1
ATOM 6362 O O . VAL A 1 845 ? 12.622 -26.753 8.780 1.00 92.00 845 VAL A O 1
ATOM 6365 N N . GLY A 1 846 ? 11.197 -27.989 7.558 1.00 85.06 846 GLY A N 1
ATOM 6366 C CA . GLY A 1 846 ? 12.143 -29.078 7.257 1.00 85.06 846 GLY A CA 1
ATOM 6367 C C . GLY A 1 846 ? 12.545 -29.977 8.438 1.00 85.06 846 GLY A C 1
ATOM 6368 O O . GLY A 1 846 ? 13.452 -30.803 8.299 1.00 85.06 846 GLY A O 1
ATOM 6369 N N . VAL A 1 847 ? 11.882 -29.847 9.593 1.00 83.94 847 VAL A N 1
ATOM 6370 C CA . VAL A 1 847 ? 12.104 -30.687 10.784 1.00 83.94 847 VAL A CA 1
ATOM 6371 C C . VAL A 1 847 ? 10.974 -31.725 10.915 1.00 83.94 847 VAL A C 1
ATOM 6373 O O . VAL A 1 847 ? 9.815 -31.316 10.968 1.00 83.94 847 VAL A O 1
ATOM 6376 N N . PRO A 1 848 ? 11.276 -33.038 10.996 1.00 80.81 848 PRO A N 1
ATOM 6377 C CA . PRO A 1 848 ? 10.273 -34.095 11.179 1.00 80.81 848 PRO A CA 1
ATOM 6378 C C . PRO A 1 848 ? 9.454 -33.967 12.476 1.00 80.81 848 PRO A C 1
ATOM 6380 O O . PRO A 1 848 ? 9.995 -33.606 13.523 1.00 80.81 848 PRO A O 1
ATOM 6383 N N . ASP A 1 849 ? 8.174 -34.353 12.437 1.00 78.88 849 ASP A N 1
ATOM 6384 C CA . ASP A 1 849 ? 7.254 -34.244 13.584 1.00 78.88 849 ASP A CA 1
ATOM 6385 C C . ASP A 1 849 ? 7.652 -35.110 14.790 1.00 78.88 849 ASP A C 1
ATOM 6387 O O . ASP A 1 849 ? 7.426 -34.725 15.939 1.00 78.88 849 ASP A O 1
ATOM 6391 N N . GLU A 1 850 ? 8.300 -36.254 14.557 1.00 77.00 850 GLU A N 1
ATOM 6392 C CA . GLU A 1 850 ? 8.839 -37.102 15.631 1.00 77.00 850 GLU A CA 1
ATOM 6393 C C . GLU A 1 850 ? 9.846 -36.329 16.495 1.00 77.00 850 GLU A C 1
ATOM 6395 O O . GLU A 1 850 ? 9.757 -36.343 17.723 1.00 77.00 850 GLU A O 1
ATOM 6400 N N . LEU A 1 851 ? 10.744 -35.577 15.847 1.00 74.12 851 LEU A N 1
ATOM 6401 C CA . LEU A 1 851 ? 11.750 -34.748 16.514 1.00 74.12 851 LEU A CA 1
ATOM 6402 C C . LEU A 1 851 ? 11.130 -33.511 17.173 1.00 74.12 851 LEU A C 1
ATOM 6404 O O . LEU A 1 851 ? 11.545 -33.135 18.269 1.00 74.12 851 LEU A O 1
ATOM 6408 N N . ARG A 1 852 ? 10.112 -32.898 16.551 1.00 79.50 852 ARG A N 1
ATOM 6409 C CA . ARG A 1 852 ? 9.372 -31.769 17.149 1.00 79.50 852 ARG A CA 1
ATOM 6410 C C . ARG A 1 852 ? 8.775 -32.126 18.510 1.00 79.50 852 ARG A C 1
ATOM 6412 O O . ARG A 1 852 ? 8.822 -31.315 19.432 1.00 79.50 852 ARG A O 1
ATOM 6419 N N . ASN A 1 853 ? 8.253 -33.344 18.640 1.00 77.19 853 ASN A N 1
ATOM 6420 C CA . ASN A 1 853 ? 7.588 -33.802 19.858 1.00 77.19 853 ASN A CA 1
ATOM 6421 C C . ASN A 1 853 ? 8.551 -34.368 20.914 1.00 77.19 853 ASN A C 1
ATOM 6423 O O . ASN A 1 853 ? 8.228 -34.333 22.105 1.00 77.19 853 ASN A O 1
ATOM 6427 N N . SER A 1 854 ? 9.718 -34.881 20.507 1.00 76.94 854 SER A N 1
ATOM 6428 C CA . SER A 1 854 ? 10.679 -35.522 21.414 1.00 76.94 854 SER A CA 1
ATOM 6429 C C . SER A 1 854 ? 11.739 -34.573 21.986 1.00 76.94 854 SER A C 1
ATOM 6431 O O . SER A 1 854 ? 12.245 -34.818 23.081 1.00 76.94 854 SER A O 1
ATOM 6433 N N . VAL A 1 855 ? 12.100 -33.499 21.274 1.00 80.12 855 VAL A N 1
ATOM 6434 C CA . VAL A 1 855 ? 13.203 -32.603 21.659 1.00 80.12 855 VAL A CA 1
ATOM 6435 C C . VAL A 1 855 ? 12.737 -31.568 22.688 1.00 80.12 855 VAL A C 1
ATOM 6437 O O . VAL A 1 855 ? 11.960 -30.668 22.371 1.00 80.12 855 VAL A O 1
ATOM 6440 N N . ARG A 1 856 ? 13.246 -31.672 23.925 1.00 83.25 856 ARG A N 1
ATOM 6441 C CA . ARG A 1 856 ? 12.992 -30.705 25.010 1.00 83.25 856 ARG A CA 1
ATOM 6442 C C . ARG A 1 856 ? 14.271 -30.321 25.765 1.00 83.25 856 ARG A C 1
ATOM 6444 O O . ARG A 1 856 ? 14.522 -30.864 26.840 1.00 83.25 856 ARG A O 1
ATOM 6451 N N . PRO A 1 857 ? 15.109 -29.423 25.218 1.00 82.88 857 PRO A N 1
ATOM 6452 C CA . PRO A 1 857 ? 16.360 -29.047 25.862 1.00 82.88 857 PRO A CA 1
ATOM 6453 C C . PRO A 1 857 ? 16.090 -28.247 27.153 1.00 82.88 857 PRO A C 1
ATOM 6455 O O . PRO A 1 857 ? 15.312 -27.286 27.119 1.00 82.88 857 PRO A O 1
ATOM 6458 N N . PRO A 1 858 ? 16.719 -28.604 28.288 1.00 83.50 858 PRO A N 1
ATOM 6459 C CA . PRO A 1 858 ? 16.630 -27.823 29.521 1.00 83.50 858 PRO A CA 1
ATOM 6460 C C . PRO A 1 858 ? 17.207 -26.411 29.355 1.00 83.50 858 PRO A C 1
ATOM 6462 O O . PRO A 1 858 ? 18.227 -26.216 28.683 1.00 83.50 858 PRO A O 1
ATOM 6465 N N . ILE A 1 859 ? 16.593 -25.421 30.005 1.00 85.69 859 ILE A N 1
ATOM 6466 C CA . ILE A 1 859 ? 17.090 -24.036 29.997 1.00 85.69 859 ILE A CA 1
ATOM 6467 C C . ILE A 1 859 ? 18.489 -23.987 30.641 1.00 85.69 859 ILE A C 1
ATOM 6469 O O . ILE A 1 859 ? 18.721 -24.592 31.683 1.00 85.69 859 ILE A O 1
ATOM 6473 N N . GLY A 1 860 ? 19.438 -23.287 30.006 1.00 79.31 860 GLY A N 1
ATOM 6474 C CA . GLY A 1 860 ? 20.848 -23.234 30.422 1.00 79.31 860 GLY A CA 1
ATOM 6475 C C . GLY A 1 860 ? 21.729 -24.391 29.919 1.00 79.31 860 GLY A C 1
ATOM 6476 O O . GLY A 1 860 ? 22.950 -24.338 30.072 1.00 79.31 860 GLY A O 1
ATOM 6477 N N . SER A 1 861 ? 21.149 -25.402 29.263 1.00 77.50 861 SER A N 1
ATOM 6478 C CA . SER A 1 861 ? 21.868 -26.545 28.674 1.00 77.50 861 SER A CA 1
ATOM 6479 C C . SER A 1 861 ? 21.689 -26.616 27.150 1.00 77.50 861 SER A C 1
ATOM 6481 O O . SER A 1 861 ? 20.788 -25.993 26.583 1.00 77.50 861 SER A O 1
ATOM 6483 N N . GLY A 1 862 ? 22.572 -27.342 26.457 1.00 74.88 862 GLY A N 1
ATOM 6484 C CA . GLY A 1 862 ? 22.592 -27.369 24.988 1.00 74.88 862 GLY A CA 1
ATOM 6485 C C . GLY A 1 862 ? 22.834 -25.988 24.351 1.00 74.88 862 GLY A C 1
ATOM 6486 O O . GLY A 1 862 ? 23.115 -25.005 25.035 1.00 74.88 862 GLY A O 1
ATOM 6487 N N . VAL A 1 863 ? 22.771 -25.895 23.017 1.00 81.88 863 VAL A N 1
ATOM 6488 C CA . VAL A 1 863 ? 22.946 -24.603 22.317 1.00 81.88 863 VAL A CA 1
ATOM 6489 C C . VAL A 1 863 ? 21.742 -23.700 22.579 1.00 81.88 863 VAL A C 1
ATOM 6491 O O . VAL A 1 863 ? 21.896 -22.629 23.154 1.00 81.88 863 VAL A O 1
ATOM 6494 N N . ALA A 1 864 ? 20.538 -24.163 22.234 1.00 84.06 864 ALA A N 1
ATOM 6495 C CA . ALA A 1 864 ? 19.321 -23.364 22.348 1.00 84.06 864 ALA A CA 1
ATOM 6496 C C . ALA A 1 864 ? 19.021 -22.935 23.795 1.00 84.06 864 ALA A C 1
ATOM 6498 O O . ALA A 1 864 ? 18.708 -21.773 24.029 1.00 84.06 864 ALA A O 1
ATOM 6499 N N . GLY A 1 865 ? 19.180 -23.823 24.786 1.00 84.56 865 GLY A N 1
ATOM 6500 C CA . GLY A 1 865 ? 18.939 -23.473 26.189 1.00 84.56 865 GLY A CA 1
ATOM 6501 C C . GLY A 1 865 ? 19.935 -22.446 26.735 1.00 84.56 865 GLY A C 1
ATOM 6502 O O . GLY A 1 865 ? 19.543 -21.608 27.547 1.00 84.56 865 GLY A O 1
ATOM 6503 N N . ARG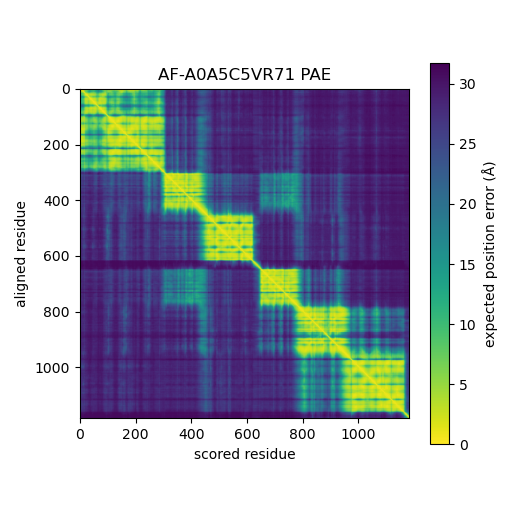 A 1 866 ? 21.192 -22.449 26.264 1.00 83.31 866 ARG A N 1
ATOM 6504 C CA . ARG A 1 866 ? 22.184 -21.417 26.610 1.00 83.31 866 ARG A CA 1
ATOM 6505 C C . ARG A 1 866 ? 21.947 -20.091 25.901 1.00 83.31 866 ARG A C 1
ATOM 6507 O O . ARG A 1 866 ? 22.116 -19.041 26.519 1.00 83.31 866 ARG A O 1
ATOM 6514 N N . VAL A 1 867 ? 21.551 -20.119 24.630 1.00 88.00 867 VAL A N 1
ATOM 6515 C CA . VAL A 1 867 ? 21.148 -18.907 23.899 1.00 88.00 867 VAL A CA 1
ATOM 6516 C C . VAL A 1 867 ? 19.931 -18.279 24.576 1.00 88.00 867 VAL A C 1
ATOM 6518 O O . VAL A 1 867 ? 19.920 -17.074 24.798 1.00 88.00 867 VAL A O 1
ATOM 6521 N N . PHE A 1 868 ? 18.967 -19.092 25.020 1.00 90.25 868 PHE A N 1
ATOM 6522 C CA . PHE A 1 868 ? 17.820 -18.616 25.791 1.00 90.25 868 PHE A CA 1
ATOM 6523 C C . PHE A 1 868 ? 18.230 -17.956 27.116 1.00 90.25 868 PHE A C 1
ATOM 6525 O O . PHE A 1 868 ? 17.723 -16.894 27.452 1.00 90.25 868 PHE A O 1
ATOM 6532 N N . SER A 1 869 ? 19.170 -18.549 27.864 1.00 86.19 869 SER A N 1
ATOM 6533 C CA . SER A 1 869 ? 19.590 -18.007 29.165 1.00 86.19 869 SER A CA 1
ATOM 6534 C C . SER A 1 869 ? 20.517 -16.793 29.072 1.00 86.19 869 SER A C 1
ATOM 6536 O O . SER A 1 869 ? 20.542 -15.980 29.987 1.00 86.19 869 SER A O 1
ATOM 6538 N N . SER A 1 870 ? 21.336 -16.704 28.020 1.00 86.44 870 SER A N 1
ATOM 6539 C CA . SER A 1 870 ? 22.371 -15.665 27.886 1.00 86.44 870 SER A CA 1
ATOM 6540 C C . SER A 1 870 ? 22.004 -14.538 26.924 1.00 86.44 870 SER A C 1
ATOM 6542 O O . SER A 1 870 ? 22.640 -13.490 26.963 1.00 86.44 870 SER A O 1
ATOM 6544 N N . GLY A 1 871 ? 21.048 -14.762 26.017 1.00 83.44 871 GLY A N 1
ATOM 6545 C CA . GLY A 1 871 ? 20.742 -13.861 24.902 1.00 83.44 871 GLY A CA 1
ATOM 6546 C C . GLY A 1 871 ? 21.817 -13.821 23.805 1.00 83.44 871 GLY A C 1
ATOM 6547 O O . GLY A 1 871 ? 21.596 -13.227 22.752 1.00 83.44 871 GLY A O 1
ATOM 6548 N N . ALA A 1 872 ? 22.975 -14.456 24.011 1.00 83.06 872 ALA A N 1
ATOM 6549 C CA . ALA A 1 872 ? 24.095 -14.401 23.083 1.00 83.06 872 ALA A CA 1
ATOM 6550 C C . ALA A 1 872 ? 23.877 -15.347 21.897 1.00 83.06 872 ALA A C 1
ATOM 6552 O O . ALA A 1 872 ? 23.727 -16.556 22.074 1.00 83.06 872 ALA A O 1
ATOM 6553 N N . ALA A 1 873 ? 23.896 -14.802 20.679 1.00 85.88 873 ALA A N 1
ATOM 6554 C CA . ALA A 1 873 ? 23.746 -15.587 19.461 1.00 85.88 873 ALA A CA 1
ATOM 6555 C C . ALA A 1 873 ? 24.963 -16.491 19.199 1.00 85.88 873 ALA A C 1
ATOM 6557 O O . ALA A 1 873 ? 26.111 -16.140 19.479 1.00 85.88 873 ALA A O 1
ATOM 6558 N N . VAL A 1 874 ? 24.712 -17.647 18.591 1.00 85.62 874 VAL A N 1
ATOM 6559 C CA . VAL A 1 874 ? 25.737 -18.591 18.137 1.00 85.62 874 VAL A CA 1
ATOM 6560 C C . VAL A 1 874 ? 25.625 -18.717 16.623 1.00 85.62 874 VAL A C 1
ATOM 6562 O O . VAL A 1 874 ? 24.660 -19.291 16.134 1.00 85.62 874 VAL A O 1
ATOM 6565 N N . ILE A 1 875 ? 26.609 -18.201 15.883 1.00 85.00 875 ILE A N 1
ATOM 6566 C CA . ILE A 1 875 ? 26.691 -18.306 14.414 1.00 85.00 875 ILE A CA 1
ATOM 6567 C C . ILE A 1 875 ? 27.971 -19.065 14.050 1.00 85.00 875 ILE A C 1
ATOM 6569 O O . ILE A 1 875 ? 29.032 -18.805 14.631 1.00 85.00 875 ILE A O 1
ATOM 6573 N N . CYS A 1 876 ? 27.869 -20.049 13.158 1.00 79.88 876 CYS A N 1
ATOM 6574 C CA . CYS A 1 876 ? 28.973 -20.884 12.686 1.00 79.88 876 CYS A CA 1
ATOM 6575 C C . CYS A 1 876 ? 29.218 -20.610 11.195 1.00 79.88 876 CYS A C 1
ATOM 6577 O O . CYS A 1 876 ? 28.354 -20.909 10.374 1.00 79.88 876 CYS A O 1
ATOM 6579 N N . ASN A 1 877 ? 30.398 -20.085 10.846 1.00 69.44 877 ASN A N 1
ATOM 6580 C CA . ASN A 1 877 ? 30.742 -19.710 9.466 1.00 69.44 877 ASN A CA 1
ATOM 6581 C C . ASN A 1 877 ? 31.634 -20.740 8.751 1.00 69.44 877 ASN A C 1
ATOM 6583 O O . ASN A 1 877 ? 31.902 -20.588 7.564 1.00 69.44 877 ASN A O 1
ATOM 6587 N N . SER A 1 878 ? 32.092 -21.790 9.439 1.00 66.06 878 SER A N 1
ATOM 6588 C CA . SER A 1 878 ? 32.916 -22.852 8.851 1.00 66.06 878 SER A CA 1
ATOM 6589 C C . SER A 1 878 ? 32.649 -24.220 9.490 1.00 66.06 878 SER A C 1
ATOM 6591 O O . SER A 1 878 ? 32.199 -24.312 10.637 1.00 66.06 878 SER A O 1
ATOM 6593 N N . GLU A 1 879 ? 32.966 -25.308 8.777 1.00 62.50 879 GLU A N 1
ATOM 6594 C CA . GLU A 1 879 ? 32.933 -26.663 9.354 1.00 62.50 879 GLU A CA 1
ATOM 6595 C C . GLU A 1 879 ? 33.918 -26.817 10.523 1.00 62.50 879 GLU A C 1
ATOM 6597 O O . GLU A 1 879 ? 33.616 -27.506 11.497 1.00 62.50 879 GLU A O 1
ATOM 6602 N N . SER A 1 880 ? 35.053 -26.110 10.478 1.00 61.75 880 SER A N 1
ATOM 6603 C CA . SER A 1 880 ? 36.036 -26.076 11.567 1.00 61.75 880 SER A CA 1
ATOM 6604 C C . SER A 1 880 ? 35.471 -25.425 12.837 1.00 61.75 880 SER A C 1
ATOM 6606 O O . SER A 1 880 ? 35.675 -25.950 13.933 1.00 61.75 880 SER A O 1
ATOM 6608 N N . ASP A 1 881 ? 34.717 -24.324 12.714 1.00 66.69 881 ASP A N 1
ATOM 6609 C CA . ASP A 1 881 ? 34.034 -23.683 13.852 1.00 66.69 881 ASP A CA 1
ATOM 6610 C C . ASP A 1 881 ? 32.987 -24.604 14.475 1.00 66.69 881 ASP A C 1
ATOM 6612 O O . ASP A 1 881 ? 32.787 -24.616 15.692 1.00 66.69 881 ASP A O 1
ATOM 6616 N N . ARG A 1 882 ? 32.308 -25.384 13.630 1.00 66.25 882 ARG A N 1
ATOM 6617 C CA . ARG A 1 882 ? 31.279 -26.333 14.050 1.00 66.25 882 ARG A CA 1
ATOM 6618 C C . ARG A 1 882 ? 31.900 -27.511 14.804 1.00 66.25 882 ARG A C 1
ATOM 6620 O O . ARG A 1 882 ? 31.432 -27.834 15.894 1.00 66.25 882 ARG A O 1
ATOM 6627 N N . ALA A 1 883 ? 32.989 -28.084 14.288 1.00 60.50 883 ALA A N 1
ATOM 6628 C CA . ALA A 1 883 ? 33.725 -29.177 14.924 1.00 60.50 883 ALA A CA 1
ATOM 6629 C C . ALA A 1 883 ? 34.333 -28.770 16.278 1.00 60.50 883 ALA A C 1
ATOM 6631 O O . ALA A 1 883 ? 34.148 -29.476 17.264 1.00 60.50 883 ALA A O 1
ATOM 6632 N N . GLY A 1 884 ? 34.961 -27.591 16.373 1.00 59.44 884 GLY A N 1
ATOM 6633 C CA . GLY A 1 884 ? 35.527 -27.090 17.636 1.00 59.44 884 GLY A CA 1
ATOM 6634 C C . GLY A 1 884 ? 34.481 -26.737 18.703 1.00 59.44 884 GLY A C 1
ATOM 6635 O O . GLY A 1 884 ? 34.810 -26.571 19.879 1.00 59.44 884 GLY A O 1
ATOM 6636 N N . ARG A 1 885 ? 33.209 -26.611 18.304 1.00 66.31 885 ARG A N 1
ATOM 6637 C CA . ARG A 1 885 ? 32.081 -26.382 19.209 1.00 66.31 885 ARG A CA 1
ATOM 6638 C C . ARG A 1 885 ? 31.445 -27.687 19.682 1.00 66.31 885 ARG A C 1
ATOM 6640 O O . ARG A 1 885 ? 30.969 -27.685 20.810 1.00 66.31 885 ARG A O 1
ATOM 6647 N N . LEU A 1 886 ? 31.482 -28.778 18.906 1.00 57.31 886 LEU A N 1
ATOM 6648 C CA . LEU A 1 886 ? 30.890 -30.074 19.285 1.00 57.31 886 LEU A CA 1
ATOM 6649 C C . LEU A 1 886 ? 31.354 -30.562 20.672 1.00 57.31 886 LEU A C 1
ATOM 6651 O O . LEU A 1 886 ? 30.514 -30.956 21.471 1.00 57.31 886 LEU A O 1
ATOM 6655 N N . ASP A 1 887 ? 32.641 -30.419 21.007 1.00 51.69 887 ASP A N 1
ATOM 6656 C CA . ASP A 1 887 ? 33.208 -30.847 22.302 1.00 51.69 887 ASP A CA 1
ATOM 6657 C C . ASP A 1 887 ? 32.680 -30.059 23.525 1.00 51.69 887 ASP A C 1
ATOM 6659 O O . ASP A 1 887 ? 32.914 -30.447 24.669 1.00 51.69 887 ASP A O 1
ATOM 6663 N N . ARG A 1 888 ? 31.976 -28.933 23.318 1.00 54.19 888 ARG A N 1
ATOM 6664 C CA . ARG A 1 888 ? 31.436 -28.064 24.388 1.00 54.19 888 ARG A CA 1
ATOM 6665 C C . ARG A 1 888 ? 29.929 -28.219 24.622 1.00 54.19 888 ARG A C 1
ATOM 6667 O O . ARG A 1 888 ? 29.401 -27.607 25.558 1.00 54.19 888 ARG A O 1
ATOM 6674 N N . TYR A 1 889 ? 29.207 -28.953 23.777 1.00 56.50 889 TYR A N 1
ATOM 6675 C CA . TYR A 1 889 ? 27.750 -29.101 23.871 1.00 56.50 889 TYR A CA 1
ATOM 6676 C C . TYR A 1 889 ? 27.392 -30.572 24.114 1.00 56.50 889 TYR A C 1
ATOM 6678 O O . TYR A 1 889 ? 27.788 -31.435 23.343 1.00 56.50 889 TYR A O 1
ATOM 6686 N N . GLU A 1 890 ? 26.628 -30.850 25.176 1.00 54.78 890 GLU A N 1
ATOM 6687 C CA . GLU A 1 890 ? 26.056 -32.180 25.421 1.00 54.78 890 GLU A CA 1
ATOM 6688 C C . GLU A 1 890 ? 25.178 -32.577 24.223 1.00 54.78 890 GLU A C 1
ATOM 6690 O O . GLU A 1 890 ? 24.225 -31.879 23.865 1.00 54.78 890 GLU A O 1
ATOM 6695 N N . THR A 1 891 ? 25.545 -33.675 23.562 1.00 52.75 891 THR A N 1
ATOM 6696 C CA . THR A 1 891 ? 24.969 -34.168 22.299 1.00 52.75 891 THR A CA 1
ATOM 6697 C C . THR A 1 891 ? 23.578 -34.789 22.440 1.00 52.75 891 THR A C 1
ATOM 6699 O O . THR A 1 891 ? 22.994 -35.210 21.447 1.00 52.75 891 THR A O 1
ATOM 6702 N N . ASP A 1 892 ? 23.018 -34.829 23.648 1.00 51.19 892 ASP A N 1
ATOM 6703 C CA . ASP A 1 892 ? 21.827 -35.626 23.966 1.00 51.19 892 ASP A CA 1
ATOM 6704 C C . ASP A 1 892 ? 20.531 -35.111 23.314 1.00 51.19 892 ASP A C 1
ATOM 6706 O O . ASP A 1 892 ? 19.545 -35.841 23.236 1.00 51.19 892 ASP A O 1
ATOM 6710 N N . PHE A 1 893 ? 20.521 -33.872 22.806 1.00 53.72 893 PHE A N 1
ATOM 6711 C CA . PHE A 1 893 ? 19.301 -33.210 22.319 1.00 53.72 893 PHE A CA 1
ATOM 6712 C C . PHE A 1 893 ? 19.335 -32.781 20.843 1.00 53.72 893 PHE A C 1
ATOM 6714 O O . PHE A 1 893 ? 18.308 -32.345 20.324 1.00 53.72 893 PHE A O 1
ATOM 6721 N N . PHE A 1 894 ? 20.474 -32.906 20.147 1.00 54.78 894 PHE A N 1
ATOM 6722 C CA . PHE A 1 894 ? 20.607 -32.531 18.732 1.00 54.78 894 PHE A CA 1
ATOM 6723 C C . PHE A 1 894 ? 21.518 -33.493 17.961 1.00 54.78 894 PHE A C 1
ATOM 6725 O O . PHE A 1 894 ? 22.630 -33.779 18.387 1.00 54.78 894 PHE A O 1
ATOM 6732 N N . ALA A 1 895 ? 21.097 -33.891 16.754 1.00 52.69 895 ALA A N 1
ATOM 6733 C CA . ALA A 1 895 ? 21.919 -34.688 15.837 1.00 52.69 895 ALA A CA 1
ATOM 6734 C C . ALA A 1 895 ? 23.141 -33.920 15.279 1.00 52.69 895 ALA A C 1
ATOM 6736 O O . ALA A 1 895 ? 24.065 -34.538 14.756 1.00 52.69 895 ALA A O 1
ATOM 6737 N N . SER A 1 896 ? 23.154 -32.578 15.356 1.00 60.78 896 SER A N 1
ATOM 6738 C CA . SER A 1 896 ? 24.307 -31.739 14.994 1.00 60.78 896 SER A CA 1
ATOM 6739 C C . SER A 1 896 ? 24.208 -30.312 15.564 1.00 60.78 896 SER A C 1
ATOM 6741 O O . SER A 1 896 ? 23.110 -29.838 15.857 1.00 60.78 896 SER A O 1
ATOM 6743 N N . VAL A 1 897 ? 25.340 -29.604 15.692 1.00 67.06 897 VAL A N 1
ATOM 6744 C CA . VAL A 1 897 ? 25.381 -28.184 16.106 1.00 67.06 897 VAL A CA 1
ATOM 6745 C C . VAL A 1 897 ? 24.722 -27.305 15.025 1.00 67.06 897 VAL A C 1
ATOM 6747 O O . VAL A 1 897 ? 25.094 -27.457 13.854 1.00 67.06 897 VAL A O 1
ATOM 6750 N N . PRO A 1 898 ? 23.779 -26.402 15.377 1.00 73.88 898 PRO A N 1
ATOM 6751 C CA . PRO A 1 898 ? 23.124 -25.507 14.425 1.00 73.88 898 PRO A CA 1
ATOM 6752 C C . PRO A 1 898 ? 24.113 -24.527 13.776 1.00 73.88 898 PRO A C 1
ATOM 6754 O O . PRO A 1 898 ? 25.104 -24.115 14.385 1.00 73.88 898 PRO A O 1
ATOM 6757 N N . LEU A 1 899 ? 23.812 -24.134 12.537 1.00 83.38 899 LEU A N 1
ATOM 6758 C CA . LEU A 1 899 ? 24.541 -23.110 11.786 1.00 83.38 899 LEU A CA 1
ATOM 6759 C C . LEU A 1 899 ? 24.329 -21.719 12.390 1.00 83.38 899 LEU A C 1
ATOM 6761 O O . LEU A 1 899 ? 25.275 -20.943 12.490 1.00 83.38 899 LEU A O 1
ATOM 6765 N N . ALA A 1 900 ? 23.108 -21.425 12.837 1.00 87.81 900 ALA A N 1
ATOM 6766 C CA . ALA A 1 900 ? 22.797 -20.228 13.604 1.00 87.81 900 ALA A CA 1
ATOM 6767 C C . ALA A 1 900 ? 21.777 -20.547 14.704 1.00 87.81 900 ALA A C 1
ATOM 6769 O O . ALA A 1 900 ? 20.838 -21.309 14.489 1.00 87.81 900 ALA A O 1
ATOM 6770 N N . SER A 1 901 ? 21.956 -19.967 15.883 1.00 90.88 901 SER A N 1
ATOM 6771 C CA . SER A 1 901 ? 21.002 -19.998 16.990 1.00 90.88 901 SER A CA 1
ATOM 6772 C C . SER A 1 901 ? 20.929 -18.605 17.597 1.00 90.88 901 SER A C 1
ATOM 6774 O O . SER A 1 901 ? 21.956 -18.057 18.007 1.00 90.88 901 SER A O 1
ATOM 6776 N N . LYS A 1 902 ? 19.741 -18.001 17.594 1.00 93.62 902 LYS A N 1
ATOM 6777 C CA . LYS A 1 902 ? 19.543 -16.594 17.945 1.00 93.62 902 LYS A CA 1
ATOM 6778 C C . LYS A 1 902 ? 18.366 -16.427 18.893 1.00 93.62 902 LYS A C 1
ATOM 6780 O O . LYS A 1 902 ? 17.316 -17.034 18.696 1.00 93.62 902 LYS A O 1
ATOM 6785 N N . ALA A 1 903 ? 18.559 -15.617 19.926 1.00 92.81 903 ALA A N 1
ATOM 6786 C CA . ALA A 1 903 ? 17.517 -15.295 20.885 1.00 92.81 903 ALA A CA 1
ATOM 6787 C C . ALA A 1 903 ? 16.484 -14.345 20.262 1.00 92.81 903 ALA A C 1
ATOM 6789 O O . ALA A 1 903 ? 16.839 -13.396 19.564 1.00 92.81 903 ALA A O 1
ATOM 6790 N N . LEU A 1 904 ? 15.208 -14.599 20.540 1.00 95.62 904 LEU A N 1
ATOM 6791 C CA . LEU A 1 904 ? 14.133 -13.637 20.337 1.00 95.62 904 LEU A CA 1
ATOM 6792 C C . LEU A 1 904 ? 14.055 -12.792 21.604 1.00 95.62 904 LEU A C 1
ATOM 6794 O O . LEU A 1 904 ? 13.606 -13.292 22.636 1.00 95.62 904 LEU A O 1
ATOM 6798 N N . THR A 1 905 ? 14.501 -11.543 21.530 1.00 86.50 905 THR A N 1
ATOM 6799 C CA . THR A 1 905 ? 14.589 -10.657 22.694 1.00 86.50 905 THR A CA 1
ATOM 6800 C C . THR A 1 905 ? 13.607 -9.506 22.551 1.00 86.50 905 THR A C 1
ATOM 6802 O O . THR A 1 905 ? 13.637 -8.781 21.560 1.00 86.50 905 THR A O 1
ATOM 6805 N N . SER A 1 906 ? 12.756 -9.316 23.556 1.00 82.06 906 SER A N 1
ATOM 6806 C CA . SER A 1 906 ? 11.892 -8.142 23.675 1.00 82.06 906 SER A CA 1
ATOM 6807 C C . SER A 1 906 ? 12.085 -7.531 25.056 1.00 82.06 906 SER A C 1
ATOM 6809 O O . SER A 1 906 ? 12.059 -8.254 26.047 1.00 82.06 906 SER A O 1
ATOM 6811 N N . HIS A 1 907 ? 12.354 -6.224 25.124 1.00 74.56 907 HIS A N 1
ATOM 6812 C CA . HIS A 1 907 ? 12.618 -5.508 26.382 1.00 74.56 907 HIS A CA 1
ATOM 6813 C C . HIS A 1 907 ? 13.620 -6.226 27.317 1.00 74.56 907 HIS A C 1
ATOM 6815 O O . HIS A 1 907 ? 13.365 -6.379 28.505 1.00 74.56 907 HIS A O 1
ATOM 6821 N N . GLU A 1 908 ? 14.745 -6.701 26.764 1.00 74.12 908 GLU A N 1
ATOM 6822 C CA . GLU A 1 908 ? 15.799 -7.465 27.472 1.00 74.12 908 GLU A CA 1
ATOM 6823 C C . GLU A 1 908 ? 15.388 -8.852 28.000 1.00 74.12 908 GLU A C 1
ATOM 6825 O O . GLU A 1 908 ? 16.197 -9.561 28.599 1.00 74.12 908 GLU A O 1
ATOM 6830 N N . VAL A 1 909 ? 14.163 -9.295 27.718 1.00 80.31 909 VAL A N 1
ATOM 6831 C CA . VAL A 1 909 ? 13.679 -10.633 28.051 1.00 80.31 909 VAL A CA 1
ATOM 6832 C C . VAL A 1 909 ? 13.746 -11.519 26.816 1.00 80.31 909 VAL A C 1
ATOM 6834 O O . VAL A 1 909 ? 13.194 -11.198 25.761 1.00 80.31 909 VAL A O 1
ATOM 6837 N N . VAL A 1 910 ? 14.400 -12.672 26.948 1.00 89.62 910 VAL A N 1
ATOM 6838 C CA . VAL A 1 910 ? 14.397 -13.686 25.893 1.00 89.62 910 VAL A CA 1
ATOM 6839 C C . VAL A 1 910 ? 13.080 -14.456 25.947 1.00 89.62 910 VAL A C 1
ATOM 6841 O O . VAL A 1 910 ? 12.779 -15.139 26.925 1.00 89.62 910 VAL A O 1
ATOM 6844 N N . VAL A 1 911 ? 12.278 -14.339 24.890 1.00 91.69 911 VAL A N 1
ATOM 6845 C CA . VAL A 1 911 ? 10.952 -14.973 24.789 1.00 91.69 911 VAL A CA 1
ATOM 6846 C C . VAL A 1 911 ? 10.980 -16.295 24.020 1.00 91.69 911 VAL A C 1
ATOM 6848 O O . VAL A 1 911 ? 10.056 -17.097 24.154 1.00 91.69 911 VAL A O 1
ATOM 6851 N N . GLY A 1 912 ? 12.048 -16.550 23.260 1.00 93.62 912 GLY A N 1
ATOM 6852 C CA . GLY A 1 912 ? 12.241 -17.768 22.473 1.00 93.62 912 GLY A CA 1
ATOM 6853 C C . GLY A 1 912 ? 13.616 -17.837 21.809 1.00 93.62 912 GLY A C 1
ATOM 6854 O O . GLY A 1 912 ? 14.443 -16.941 21.976 1.00 93.62 912 GLY A O 1
ATOM 6855 N N . VAL A 1 913 ? 13.867 -18.901 21.045 1.00 94.56 913 VAL A N 1
ATOM 6856 C CA . VAL A 1 913 ? 15.116 -19.096 20.288 1.00 94.56 913 VAL A CA 1
ATOM 6857 C C . VAL A 1 913 ? 14.819 -19.591 18.879 1.00 94.56 913 VAL A C 1
ATOM 6859 O O . VAL A 1 913 ? 14.124 -20.590 18.706 1.00 94.56 913 VAL A O 1
ATOM 6862 N N . LEU A 1 914 ? 15.390 -18.931 17.876 1.00 95.81 914 LEU A N 1
ATOM 6863 C CA . LEU A 1 914 ? 15.365 -19.353 16.480 1.00 95.81 914 LEU A CA 1
ATOM 6864 C C . LEU A 1 914 ? 16.644 -20.125 16.153 1.00 95.81 914 LEU A C 1
ATOM 6866 O O . LEU A 1 914 ? 17.748 -19.630 16.372 1.00 95.81 914 LEU A O 1
ATOM 6870 N N . ASN A 1 915 ? 16.501 -21.329 15.606 1.00 92.50 915 ASN A N 1
ATOM 6871 C CA . ASN A 1 915 ? 17.609 -22.199 15.224 1.00 92.50 915 ASN A CA 1
ATOM 6872 C C . ASN A 1 915 ? 17.566 -22.497 13.727 1.00 92.50 915 ASN A C 1
ATOM 6874 O O . ASN A 1 915 ? 16.524 -22.871 13.193 1.00 92.50 915 ASN A O 1
ATOM 6878 N N . ILE A 1 916 ? 18.725 -22.424 13.082 1.00 91.31 916 ILE A N 1
ATOM 6879 C CA . ILE A 1 916 ? 18.953 -22.797 11.690 1.00 91.31 916 ILE A CA 1
ATOM 6880 C C . ILE A 1 916 ? 19.989 -23.914 11.688 1.00 91.31 916 ILE A C 1
ATOM 6882 O O . ILE A 1 916 ? 21.093 -23.742 12.205 1.00 91.31 916 ILE A O 1
ATOM 6886 N N . THR A 1 917 ? 19.645 -25.069 11.125 1.00 85.12 917 THR A N 1
ATOM 6887 C CA . THR A 1 917 ? 20.519 -26.259 11.148 1.00 85.12 917 THR A CA 1
ATOM 6888 C C . THR A 1 917 ? 21.050 -26.647 9.774 1.00 85.12 917 THR A C 1
ATOM 6890 O O . THR A 1 917 ? 22.077 -27.317 9.703 1.00 85.12 917 THR A O 1
ATOM 6893 N N . GLU A 1 918 ? 20.409 -26.193 8.695 1.00 83.62 918 GLU A N 1
ATOM 6894 C CA . GLU A 1 918 ? 20.774 -26.553 7.324 1.00 83.62 918 GLU A CA 1
ATOM 6895 C C . GLU A 1 918 ? 20.456 -25.418 6.340 1.00 83.62 918 GLU A C 1
ATOM 6897 O O . GLU A 1 918 ? 19.381 -24.816 6.409 1.00 83.62 918 GLU A O 1
ATOM 6902 N N . ARG A 1 919 ? 21.383 -25.160 5.408 1.00 83.75 919 ARG A N 1
ATOM 6903 C CA . ARG A 1 919 ? 21.235 -24.253 4.257 1.00 83.75 919 ARG A CA 1
ATOM 6904 C C . ARG A 1 919 ? 21.342 -25.041 2.954 1.00 83.75 919 ARG A C 1
ATOM 6906 O O . ARG A 1 919 ? 22.119 -25.988 2.895 1.00 83.75 919 ARG A O 1
ATOM 6913 N N . HIS A 1 920 ? 20.621 -24.625 1.914 1.00 79.75 920 HIS A N 1
ATOM 6914 C CA . HIS A 1 920 ? 20.668 -25.297 0.608 1.00 79.75 920 HIS A CA 1
ATOM 6915 C C . HIS A 1 920 ? 21.959 -25.031 -0.178 1.00 79.75 920 HIS A C 1
ATOM 6917 O O . HIS A 1 920 ? 22.376 -25.869 -0.971 1.00 79.75 920 HIS A O 1
ATOM 6923 N N . ASP A 1 921 ? 22.592 -23.878 0.036 1.00 77.75 921 ASP A N 1
ATOM 6924 C CA . ASP A 1 921 ? 23.776 -23.414 -0.696 1.00 77.75 921 ASP A CA 1
ATOM 6925 C C . ASP A 1 921 ? 25.106 -23.661 0.040 1.00 77.75 921 ASP A C 1
ATOM 6927 O O . ASP A 1 921 ? 26.170 -23.396 -0.515 1.00 77.75 921 ASP A O 1
ATOM 6931 N N . ALA A 1 922 ? 25.055 -24.169 1.277 1.00 70.44 922 ALA A N 1
ATOM 6932 C CA . ALA A 1 922 ? 26.205 -24.498 2.129 1.00 70.44 922 ALA A CA 1
ATOM 6933 C C . ALA A 1 922 ? 27.239 -23.364 2.345 1.00 70.44 922 ALA A C 1
ATOM 6935 O O . ALA A 1 922 ? 28.348 -23.626 2.813 1.00 70.44 922 ALA A O 1
ATOM 6936 N N . ARG A 1 923 ? 26.890 -22.101 2.051 1.00 79.19 923 ARG A N 1
ATOM 6937 C CA . ARG A 1 923 ? 27.788 -20.946 2.218 1.00 79.19 923 ARG A CA 1
ATOM 6938 C C . ARG A 1 923 ? 27.685 -20.311 3.617 1.00 79.19 923 ARG A C 1
ATOM 6940 O O . ARG A 1 923 ? 26.636 -20.417 4.261 1.00 79.19 923 ARG A O 1
ATOM 6947 N N . PRO A 1 924 ? 28.733 -19.604 4.085 1.00 77.00 924 PRO A N 1
ATOM 6948 C CA . PRO A 1 924 ? 28.666 -18.806 5.310 1.00 77.00 924 PRO A CA 1
ATOM 6949 C C . PRO A 1 924 ? 27.599 -17.702 5.229 1.00 77.00 924 PRO A C 1
ATOM 6951 O O . PRO A 1 924 ? 27.270 -17.229 4.137 1.00 77.00 924 PRO A O 1
ATOM 6954 N N . PHE A 1 925 ? 27.082 -17.265 6.383 1.00 82.19 925 PHE A N 1
ATOM 6955 C CA . PHE A 1 925 ? 26.175 -16.115 6.438 1.00 82.19 925 PHE A CA 1
ATOM 6956 C C . PHE A 1 925 ? 26.926 -14.822 6.113 1.00 82.19 925 PHE A C 1
ATOM 6958 O O . PHE A 1 925 ? 27.945 -14.517 6.735 1.00 82.19 925 PHE A O 1
ATOM 6965 N N . ALA A 1 926 ? 26.408 -14.063 5.149 1.00 81.25 926 ALA A N 1
ATOM 6966 C CA . ALA A 1 926 ? 26.870 -12.708 4.880 1.00 81.25 926 ALA A CA 1
ATOM 6967 C C . ALA A 1 926 ? 26.439 -11.767 6.016 1.00 81.25 926 ALA A C 1
ATOM 6969 O O . ALA A 1 926 ? 25.431 -12.007 6.678 1.00 81.25 926 ALA A O 1
ATOM 6970 N N . GLU A 1 927 ? 27.166 -10.666 6.214 1.00 77.50 927 GLU A N 1
ATOM 6971 C CA . GLU A 1 927 ? 26.865 -9.678 7.264 1.00 77.50 927 GLU A CA 1
ATOM 6972 C C . GLU A 1 927 ? 25.417 -9.172 7.172 1.00 77.50 927 GLU A C 1
ATOM 6974 O O . GLU A 1 927 ? 24.676 -9.186 8.150 1.00 77.50 927 GLU A O 1
ATOM 6979 N N . GLN A 1 928 ? 24.965 -8.883 5.954 1.00 75.06 928 GLN A N 1
ATOM 6980 C CA . GLN A 1 928 ? 23.608 -8.421 5.688 1.00 75.06 928 GLN A CA 1
ATOM 6981 C C . GLN A 1 928 ? 22.524 -9.483 5.977 1.00 75.06 928 GLN A C 1
ATOM 6983 O O . GLN A 1 928 ? 21.419 -9.152 6.397 1.00 75.06 928 GLN A O 1
ATOM 6988 N N . GLU A 1 929 ? 22.831 -10.777 5.835 1.00 85.44 929 GLU A N 1
ATOM 6989 C CA . GLU A 1 929 ? 21.906 -11.858 6.218 1.00 85.44 929 GLU A CA 1
ATOM 6990 C C . GLU A 1 929 ? 21.753 -11.971 7.739 1.00 85.44 929 GLU A C 1
ATOM 6992 O O . GLU A 1 929 ? 20.685 -12.332 8.238 1.00 85.44 929 GLU A O 1
ATOM 6997 N N . ILE A 1 930 ? 22.813 -11.650 8.486 1.00 83.50 930 ILE A N 1
ATOM 6998 C CA . ILE A 1 930 ? 22.783 -11.620 9.951 1.00 83.50 930 ILE A CA 1
ATOM 6999 C C . ILE A 1 930 ? 21.890 -10.469 10.428 1.00 83.50 930 ILE A C 1
ATOM 7001 O O . ILE A 1 930 ? 21.088 -10.678 11.342 1.00 83.50 930 ILE A O 1
ATOM 7005 N N . GLU A 1 931 ? 21.962 -9.307 9.769 1.00 80.00 931 GLU A N 1
ATOM 7006 C CA . GLU A 1 931 ? 21.070 -8.165 10.021 1.00 80.00 931 GLU A CA 1
ATOM 7007 C C . GLU A 1 931 ? 19.601 -8.517 9.750 1.00 80.00 931 GLU A C 1
ATOM 7009 O O . GLU A 1 931 ? 18.717 -8.189 10.544 1.00 80.00 931 GLU A O 1
ATOM 7014 N N . TYR A 1 932 ? 19.316 -9.237 8.662 1.00 86.75 932 TYR A N 1
ATOM 7015 C CA . TYR A 1 932 ? 17.958 -9.714 8.389 1.00 86.75 932 TYR A CA 1
ATOM 7016 C C . TYR A 1 932 ? 17.466 -10.679 9.469 1.00 86.75 932 TYR A C 1
ATOM 7018 O O . TYR A 1 932 ? 16.326 -10.574 9.923 1.00 86.75 932 TYR A O 1
ATOM 7026 N N . LEU A 1 933 ? 18.335 -11.579 9.933 1.00 88.19 933 LEU A N 1
ATOM 7027 C CA . LEU A 1 933 ? 18.025 -12.494 11.025 1.00 88.19 933 LEU A CA 1
ATOM 7028 C C . LEU A 1 933 ? 17.762 -11.747 12.348 1.00 88.19 933 LEU A C 1
ATOM 7030 O O . LEU A 1 933 ? 16.873 -12.155 13.095 1.00 88.19 933 LEU A O 1
ATOM 7034 N N . ASP A 1 934 ? 18.497 -10.663 12.643 1.00 83.56 934 ASP A N 1
ATOM 7035 C CA . ASP A 1 934 ? 18.195 -9.756 13.769 1.00 83.56 934 ASP A CA 1
ATOM 7036 C C . ASP A 1 934 ? 16.789 -9.176 13.653 1.00 83.56 934 ASP A C 1
ATOM 7038 O O . ASP A 1 934 ? 16.002 -9.244 14.600 1.00 83.56 934 ASP A O 1
ATOM 7042 N N . LEU A 1 935 ? 16.462 -8.625 12.484 1.00 83.38 935 LEU A N 1
ATOM 7043 C CA . LEU A 1 935 ? 15.185 -7.964 12.265 1.00 83.38 935 LEU A CA 1
ATOM 7044 C C . LEU A 1 935 ? 14.009 -8.935 12.433 1.00 83.38 935 LEU A C 1
ATOM 7046 O O . LEU A 1 935 ? 13.062 -8.625 13.157 1.00 83.38 935 LEU A O 1
ATOM 7050 N N . ILE A 1 936 ? 14.110 -10.132 11.845 1.00 90.94 936 ILE A N 1
ATOM 7051 C CA . ILE A 1 936 ? 13.109 -11.198 11.981 1.00 90.94 936 ILE A CA 1
ATOM 7052 C C . ILE A 1 936 ? 12.910 -11.574 13.454 1.00 90.94 936 ILE A C 1
ATOM 7054 O O . ILE A 1 936 ? 11.773 -11.614 13.929 1.00 90.94 936 ILE A O 1
ATOM 7058 N N . CYS A 1 937 ? 14.000 -11.819 14.193 1.00 91.19 937 CYS A N 1
ATOM 7059 C CA . CYS A 1 937 ? 13.917 -12.222 15.599 1.00 91.19 937 CYS A CA 1
ATOM 7060 C C . CYS A 1 937 ? 13.268 -11.136 16.465 1.00 91.19 937 CYS A C 1
ATOM 7062 O O . CYS A 1 937 ? 12.430 -11.453 17.306 1.00 91.19 937 CYS A O 1
ATOM 7064 N N . ASN A 1 938 ? 13.605 -9.864 16.237 1.00 86.06 938 ASN A N 1
ATOM 7065 C CA . ASN A 1 938 ? 13.043 -8.742 16.989 1.00 86.06 938 ASN A CA 1
ATOM 7066 C C . ASN A 1 938 ? 11.547 -8.549 16.704 1.00 86.06 938 ASN A C 1
ATOM 7068 O O . ASN A 1 938 ? 10.757 -8.355 17.629 1.00 86.06 938 ASN A O 1
ATOM 7072 N N . MET A 1 939 ? 11.140 -8.644 15.436 1.00 87.00 939 MET A N 1
ATOM 7073 C CA . MET A 1 939 ? 9.732 -8.547 15.047 1.00 87.00 939 MET A CA 1
ATOM 7074 C C . MET A 1 939 ? 8.900 -9.682 15.651 1.00 87.00 939 MET A C 1
ATOM 7076 O O . MET A 1 939 ? 7.849 -9.425 16.241 1.00 87.00 939 MET A O 1
ATOM 7080 N N . ALA A 1 940 ? 9.396 -10.919 15.566 1.00 91.75 940 ALA A N 1
ATOM 7081 C CA . ALA A 1 940 ? 8.748 -12.084 16.159 1.00 91.75 940 ALA A CA 1
ATOM 7082 C C . ALA A 1 940 ? 8.661 -11.973 17.690 1.00 91.75 940 ALA A C 1
ATOM 7084 O O . ALA A 1 940 ? 7.612 -12.258 18.268 1.00 91.75 940 ALA A O 1
ATOM 7085 N N . ALA A 1 941 ? 9.727 -11.503 18.350 1.00 91.12 941 ALA A N 1
ATOM 7086 C CA . ALA A 1 941 ? 9.749 -11.301 19.797 1.00 91.12 941 ALA A CA 1
ATOM 7087 C C . ALA A 1 941 ? 8.675 -10.300 20.250 1.00 91.12 941 ALA A C 1
ATOM 7089 O O . ALA A 1 941 ? 7.886 -10.604 21.147 1.00 91.12 941 ALA A O 1
ATOM 7090 N N . SER A 1 942 ? 8.603 -9.138 19.589 1.00 86.19 942 SER A N 1
ATOM 7091 C CA . SER A 1 942 ? 7.595 -8.113 19.880 1.00 86.19 942 SER A CA 1
ATOM 7092 C C . SER A 1 942 ? 6.169 -8.611 19.635 1.00 86.19 942 SER A C 1
ATOM 7094 O O . SER A 1 942 ? 5.284 -8.353 20.450 1.00 86.19 942 SER A O 1
ATOM 7096 N N . ALA A 1 943 ? 5.929 -9.342 18.543 1.00 87.44 943 ALA A N 1
ATOM 7097 C CA . ALA A 1 943 ? 4.604 -9.876 18.234 1.00 87.44 943 ALA A CA 1
ATOM 7098 C C . ALA A 1 943 ? 4.146 -10.917 19.273 1.00 87.44 943 ALA A C 1
ATOM 7100 O O . ALA A 1 943 ? 3.023 -10.839 19.777 1.00 87.44 943 ALA A O 1
ATOM 7101 N N . LEU A 1 944 ? 5.028 -11.849 19.661 1.00 89.94 944 LEU A N 1
ATOM 7102 C CA . LEU A 1 944 ? 4.731 -12.856 20.688 1.00 89.94 944 LEU A CA 1
ATOM 7103 C C . LEU A 1 944 ? 4.385 -12.211 22.034 1.00 89.94 944 LEU A C 1
ATOM 7105 O O . LEU A 1 944 ? 3.453 -12.646 22.715 1.00 89.94 944 LEU A O 1
ATOM 7109 N N . GLU A 1 945 ? 5.111 -11.163 22.424 1.00 86.62 945 GLU A N 1
ATOM 7110 C CA . GLU A 1 945 ? 4.839 -10.437 23.663 1.00 86.62 945 GLU A CA 1
ATOM 7111 C C . GLU A 1 945 ? 3.495 -9.697 23.615 1.00 86.62 945 GLU A C 1
ATOM 7113 O O . GLU A 1 945 ? 2.732 -9.761 24.580 1.00 86.62 945 GLU A O 1
ATOM 7118 N N . GLN A 1 946 ? 3.156 -9.055 22.492 1.00 81.69 946 GLN A N 1
ATOM 7119 C CA . GLN A 1 946 ? 1.875 -8.360 22.330 1.00 81.69 946 GLN A CA 1
ATOM 7120 C C . GLN A 1 946 ? 0.680 -9.305 22.473 1.00 81.69 946 GLN A C 1
ATOM 7122 O O . GLN A 1 946 ? -0.260 -8.990 23.211 1.00 81.69 946 GLN A O 1
ATOM 7127 N N . VAL A 1 947 ? 0.725 -10.472 21.824 1.00 84.94 947 VAL A N 1
ATOM 7128 C CA . VAL A 1 947 ? -0.337 -11.485 21.931 1.00 84.94 947 VAL A CA 1
ATOM 7129 C C . VAL A 1 947 ? -0.451 -11.999 23.370 1.00 84.94 947 VAL A C 1
ATOM 7131 O O . VAL A 1 947 ? -1.550 -12.041 23.931 1.00 84.94 947 VAL A O 1
ATOM 7134 N N . ARG A 1 948 ? 0.679 -12.298 24.028 1.00 82.94 948 ARG A N 1
ATOM 7135 C CA . ARG A 1 948 ? 0.694 -12.713 25.444 1.00 82.94 948 ARG A CA 1
ATOM 7136 C C . ARG A 1 948 ? 0.119 -11.639 26.372 1.00 82.94 948 ARG A C 1
ATOM 7138 O O . ARG A 1 948 ? -0.696 -11.954 27.242 1.00 82.94 948 ARG A O 1
ATOM 7145 N N . ALA A 1 949 ? 0.493 -10.375 26.178 1.00 79.50 949 ALA A N 1
ATOM 7146 C CA . ALA A 1 949 ? 0.011 -9.251 26.976 1.00 79.50 949 ALA A CA 1
ATOM 7147 C C . ALA A 1 949 ? -1.490 -8.990 26.767 1.00 79.50 949 ALA A C 1
ATOM 7149 O O . ALA A 1 949 ? -2.210 -8.696 27.727 1.00 79.50 949 ALA A O 1
ATOM 7150 N N . ALA A 1 950 ? -1.989 -9.130 25.535 1.00 73.19 950 ALA A N 1
ATOM 7151 C CA . ALA A 1 950 ? -3.414 -9.035 25.235 1.00 73.19 950 ALA A CA 1
ATOM 7152 C C . ALA A 1 950 ? -4.215 -10.125 25.965 1.00 73.19 950 ALA A C 1
ATOM 7154 O O . ALA A 1 950 ? -5.164 -9.800 26.684 1.00 73.19 950 ALA A O 1
ATOM 7155 N N . ALA A 1 951 ? -3.770 -11.382 25.883 1.00 73.12 951 ALA A N 1
ATOM 7156 C CA . ALA A 1 951 ? -4.411 -12.505 26.566 1.00 73.12 951 ALA A CA 1
ATOM 7157 C C . ALA A 1 951 ? -4.372 -12.377 28.102 1.00 73.12 951 ALA A C 1
ATOM 7159 O O . ALA A 1 951 ? -5.306 -12.786 28.796 1.00 73.12 951 ALA A O 1
ATOM 7160 N N . ALA A 1 952 ? -3.297 -11.815 28.666 1.00 72.56 952 ALA A N 1
ATOM 7161 C CA . ALA A 1 952 ? -3.196 -11.553 30.103 1.00 72.56 952 ALA A CA 1
ATOM 7162 C C . ALA A 1 952 ? -4.169 -10.453 30.562 1.00 72.56 952 ALA A C 1
ATOM 7164 O O . ALA A 1 952 ? -4.839 -10.606 31.585 1.00 72.56 952 ALA A O 1
ATOM 7165 N N . ARG A 1 953 ? -4.289 -9.366 29.789 1.00 75.38 953 ARG A N 1
ATOM 7166 C CA . ARG A 1 953 ? -5.219 -8.261 30.065 1.00 75.38 953 ARG A CA 1
ATOM 7167 C C . ARG A 1 953 ? -6.676 -8.709 30.002 1.00 75.38 953 ARG A C 1
ATOM 7169 O O . ARG A 1 953 ? -7.459 -8.341 30.872 1.00 75.38 953 ARG A O 1
ATOM 7176 N N . GLU A 1 954 ? -7.026 -9.538 29.025 1.00 68.56 954 GLU A N 1
ATOM 7177 C CA . GLU A 1 954 ? -8.371 -10.103 28.905 1.00 68.56 954 GLU A CA 1
ATOM 7178 C C . GLU A 1 954 ? -8.736 -10.983 30.112 1.00 68.56 954 GLU A C 1
ATOM 7180 O O . GLU A 1 954 ? -9.784 -10.780 30.729 1.00 68.56 954 GLU A O 1
ATOM 7185 N N . ARG A 1 955 ? -7.825 -11.869 30.544 1.00 71.50 955 ARG A N 1
ATOM 7186 C CA . ARG A 1 955 ? -7.994 -12.661 31.776 1.00 71.50 955 ARG A CA 1
ATOM 7187 C C . ARG A 1 955 ? -8.130 -11.791 33.028 1.00 71.50 955 ARG A C 1
ATOM 7189 O O . ARG A 1 955 ? -8.967 -12.077 33.882 1.00 71.50 955 ARG A O 1
ATOM 7196 N N . ALA A 1 956 ? -7.336 -10.726 33.141 1.00 68.25 956 ALA A N 1
ATOM 7197 C CA . ALA A 1 956 ? -7.414 -9.800 34.269 1.00 68.25 956 ALA A CA 1
ATOM 7198 C C . ALA A 1 956 ? -8.760 -9.056 34.309 1.00 68.25 956 ALA A C 1
ATOM 7200 O O . ALA A 1 956 ? -9.373 -8.957 35.370 1.00 68.25 956 ALA A O 1
ATOM 7201 N N . HIS A 1 957 ? -9.254 -8.581 33.161 1.00 71.38 957 HIS A N 1
ATOM 7202 C CA . HIS A 1 957 ? -10.565 -7.937 33.067 1.00 71.38 957 HIS A CA 1
ATOM 7203 C C . HIS A 1 957 ? -11.695 -8.886 33.479 1.00 71.38 957 HIS A C 1
ATOM 7205 O O . HIS A 1 957 ? -12.538 -8.506 34.293 1.00 71.38 957 HIS A O 1
ATOM 7211 N N . ALA A 1 958 ? -11.672 -10.132 32.994 1.00 65.31 958 ALA A N 1
ATOM 7212 C CA . ALA A 1 958 ? -12.644 -11.150 33.384 1.00 65.31 958 ALA A CA 1
ATOM 7213 C C . ALA A 1 958 ? -12.651 -11.392 34.902 1.00 65.31 958 ALA A C 1
ATOM 7215 O O . ALA A 1 958 ? -13.711 -11.403 35.531 1.00 65.31 958 ALA A O 1
ATOM 7216 N N . ALA A 1 959 ? -11.466 -11.503 35.512 1.00 68.50 959 ALA A N 1
ATOM 7217 C CA . ALA A 1 959 ? -11.329 -11.687 36.953 1.00 68.50 959 ALA A CA 1
ATOM 7218 C C . ALA A 1 959 ? -11.866 -10.490 37.761 1.00 68.50 959 ALA A C 1
ATOM 7220 O O . ALA A 1 959 ? -12.498 -10.689 38.800 1.00 68.50 959 ALA A O 1
ATOM 7221 N N . ILE A 1 960 ? -11.663 -9.254 37.287 1.00 77.31 960 ILE A N 1
ATOM 7222 C CA . ILE A 1 960 ? -12.184 -8.040 37.938 1.00 77.31 960 ILE A CA 1
ATOM 7223 C C . ILE A 1 960 ? -13.714 -8.008 37.892 1.00 77.31 960 ILE A C 1
ATOM 7225 O O . ILE A 1 960 ? -14.343 -7.773 38.925 1.00 77.31 960 ILE A O 1
ATOM 7229 N N . VAL A 1 961 ? -14.319 -8.273 36.728 1.00 74.75 961 VAL A N 1
ATOM 7230 C CA . VAL A 1 961 ? -15.786 -8.303 36.576 1.00 74.75 961 VAL A CA 1
ATOM 7231 C C . VAL A 1 961 ? -16.395 -9.360 37.498 1.00 74.75 961 VAL A C 1
ATOM 7233 O O . VAL A 1 961 ? -17.317 -9.056 38.255 1.00 74.75 961 VAL A O 1
ATOM 7236 N N . GLN A 1 962 ? -15.828 -10.571 37.520 1.00 69.31 962 GLN A N 1
ATOM 7237 C CA . GLN A 1 962 ? -16.274 -11.624 38.436 1.00 69.31 962 GLN A CA 1
ATOM 7238 C C . GLN A 1 962 ? -16.083 -11.249 39.912 1.00 69.31 962 GLN A C 1
ATOM 7240 O O . GLN A 1 962 ? -16.941 -11.560 40.737 1.00 69.31 962 GLN A O 1
ATOM 7245 N N . GLY A 1 963 ? -14.986 -10.572 40.263 1.00 69.25 963 GLY A N 1
ATOM 7246 C CA . GLY A 1 963 ? -14.739 -10.091 41.623 1.00 69.25 963 GLY A CA 1
ATOM 7247 C C . GLY A 1 963 ? -15.779 -9.068 42.089 1.00 69.25 963 GLY A C 1
ATOM 7248 O O . GLY A 1 963 ? -16.291 -9.178 43.201 1.00 69.25 963 GLY A O 1
ATOM 7249 N N . LEU A 1 964 ? -16.137 -8.108 41.231 1.00 74.81 964 LEU A N 1
ATOM 7250 C CA . LEU A 1 964 ? -17.161 -7.098 41.522 1.00 74.81 964 LEU A CA 1
ATOM 7251 C C . LEU A 1 964 ? -18.556 -7.713 41.662 1.00 74.81 964 LEU A C 1
ATOM 7253 O O . LEU A 1 964 ? -19.275 -7.380 42.603 1.00 74.81 964 LEU A O 1
ATOM 7257 N N . ALA A 1 965 ? -18.910 -8.640 40.771 1.00 73.00 965 ALA A N 1
ATOM 7258 C CA . ALA A 1 965 ? -20.165 -9.378 40.854 1.00 73.00 965 ALA A CA 1
ATOM 7259 C C . ALA A 1 965 ? -20.262 -10.168 42.174 1.00 73.00 965 ALA A C 1
ATOM 7261 O O . ALA A 1 965 ? -21.234 -10.024 42.916 1.00 73.00 965 ALA A O 1
ATOM 7262 N N . LYS A 1 966 ? -19.202 -10.905 42.545 1.00 72.44 966 LYS A N 1
ATOM 7263 C CA . LYS A 1 966 ? -19.139 -11.648 43.818 1.00 72.44 966 LYS A CA 1
ATOM 7264 C C . LYS A 1 966 ? -19.238 -10.744 45.052 1.00 72.44 966 LYS A C 1
ATOM 7266 O O . LYS A 1 966 ? -19.810 -11.156 46.057 1.00 72.44 966 LYS A O 1
ATOM 7271 N N . LEU A 1 967 ? -18.700 -9.521 45.006 1.00 72.56 967 LEU A N 1
ATOM 7272 C CA . LEU A 1 967 ? -18.817 -8.556 46.110 1.00 72.56 967 LEU A CA 1
ATOM 7273 C C . LEU A 1 967 ? -20.254 -8.065 46.313 1.00 72.56 967 LEU A C 1
ATOM 7275 O O . LEU A 1 967 ? -20.671 -7.883 47.457 1.00 72.56 967 LEU A O 1
ATOM 7279 N N . ALA A 1 968 ? -21.005 -7.855 45.231 1.00 69.75 968 ALA A N 1
ATOM 7280 C CA . ALA A 1 968 ? -22.416 -7.492 45.320 1.00 69.75 968 ALA A CA 1
ATOM 7281 C C . ALA A 1 968 ? -23.271 -8.649 45.858 1.00 69.75 968 ALA A C 1
ATOM 7283 O O . ALA A 1 968 ? -24.158 -8.416 46.678 1.00 69.75 968 ALA A O 1
ATOM 7284 N N . GLU A 1 969 ? -22.951 -9.887 45.470 1.00 68.56 969 GLU A N 1
ATOM 7285 C CA . GLU A 1 969 ? -23.627 -11.091 45.964 1.00 68.56 969 GLU A CA 1
ATOM 7286 C C . GLU A 1 969 ? -23.294 -11.462 47.406 1.00 68.56 969 GLU A C 1
ATOM 7288 O O . GLU A 1 969 ? -24.111 -12.098 48.055 1.00 68.56 969 GLU A O 1
ATOM 7293 N N . HIS A 1 970 ? -22.140 -11.068 47.957 1.00 66.50 970 HIS A N 1
ATOM 7294 C CA . HIS A 1 970 ? -21.745 -11.462 49.320 1.00 66.50 970 HIS A CA 1
ATOM 7295 C C . HIS A 1 970 ? -22.703 -10.958 50.420 1.00 66.50 970 HIS A C 1
ATOM 7297 O O . HIS A 1 970 ? -22.607 -11.375 51.575 1.00 66.50 970 HIS A O 1
ATOM 7303 N N . ARG A 1 971 ? -23.608 -10.032 50.074 1.00 65.19 971 ARG A N 1
ATOM 7304 C CA . ARG A 1 971 ? -24.699 -9.548 50.931 1.00 65.19 971 ARG A CA 1
ATOM 7305 C C . ARG A 1 971 ? -25.962 -10.411 50.874 1.00 65.19 971 ARG A C 1
ATOM 7307 O O . ARG A 1 971 ? -26.843 -10.217 51.705 1.00 65.19 971 ARG A O 1
ATOM 7314 N N . ASP A 1 972 ? -26.050 -11.329 49.921 1.00 60.47 972 ASP A N 1
ATOM 7315 C CA . ASP A 1 972 ? -27.148 -12.268 49.724 1.00 60.47 972 ASP A CA 1
ATOM 7316 C C . ASP A 1 972 ? -26.689 -13.673 50.156 1.00 60.47 972 ASP A C 1
ATOM 7318 O O . ASP A 1 972 ? -25.518 -14.033 50.040 1.00 60.47 972 ASP A O 1
ATOM 7322 N N . ALA A 1 973 ? -27.586 -14.487 50.708 1.00 53.88 973 ALA A N 1
ATOM 7323 C CA . ALA A 1 973 ? -27.233 -15.807 51.251 1.00 53.88 973 ALA A CA 1
ATOM 7324 C C . ALA A 1 973 ? -27.015 -16.880 50.160 1.00 53.88 973 ALA A C 1
ATOM 7326 O O . ALA A 1 973 ? -26.968 -18.077 50.468 1.00 53.88 973 ALA A O 1
ATOM 7327 N N . ASP A 1 974 ? -26.925 -16.471 48.892 1.00 54.00 974 ASP A N 1
ATOM 7328 C CA . ASP A 1 974 ? -26.829 -17.369 47.753 1.00 54.00 974 ASP A CA 1
ATOM 7329 C C . ASP A 1 974 ? -25.423 -17.985 47.649 1.00 54.00 974 ASP A C 1
ATOM 7331 O O . ASP A 1 974 ? -24.379 -17.369 47.860 1.00 54.00 974 ASP A O 1
ATOM 7335 N N . THR A 1 975 ? -25.405 -19.293 47.396 1.00 54.97 975 THR A N 1
ATOM 7336 C CA . THR A 1 975 ? -24.194 -20.124 47.352 1.00 54.97 975 THR A CA 1
ATOM 7337 C C . THR A 1 975 ? -23.133 -19.533 46.414 1.00 54.97 975 THR A C 1
ATOM 7339 O O . THR A 1 975 ? -23.469 -19.143 45.300 1.00 54.97 975 THR A O 1
ATOM 7342 N N . GLY A 1 976 ? -21.848 -19.572 46.792 1.00 60.78 976 GLY A N 1
ATOM 7343 C CA . GLY A 1 976 ? -20.738 -18.884 46.100 1.00 60.78 976 GLY A CA 1
ATOM 7344 C C . GLY A 1 976 ? -20.409 -19.273 44.643 1.00 60.78 976 GLY A C 1
ATOM 7345 O O . GLY A 1 976 ? -19.328 -18.932 44.167 1.00 60.78 976 GLY A O 1
ATOM 7346 N N . ARG A 1 977 ? -21.296 -19.993 43.939 1.00 74.12 977 ARG A N 1
ATOM 7347 C CA . ARG A 1 977 ? -21.210 -20.319 42.501 1.00 74.12 977 ARG A CA 1
ATOM 7348 C C . ARG A 1 977 ? -22.483 -19.968 41.706 1.00 74.12 977 ARG A C 1
ATOM 7350 O O . ARG A 1 977 ? -22.616 -20.441 40.582 1.00 74.12 977 ARG A O 1
ATOM 7357 N N . HIS A 1 978 ? -23.409 -19.182 42.266 1.00 83.62 978 HIS A N 1
ATOM 7358 C CA . HIS A 1 978 ? -24.643 -18.752 41.586 1.00 83.62 978 HIS A CA 1
ATOM 7359 C C . HIS A 1 978 ? -24.349 -18.066 40.239 1.00 83.62 978 HIS A C 1
ATOM 7361 O O . HIS A 1 978 ? -24.791 -18.566 39.205 1.00 83.62 978 HIS A O 1
ATOM 7367 N N . LEU A 1 979 ? -23.474 -17.051 40.221 1.00 83.94 979 LEU A N 1
ATOM 7368 C CA . LEU A 1 979 ? -23.036 -16.369 38.988 1.00 83.94 979 LEU A CA 1
ATOM 7369 C C . LEU A 1 979 ? -22.524 -17.330 37.913 1.00 83.94 979 LEU A C 1
ATOM 7371 O O . LEU A 1 979 ? -22.901 -17.222 36.752 1.00 83.94 979 LEU A O 1
ATOM 7375 N N . GLU A 1 980 ? -21.673 -18.289 38.293 1.00 84.31 980 GLU A N 1
ATOM 7376 C CA . GLU A 1 980 ? -21.103 -19.257 37.346 1.00 84.31 980 GLU A CA 1
ATOM 7377 C C . GLU A 1 980 ? -22.196 -20.128 36.712 1.00 84.31 980 GLU A C 1
ATOM 7379 O O . GLU A 1 980 ? -22.140 -20.409 35.515 1.00 84.31 980 GLU A O 1
ATOM 7384 N N . ARG A 1 981 ? -23.202 -20.538 37.496 1.00 87.81 981 ARG A N 1
ATOM 7385 C CA . ARG A 1 981 ? -24.321 -21.349 37.000 1.00 87.81 981 ARG A CA 1
ATOM 7386 C C . ARG A 1 981 ? -25.212 -20.543 36.068 1.00 87.81 981 ARG A C 1
ATOM 7388 O O . ARG A 1 981 ? -25.443 -20.981 34.945 1.00 87.81 981 ARG A O 1
ATOM 7395 N N . VAL A 1 982 ? -25.662 -19.366 36.497 1.00 90.38 982 VAL A N 1
ATOM 7396 C CA . VAL A 1 982 ? -26.573 -18.530 35.705 1.00 90.38 982 VAL A CA 1
ATOM 7397 C C . VAL A 1 982 ? -25.927 -18.104 34.384 1.00 90.38 982 VAL A C 1
ATOM 7399 O O . VAL A 1 982 ? -26.570 -18.211 33.340 1.00 90.38 982 VAL A O 1
ATOM 7402 N N . THR A 1 983 ? -24.643 -17.725 34.386 1.00 91.62 983 THR A N 1
ATOM 7403 C CA . THR A 1 983 ? -23.914 -17.388 33.152 1.00 91.62 983 THR A CA 1
ATOM 7404 C C . THR A 1 983 ? -23.827 -18.574 32.194 1.00 91.62 983 THR A C 1
ATOM 7406 O O . THR A 1 983 ? -24.135 -18.422 31.013 1.00 91.62 983 THR A O 1
ATOM 7409 N N . GLN A 1 984 ? -23.467 -19.774 32.668 1.00 92.06 984 GLN A N 1
ATOM 7410 C CA . GLN A 1 984 ? -23.375 -20.941 31.780 1.00 92.06 984 GLN A CA 1
ATOM 7411 C C . GLN A 1 984 ? -24.738 -21.380 31.236 1.00 92.06 984 GLN A C 1
ATOM 7413 O O . GLN A 1 984 ? -24.831 -21.770 30.072 1.00 92.06 984 GLN A O 1
ATOM 7418 N N . VAL A 1 985 ? -25.800 -21.281 32.043 1.00 93.31 985 VAL A N 1
ATOM 7419 C CA . VAL A 1 985 ? -27.169 -21.526 31.574 1.00 93.31 985 VAL A CA 1
ATOM 7420 C C . VAL A 1 985 ? -27.534 -20.519 30.481 1.00 93.31 985 VAL A C 1
ATOM 7422 O O . VAL A 1 985 ? -27.943 -20.930 29.399 1.00 93.31 985 VAL A O 1
ATOM 7425 N N . ALA A 1 986 ? -27.316 -19.221 30.707 1.00 96.00 986 ALA A N 1
ATOM 7426 C CA . ALA A 1 986 ? -27.615 -18.178 29.726 1.00 96.00 986 ALA A CA 1
ATOM 7427 C C . ALA A 1 986 ? -26.859 -18.372 28.397 1.00 96.00 986 ALA A C 1
ATOM 7429 O O . ALA A 1 986 ? -27.462 -18.251 27.330 1.00 96.00 986 ALA A O 1
ATOM 7430 N N . LEU A 1 987 ? -25.571 -18.733 28.446 1.00 95.62 987 LEU A N 1
ATOM 7431 C CA . LEU A 1 987 ? -24.760 -19.004 27.252 1.00 95.62 987 LEU A CA 1
ATOM 7432 C C . LEU A 1 987 ? -25.249 -20.227 26.469 1.00 95.62 987 LEU A C 1
ATOM 7434 O O . LEU A 1 987 ? -25.285 -20.181 25.238 1.00 95.62 987 LEU A O 1
ATOM 7438 N N . MET A 1 988 ? -25.666 -21.300 27.152 1.00 94.50 988 MET A N 1
ATOM 7439 C CA . MET A 1 988 ? -26.264 -22.465 26.487 1.00 94.50 988 MET A CA 1
ATOM 7440 C C . MET A 1 988 ? -27.576 -22.105 25.789 1.00 94.50 988 MET A C 1
ATOM 7442 O O . MET A 1 988 ? -27.770 -22.479 24.633 1.00 94.50 988 MET A O 1
ATOM 7446 N N . LEU A 1 989 ? -28.443 -21.332 26.450 1.00 95.81 989 LEU A N 1
ATOM 7447 C CA . LEU A 1 989 ? -29.698 -20.868 25.855 1.00 95.81 989 LEU A CA 1
ATOM 7448 C C . LEU A 1 989 ? -29.449 -19.966 24.642 1.00 95.81 989 LEU A C 1
ATOM 7450 O O . LEU A 1 989 ? -30.068 -20.158 23.599 1.00 95.81 989 LEU A O 1
ATOM 7454 N N . ALA A 1 990 ? -28.525 -19.008 24.745 1.00 96.31 990 ALA A N 1
ATOM 7455 C CA . ALA A 1 990 ? -28.176 -18.118 23.640 1.00 96.31 990 ALA A CA 1
ATOM 7456 C C . ALA A 1 990 ? -27.577 -18.884 22.449 1.00 96.31 990 ALA A C 1
ATOM 7458 O O . ALA A 1 990 ? -27.949 -18.635 21.303 1.00 96.31 990 ALA A O 1
ATOM 7459 N N . SER A 1 991 ? -26.701 -19.856 22.717 1.00 93.50 991 SER A N 1
ATOM 7460 C CA . SER A 1 991 ? -26.099 -20.706 21.683 1.00 93.50 991 SER A CA 1
ATOM 7461 C C . SER A 1 991 ? -27.143 -21.549 20.951 1.00 93.50 991 SER A C 1
ATOM 7463 O O . SER A 1 991 ? -27.065 -21.699 19.735 1.00 93.50 991 SER A O 1
ATOM 7465 N N . GLU A 1 992 ? -28.151 -22.057 21.663 1.00 94.19 992 GLU A N 1
ATOM 7466 C CA . GLU A 1 992 ? -29.265 -22.785 21.051 1.00 94.19 992 GLU A CA 1
ATOM 7467 C C . GLU A 1 992 ? -30.171 -21.850 20.231 1.00 94.19 992 GLU A C 1
ATOM 7469 O O . GLU A 1 992 ? -30.532 -22.152 19.094 1.00 94.19 992 GLU A O 1
ATOM 7474 N N . LEU A 1 993 ? -30.468 -20.655 20.751 1.00 93.88 993 LEU A N 1
ATOM 7475 C CA . LEU A 1 993 ? -31.249 -19.638 20.040 1.00 93.88 993 LEU A CA 1
ATOM 7476 C C . LEU A 1 993 ? -30.558 -19.137 18.767 1.00 93.88 993 LEU A C 1
ATOM 7478 O O . LEU A 1 993 ? -31.250 -18.750 17.827 1.00 93.88 993 LEU A O 1
ATOM 7482 N N . ARG A 1 994 ? -29.222 -19.178 18.690 1.00 92.75 994 ARG A N 1
ATOM 7483 C CA . ARG A 1 994 ? -28.465 -18.840 17.472 1.00 92.75 994 ARG A CA 1
ATOM 7484 C C . ARG A 1 994 ? -28.830 -19.739 16.289 1.00 92.75 994 ARG A C 1
ATOM 7486 O O . ARG A 1 994 ? -28.803 -19.276 15.152 1.00 92.75 994 ARG A O 1
ATOM 7493 N N . ALA A 1 995 ? -29.206 -20.995 16.541 1.00 86.19 995 ALA A N 1
ATOM 7494 C CA . ALA A 1 995 ? -29.668 -21.909 15.497 1.00 86.19 995 ALA A CA 1
ATOM 7495 C C . ALA A 1 995 ? -31.073 -21.553 14.970 1.00 86.19 995 ALA A C 1
ATOM 7497 O O . ALA A 1 995 ? -31.464 -21.998 13.889 1.00 86.19 995 ALA A O 1
ATOM 7498 N N . CYS A 1 996 ? -31.835 -20.724 15.692 1.00 86.44 996 CYS A N 1
ATOM 7499 C CA . CYS A 1 996 ? -33.132 -20.240 15.242 1.00 86.44 996 CYS A CA 1
ATOM 7500 C C . CYS A 1 996 ? -32.952 -19.142 14.174 1.00 86.44 996 CYS A C 1
ATOM 7502 O O . CYS A 1 996 ? -32.321 -18.117 14.458 1.00 86.44 996 CYS A O 1
ATOM 7504 N N . PRO A 1 997 ? -33.570 -19.259 12.977 1.00 83.44 997 PRO A N 1
ATOM 7505 C CA . PRO A 1 997 ? -33.448 -18.263 11.904 1.00 83.44 997 PRO A CA 1
ATOM 7506 C C . PRO A 1 997 ? -33.792 -16.835 12.338 1.00 83.44 997 PRO A C 1
ATOM 7508 O O . PRO A 1 997 ? -33.276 -15.868 11.784 1.00 83.44 997 PRO A O 1
ATOM 7511 N N . ARG A 1 998 ? -34.660 -16.707 13.347 1.00 87.94 998 ARG A N 1
ATOM 7512 C CA . ARG A 1 998 ? -35.083 -15.429 13.914 1.00 87.94 998 ARG A CA 1
ATOM 7513 C C . ARG A 1 998 ? -33.953 -14.674 14.619 1.00 87.94 998 ARG A C 1
ATOM 7515 O O . ARG A 1 998 ? -33.937 -13.449 14.559 1.00 87.94 998 ARG A O 1
ATOM 7522 N N . TYR A 1 999 ? -33.047 -15.384 15.289 1.00 90.50 999 TYR A N 1
ATOM 7523 C CA . TYR A 1 999 ? -31.987 -14.795 16.116 1.00 90.50 999 TYR A CA 1
ATOM 7524 C C . TYR A 1 999 ? -30.577 -15.039 15.565 1.00 90.50 999 TYR A C 1
ATOM 7526 O O . TYR A 1 999 ? -29.625 -14.458 16.078 1.00 90.50 999 TYR A O 1
ATOM 7534 N N . ALA A 1 1000 ? -30.436 -15.807 14.480 1.00 84.44 1000 ALA A N 1
ATOM 7535 C CA . ALA A 1 1000 ? -29.156 -16.102 13.832 1.00 84.44 1000 ALA A CA 1
ATOM 7536 C C . ALA A 1 1000 ? -28.360 -14.851 13.408 1.00 84.44 1000 ALA A C 1
ATOM 7538 O O . ALA A 1 1000 ? -27.135 -14.873 13.414 1.00 84.44 1000 ALA A O 1
ATOM 7539 N N . ALA A 1 1001 ? -29.047 -13.759 13.052 1.00 84.38 1001 ALA A N 1
ATOM 7540 C CA . ALA A 1 1001 ? -28.413 -12.485 12.699 1.00 84.38 1001 ALA A CA 1
ATOM 7541 C C . ALA A 1 1001 ? -28.121 -11.578 13.911 1.00 84.38 1001 ALA A C 1
ATOM 7543 O O . ALA A 1 1001 ? -27.468 -10.553 13.753 1.00 84.38 1001 ALA A O 1
ATOM 7544 N N . THR A 1 1002 ? -28.648 -11.911 15.093 1.00 88.81 1002 THR A N 1
ATOM 7545 C CA . THR A 1 1002 ? -28.507 -11.114 16.323 1.00 88.81 1002 THR A CA 1
ATOM 7546 C C . THR A 1 1002 ? -27.506 -11.733 17.296 1.00 88.81 1002 THR A C 1
ATOM 7548 O O . THR A 1 1002 ? -26.811 -10.997 17.985 1.00 88.81 1002 THR A O 1
ATOM 7551 N N . ILE A 1 1003 ? -27.442 -13.066 17.373 1.00 93.62 1003 ILE A N 1
ATOM 7552 C CA . ILE A 1 1003 ? -26.537 -13.795 18.266 1.00 93.62 1003 ILE A CA 1
ATOM 7553 C C . ILE A 1 1003 ? -25.303 -14.233 17.469 1.00 93.62 1003 ILE A C 1
ATOM 7555 O O . ILE A 1 1003 ? -25.276 -15.318 16.885 1.00 93.62 1003 ILE A O 1
ATOM 7559 N N . ASP A 1 1004 ? -24.286 -13.380 17.437 1.00 90.06 1004 ASP A N 1
ATOM 7560 C CA . ASP A 1 1004 ? -22.952 -13.692 16.923 1.00 90.06 1004 ASP A CA 1
ATOM 7561 C C . ASP A 1 1004 ? -21.960 -13.997 18.068 1.00 90.06 1004 ASP A C 1
ATOM 7563 O O . ASP A 1 1004 ? -22.339 -14.095 19.238 1.00 90.06 1004 ASP A O 1
ATOM 7567 N N . GLU A 1 1005 ? -20.685 -14.216 17.734 1.00 85.31 1005 GLU A N 1
ATOM 7568 C CA . GLU A 1 1005 ? -19.636 -14.477 18.736 1.00 85.31 1005 GLU A CA 1
ATOM 7569 C C . GLU A 1 1005 ? -19.440 -13.294 19.698 1.00 85.31 1005 GLU A C 1
ATOM 7571 O O . GLU A 1 1005 ? -19.125 -13.491 20.872 1.00 85.31 1005 GLU A O 1
ATOM 7576 N N . GLU A 1 1006 ? -19.653 -12.063 19.223 1.00 87.31 1006 GLU A N 1
ATOM 7577 C CA . GLU A 1 1006 ? -19.532 -10.862 20.047 1.00 87.31 1006 GLU A CA 1
ATOM 7578 C C . GLU A 1 1006 ? -20.686 -10.776 21.052 1.00 87.31 1006 GLU A C 1
ATOM 7580 O O . GLU A 1 1006 ? -20.444 -10.541 22.233 1.00 87.31 1006 GLU A O 1
ATOM 7585 N N . TYR A 1 1007 ? -21.916 -11.097 20.640 1.00 93.56 1007 TYR A N 1
ATOM 7586 C CA . TYR A 1 1007 ? -23.072 -11.189 21.533 1.00 93.56 1007 TYR A CA 1
ATOM 7587 C C . TYR A 1 1007 ? -22.871 -12.229 22.643 1.00 93.56 1007 TYR A C 1
ATOM 7589 O O . TYR A 1 1007 ? -23.205 -11.967 23.799 1.00 93.56 1007 TYR A O 1
ATOM 7597 N N . LEU A 1 1008 ? -22.342 -13.417 22.319 1.00 92.69 1008 LEU A N 1
ATOM 7598 C CA . LEU A 1 1008 ? -22.076 -14.462 23.318 1.00 92.69 1008 LEU A CA 1
ATOM 7599 C C . LEU A 1 1008 ? -21.015 -14.012 24.327 1.00 92.69 1008 LEU A C 1
ATOM 7601 O O . LEU A 1 1008 ? -21.195 -14.201 25.531 1.00 92.69 1008 LEU A O 1
ATOM 7605 N N . LYS A 1 1009 ? -19.951 -13.364 23.846 1.00 87.44 1009 LYS A N 1
ATOM 7606 C CA . LYS A 1 1009 ? -18.904 -12.794 24.694 1.00 87.44 1009 LYS A CA 1
ATOM 7607 C C . LYS A 1 1009 ? -19.448 -11.684 25.593 1.00 87.44 1009 LYS A C 1
ATOM 7609 O O . LYS A 1 1009 ? -19.190 -11.679 26.795 1.00 87.44 1009 LYS A O 1
ATOM 7614 N N . ASP A 1 1010 ? -20.247 -10.778 25.041 1.00 91.75 1010 ASP A N 1
ATOM 7615 C CA . ASP A 1 1010 ? -20.896 -9.718 25.808 1.00 91.75 1010 ASP A CA 1
ATOM 7616 C C . ASP A 1 1010 ? -21.834 -10.294 26.874 1.00 91.75 1010 ASP A C 1
ATOM 7618 O O . ASP A 1 1010 ? -21.820 -9.831 28.014 1.00 91.75 1010 ASP A O 1
ATOM 7622 N N . LEU A 1 1011 ? -22.591 -11.347 26.552 1.00 93.94 1011 LEU A N 1
ATOM 7623 C CA . LEU A 1 1011 ? -23.473 -12.025 27.500 1.00 93.94 1011 LEU A CA 1
ATOM 7624 C C . LEU A 1 1011 ? -22.694 -12.686 28.646 1.00 93.94 1011 LEU A C 1
ATOM 7626 O O . LEU A 1 1011 ? -23.125 -12.599 29.797 1.00 93.94 1011 LEU A O 1
ATOM 7630 N N . GLU A 1 1012 ? -21.540 -13.296 28.358 1.00 91.06 1012 GLU A N 1
ATOM 7631 C CA . GLU A 1 1012 ? -20.660 -13.894 29.371 1.00 91.06 1012 GLU A CA 1
ATOM 7632 C C . GLU A 1 1012 ? -20.201 -12.862 30.413 1.00 91.06 1012 GLU A C 1
ATOM 7634 O O . GLU A 1 1012 ? -20.251 -13.130 31.618 1.00 91.06 1012 GLU A O 1
ATOM 7639 N N . PHE A 1 1013 ? -19.807 -11.664 29.967 1.00 87.75 1013 PHE A N 1
ATOM 7640 C CA . PHE A 1 1013 ? -19.387 -10.576 30.857 1.00 87.75 1013 PHE A CA 1
ATOM 7641 C C . PHE A 1 1013 ? -20.558 -9.837 31.513 1.00 87.75 1013 PHE A C 1
ATOM 7643 O O . PHE A 1 1013 ? -20.413 -9.319 32.623 1.00 87.75 1013 PHE A O 1
ATOM 7650 N N . ALA A 1 1014 ? -21.710 -9.770 30.847 1.00 92.31 1014 ALA A N 1
ATOM 7651 C CA . ALA A 1 1014 ? -22.871 -9.023 31.312 1.00 92.31 1014 ALA A CA 1
ATOM 7652 C C . ALA A 1 1014 ? -23.689 -9.773 32.370 1.00 92.31 1014 ALA A C 1
ATOM 7654 O O . ALA A 1 1014 ? -24.140 -9.161 33.340 1.00 92.31 1014 ALA A O 1
ATOM 7655 N N . MET A 1 1015 ? -23.872 -11.088 32.209 1.00 92.12 1015 MET A N 1
ATOM 7656 C CA . MET A 1 1015 ? -24.758 -11.882 33.066 1.00 92.12 1015 MET A CA 1
ATOM 7657 C C . MET A 1 1015 ? -24.395 -11.829 34.562 1.00 92.12 1015 MET A C 1
ATOM 7659 O O . MET A 1 1015 ? -25.307 -11.678 35.381 1.00 92.12 1015 MET A O 1
ATOM 7663 N N . PRO A 1 1016 ? -23.108 -11.851 34.971 1.00 89.75 1016 PRO A N 1
ATOM 7664 C CA . PRO A 1 1016 ? -22.752 -11.735 36.382 1.00 89.75 1016 PRO A CA 1
ATOM 7665 C C . PRO A 1 1016 ? -23.205 -10.429 37.056 1.00 89.75 1016 PRO A C 1
ATOM 7667 O O . PRO A 1 1016 ? -23.251 -10.343 38.277 1.00 89.75 1016 PRO A O 1
ATOM 7670 N N . LEU A 1 1017 ? -23.530 -9.392 36.280 1.00 90.06 1017 LEU A N 1
ATOM 7671 C CA . LEU A 1 1017 ? -23.908 -8.075 36.793 1.00 90.06 1017 LEU A CA 1
ATOM 7672 C C . LEU A 1 1017 ? -25.427 -7.880 36.909 1.00 90.06 1017 LEU A C 1
ATOM 7674 O O . LEU A 1 1017 ? -25.853 -6.796 37.307 1.00 90.06 1017 LEU A O 1
ATOM 7678 N N . HIS A 1 1018 ? -26.242 -8.891 36.582 1.00 91.06 1018 HIS A N 1
ATOM 7679 C CA . HIS A 1 1018 ? -27.708 -8.778 36.558 1.00 91.06 1018 HIS A CA 1
ATOM 7680 C C . HIS A 1 1018 ? -28.300 -8.248 37.875 1.00 91.06 1018 HIS A C 1
ATOM 7682 O O . HIS A 1 1018 ? -29.205 -7.417 37.855 1.00 91.06 1018 HIS A O 1
ATOM 7688 N N . ASP A 1 1019 ? -27.714 -8.642 39.005 1.00 89.94 1019 ASP A N 1
ATOM 7689 C CA . ASP A 1 1019 ? -28.183 -8.301 40.348 1.00 89.94 1019 ASP A CA 1
ATOM 7690 C C . ASP A 1 1019 ? -27.313 -7.259 41.073 1.00 89.94 1019 ASP A C 1
ATOM 7692 O O . ASP A 1 1019 ? -27.469 -7.019 42.274 1.00 89.94 1019 ASP A O 1
ATOM 7696 N N . ILE A 1 1020 ? -26.416 -6.565 40.357 1.00 87.31 1020 ILE A N 1
ATOM 7697 C CA . ILE A 1 1020 ? -25.467 -5.600 40.949 1.00 87.31 1020 ILE A CA 1
ATOM 7698 C C . ILE A 1 1020 ? -26.160 -4.511 41.792 1.00 87.31 1020 ILE A C 1
ATOM 7700 O O . ILE A 1 1020 ? -25.602 -3.990 42.760 1.00 87.31 1020 ILE A O 1
ATOM 7704 N N . GLY A 1 1021 ? -27.410 -4.178 41.462 1.00 87.62 1021 GLY A N 1
ATOM 7705 C CA . GLY A 1 1021 ? -28.201 -3.181 42.175 1.00 87.62 1021 GLY A CA 1
ATOM 7706 C C . GLY A 1 1021 ? -28.654 -3.594 43.578 1.00 87.62 1021 GLY A C 1
ATOM 7707 O O . GLY A 1 1021 ? -29.061 -2.717 44.350 1.00 87.62 1021 GLY A O 1
ATOM 7708 N N . LYS A 1 1022 ? -28.576 -4.884 43.950 1.00 85.88 1022 LYS A N 1
ATOM 7709 C CA . LYS A 1 1022 ? -28.964 -5.376 45.287 1.00 85.88 1022 LYS A CA 1
ATOM 7710 C C . LYS A 1 1022 ? -28.152 -4.733 46.410 1.00 85.88 1022 LYS A C 1
ATOM 7712 O O . LYS A 1 1022 ? -28.654 -4.600 47.521 1.00 85.88 1022 LYS A O 1
ATOM 7717 N N . VAL A 1 1023 ? -26.962 -4.206 46.103 1.00 83.12 1023 VAL A N 1
ATOM 7718 C CA . VAL A 1 1023 ? -26.137 -3.396 47.021 1.00 83.12 1023 VAL A CA 1
ATOM 7719 C C . VAL A 1 1023 ? -26.915 -2.223 47.640 1.00 83.12 1023 VAL A C 1
ATOM 7721 O O . VAL A 1 1023 ? -26.594 -1.790 48.747 1.00 83.12 1023 VAL A O 1
ATOM 7724 N N . SER A 1 1024 ? -27.946 -1.718 46.954 1.00 84.38 1024 SER A N 1
ATOM 7725 C CA . SER A 1 1024 ? -28.793 -0.613 47.422 1.00 84.38 1024 SER A CA 1
ATOM 7726 C C . SER A 1 1024 ? -29.944 -1.019 48.351 1.00 84.38 1024 SER A C 1
ATOM 7728 O O . SER A 1 1024 ? -30.586 -0.144 48.939 1.00 84.38 1024 SER A O 1
ATOM 7730 N N . VAL A 1 1025 ? -30.221 -2.317 48.501 1.00 85.38 1025 VAL A N 1
ATOM 7731 C CA . VAL A 1 1025 ? -31.302 -2.826 49.352 1.00 85.38 1025 VAL A CA 1
ATOM 7732 C C . VAL A 1 1025 ? -30.799 -2.921 50.800 1.00 85.38 1025 VAL A C 1
ATOM 7734 O O . VAL A 1 1025 ? -29.748 -3.514 51.034 1.00 85.38 1025 VAL A O 1
ATOM 7737 N N . PRO A 1 1026 ? -31.514 -2.361 51.795 1.00 84.81 1026 PRO A N 1
ATOM 7738 C CA . PRO A 1 1026 ? -31.110 -2.467 53.197 1.00 84.81 1026 PRO A CA 1
ATOM 7739 C C . PRO A 1 1026 ? -31.061 -3.918 53.698 1.00 84.81 1026 PRO A C 1
ATOM 7741 O O . PRO A 1 1026 ? -32.002 -4.678 53.465 1.00 84.81 1026 PRO A O 1
ATOM 7744 N N . ASP A 1 1027 ? -30.041 -4.264 54.489 1.00 81.81 1027 ASP A N 1
ATOM 7745 C CA . ASP A 1 1027 ? -29.840 -5.614 55.048 1.00 81.81 1027 ASP A CA 1
ATOM 7746 C C . ASP A 1 1027 ? -31.060 -6.129 55.834 1.00 81.81 1027 ASP A C 1
ATOM 7748 O O . ASP A 1 1027 ? -31.399 -7.305 55.758 1.00 81.81 1027 ASP A O 1
ATOM 7752 N N . ALA A 1 1028 ? -31.779 -5.247 56.539 1.00 82.44 1028 ALA A N 1
ATOM 7753 C CA . ALA A 1 1028 ? -32.999 -5.605 57.273 1.00 82.44 1028 ALA A CA 1
ATOM 7754 C C . ALA A 1 1028 ? -34.134 -6.128 56.367 1.00 82.44 1028 ALA A C 1
ATOM 7756 O O . ALA A 1 1028 ? -35.028 -6.823 56.847 1.00 82.44 1028 ALA A O 1
ATOM 7757 N N . ILE A 1 1029 ? -34.101 -5.777 55.077 1.00 84.88 1029 ILE A N 1
ATOM 7758 C CA . ILE A 1 1029 ? -35.032 -6.248 54.047 1.00 84.88 1029 ILE A CA 1
ATOM 7759 C C . ILE A 1 1029 ? -34.431 -7.453 53.317 1.00 84.88 1029 ILE A C 1
ATOM 7761 O O . ILE A 1 1029 ? -35.108 -8.468 53.178 1.00 84.88 1029 ILE A O 1
ATOM 7765 N N . LEU A 1 1030 ? -33.168 -7.357 52.885 1.00 78.88 1030 LEU A N 1
ATOM 7766 C CA . LEU A 1 1030 ? -32.493 -8.390 52.091 1.00 78.88 1030 LEU A CA 1
ATOM 7767 C C . LEU A 1 1030 ? -32.302 -9.706 52.870 1.00 78.88 1030 LEU A C 1
ATOM 7769 O O . LEU A 1 1030 ? -32.541 -10.780 52.333 1.00 78.88 1030 LEU A O 1
ATOM 7773 N N . LEU A 1 1031 ? -31.951 -9.624 54.158 1.00 78.81 1031 LEU A N 1
ATOM 7774 C CA . LEU A 1 1031 ? -31.682 -10.774 55.032 1.00 78.81 1031 LEU A CA 1
ATOM 7775 C C . LEU A 1 1031 ? -32.888 -11.165 55.906 1.00 78.81 1031 LEU A C 1
ATOM 7777 O O . LEU A 1 1031 ? -32.737 -11.886 56.897 1.00 78.81 1031 LEU A O 1
ATOM 7781 N N . LYS A 1 1032 ? -34.092 -10.664 55.596 1.00 81.06 1032 LYS A N 1
ATOM 7782 C CA . LYS A 1 1032 ? -35.274 -10.866 56.440 1.00 81.06 1032 LYS A CA 1
ATOM 7783 C C . LYS A 1 1032 ? -35.649 -12.357 56.524 1.00 81.06 1032 LYS A C 1
ATOM 7785 O O . LYS A 1 1032 ? -35.913 -12.979 55.495 1.00 81.06 1032 LYS A O 1
ATOM 7790 N N . PRO A 1 1033 ? -35.781 -12.933 57.735 1.00 70.94 1033 PRO A N 1
ATOM 7791 C CA . PRO A 1 1033 ? -36.121 -14.338 57.925 1.00 70.94 1033 PRO A CA 1
ATOM 7792 C C . PRO A 1 1033 ? -37.636 -14.600 57.791 1.00 70.94 1033 PRO A C 1
ATOM 7794 O O . PRO A 1 1033 ? -38.285 -15.060 58.730 1.00 70.94 1033 PRO A O 1
ATOM 7797 N N . GLY A 1 1034 ? -38.239 -14.239 56.654 1.00 76.31 1034 GLY A N 1
ATOM 7798 C CA . GLY A 1 1034 ? -39.681 -14.373 56.418 1.00 76.31 1034 GLY A CA 1
ATOM 7799 C C . GLY A 1 1034 ? -40.181 -13.601 55.190 1.00 76.31 1034 GLY A C 1
ATOM 7800 O O . GLY A 1 1034 ? -39.393 -12.938 54.519 1.00 76.31 1034 GLY A O 1
ATOM 7801 N N . PRO A 1 1035 ? -41.488 -13.666 54.872 1.00 78.06 1035 PRO A N 1
ATOM 7802 C CA . PRO A 1 1035 ? -42.041 -12.977 53.711 1.00 78.06 1035 PRO A CA 1
ATOM 7803 C C . PRO A 1 1035 ? -41.904 -11.452 53.833 1.00 78.06 1035 PRO A C 1
ATOM 7805 O O . PRO A 1 1035 ? -42.091 -10.862 54.904 1.00 78.06 1035 PRO A O 1
ATOM 7808 N N . LEU A 1 1036 ? -41.604 -10.814 52.703 1.00 85.12 1036 LEU A N 1
ATOM 7809 C CA . LEU A 1 1036 ? -41.571 -9.362 52.580 1.00 85.12 1036 LEU A CA 1
ATOM 7810 C C . LEU A 1 1036 ? -43.000 -8.801 52.601 1.00 85.12 1036 LEU A C 1
ATOM 7812 O O . LEU A 1 1036 ? -43.918 -9.347 51.990 1.00 85.12 1036 LEU A O 1
ATOM 7816 N N . THR A 1 1037 ? -43.189 -7.688 53.301 1.00 88.38 1037 THR A N 1
ATOM 7817 C CA . THR A 1 1037 ? -44.391 -6.851 53.210 1.00 88.38 1037 THR A CA 1
ATOM 7818 C C . THR A 1 1037 ? -44.443 -6.161 51.846 1.00 88.38 1037 THR A C 1
ATOM 7820 O O . THR A 1 1037 ? -43.422 -6.021 51.175 1.00 88.38 1037 THR A O 1
ATOM 7823 N N . GLY A 1 1038 ? -45.617 -5.667 51.437 1.00 85.62 1038 GLY A N 1
ATOM 7824 C CA . GLY A 1 1038 ? -45.759 -4.966 50.153 1.00 85.62 1038 GLY A CA 1
ATOM 7825 C C . GLY A 1 1038 ? -44.787 -3.788 49.992 1.00 85.62 1038 GLY A C 1
ATOM 7826 O O . GLY A 1 1038 ? -44.169 -3.648 48.944 1.00 85.62 1038 GLY A O 1
ATOM 7827 N N . SER A 1 1039 ? -44.571 -2.994 51.046 1.00 83.81 1039 SER A N 1
ATOM 7828 C CA . SER A 1 1039 ? -43.619 -1.873 51.028 1.00 83.81 1039 SER A CA 1
ATOM 7829 C C . SER A 1 1039 ? -42.154 -2.311 50.963 1.00 83.81 1039 SER A C 1
ATOM 7831 O O . SER A 1 1039 ? -41.346 -1.647 50.320 1.00 83.81 1039 SER A O 1
ATOM 7833 N N . GLU A 1 1040 ? -41.800 -3.420 51.616 1.00 88.94 1040 GLU A N 1
ATOM 7834 C CA . GLU A 1 1040 ? -40.449 -3.991 51.542 1.00 88.94 1040 GLU A CA 1
ATOM 7835 C C . GLU A 1 1040 ? -40.180 -4.585 50.155 1.00 88.94 1040 GLU A C 1
ATOM 7837 O O . GLU A 1 1040 ? -39.102 -4.389 49.604 1.00 88.94 1040 GLU A O 1
ATOM 7842 N N . PHE A 1 1041 ? -41.172 -5.246 49.552 1.00 86.56 1041 PHE A N 1
ATOM 7843 C CA . PHE A 1 1041 ? -41.059 -5.779 48.197 1.00 86.56 1041 PHE A CA 1
ATOM 7844 C C . PHE A 1 1041 ? -40.879 -4.661 47.159 1.00 86.56 1041 PHE A C 1
ATOM 7846 O O . PHE A 1 1041 ? -40.010 -4.767 46.296 1.00 86.56 1041 PHE A O 1
ATOM 7853 N N . GLU A 1 1042 ? -41.609 -3.546 47.282 1.00 85.88 1042 GLU A N 1
ATOM 7854 C CA . GLU A 1 1042 ? -41.382 -2.354 46.446 1.00 85.88 1042 GLU A CA 1
ATOM 7855 C C . GLU A 1 1042 ? -39.979 -1.753 46.630 1.00 85.88 1042 GLU A C 1
ATOM 7857 O O . GLU A 1 1042 ? -39.387 -1.246 45.676 1.00 85.88 1042 GLU A O 1
ATOM 7862 N N . ALA A 1 1043 ? -39.405 -1.837 47.835 1.00 86.00 1043 ALA A N 1
ATOM 7863 C CA . ALA A 1 1043 ? -38.027 -1.415 48.065 1.00 86.00 1043 ALA A CA 1
ATOM 7864 C C . ALA A 1 1043 ? -37.016 -2.338 47.361 1.00 86.00 1043 ALA A C 1
ATOM 7866 O O . ALA A 1 1043 ? -36.057 -1.835 46.780 1.00 86.00 1043 ALA A O 1
ATOM 7867 N N . VAL A 1 1044 ? -37.249 -3.656 47.343 1.00 86.88 1044 VAL A N 1
ATOM 7868 C CA . VAL A 1 1044 ? -36.390 -4.616 46.625 1.00 86.88 1044 VAL A CA 1
ATOM 7869 C C . VAL A 1 1044 ? -36.437 -4.387 45.116 1.00 86.88 1044 VAL A C 1
ATOM 7871 O O . VAL A 1 1044 ? -35.385 -4.386 44.483 1.00 86.88 1044 VAL A O 1
ATOM 7874 N N . LYS A 1 1045 ? -37.610 -4.117 44.523 1.00 90.88 1045 LYS A N 1
ATOM 7875 C CA . LYS A 1 1045 ? -37.744 -3.879 43.068 1.00 90.88 1045 LYS A CA 1
ATOM 7876 C C . LYS A 1 1045 ? -36.826 -2.777 42.535 1.00 90.88 1045 LYS A C 1
ATOM 7878 O O . LYS A 1 1045 ? -36.422 -2.828 41.374 1.00 90.88 1045 LYS A O 1
ATOM 7883 N N . ARG A 1 1046 ? -36.465 -1.796 43.374 1.00 89.44 1046 ARG A N 1
ATOM 7884 C CA . ARG A 1 1046 ? -35.568 -0.691 43.003 1.00 89.44 1046 ARG A CA 1
ATOM 7885 C C . ARG A 1 1046 ? -34.156 -1.132 42.621 1.00 89.44 1046 ARG A C 1
ATOM 7887 O O . ARG A 1 1046 ? -33.485 -0.350 41.952 1.00 89.44 1046 ARG A O 1
ATOM 7894 N N . HIS A 1 1047 ? -33.711 -2.339 42.981 1.00 90.88 1047 HIS A N 1
ATOM 7895 C CA . HIS A 1 1047 ? -32.380 -2.819 42.596 1.00 90.88 1047 HIS A CA 1
ATOM 7896 C C . HIS A 1 1047 ? -32.190 -2.818 41.070 1.00 90.88 1047 HIS A C 1
ATOM 7898 O O . HIS A 1 1047 ? -31.119 -2.451 40.602 1.00 90.88 1047 HIS A O 1
ATOM 7904 N N . THR A 1 1048 ? -33.240 -3.114 40.297 1.00 93.38 1048 THR A N 1
ATOM 7905 C CA . THR A 1 1048 ? -33.197 -3.072 38.824 1.00 93.38 1048 THR A CA 1
ATOM 7906 C C . THR A 1 1048 ? -32.832 -1.677 38.305 1.00 93.38 1048 THR A C 1
ATOM 7908 O O . THR A 1 1048 ? -31.921 -1.514 37.496 1.00 93.38 1048 THR A O 1
ATOM 7911 N N . LEU A 1 1049 ? -33.479 -0.639 38.846 1.00 92.62 1049 LEU A N 1
ATOM 7912 C CA . LEU A 1 1049 ? -33.236 0.763 38.494 1.00 92.62 1049 LEU A CA 1
ATOM 7913 C C . LEU A 1 1049 ? -31.858 1.244 38.959 1.00 92.62 1049 LEU A C 1
ATOM 7915 O O . LEU A 1 1049 ? -31.172 1.954 38.226 1.00 92.62 1049 LEU A O 1
ATOM 7919 N N . VAL A 1 1050 ? -31.452 0.877 40.177 1.00 90.38 1050 VAL A N 1
ATOM 7920 C CA . VAL A 1 1050 ? -30.156 1.293 40.730 1.00 90.38 1050 VAL A CA 1
ATOM 7921 C C . VAL A 1 1050 ? -29.005 0.610 39.993 1.00 90.38 1050 VAL A C 1
ATOM 7923 O O . VAL A 1 1050 ? -28.032 1.278 39.655 1.00 90.38 1050 VAL A O 1
ATOM 7926 N N . GLY A 1 1051 ? -29.131 -0.685 39.692 1.00 90.81 1051 GLY A N 1
ATOM 7927 C CA . GLY A 1 1051 ? -28.154 -1.433 38.904 1.00 90.81 1051 GLY A CA 1
ATOM 7928 C C . GLY A 1 1051 ? -28.004 -0.857 37.497 1.00 90.81 1051 GLY A C 1
ATOM 7929 O O . GLY A 1 1051 ? -26.890 -0.544 37.078 1.00 90.81 1051 GLY A O 1
ATOM 7930 N N . ALA A 1 1052 ? -29.125 -0.607 36.812 1.00 93.06 1052 ALA A N 1
ATOM 7931 C CA . ALA A 1 1052 ? -29.127 0.028 35.498 1.00 93.06 1052 ALA A CA 1
ATOM 7932 C C . ALA A 1 1052 ? -28.478 1.420 35.526 1.00 93.06 1052 ALA A C 1
ATOM 7934 O O . ALA A 1 1052 ? -27.596 1.699 34.720 1.00 93.06 1052 ALA A O 1
ATOM 7935 N N . SER A 1 1053 ? -28.847 2.274 36.487 1.00 91.50 1053 SER A N 1
ATOM 7936 C CA . SER A 1 1053 ? -28.290 3.627 36.615 1.00 91.50 1053 SER A CA 1
ATOM 7937 C C . SER A 1 1053 ? -26.791 3.622 36.937 1.00 91.50 1053 SER A C 1
ATOM 7939 O O . SER A 1 1053 ? -26.040 4.432 36.388 1.00 91.50 1053 SER A O 1
ATOM 7941 N N . ALA A 1 1054 ? -26.334 2.694 37.784 1.00 88.38 1054 ALA A N 1
ATOM 7942 C CA . ALA A 1 1054 ? -24.917 2.526 38.082 1.00 88.38 1054 ALA A CA 1
ATOM 7943 C C . ALA A 1 1054 ? -24.134 2.163 36.813 1.00 88.38 1054 ALA A C 1
ATOM 7945 O O . ALA A 1 1054 ? -23.139 2.821 36.505 1.00 88.38 1054 ALA A O 1
ATOM 7946 N N . LEU A 1 1055 ? -24.617 1.190 36.038 1.00 90.19 1055 LEU A N 1
ATOM 7947 C CA . LEU A 1 1055 ? -23.995 0.783 34.776 1.00 90.19 1055 LEU A CA 1
ATOM 7948 C C . LEU A 1 1055 ? -24.045 1.901 33.727 1.00 90.19 1055 LEU A C 1
ATOM 7950 O O . LEU A 1 1055 ? -23.048 2.158 33.060 1.00 90.19 1055 LEU A O 1
ATOM 7954 N N . GLU A 1 1056 ? -25.143 2.647 33.642 1.00 89.88 1056 GLU A N 1
ATOM 7955 C CA . GLU A 1 1056 ? -25.295 3.778 32.720 1.00 89.88 1056 GLU A CA 1
ATOM 7956 C C . GLU A 1 1056 ? -24.305 4.915 33.020 1.00 89.88 1056 GLU A C 1
ATOM 7958 O O . GLU A 1 1056 ? -23.737 5.513 32.105 1.00 89.88 1056 GLU A O 1
ATOM 7963 N N . SER A 1 1057 ? -23.994 5.145 34.300 1.00 85.94 1057 SER A N 1
ATOM 7964 C CA . SER A 1 1057 ? -22.951 6.096 34.706 1.00 85.94 1057 SER A CA 1
ATOM 7965 C C . SER A 1 1057 ? -21.539 5.673 34.276 1.00 85.94 1057 SER A C 1
ATOM 7967 O O . SER A 1 1057 ? -20.688 6.530 34.022 1.00 85.94 1057 SER A O 1
ATOM 7969 N N . VAL A 1 1058 ? -21.289 4.362 34.179 1.00 83.75 1058 VAL A N 1
ATOM 7970 C CA . VAL A 1 1058 ? -20.023 3.801 33.686 1.00 83.75 1058 VAL A CA 1
ATOM 7971 C C . VAL A 1 1058 ? -19.978 3.881 32.161 1.00 83.75 1058 VAL A C 1
ATOM 7973 O O . VAL A 1 1058 ? -18.984 4.356 31.618 1.00 83.75 1058 VAL A O 1
ATOM 7976 N N . ILE A 1 1059 ? -21.071 3.533 31.473 1.00 85.31 1059 ILE A N 1
ATOM 7977 C CA . ILE A 1 1059 ? -21.204 3.650 30.010 1.00 85.31 1059 ILE A CA 1
ATOM 7978 C C . ILE A 1 1059 ? -20.942 5.090 29.553 1.00 85.31 1059 ILE A C 1
ATOM 7980 O O . ILE A 1 1059 ? -20.195 5.305 28.602 1.00 85.31 1059 ILE A O 1
ATOM 7984 N N . ALA A 1 1060 ? -21.477 6.089 30.262 1.00 81.88 1060 ALA A N 1
ATOM 7985 C CA . ALA A 1 1060 ? -21.253 7.500 29.942 1.00 81.88 1060 ALA A CA 1
ATOM 7986 C C . ALA A 1 1060 ? -19.769 7.915 29.997 1.00 81.88 1060 ALA A C 1
ATOM 7988 O O . ALA A 1 1060 ? -19.358 8.841 29.300 1.00 81.88 1060 ALA A O 1
ATOM 7989 N N . LYS A 1 1061 ? -18.957 7.236 30.818 1.00 76.94 1061 LYS A N 1
ATOM 7990 C CA . LYS A 1 1061 ? -17.507 7.465 30.938 1.00 76.94 1061 LYS A CA 1
ATOM 7991 C C . LYS A 1 1061 ? -16.681 6.562 30.021 1.00 76.94 1061 LYS A C 1
ATOM 7993 O O . LYS A 1 1061 ? -15.478 6.775 29.889 1.00 76.94 1061 LYS A O 1
ATOM 7998 N N . SER A 1 1062 ? -17.290 5.544 29.422 1.00 73.12 1062 SER A N 1
ATOM 7999 C CA . SER A 1 1062 ? -16.620 4.546 28.581 1.00 73.12 1062 SER A CA 1
ATOM 8000 C C . SER A 1 1062 ? -17.510 4.134 27.397 1.00 73.12 1062 SER A C 1
ATOM 8002 O O . SER A 1 1062 ? -17.921 2.974 27.308 1.00 73.12 1062 SER A O 1
ATOM 8004 N N . PRO A 1 1063 ? -17.839 5.075 26.489 1.00 65.88 1063 PRO A N 1
ATOM 8005 C CA . PRO A 1 1063 ? -18.643 4.772 25.310 1.00 65.88 1063 PRO A CA 1
ATOM 8006 C C . PRO A 1 1063 ? -17.903 3.789 24.389 1.00 65.88 1063 PRO A C 1
ATOM 8008 O O . PRO A 1 1063 ? -16.712 3.951 24.136 1.00 65.88 1063 PRO A O 1
ATOM 8011 N N . GLY A 1 1064 ? -18.614 2.776 23.884 1.00 61.84 1064 GLY A N 1
ATOM 8012 C CA . GLY A 1 1064 ? -18.074 1.776 22.949 1.00 61.84 1064 GLY A CA 1
ATOM 8013 C C . GLY A 1 1064 ? -17.739 0.404 23.548 1.00 61.84 1064 GLY A C 1
ATOM 8014 O O . GLY A 1 1064 ? -17.314 -0.476 22.810 1.00 61.84 1064 GLY A O 1
ATOM 8015 N N . VAL A 1 1065 ? -17.948 0.184 24.851 1.00 74.81 1065 VAL A N 1
ATOM 8016 C CA . VAL A 1 1065 ? -17.813 -1.147 25.472 1.00 74.81 1065 VAL A CA 1
ATOM 8017 C C . VAL A 1 1065 ? -19.148 -1.903 25.378 1.00 74.81 1065 VAL A C 1
ATOM 8019 O O . VAL A 1 1065 ? -20.084 -1.577 26.111 1.00 74.81 1065 VAL A O 1
ATOM 8022 N N . GLY A 1 1066 ? -19.230 -2.898 24.485 1.00 75.88 1066 GLY A N 1
ATOM 8023 C CA . GLY A 1 1066 ? -20.460 -3.633 24.136 1.00 75.88 1066 GLY A CA 1
ATOM 8024 C C . GLY A 1 1066 ? -21.189 -4.255 25.332 1.00 75.88 1066 GLY A C 1
ATOM 8025 O O . GLY A 1 1066 ? -22.332 -3.884 25.627 1.00 75.88 1066 GLY A O 1
ATOM 8026 N N . PHE A 1 1067 ? -20.493 -5.096 26.106 1.00 87.75 1067 PHE A N 1
ATOM 8027 C CA . PHE A 1 1067 ? -21.102 -5.828 27.223 1.00 87.75 1067 PHE A CA 1
ATOM 8028 C C . PHE A 1 1067 ? -21.752 -4.944 28.296 1.00 87.75 1067 PHE A C 1
ATOM 8030 O O . PHE A 1 1067 ? -22.678 -5.394 28.966 1.00 87.75 1067 PHE A O 1
ATOM 8037 N N . LEU A 1 1068 ? -21.315 -3.691 28.487 1.00 88.88 1068 LEU A N 1
ATOM 8038 C CA . LEU A 1 1068 ? -21.893 -2.813 29.513 1.00 88.88 1068 LEU A CA 1
ATOM 8039 C C . LEU A 1 1068 ? -23.328 -2.402 29.172 1.00 88.88 1068 LEU A C 1
ATOM 8041 O O . LEU A 1 1068 ? -24.172 -2.334 30.067 1.00 88.88 1068 LEU A O 1
ATOM 8045 N N . ALA A 1 1069 ? -23.621 -2.155 27.892 1.00 90.25 1069 ALA A N 1
ATOM 8046 C CA . ALA A 1 1069 ? -24.980 -1.859 27.447 1.00 90.25 1069 ALA A CA 1
ATOM 8047 C C . ALA A 1 1069 ? -25.893 -3.076 27.653 1.00 90.25 1069 ALA A C 1
ATOM 8049 O O . ALA A 1 1069 ? -27.001 -2.934 28.174 1.00 90.25 1069 ALA A O 1
ATOM 8050 N N . MET A 1 1070 ? -25.388 -4.273 27.338 1.00 94.31 1070 MET A N 1
ATOM 8051 C CA . MET A 1 1070 ? -26.098 -5.523 27.599 1.00 94.31 1070 MET A CA 1
ATOM 8052 C C . MET A 1 1070 ? -26.308 -5.754 29.103 1.00 94.31 1070 MET A C 1
ATOM 8054 O O . MET A 1 1070 ? -27.418 -6.071 29.521 1.00 94.31 1070 MET A O 1
ATOM 8058 N N . ALA A 1 1071 ? -25.287 -5.528 29.933 1.00 93.12 1071 ALA A N 1
ATOM 8059 C CA . ALA A 1 1071 ? -25.372 -5.648 31.388 1.00 93.12 1071 ALA A CA 1
ATOM 8060 C C . ALA A 1 1071 ? -26.413 -4.693 31.976 1.00 93.12 1071 ALA A C 1
ATOM 8062 O O . ALA A 1 1071 ? -27.194 -5.090 32.840 1.00 93.12 1071 ALA A O 1
ATOM 8063 N N . ARG A 1 1072 ? -26.466 -3.446 31.483 1.00 94.38 1072 ARG A N 1
ATOM 8064 C CA . ARG A 1 1072 ? -27.496 -2.471 31.864 1.00 94.38 1072 ARG A CA 1
ATOM 8065 C C . ARG A 1 1072 ? -28.884 -3.011 31.537 1.00 94.38 1072 ARG A C 1
ATOM 8067 O O . ARG A 1 1072 ? -29.760 -2.947 32.392 1.00 94.38 1072 ARG A O 1
ATOM 8074 N N . ASP A 1 1073 ? -29.086 -3.534 30.330 1.00 95.12 1073 ASP A N 1
ATOM 8075 C CA . ASP A 1 1073 ? -30.390 -4.045 29.897 1.00 95.12 1073 ASP A CA 1
ATOM 8076 C C . ASP A 1 1073 ? -30.826 -5.269 30.704 1.00 95.12 1073 ASP A C 1
ATOM 8078 O O . ASP A 1 1073 ? -31.979 -5.343 31.130 1.00 95.12 1073 ASP A O 1
ATOM 8082 N N . ILE A 1 1074 ? -29.906 -6.195 30.982 1.00 96.50 1074 ILE A N 1
ATOM 8083 C CA . ILE A 1 1074 ? -30.169 -7.338 31.860 1.00 96.50 1074 ILE A CA 1
ATOM 8084 C C . ILE A 1 1074 ? -30.545 -6.839 33.262 1.00 96.50 1074 ILE A C 1
ATOM 8086 O O . ILE A 1 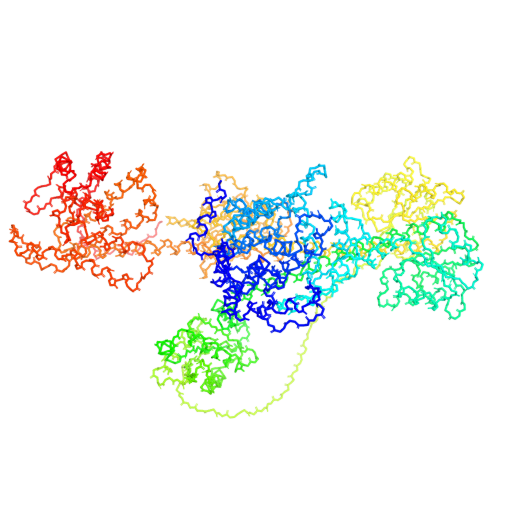1074 ? -31.621 -7.168 33.758 1.00 96.50 1074 ILE A O 1
ATOM 8090 N N . ALA A 1 1075 ? -29.722 -5.993 33.888 1.00 94.25 1075 ALA A N 1
ATOM 8091 C CA . ALA A 1 1075 ? -29.986 -5.490 35.236 1.00 94.25 1075 ALA A CA 1
ATOM 8092 C C . ALA A 1 1075 ? -31.319 -4.731 35.333 1.00 94.25 1075 ALA A C 1
ATOM 8094 O O . ALA A 1 1075 ? -32.041 -4.855 36.321 1.00 94.25 1075 ALA A O 1
ATOM 8095 N N . HIS A 1 1076 ? -31.684 -3.984 34.291 1.00 96.25 1076 HIS A N 1
ATOM 8096 C CA . HIS A 1 1076 ? -32.919 -3.211 34.266 1.00 96.25 1076 HIS A CA 1
ATOM 8097 C C . HIS A 1 1076 ? -34.165 -4.084 34.057 1.00 96.25 1076 HIS A C 1
ATOM 8099 O O . HIS A 1 1076 ? -35.200 -3.791 34.651 1.00 96.25 1076 HIS A O 1
ATOM 8105 N N . TYR A 1 1077 ? -34.085 -5.128 33.221 1.00 97.38 1077 TYR A N 1
ATOM 8106 C CA . TYR A 1 1077 ? -35.276 -5.798 32.681 1.00 97.38 1077 TYR A CA 1
ATOM 8107 C C . TYR A 1 1077 ? -35.376 -7.307 32.950 1.00 97.38 1077 TYR A C 1
ATOM 8109 O O . TYR A 1 1077 ? -36.369 -7.905 32.546 1.00 97.38 1077 TYR A O 1
ATOM 8117 N N . HIS A 1 1078 ? -34.421 -7.955 33.627 1.00 95.12 1078 HIS A N 1
ATOM 8118 C CA . HIS A 1 1078 ? -34.476 -9.412 33.871 1.00 95.12 1078 HIS A CA 1
ATOM 8119 C C . HIS A 1 1078 ? -35.664 -9.873 34.746 1.00 95.12 1078 HIS A C 1
ATOM 8121 O O . HIS A 1 1078 ? -35.960 -11.063 34.804 1.00 95.12 1078 HIS A O 1
ATOM 8127 N N . HIS A 1 1079 ? -36.377 -8.946 35.394 1.00 95.50 1079 HIS A N 1
ATOM 8128 C CA . HIS A 1 1079 ? -37.623 -9.206 36.126 1.00 95.50 1079 HIS A CA 1
ATOM 8129 C C . HIS A 1 1079 ? -38.903 -8.780 35.382 1.00 95.50 1079 HIS A C 1
ATOM 8131 O O . HIS A 1 1079 ? -40.012 -8.875 35.927 1.00 95.50 1079 HIS A O 1
ATOM 8137 N N . GLU A 1 1080 ? -38.780 -8.324 34.134 1.00 96.81 1080 GLU A N 1
ATOM 8138 C CA . GLU A 1 1080 ? -39.933 -8.162 33.258 1.00 96.81 1080 GLU A CA 1
ATOM 8139 C C . GLU A 1 1080 ? -40.523 -9.534 32.917 1.00 96.81 1080 GLU A C 1
ATOM 8141 O O . GLU A 1 1080 ? -39.816 -10.535 32.797 1.00 96.81 1080 GLU A O 1
ATOM 8146 N N . ARG A 1 1081 ? -41.845 -9.592 32.760 1.00 96.38 1081 ARG A N 1
ATOM 8147 C CA . ARG A 1 1081 ? -42.557 -10.828 32.416 1.00 96.38 1081 ARG A CA 1
ATOM 8148 C C . ARG A 1 1081 ? -43.103 -10.712 31.015 1.00 96.38 1081 ARG A C 1
ATOM 8150 O O . ARG A 1 1081 ? -43.645 -9.668 30.671 1.00 96.38 1081 ARG A O 1
ATOM 8157 N N . PHE A 1 1082 ? -43.045 -11.792 30.244 1.00 95.25 1082 PHE A N 1
ATOM 8158 C CA . PHE A 1 1082 ? -43.451 -11.785 28.837 1.00 95.25 1082 PHE A CA 1
ATOM 8159 C C . PHE A 1 1082 ? -44.883 -11.256 28.602 1.00 95.25 1082 PHE A C 1
ATOM 8161 O O . PHE A 1 1082 ? -45.149 -10.618 27.586 1.00 95.25 1082 PHE A O 1
ATOM 8168 N N . ASN A 1 1083 ? -45.791 -11.437 29.565 1.00 94.62 1083 ASN A N 1
ATOM 8169 C CA . ASN A 1 1083 ? -47.166 -10.928 29.530 1.00 94.62 1083 ASN A CA 1
ATOM 8170 C C . ASN A 1 1083 ? -47.363 -9.480 30.038 1.00 94.62 1083 ASN A C 1
ATOM 8172 O O . ASN A 1 1083 ? -48.507 -9.041 30.147 1.00 94.62 1083 ASN A O 1
ATOM 8176 N N . GLY A 1 1084 ? -46.302 -8.752 30.404 1.00 93.75 1084 GLY A N 1
ATOM 8177 C CA . GLY A 1 1084 ? -46.378 -7.381 30.930 1.00 93.75 1084 GLY A CA 1
ATOM 8178 C C . GLY A 1 1084 ? -46.654 -7.260 32.427 1.00 93.75 1084 GLY A C 1
ATOM 8179 O O . GLY A 1 1084 ? -46.782 -6.152 32.936 1.00 93.75 1084 GLY A O 1
ATOM 8180 N N . THR A 1 1085 ? -46.745 -8.370 33.168 1.00 93.88 1085 THR A N 1
ATOM 8181 C CA . THR A 1 1085 ? -47.003 -8.331 34.628 1.00 93.88 1085 THR A CA 1
ATOM 8182 C C . THR A 1 1085 ? -45.735 -8.170 35.481 1.00 93.88 1085 THR A C 1
ATOM 8184 O O . THR A 1 1085 ? -45.796 -8.290 36.706 1.00 93.88 1085 THR A O 1
ATOM 8187 N N . GLY A 1 1086 ? -44.583 -7.949 34.840 1.00 92.75 1086 GLY A N 1
ATOM 8188 C CA . GLY A 1 1086 ? -43.282 -7.770 35.487 1.00 92.75 1086 GLY A CA 1
ATOM 8189 C C . GLY A 1 1086 ? -42.988 -6.339 35.937 1.00 92.75 1086 GLY A C 1
ATOM 8190 O O . GLY A 1 1086 ? -43.875 -5.489 36.005 1.00 92.75 1086 GLY A O 1
ATOM 8191 N N . TYR A 1 1087 ? -41.730 -6.092 36.296 1.00 93.62 1087 TYR A N 1
ATOM 8192 C CA . TYR A 1 1087 ? -41.226 -4.786 36.726 1.00 93.62 1087 TYR A CA 1
ATOM 8193 C C . TYR A 1 1087 ? -39.819 -4.551 36.151 1.00 93.62 1087 TYR A C 1
ATOM 8195 O O . TYR A 1 1087 ? -39.133 -5.528 35.847 1.00 93.62 1087 TYR A O 1
ATOM 8203 N N . PRO A 1 1088 ? -39.350 -3.290 36.041 1.00 91.94 1088 PRO A N 1
ATOM 8204 C CA . PRO A 1 1088 ? -39.939 -2.045 36.556 1.00 91.94 1088 PRO A CA 1
ATOM 8205 C C . PRO A 1 1088 ? -40.875 -1.282 35.608 1.00 91.94 1088 PRO A C 1
ATOM 8207 O O . PRO A 1 1088 ? -41.530 -0.340 36.056 1.00 91.94 1088 PRO A O 1
ATOM 8210 N N . LYS A 1 1089 ? -40.940 -1.629 34.322 1.00 93.00 1089 LYS A N 1
ATOM 8211 C CA . LYS A 1 1089 ? -41.705 -0.905 33.294 1.00 93.00 1089 LYS A CA 1
ATOM 8212 C C . LYS A 1 1089 ? -42.966 -1.640 32.839 1.00 93.00 1089 LYS A C 1
ATOM 8214 O O . LYS A 1 1089 ? -43.846 -0.978 32.292 1.00 93.00 1089 LYS A O 1
ATOM 8219 N N . GLY A 1 1090 ? -43.075 -2.947 33.079 1.00 93.19 1090 GLY A N 1
ATOM 8220 C CA . GLY A 1 1090 ? -44.216 -3.750 32.628 1.00 93.19 1090 GLY A CA 1
ATOM 8221 C C . GLY A 1 1090 ? -44.179 -3.977 31.116 1.00 93.19 1090 GLY A C 1
ATOM 8222 O O . GLY A 1 1090 ? -45.198 -3.853 30.437 1.00 93.19 1090 GLY A O 1
ATOM 8223 N N . LEU A 1 1091 ? -42.985 -4.236 30.579 1.00 94.75 1091 LEU A N 1
ATOM 8224 C CA . LEU A 1 1091 ? -42.770 -4.444 29.147 1.00 94.75 1091 LEU A CA 1
ATOM 8225 C C . LEU A 1 1091 ? -43.414 -5.755 28.694 1.00 94.75 1091 LEU A C 1
ATOM 8227 O O . LEU A 1 1091 ? -43.382 -6.756 29.406 1.00 94.75 1091 LEU A O 1
ATOM 8231 N N . VAL A 1 1092 ? -43.984 -5.754 27.487 1.00 93.94 1092 VAL A N 1
ATOM 8232 C CA . VAL A 1 1092 ? -44.686 -6.919 26.929 1.00 93.94 1092 VAL A CA 1
ATOM 8233 C C . VAL A 1 1092 ? -43.877 -7.527 25.786 1.00 93.94 1092 VAL A C 1
ATOM 8235 O O . VAL A 1 1092 ? -43.427 -6.817 24.883 1.00 93.94 1092 VAL A O 1
ATOM 8238 N N . ALA A 1 1093 ? -43.755 -8.854 25.796 1.00 94.12 1093 ALA A N 1
ATOM 8239 C CA . ALA A 1 1093 ? -43.124 -9.652 24.753 1.00 94.12 1093 ALA A CA 1
ATOM 8240 C C . ALA A 1 1093 ? -41.730 -9.131 24.341 1.00 94.12 1093 ALA A C 1
ATOM 8242 O O . ALA A 1 1093 ? -40.812 -9.052 25.155 1.00 94.12 1093 ALA A O 1
ATOM 8243 N N . GLU A 1 1094 ? -41.563 -8.768 23.070 1.00 91.19 1094 GLU A N 1
ATOM 8244 C CA . GLU A 1 1094 ? -40.285 -8.375 22.459 1.00 91.19 1094 GLU A CA 1
ATOM 8245 C C . GLU A 1 1094 ? -39.827 -6.958 22.809 1.00 91.19 1094 GLU A C 1
ATOM 8247 O O . GLU A 1 1094 ? -38.719 -6.569 22.446 1.00 91.19 1094 GLU A O 1
ATOM 8252 N N . GLN A 1 1095 ? -40.639 -6.194 23.547 1.00 94.88 1095 GLN A N 1
ATOM 8253 C CA . GLN A 1 1095 ? -40.174 -4.948 24.159 1.00 94.88 1095 GLN A CA 1
ATOM 8254 C C . GLN A 1 1095 ? -39.098 -5.220 25.219 1.00 94.88 1095 GLN A C 1
ATOM 8256 O O . GLN A 1 1095 ? -38.276 -4.350 25.490 1.00 94.88 1095 GLN A O 1
ATOM 8261 N N . ILE A 1 1096 ? -39.090 -6.427 25.798 1.00 96.62 1096 ILE A N 1
ATOM 8262 C CA . ILE A 1 1096 ? -38.045 -6.889 26.708 1.00 96.62 1096 ILE A CA 1
ATOM 8263 C C . ILE A 1 1096 ? -36.812 -7.274 25.869 1.00 96.62 1096 ILE A C 1
ATOM 8265 O O . ILE A 1 1096 ? -36.918 -8.152 24.997 1.00 96.62 1096 ILE A O 1
ATOM 8269 N N . PRO A 1 1097 ? -35.629 -6.683 26.123 1.00 96.44 1097 PRO A N 1
ATOM 8270 C CA . PRO A 1 1097 ? -34.404 -7.053 25.418 1.00 96.44 1097 PRO A CA 1
ATOM 8271 C C . PRO A 1 1097 ? -34.141 -8.561 25.473 1.00 96.44 1097 PRO A C 1
ATOM 8273 O O . PRO A 1 1097 ? -34.397 -9.213 26.486 1.00 96.44 1097 PRO A O 1
ATOM 8276 N N . LEU A 1 1098 ? -33.631 -9.134 24.378 1.00 96.38 1098 LEU A N 1
ATOM 8277 C CA . LEU A 1 1098 ? -33.416 -10.584 24.275 1.00 96.38 1098 LEU A CA 1
ATOM 8278 C C . LEU A 1 1098 ? -32.507 -11.113 25.394 1.00 96.38 1098 LEU A C 1
ATOM 8280 O O . LEU A 1 1098 ? -32.837 -12.116 26.020 1.00 96.38 1098 LEU A O 1
ATOM 8284 N N . ALA A 1 1099 ? -31.421 -10.401 25.699 1.00 96.62 1099 ALA A N 1
ATOM 8285 C CA . ALA A 1 1099 ? -30.510 -10.752 26.786 1.00 96.62 1099 ALA A CA 1
ATOM 8286 C C . ALA A 1 1099 ? -31.225 -10.836 28.147 1.00 96.62 1099 ALA A C 1
ATOM 8288 O O . ALA A 1 1099 ? -30.986 -11.769 28.907 1.00 96.62 1099 ALA A O 1
ATOM 8289 N N . ALA A 1 1100 ? -32.166 -9.926 28.426 1.00 96.88 1100 ALA A N 1
ATOM 8290 C CA . ALA A 1 1100 ? -32.962 -9.944 29.653 1.00 96.88 1100 ALA A CA 1
ATOM 8291 C C . ALA A 1 1100 ? -33.977 -11.103 29.681 1.00 96.88 1100 ALA A C 1
ATOM 8293 O O . ALA A 1 1100 ? -34.178 -11.711 30.729 1.00 96.88 1100 ALA A O 1
ATOM 8294 N N . ARG A 1 1101 ? -34.571 -11.465 28.532 1.00 97.31 1101 ARG A N 1
ATOM 8295 C CA . ARG A 1 1101 ? -35.446 -12.650 28.411 1.00 97.31 1101 ARG A CA 1
ATOM 8296 C C . ARG A 1 1101 ? -34.687 -13.956 28.672 1.00 97.31 1101 ARG A C 1
ATOM 8298 O O . ARG A 1 1101 ? -35.214 -14.836 29.347 1.00 97.31 1101 ARG A O 1
ATOM 8305 N N . ILE A 1 1102 ? -33.457 -14.068 28.163 1.00 97.31 1102 ILE A N 1
ATOM 8306 C CA . ILE A 1 1102 ? -32.563 -15.210 28.420 1.00 97.31 1102 ILE A CA 1
ATOM 8307 C C . ILE A 1 1102 ? -32.167 -15.252 29.902 1.00 97.31 1102 ILE A C 1
ATOM 8309 O O . ILE A 1 1102 ? -32.298 -16.294 30.545 1.00 97.31 1102 ILE A O 1
ATOM 8313 N N . ALA A 1 1103 ? -31.749 -14.109 30.453 1.00 96.75 1103 ALA A N 1
ATOM 8314 C CA . ALA A 1 1103 ? -31.374 -13.967 31.856 1.00 96.75 1103 ALA A CA 1
ATOM 8315 C C . ALA A 1 1103 ? -32.505 -14.370 32.814 1.00 96.75 1103 ALA A C 1
ATOM 8317 O O . ALA A 1 1103 ? -32.250 -15.087 33.774 1.00 96.75 1103 ALA A O 1
ATOM 8318 N N . ALA A 1 1104 ? -33.754 -13.983 32.528 1.00 96.12 1104 ALA A N 1
ATOM 8319 C CA . ALA A 1 1104 ? -34.913 -14.315 33.358 1.00 96.12 1104 ALA A CA 1
ATOM 8320 C C . ALA A 1 1104 ? -35.131 -15.833 33.506 1.00 96.12 1104 ALA A C 1
ATOM 8322 O O . ALA A 1 1104 ? -35.434 -16.317 34.596 1.00 96.12 1104 ALA A O 1
ATOM 8323 N N . VAL A 1 1105 ? -34.963 -16.600 32.420 1.00 96.62 1105 VAL A N 1
ATOM 8324 C CA . VAL A 1 1105 ? -35.065 -18.070 32.468 1.00 96.62 1105 VAL A CA 1
ATOM 8325 C C . VAL A 1 1105 ? -33.889 -18.661 33.243 1.00 96.62 1105 VAL A C 1
ATOM 8327 O O . VAL A 1 1105 ? -34.096 -19.523 34.097 1.00 96.62 1105 VAL A O 1
ATOM 8330 N N . ALA A 1 1106 ? -32.669 -18.184 32.974 1.00 94.88 1106 ALA A N 1
ATOM 8331 C CA . ALA A 1 1106 ? -31.457 -18.677 33.621 1.00 94.88 1106 ALA A CA 1
ATOM 8332 C C . ALA A 1 1106 ? -31.462 -18.445 35.143 1.00 94.88 1106 ALA A C 1
ATOM 8334 O O . ALA A 1 1106 ? -31.181 -19.372 35.904 1.00 94.88 1106 ALA A O 1
ATOM 8335 N N . ASP A 1 1107 ? -31.838 -17.241 35.578 1.00 92.69 1107 ASP A N 1
ATOM 8336 C CA . ASP A 1 1107 ? -31.919 -16.859 36.989 1.00 92.69 1107 ASP A CA 1
ATOM 8337 C C . ASP A 1 1107 ? -33.009 -17.649 37.730 1.00 92.69 1107 ASP A C 1
ATOM 8339 O O . ASP A 1 1107 ? -32.741 -18.296 38.745 1.00 92.69 1107 ASP A O 1
ATOM 8343 N N . VAL A 1 1108 ? -34.234 -17.713 37.186 1.00 92.88 1108 VAL A N 1
ATOM 8344 C CA . VAL A 1 1108 ? -35.318 -18.468 37.837 1.00 92.88 1108 VAL A CA 1
ATOM 8345 C C . VAL A 1 1108 ? -34.998 -19.961 37.903 1.00 92.88 1108 VAL A C 1
ATOM 8347 O O . VAL A 1 1108 ? -35.281 -20.600 38.920 1.00 92.88 1108 VAL A O 1
ATOM 8350 N N . TYR A 1 1109 ? -34.392 -20.532 36.861 1.00 92.69 1109 TYR A N 1
ATOM 8351 C CA . TYR A 1 1109 ? -33.973 -21.930 36.885 1.00 92.69 1109 TYR A CA 1
ATOM 8352 C C . TYR A 1 1109 ? -32.960 -22.201 38.007 1.00 92.69 1109 TYR A C 1
ATOM 8354 O O . TYR A 1 1109 ? -33.158 -23.141 38.785 1.00 92.69 1109 TYR A O 1
ATOM 8362 N N . ASP A 1 1110 ? -31.928 -21.362 38.156 1.00 89.38 1110 ASP A N 1
ATOM 8363 C CA . ASP A 1 1110 ? -30.948 -21.519 39.237 1.00 89.38 1110 ASP A CA 1
ATOM 8364 C C . ASP A 1 1110 ? -31.577 -21.305 40.621 1.00 89.38 1110 ASP A C 1
ATOM 8366 O O . ASP A 1 1110 ? -31.337 -22.084 41.549 1.00 89.38 1110 ASP A O 1
ATOM 8370 N N . ALA A 1 1111 ? -32.462 -20.314 40.752 1.00 86.38 1111 ALA A N 1
ATOM 8371 C CA . ALA A 1 1111 ? -33.187 -20.014 41.982 1.00 86.38 1111 ALA A CA 1
ATOM 8372 C C . ALA A 1 1111 ? -34.096 -21.168 42.445 1.00 86.38 1111 ALA A C 1
ATOM 8374 O O . ALA A 1 1111 ? -34.223 -21.413 43.646 1.00 86.38 1111 ALA A O 1
ATOM 8375 N N . LEU A 1 1112 ? -34.735 -21.895 41.519 1.00 88.31 1112 LEU A N 1
ATOM 8376 C CA . LEU A 1 1112 ? -35.554 -23.076 41.833 1.00 88.31 1112 LEU A CA 1
ATOM 8377 C C . LEU A 1 1112 ? -34.700 -24.285 42.245 1.00 88.31 1112 LEU A C 1
ATOM 8379 O O . LEU A 1 1112 ? -35.172 -25.152 42.989 1.00 88.31 1112 LEU A O 1
ATOM 8383 N N . ARG A 1 1113 ? -33.457 -24.348 41.760 1.00 86.75 1113 ARG A N 1
ATOM 8384 C CA . ARG A 1 1113 ? -32.510 -25.454 41.964 1.00 86.75 1113 ARG A CA 1
ATOM 8385 C C . ARG A 1 1113 ? -31.541 -25.238 43.126 1.00 86.75 1113 ARG A C 1
ATOM 8387 O O . ARG A 1 1113 ? -30.866 -26.186 43.524 1.00 86.75 1113 ARG A O 1
ATOM 8394 N N . THR A 1 1114 ? -31.500 -24.038 43.696 1.00 78.50 1114 THR A N 1
ATOM 8395 C CA . THR A 1 1114 ? -30.612 -23.684 44.808 1.00 78.50 1114 THR A CA 1
ATOM 8396 C C . THR A 1 1114 ? -31.355 -23.723 46.143 1.00 78.50 1114 THR A C 1
ATOM 8398 O O . THR A 1 1114 ? -32.507 -23.306 46.260 1.00 78.50 1114 THR A O 1
ATOM 8401 N N . LYS A 1 1115 ? -30.694 -24.242 47.185 1.00 70.44 1115 LYS A N 1
ATOM 8402 C CA . LYS A 1 1115 ? -31.240 -24.257 48.547 1.00 70.44 1115 LYS A CA 1
ATOM 8403 C C . LYS A 1 1115 ? -31.205 -22.845 49.132 1.00 70.44 1115 LYS A C 1
ATOM 8405 O O . LYS A 1 1115 ? -30.134 -22.255 49.225 1.00 70.44 1115 LYS A O 1
ATOM 8410 N N . ARG A 1 1116 ? -32.356 -22.342 49.586 1.00 69.19 1116 ARG A N 1
ATOM 8411 C CA . ARG A 1 1116 ? -32.486 -21.038 50.260 1.00 69.19 1116 ARG A CA 1
ATOM 8412 C C . ARG A 1 1116 ? -32.853 -21.233 51.738 1.00 69.19 1116 ARG A C 1
ATOM 8414 O O . ARG A 1 1116 ? -33.442 -22.265 52.065 1.00 69.19 1116 ARG A O 1
ATOM 8421 N N . PRO A 1 1117 ? -32.580 -20.267 52.641 1.00 57.00 1117 PRO A N 1
ATOM 8422 C CA . PRO A 1 1117 ? -32.772 -20.422 54.094 1.00 57.00 1117 PRO A CA 1
ATOM 8423 C C . PRO A 1 1117 ? -34.166 -20.905 54.549 1.00 57.00 1117 PRO A C 1
ATOM 8425 O O . PRO A 1 1117 ? -34.293 -21.455 55.639 1.00 57.00 1117 PRO A O 1
ATOM 8428 N N . TYR A 1 1118 ? -35.198 -20.748 53.707 1.00 60.38 1118 TYR A N 1
ATOM 8429 C CA . TYR A 1 1118 ? -36.593 -21.124 53.989 1.00 60.38 1118 TYR A CA 1
ATOM 8430 C C . TYR A 1 1118 ? -37.242 -22.019 52.917 1.00 60.38 1118 TYR A C 1
ATOM 8432 O O . TYR A 1 1118 ? -38.457 -22.217 52.944 1.00 60.38 1118 TYR A O 1
ATOM 8440 N N . LYS A 1 1119 ? -36.473 -22.538 51.946 1.00 67.12 1119 LYS A N 1
ATOM 8441 C CA . LYS A 1 1119 ? -37.006 -23.341 50.832 1.00 67.12 1119 LYS A CA 1
ATOM 8442 C C . LYS A 1 1119 ? -35.967 -24.356 50.346 1.00 67.12 1119 LYS A C 1
ATOM 8444 O O . LYS A 1 1119 ? -34.874 -23.976 49.930 1.00 67.12 1119 LYS A O 1
ATOM 8449 N N . GLU A 1 1120 ? -36.312 -25.641 50.405 1.00 76.50 1120 GLU A N 1
ATOM 8450 C CA . GLU A 1 1120 ? -35.478 -26.707 49.835 1.00 76.50 1120 GLU A CA 1
ATOM 8451 C C . GLU A 1 1120 ? -35.415 -26.588 48.305 1.00 76.50 1120 GLU A C 1
ATOM 8453 O O . GLU A 1 1120 ? -36.371 -26.138 47.665 1.00 76.50 1120 GLU A O 1
ATOM 8458 N N . ALA A 1 1121 ? -34.288 -27.012 47.729 1.00 83.31 1121 ALA A N 1
ATOM 8459 C CA . ALA A 1 1121 ? -34.093 -27.048 46.284 1.00 83.31 1121 ALA A CA 1
ATOM 8460 C C . ALA A 1 1121 ? -35.090 -28.014 45.622 1.00 83.31 1121 ALA A C 1
ATOM 8462 O O . ALA A 1 1121 ? -35.299 -29.135 46.094 1.00 83.31 1121 ALA A O 1
ATOM 8463 N N . LEU A 1 1122 ? -35.701 -27.598 44.511 1.00 88.19 1122 LEU A N 1
ATOM 8464 C CA . LEU A 1 1122 ? -36.577 -28.467 43.725 1.00 88.19 1122 LEU A CA 1
ATOM 8465 C C . LEU A 1 1122 ? -35.757 -29.452 42.888 1.00 88.19 1122 LEU A C 1
ATOM 8467 O O . LEU A 1 1122 ? -34.611 -29.177 42.533 1.00 88.19 1122 LEU A O 1
ATOM 8471 N N . SER A 1 1123 ? -36.350 -30.598 42.533 1.00 89.25 1123 SER A N 1
ATOM 8472 C CA . SER A 1 1123 ? -35.747 -31.505 41.549 1.00 89.25 1123 SER A CA 1
ATOM 8473 C C . SER A 1 1123 ? -35.699 -30.846 40.167 1.00 89.25 1123 SER A C 1
ATOM 8475 O O . SER A 1 1123 ? -36.422 -29.880 39.910 1.00 89.25 1123 SER A O 1
ATOM 8477 N N . HIS A 1 1124 ? -34.832 -31.354 39.292 1.00 88.56 1124 HIS A N 1
ATOM 8478 C CA . HIS A 1 1124 ? -34.687 -30.829 37.937 1.00 88.56 1124 HIS A CA 1
ATOM 8479 C C . HIS A 1 1124 ? -36.023 -30.880 37.187 1.00 88.56 1124 HIS A C 1
ATOM 8481 O O . HIS A 1 1124 ? -36.487 -29.856 36.697 1.00 88.56 1124 HIS A O 1
ATOM 8487 N N . GLU A 1 1125 ? -36.719 -32.014 37.258 1.00 89.69 1125 GLU A N 1
ATOM 8488 C CA . GLU A 1 1125 ? -38.000 -32.248 36.584 1.00 89.69 1125 GLU A CA 1
ATOM 8489 C C . GLU A 1 1125 ? -39.078 -31.265 37.063 1.00 89.69 1125 GLU A C 1
ATOM 8491 O O . GLU A 1 1125 ? -39.869 -30.753 36.274 1.00 89.69 1125 GLU A O 1
ATOM 8496 N N . LYS A 1 1126 ? -39.098 -30.947 38.366 1.00 90.75 1126 LYS A N 1
ATOM 8497 C CA . LYS A 1 1126 ? -40.039 -29.963 38.926 1.00 90.75 1126 LYS A CA 1
ATOM 8498 C C . LYS A 1 1126 ? -39.714 -28.536 38.493 1.00 90.75 1126 LYS A C 1
ATOM 8500 O O . LYS A 1 1126 ? -40.636 -27.761 38.260 1.00 90.75 1126 LYS A O 1
ATOM 8505 N N . ALA A 1 1127 ? -38.434 -28.175 38.414 1.00 90.75 1127 ALA A N 1
ATOM 8506 C CA . ALA A 1 1127 ? -38.023 -26.855 37.944 1.00 90.75 1127 ALA A CA 1
ATOM 8507 C C . ALA A 1 1127 ? -38.373 -26.664 36.458 1.00 90.75 1127 ALA A C 1
ATOM 8509 O O . ALA A 1 1127 ? -38.941 -25.636 36.097 1.00 90.75 1127 ALA A O 1
ATOM 8510 N N . VAL A 1 1128 ? -38.121 -27.685 35.631 1.00 92.12 1128 VAL A N 1
ATOM 8511 C CA . VAL A 1 1128 ? -38.500 -27.716 34.210 1.00 92.12 1128 VAL A CA 1
ATOM 8512 C C . VAL A 1 1128 ? -40.015 -27.576 34.048 1.00 92.12 1128 VAL A C 1
ATOM 8514 O O . VAL A 1 1128 ? -40.463 -26.719 33.290 1.00 92.12 1128 VAL A O 1
ATOM 8517 N N . ALA A 1 1129 ? -40.813 -28.333 34.812 1.00 91.56 1129 ALA A N 1
ATOM 8518 C CA . ALA A 1 1129 ? -42.275 -28.241 34.766 1.00 91.56 1129 ALA A CA 1
ATOM 8519 C C . ALA A 1 1129 ? -42.788 -26.819 35.065 1.00 91.56 1129 ALA A C 1
ATOM 8521 O O . ALA A 1 1129 ? -43.630 -26.305 34.334 1.00 91.56 1129 ALA A O 1
ATOM 8522 N N . ILE A 1 1130 ? -42.230 -26.144 36.079 1.00 93.06 1130 ILE A N 1
ATOM 8523 C CA . ILE A 1 1130 ? -42.596 -24.757 36.418 1.00 93.06 1130 ILE A CA 1
ATOM 8524 C C . ILE A 1 1130 ? -42.264 -23.791 35.270 1.00 93.06 1130 ILE A C 1
ATOM 8526 O O . ILE A 1 1130 ? -43.055 -22.891 34.975 1.00 93.06 1130 ILE A O 1
ATOM 8530 N N . ILE A 1 1131 ? -41.104 -23.955 34.627 1.00 95.00 1131 ILE A N 1
ATOM 8531 C CA . ILE A 1 1131 ? -40.682 -23.106 33.503 1.00 95.00 1131 ILE A CA 1
ATOM 8532 C C . ILE A 1 1131 ? -41.592 -23.326 32.289 1.00 95.00 1131 ILE A C 1
ATOM 8534 O O . ILE A 1 1131 ? -42.054 -22.350 31.697 1.00 95.00 1131 ILE A O 1
ATOM 8538 N N . LEU A 1 1132 ? -41.920 -24.583 31.975 1.00 93.75 1132 LEU A N 1
ATOM 8539 C CA . LEU A 1 1132 ? -42.839 -24.960 30.897 1.00 93.75 1132 LEU A CA 1
ATOM 8540 C C . LEU A 1 1132 ? -44.249 -24.391 31.103 1.00 93.75 1132 LEU A C 1
ATOM 8542 O O . LEU A 1 1132 ? -44.792 -23.761 30.197 1.00 93.75 1132 LEU A O 1
ATOM 8546 N N . GLU A 1 1133 ? -44.825 -24.553 32.298 1.00 94.56 1133 GLU A N 1
ATOM 8547 C CA . GLU A 1 1133 ? -46.148 -24.008 32.650 1.00 94.56 1133 GLU A CA 1
ATOM 8548 C C . GLU A 1 1133 ? -46.186 -22.473 32.587 1.00 94.56 1133 GLU A C 1
ATOM 8550 O O . GLU A 1 1133 ? -47.238 -21.874 32.357 1.00 94.56 1133 GLU A O 1
ATOM 8555 N N . SER A 1 1134 ? -45.031 -21.828 32.761 1.00 93.81 1134 SER A N 1
ATOM 8556 C CA . SER A 1 1134 ? -44.882 -20.372 32.726 1.00 93.81 1134 SER A CA 1
ATOM 8557 C C . SER A 1 1134 ? -44.541 -19.815 31.332 1.00 93.81 1134 SER A C 1
ATOM 8559 O O . SER A 1 1134 ? -44.345 -18.602 31.188 1.00 93.81 1134 SER A O 1
ATOM 8561 N N . SER A 1 1135 ? -44.484 -20.664 30.300 1.00 96.31 1135 SER A N 1
ATOM 8562 C CA . SER A 1 1135 ? -44.225 -20.262 28.911 1.00 96.31 1135 SER A CA 1
ATOM 8563 C C . SER A 1 1135 ? -45.328 -19.346 28.368 1.00 96.31 1135 SER A C 1
ATOM 8565 O O . SER A 1 1135 ? -46.518 -19.578 28.581 1.00 96.31 1135 SER A O 1
ATOM 8567 N N . GLY A 1 1136 ? -44.945 -18.250 27.709 1.00 90.00 1136 GLY A N 1
ATOM 8568 C CA . GLY A 1 1136 ? -45.868 -17.242 27.175 1.00 90.00 1136 GLY A CA 1
ATOM 8569 C C . GLY A 1 1136 ? -46.504 -16.326 28.227 1.00 90.00 1136 GLY A C 1
ATOM 8570 O O . GLY A 1 1136 ? -47.152 -15.345 27.863 1.00 90.00 1136 GLY A O 1
ATOM 8571 N N . SER A 1 1137 ? -46.304 -16.600 29.522 1.00 93.19 1137 SER A N 1
ATOM 8572 C CA . SER A 1 1137 ? -46.738 -15.730 30.619 1.00 93.19 1137 SER A CA 1
ATOM 8573 C C . SER A 1 1137 ? -45.550 -15.050 31.299 1.00 93.19 1137 SER A C 1
ATOM 8575 O O . SER A 1 1137 ? -45.368 -13.841 31.158 1.00 93.19 1137 SER A O 1
ATOM 8577 N N . HIS A 1 1138 ? -44.721 -15.814 32.009 1.00 92.25 1138 HIS A N 1
ATOM 8578 C CA . HIS A 1 1138 ? -43.498 -15.320 32.636 1.00 92.25 1138 HIS A CA 1
ATOM 8579 C C . HIS A 1 1138 ? -42.369 -15.236 31.608 1.00 92.25 1138 HIS A C 1
ATOM 8581 O O . HIS A 1 1138 ? -41.718 -14.199 31.505 1.00 92.25 1138 HIS A O 1
ATOM 8587 N N . PHE A 1 1139 ? -42.184 -16.300 30.824 1.00 97.44 1139 PHE A N 1
ATOM 8588 C CA . PHE A 1 1139 ? -41.030 -16.477 29.946 1.00 97.44 1139 PHE A CA 1
ATOM 8589 C C . PHE A 1 1139 ? -41.406 -16.415 28.469 1.00 97.44 1139 PHE A C 1
ATOM 8591 O O . PHE A 1 1139 ? -42.528 -16.743 28.080 1.00 97.44 1139 PHE A O 1
ATOM 8598 N N . ASP A 1 1140 ? -40.440 -16.020 27.645 1.00 96.19 1140 ASP A N 1
ATOM 8599 C CA . ASP A 1 1140 ? -40.561 -16.070 26.191 1.00 96.19 1140 ASP A CA 1
ATOM 8600 C C . ASP A 1 1140 ? -40.656 -17.529 25.707 1.00 96.19 1140 ASP A C 1
ATOM 8602 O O . ASP A 1 1140 ? -39.752 -18.315 26.012 1.00 96.19 1140 ASP A O 1
ATOM 8606 N N . PRO A 1 1141 ? -41.693 -17.896 24.929 1.00 95.50 1141 PRO A N 1
ATOM 8607 C CA . PRO A 1 1141 ? -41.848 -19.245 24.394 1.00 95.50 1141 PRO A CA 1
ATOM 8608 C C . PRO A 1 1141 ? -40.629 -19.778 23.635 1.00 95.50 1141 PRO A C 1
ATOM 8610 O O . PRO A 1 1141 ? -40.304 -20.951 23.783 1.00 95.50 1141 PRO A O 1
ATOM 8613 N N . LEU A 1 1142 ? -39.927 -18.934 22.871 1.00 94.25 1142 LEU A N 1
ATOM 8614 C CA . LEU A 1 1142 ? -38.753 -19.350 22.094 1.00 94.25 1142 LEU A CA 1
ATOM 8615 C C . LEU A 1 1142 ? -37.543 -19.627 22.992 1.00 94.25 1142 LEU A C 1
ATOM 8617 O O . LEU A 1 1142 ? -36.758 -20.532 22.723 1.00 94.25 1142 LEU A O 1
ATOM 8621 N N . VAL A 1 1143 ? -37.391 -18.866 24.079 1.00 95.62 1143 VAL A N 1
ATOM 8622 C CA . VAL A 1 1143 ? -36.324 -19.106 25.065 1.00 95.62 1143 VAL A CA 1
ATOM 8623 C C . VAL A 1 1143 ? -36.625 -20.374 25.868 1.00 95.62 1143 VAL A C 1
ATOM 8625 O O . VAL A 1 1143 ? -35.712 -21.141 26.161 1.00 95.62 1143 VAL A O 1
ATOM 8628 N N . VAL A 1 1144 ? -37.899 -20.632 26.187 1.00 95.88 1144 VAL A N 1
ATOM 8629 C CA . VAL A 1 1144 ? -38.324 -21.882 26.836 1.00 95.88 1144 VAL A CA 1
ATOM 8630 C C . VAL A 1 1144 ? -38.112 -23.085 25.914 1.00 95.88 1144 VAL A C 1
ATOM 8632 O O . VAL A 1 1144 ? -37.653 -24.122 26.378 1.00 95.88 1144 VAL A O 1
ATOM 8635 N N . GLU A 1 1145 ? -38.380 -22.958 24.616 1.00 94.12 1145 GLU A N 1
ATOM 8636 C CA . GLU A 1 1145 ? -38.091 -24.012 23.634 1.00 94.12 1145 GLU A CA 1
ATOM 8637 C C . GLU A 1 1145 ? -36.591 -24.346 23.593 1.00 94.12 1145 GLU A C 1
ATOM 8639 O O . GLU A 1 1145 ? -36.210 -25.509 23.728 1.00 94.12 1145 GLU A O 1
ATOM 8644 N N . ALA A 1 1146 ? -35.730 -23.323 23.535 1.00 94.19 1146 ALA A N 1
ATOM 8645 C CA . ALA A 1 1146 ? -34.280 -23.496 23.631 1.00 94.19 1146 ALA A CA 1
ATOM 8646 C C . ALA A 1 1146 ? -33.845 -24.148 24.960 1.00 94.19 1146 ALA A C 1
ATOM 8648 O O . ALA A 1 1146 ? -32.943 -24.986 24.984 1.00 94.19 1146 ALA A O 1
ATOM 8649 N N . PHE A 1 1147 ? -34.508 -23.802 26.067 1.00 95.44 1147 PHE A N 1
ATOM 8650 C CA . PHE A 1 1147 ? -34.277 -24.419 27.374 1.00 95.44 1147 PHE A CA 1
ATOM 8651 C C . PHE A 1 1147 ? -34.625 -25.911 27.381 1.00 95.44 1147 PHE A C 1
ATOM 8653 O O . PHE A 1 1147 ? -33.846 -26.711 27.894 1.00 95.44 1147 PHE A O 1
ATOM 8660 N N . VAL A 1 1148 ? -35.744 -26.300 26.767 1.00 93.31 1148 VAL A N 1
ATOM 8661 C CA . VAL A 1 1148 ? -36.166 -27.706 26.656 1.00 93.31 1148 VAL A CA 1
ATOM 8662 C C . VAL A 1 1148 ? -35.195 -28.509 25.793 1.00 93.31 1148 VAL A C 1
ATOM 8664 O O . VAL A 1 1148 ? -34.804 -29.608 26.176 1.00 93.31 1148 VAL A O 1
ATOM 8667 N N . HIS A 1 1149 ? -34.728 -27.958 24.668 1.00 93.12 1149 HIS A N 1
ATOM 8668 C CA . HIS A 1 1149 ? -33.724 -28.627 23.828 1.00 93.12 1149 HIS A CA 1
ATOM 8669 C C . HIS A 1 1149 ? -32.410 -28.910 24.569 1.00 93.12 1149 HIS A C 1
ATOM 8671 O O . HIS A 1 1149 ? -31.715 -29.874 24.252 1.00 93.12 1149 HIS A O 1
ATOM 8677 N N . ARG A 1 1150 ? -32.084 -28.093 25.576 1.00 91.25 1150 ARG A N 1
ATOM 8678 C CA . ARG A 1 1150 ? -30.875 -28.214 26.399 1.00 91.25 1150 ARG A CA 1
ATOM 8679 C C . ARG A 1 1150 ? -31.121 -28.800 27.787 1.00 91.25 1150 ARG A C 1
ATOM 8681 O O . ARG A 1 1150 ? -30.204 -28.795 28.603 1.00 91.25 1150 ARG A O 1
ATOM 8688 N N . GLU A 1 1151 ? -32.306 -29.342 28.067 1.00 89.62 1151 GLU A N 1
ATOM 8689 C CA . GLU A 1 1151 ? -32.696 -29.828 29.400 1.00 89.62 1151 GLU A CA 1
ATOM 8690 C C . GLU A 1 1151 ? -31.659 -30.799 30.002 1.00 89.62 1151 GLU A C 1
ATOM 8692 O O . GLU A 1 1151 ? -31.210 -30.618 31.136 1.00 89.62 1151 GLU A O 1
ATOM 8697 N N . HIS A 1 1152 ? -31.203 -31.782 29.219 1.00 86.69 1152 HIS A N 1
ATOM 8698 C CA . HIS A 1 1152 ? -30.203 -32.759 29.662 1.00 86.69 1152 HIS A CA 1
ATOM 8699 C C . HIS A 1 1152 ? -28.830 -32.138 29.959 1.00 86.69 1152 HIS A C 1
ATOM 8701 O O . HIS A 1 1152 ? -28.218 -32.466 30.981 1.00 86.69 1152 HIS A O 1
ATOM 8707 N N . ASP A 1 1153 ? -28.364 -31.216 29.112 1.00 88.19 1153 ASP A N 1
ATOM 8708 C CA . ASP A 1 1153 ? -27.099 -30.497 29.312 1.00 88.19 1153 ASP A CA 1
ATOM 8709 C C . ASP A 1 1153 ? -27.171 -29.625 30.582 1.00 88.19 1153 ASP A C 1
ATOM 8711 O O . ASP A 1 1153 ? -26.232 -29.576 31.382 1.00 88.19 1153 ASP A O 1
ATOM 8715 N N . LEU A 1 1154 ? -28.327 -28.998 30.823 1.00 87.12 1154 LEU A N 1
ATOM 8716 C CA . LEU A 1 1154 ? -28.610 -28.178 32.002 1.00 87.12 1154 LEU A CA 1
ATOM 8717 C C . LEU A 1 1154 ? -28.674 -29.006 33.293 1.00 87.12 1154 LEU A C 1
ATOM 8719 O O . LEU A 1 1154 ? -28.213 -28.546 34.344 1.00 87.12 1154 LEU A O 1
ATOM 8723 N N . ALA A 1 1155 ? -29.216 -30.226 33.239 1.00 84.06 1155 ALA A N 1
ATOM 8724 C CA . ALA A 1 1155 ? -29.203 -31.164 34.361 1.00 84.06 1155 ALA A CA 1
ATOM 8725 C C . ALA A 1 1155 ? -27.769 -31.583 34.725 1.00 84.06 1155 ALA A C 1
ATOM 8727 O O . ALA A 1 1155 ? -27.388 -31.550 35.901 1.00 84.06 1155 ALA A O 1
ATOM 8728 N N . ALA A 1 1156 ? -26.960 -31.923 33.715 1.00 84.38 1156 ALA A N 1
ATOM 8729 C CA . ALA A 1 1156 ? -25.559 -32.300 33.887 1.00 84.38 1156 ALA A CA 1
ATOM 8730 C C . ALA A 1 1156 ? -24.717 -31.140 34.440 1.00 84.38 1156 ALA A C 1
ATOM 8732 O O . ALA A 1 1156 ? -23.902 -31.333 35.349 1.00 84.38 1156 ALA A O 1
ATOM 8733 N N . LEU A 1 1157 ? -24.951 -29.918 33.948 1.00 83.00 1157 LEU A N 1
ATOM 8734 C CA . LEU A 1 1157 ? -24.301 -28.715 34.455 1.00 83.00 1157 LEU A CA 1
ATOM 8735 C C . LEU A 1 1157 ? -24.610 -28.487 35.940 1.00 83.00 1157 LEU A C 1
ATOM 8737 O O . LEU A 1 1157 ? -23.691 -28.255 36.732 1.00 83.00 1157 LEU A O 1
ATOM 8741 N N . ALA A 1 1158 ? -25.893 -28.557 36.311 1.00 75.00 1158 ALA A N 1
ATOM 8742 C CA . ALA A 1 1158 ? -26.331 -28.341 37.684 1.00 75.00 1158 ALA A CA 1
ATOM 8743 C C . ALA A 1 1158 ? -25.672 -29.343 38.646 1.00 75.00 1158 ALA A C 1
ATOM 8745 O O . ALA A 1 1158 ? -25.209 -28.925 39.702 1.00 75.00 1158 ALA A O 1
ATOM 8746 N N . ALA A 1 1159 ? -25.561 -30.620 38.256 1.00 74.50 1159 ALA A N 1
ATOM 8747 C CA . ALA A 1 1159 ? -24.889 -31.659 39.041 1.00 74.50 1159 ALA A CA 1
ATOM 8748 C C . ALA A 1 1159 ? -23.378 -31.394 39.209 1.00 74.50 1159 ALA A C 1
ATOM 8750 O O . ALA A 1 1159 ? -22.857 -31.408 40.326 1.00 74.50 1159 ALA A O 1
ATOM 8751 N N . ARG A 1 1160 ? -22.676 -31.058 38.115 1.00 78.69 1160 ARG A N 1
ATOM 8752 C CA . ARG A 1 1160 ? -21.226 -30.784 38.125 1.00 78.69 1160 ARG A CA 1
ATOM 8753 C C . ARG A 1 1160 ? -20.849 -29.601 39.022 1.00 78.69 1160 ARG A C 1
ATOM 8755 O O . ARG A 1 1160 ? -19.769 -29.582 39.609 1.00 78.69 1160 ARG A O 1
ATOM 8762 N N . LEU A 1 1161 ? -21.713 -28.591 39.107 1.00 70.06 1161 LEU A N 1
ATOM 8763 C CA . LEU A 1 1161 ? -21.452 -27.378 39.883 1.00 70.06 1161 LEU A CA 1
ATOM 8764 C C . LEU A 1 1161 ? -21.896 -27.477 41.356 1.00 70.06 1161 LEU A C 1
ATOM 8766 O O . LEU A 1 1161 ? -21.463 -26.640 42.151 1.00 70.06 1161 LEU A O 1
ATOM 8770 N N . THR A 1 1162 ? -22.664 -28.506 41.746 1.00 65.44 1162 THR A N 1
ATOM 8771 C CA . THR A 1 1162 ? -22.997 -28.823 43.152 1.00 65.44 1162 THR A CA 1
ATOM 8772 C C . THR A 1 1162 ? -21.918 -29.620 43.902 1.00 65.44 1162 THR A C 1
ATOM 8774 O O . THR A 1 1162 ? -21.775 -29.431 45.109 1.00 65.44 1162 THR A O 1
ATOM 8777 N N . ASP A 1 1163 ? -21.117 -30.449 43.224 1.00 45.47 1163 ASP A N 1
ATOM 8778 C CA . ASP A 1 1163 ? -20.288 -31.489 43.874 1.00 45.47 1163 ASP A CA 1
ATOM 8779 C C . ASP A 1 1163 ? -18.943 -31.031 44.490 1.00 45.47 1163 ASP A C 1
ATOM 8781 O O . ASP A 1 1163 ? -18.248 -31.830 45.112 1.00 45.47 1163 ASP A O 1
ATOM 8785 N N . ASN A 1 1164 ? -18.578 -29.744 44.438 1.00 40.19 1164 ASN A N 1
ATOM 8786 C CA . ASN A 1 1164 ? -17.311 -29.244 45.017 1.00 40.19 1164 ASN A CA 1
ATOM 8787 C C . ASN A 1 1164 ? -17.421 -28.706 46.461 1.00 40.19 1164 ASN A C 1
ATOM 8789 O O . ASN A 1 1164 ? -16.600 -27.896 46.893 1.00 40.19 1164 ASN A O 1
ATOM 8793 N N . HIS A 1 1165 ? -18.401 -29.162 47.245 1.00 35.47 1165 HIS A N 1
ATOM 8794 C CA . HIS A 1 1165 ? -18.503 -28.845 48.677 1.00 35.47 1165 HIS A CA 1
ATOM 8795 C C . HIS A 1 1165 ? -17.524 -29.700 49.512 1.00 35.47 1165 HIS A C 1
ATOM 8797 O O . HIS A 1 1165 ? -17.920 -30.536 50.320 1.00 35.47 1165 HIS A O 1
ATOM 8803 N N . HIS A 1 1166 ? -16.219 -29.503 49.316 1.00 27.25 1166 HIS A N 1
ATOM 8804 C CA . HIS A 1 1166 ? -15.224 -29.820 50.341 1.00 27.25 1166 HIS A CA 1
ATOM 8805 C C . HIS A 1 1166 ? -14.719 -28.502 50.930 1.00 27.25 1166 HIS A C 1
ATOM 8807 O O . HIS A 1 1166 ? -14.125 -27.707 50.199 1.00 27.25 1166 HIS A O 1
ATOM 8813 N N . PRO A 1 1167 ? -14.945 -28.226 52.228 1.00 30.56 1167 PRO A N 1
ATOM 8814 C CA . PRO A 1 1167 ? -14.252 -27.126 52.872 1.00 30.56 1167 PRO A CA 1
ATOM 8815 C C . PRO A 1 1167 ? -12.753 -27.415 52.772 1.00 30.56 1167 PRO A C 1
ATOM 8817 O O . PRO A 1 1167 ? -12.306 -28.511 53.115 1.00 30.56 1167 PRO A O 1
ATOM 8820 N N . ALA A 1 1168 ? -11.983 -26.444 52.280 1.00 28.86 1168 ALA A N 1
ATOM 8821 C CA . ALA A 1 1168 ? -10.531 -26.509 52.349 1.00 28.86 1168 ALA A CA 1
ATOM 8822 C C . ALA A 1 1168 ? -10.119 -26.870 53.793 1.00 28.86 1168 ALA A C 1
ATOM 8824 O O . ALA A 1 1168 ? -10.707 -26.322 54.737 1.00 28.86 1168 ALA A O 1
ATOM 8825 N N . PRO A 1 1169 ? -9.159 -27.792 53.997 1.00 30.88 1169 PRO A N 1
ATOM 8826 C CA . PRO A 1 1169 ? -8.695 -28.107 55.335 1.00 30.88 1169 PRO A CA 1
ATOM 8827 C C . PRO A 1 1169 ? -8.214 -26.813 55.988 1.00 30.88 1169 PRO A C 1
ATOM 8829 O O . PRO A 1 1169 ? -7.457 -26.049 55.386 1.00 30.88 1169 PRO A O 1
ATOM 8832 N N . LYS A 1 1170 ? -8.699 -26.539 57.206 1.00 32.94 1170 LYS A N 1
ATOM 8833 C CA . LYS A 1 1170 ? -8.215 -25.410 58.003 1.00 32.94 1170 LYS A CA 1
ATOM 8834 C C . LYS A 1 1170 ? -6.684 -25.494 58.060 1.00 32.94 1170 LYS A C 1
ATOM 8836 O O . LYS A 1 1170 ? -6.180 -26.583 58.336 1.00 32.94 1170 LYS A O 1
ATOM 8841 N N . PRO A 1 1171 ? -5.949 -24.395 57.822 1.00 31.00 1171 PRO A N 1
ATOM 8842 C CA . PRO A 1 1171 ? -4.513 -24.401 58.029 1.00 31.00 1171 PRO A CA 1
ATOM 8843 C C . PRO A 1 1171 ? -4.265 -24.697 59.507 1.00 31.00 1171 PRO A C 1
ATOM 8845 O O . PRO A 1 1171 ? -4.733 -23.973 60.389 1.00 31.00 1171 PRO A O 1
ATOM 8848 N N . ASP A 1 1172 ? -3.593 -25.813 59.757 1.00 30.64 1172 ASP A N 1
ATOM 8849 C CA . ASP A 1 1172 ? -3.222 -26.250 61.090 1.00 30.64 1172 ASP A CA 1
ATOM 8850 C C . ASP A 1 1172 ? -2.282 -25.192 61.682 1.00 30.64 1172 ASP A C 1
ATOM 8852 O O . ASP A 1 1172 ? -1.211 -24.910 61.138 1.00 30.64 1172 ASP A O 1
ATOM 8856 N N . SER A 1 1173 ? -2.681 -24.560 62.785 1.00 33.91 1173 SER A N 1
ATOM 8857 C CA . SER A 1 1173 ? -1.919 -23.496 63.454 1.00 33.91 1173 SER A CA 1
ATOM 8858 C C . SER A 1 1173 ? -0.700 -24.030 64.220 1.00 33.91 1173 SER A C 1
ATOM 8860 O O . SER A 1 1173 ? -0.282 -23.459 65.225 1.00 33.91 1173 SER A O 1
ATOM 8862 N N . SER A 1 1174 ? -0.121 -25.136 63.760 1.00 32.94 1174 SER A N 1
ATOM 8863 C CA . SER A 1 1174 ? 1.003 -25.815 64.390 1.00 32.94 1174 SER A CA 1
ATOM 8864 C C . SER A 1 1174 ? 2.012 -26.338 63.371 1.00 32.94 1174 SER A C 1
ATOM 8866 O O . SER A 1 1174 ? 2.402 -27.491 63.458 1.00 32.94 1174 SER A O 1
ATOM 8868 N N . MET A 1 1175 ? 2.467 -25.513 62.423 1.00 31.41 1175 MET A N 1
ATOM 8869 C CA . MET A 1 1175 ? 3.765 -25.708 61.749 1.00 31.41 1175 MET A CA 1
ATOM 8870 C C . MET A 1 1175 ? 4.361 -24.369 61.286 1.00 31.41 1175 MET A C 1
ATOM 8872 O O . MET A 1 1175 ? 4.637 -24.136 60.116 1.00 31.41 1175 MET A O 1
ATOM 8876 N N . SER A 1 1176 ? 4.606 -23.473 62.244 1.00 35.19 1176 SER A N 1
ATOM 8877 C CA . SER A 1 1176 ? 5.678 -22.483 62.114 1.00 35.19 1176 SER A CA 1
ATOM 8878 C C . SER A 1 1176 ? 6.968 -23.131 62.612 1.00 35.19 1176 SER A C 1
ATOM 8880 O O . SER A 1 1176 ? 7.302 -23.032 63.792 1.00 35.19 1176 SER A O 1
ATOM 8882 N N . GLY A 1 1177 ? 7.686 -23.828 61.735 1.00 37.53 1177 GLY A N 1
ATOM 8883 C CA . GLY A 1 1177 ? 9.029 -24.299 62.054 1.00 37.53 1177 GLY A CA 1
ATOM 8884 C C . GLY A 1 1177 ? 9.479 -25.486 61.218 1.00 37.53 1177 GLY A C 1
ATOM 8885 O O . GLY A 1 1177 ? 8.936 -26.573 61.370 1.00 37.53 1177 GLY A O 1
ATOM 8886 N N . ARG A 1 1178 ? 10.568 -25.266 60.467 1.00 34.75 1178 ARG A N 1
ATOM 8887 C CA . ARG A 1 1178 ? 11.336 -26.210 59.629 1.00 34.75 1178 ARG A CA 1
ATOM 8888 C C . ARG A 1 1178 ? 10.756 -26.410 58.228 1.00 34.75 1178 ARG A C 1
ATOM 8890 O O . ARG A 1 1178 ? 9.782 -27.119 58.074 1.00 34.75 1178 ARG A O 1
ATOM 8897 N N . VAL A 1 1179 ? 11.403 -25.832 57.213 1.00 27.56 1179 VAL A N 1
ATOM 8898 C CA . VAL A 1 1179 ? 12.427 -26.528 56.408 1.00 27.56 1179 VAL A CA 1
ATOM 8899 C C . VAL A 1 1179 ? 13.330 -25.472 55.753 1.00 27.56 1179 VAL A C 1
ATOM 8901 O O . VAL A 1 1179 ? 12.952 -24.788 54.810 1.00 27.56 1179 VAL A O 1
ATOM 8904 N N . VAL A 1 1180 ? 14.539 -25.348 56.298 1.00 32.91 1180 VAL A N 1
ATOM 8905 C CA . VAL A 1 1180 ? 15.757 -25.020 55.550 1.00 32.91 1180 VAL A CA 1
ATOM 8906 C C . VAL A 1 1180 ? 16.449 -26.367 55.312 1.00 32.91 1180 VAL A C 1
ATOM 8908 O O . VAL A 1 1180 ? 16.469 -27.183 56.232 1.00 32.91 1180 VAL A O 1
ATOM 8911 N N . ALA A 1 1181 ? 17.034 -26.539 54.122 1.00 29.20 1181 ALA A N 1
ATOM 8912 C CA . ALA A 1 1181 ? 17.857 -27.665 53.653 1.00 29.20 1181 ALA A CA 1
ATOM 8913 C C . ALA A 1 1181 ? 17.106 -28.945 53.228 1.00 29.20 1181 ALA A C 1
ATOM 8915 O O . ALA A 1 1181 ? 16.585 -29.680 54.058 1.00 29.20 1181 ALA A O 1
ATOM 8916 N N . ALA A 1 1182 ? 17.120 -29.275 51.933 1.00 28.08 1182 ALA A N 1
ATOM 8917 C CA . ALA A 1 1182 ? 18.197 -30.038 51.285 1.00 28.08 1182 ALA A CA 1
ATOM 8918 C C . ALA A 1 1182 ? 17.815 -30.361 49.823 1.00 28.08 1182 ALA A C 1
ATOM 8920 O O . ALA A 1 1182 ? 16.675 -30.720 49.545 1.00 28.08 1182 ALA A O 1
ATOM 8921 N N . CYS A 1 1183 ? 18.778 -30.220 48.909 1.00 29.41 1183 CYS A N 1
ATOM 8922 C CA . CYS A 1 1183 ? 18.688 -30.616 47.503 1.00 29.41 1183 CYS A CA 1
ATOM 8923 C C . CYS A 1 1183 ? 18.413 -32.117 47.322 1.00 29.41 1183 CYS A C 1
ATOM 8925 O O . CYS A 1 1183 ? 18.925 -32.938 48.087 1.00 29.41 1183 CYS A O 1
ATOM 8927 N N . SER A 1 1184 ? 17.713 -32.471 46.243 1.00 32.31 1184 SER A N 1
ATOM 8928 C CA . SER A 1 1184 ? 17.835 -33.741 45.508 1.00 32.31 1184 SER A CA 1
ATOM 8929 C C . SER A 1 1184 ? 17.409 -33.505 44.069 1.00 32.31 1184 SER A C 1
ATOM 8931 O O . SER A 1 1184 ? 16.247 -33.076 43.898 1.00 32.31 1184 SER A O 1
#

Secondary structure (DSSP, 8-state):
-HHHHHHHHHHTT-S----HHHHHHHHHHT-TT--HHHHHHHHHT-HHHHHHHHHHHTSGGG--SS----HHHHHHHH-HHHHHHHHHHHHHHHS----S-SSS-HHHHHHHHHHHHHHHHHHHHHHT-S-HHHHHHHHHHTTHHHHHHHHHHTHHHHHHHHHHHH-TTS-HHHHHHHHHSS-HHHHHHHHHHHTT--HHHHHHHHHTTTGGGS-TT---HHHHHHHHHHHHHHHHHHHS-SS--HHHHHHHHHHHHHTT--HHHHHHHHHHHHHHHHHHHHHTT----PPPPHHHHHHHHHHTTTEEEEE-S-HHHHHHHHHHHHHTT-EEEEESSHHHHHHHHHHHT--EEEEESS-SSS-HHHHHHHHHH-TTS---EEEEEES---HHHHHHHHHTT-SEEEESSPPHHHHHHHHHHHHHHHHHHHHHHHHHHHHHHHHHHHHHHHHHHHHHHHB-TTT-SBPHHHHHHHHHHHHHHHHHHT--EEEEEEEETTHHHHHHHH-HHHHHHHHHHHHHHHHHH--TT-EEEEEETTEEEEEEET--HHHHHHHHHHHHHHHHT-EEEETTEEEE--EEEEEEE--TT--SHHHHHHHHHHHHHHHHHTTSSSEEETT----PPPPP-----------PPPPPPPPPSS-EEEEE-S-HHHHHHHHHHHHHTT-EEEEESSHHHHHHHHHHH--SEEEEES--SSS-HHHHHHHHHHSTTTTTS-EEEEEETT-HHHHHHHHHTT-SEEEEESPPHHHHHHHHHHHHHHHHHHHHHHHHHHHHHHHHHHHHHHHHHHHHHHH--SHHHHHHHHHHHHHHHTTEEEEEEEEE-SSSSBEEEEEEES--HHHHHH--PBTTSHHHHHHHHH---EE--SHHHHHHHHTTS-GGG-SS--SEEEEEEETTEEEEEEEEEEESS-PPPPHHHHHHHHHHHHHHHHHHHHHHHHHHHHHHHHHHHHHHHHHHHTTS---TTHHHHHHHHHHHHHHHHHTSTTTTTT--HHHHHHHHHHGGGTTGGGGGS-HHHHT-SSPPPHHHHHHHHHHHHHHHHHHHHHHTTSTT-HHHHHHHHHHHHTT--TBS--SSS--BGGGS-HHHHHHHHHHHHHHHHS-BTTBPPPPHHHHHHHHHHTBTTTB-HHHHHHHHHTHHHHHHHHHHHHTT--PPPPPPS-----------

Sequence (1184 aa):
MSRSIYEKIKSSGKLPSPSGVALELMRMVDDPASTIEQVTRAVEADPAIASQLLKLVNSPLAGVSRAVASLSLAVRLLGLRTVKNLALGVSLLGASRKSVSQSFDFERFWAESLARGVAARNLAHHFGCCAADEAFTIGLLSRVGRLALATAFGSAYDAVLDHARTAPSASLAELERREFGIDQNELTAEMLTDWRLADVYCHAVRCQDAISEVPSAEENREVKIARLLHLVGAVATVLAGSEIYQEDLLALGATASRAGIDGAEFSRQFDALNDEWPKVASIFSVRAQAAPSLRETHTRARRGHRDVLVVDDDPSVLHLMSKLLRDAGYDVRTAGGGKEAFQLVHSEGLQLVIADWKMPEMDGLALCRAIRGSEGAGFVYLIILTGSTDEDSLAQAFEAGADDYLVKPCKKEELLSRLKAGVRAVATDTRIALQQRALTKANAELATFNQTLNRVATTDELTGLYNRREALRRLHELWSTGDRHGQPLACMMLDIDHFKRCNDMYGHDAGDAVLRATAHAVAKSARKGEVVFRLGGEEFLVTCPDATAEMAAAGAERIRAAVEANQVRHADHTLGVTISIGVAARTVATPDVDALLKAADQALYAAKQNGRNQVCVAGAPVSPPARPQPRQAEAERGAGAAEAPEPSAAGTVLVVDDDASSRRLLRRLLERDGFEVIEANDGEQALAAARERAPHVIVMDVDMPGMDGIECTRRLKADPALCACPVIIVSGHSDDAQVEAGLRAGAEEYVGKPVRHSEFVLRVRSMNRLQRSNIELMQSNAVRGEQARAMTILFELSRSLGTARDMQDIVDETVTATAGLLNCGRVSLMLPDEQRASLIIAGAVGVPDELRNSVRPPIGSGVAGRVFSSGAAVICNSESDRAGRLDRYETDFFASVPLASKALTSHEVVVGVLNITERHDARPFAEQEIEYLDLICNMAASALEQVRAAAARERAHAAIVQGLAKLAEHRDADTGRHLERVTQVALMLASELRACPRYAATIDEEYLKDLEFAMPLHDIGKVSVPDAILLKPGPLTGSEFEAVKRHTLVGASALESVIAKSPGVGFLAMARDIAHYHHERFNGTGYPKGLVAEQIPLAARIAAVADVYDALRTKRPYKEALSHEKAVAIILESSGSHFDPLVVEAFVHREHDLAALAARLTDNHHPAPKPDSSMSGRVVAACS